Protein AF-A0A0S7XST1-F1 (afdb_monomer_lite)

Secondary structure (DSSP, 8-state):
--SHHHHHHHHHHHHS-S-HHHHHHHHHHHHHHHHHHHHHHHHHHHHH-TT----HHHHHHHHHHHHHGGG--SHHHHHHHHHHHHHHHHHHHHHHHHHHHHS-THHHHHHHTTTTTS-TTS--STTS-HHHHHHHHHHHHHHHTT--TT-TTHHHHHHHHHHHHHHHTTT-TTS-HHHHHHHHHHHHHTTSS-HHHHHHHHHTTHHHHHH-HHHHHHHHHHTHHHHHHHHHHTTTHHHHTTSHHHHHHHHHHHHHHHHSHHHHHH-HHHHHHHHHHHH-TTS--TTTGGGS---SS----------SGGG--SHHHHHHHHHHHGGGSTT-EEGGGS-HHHHHTTT--TTPEEPHHHHHHHHHHHSSS-SS-SSS-B----TT-TTEEE-SS-EEETTEEE--SSTT-EEEE-TTT--EEEEEBPTTEEETTEEE-TT-EEEEETTEEEEEE-SS-EEETTEEEPTTSEEEE-TTSSEEEEEBSS-EEEEETTEEEEEPTTSEEEE-TTS-EEEEEBSS-EEEEETTEEEEEPTTSEEEE-TTS-EEEEEBSS-EEEEETTEEEEE-TTSEEEE-TTS-EEEEEBSSPEEEEETTEEEEEPTTSEEEE-TTS-EEEEEBSS-EEEEETTEEEEEPTTSEEEE-TTS-EEEEEBSS-EEEEETTEEEEEPTT-EEEE-TTS-EEEEEBSS-EEEEETTEEEEEPTTSEEEE-TTS-EEEEEBSS-EEEEETTEEEEEPTTSEEEE-TTS-EEEEEBSS-EEETTEEE-TT-EEEPPPPPPPTT--------------------PPPP--TT-----

Foldseek 3Di:
DPPPVPVVVVVVLVVDDDDQVVSLVVLLVVLLVVLVVLLVVLVVLCVVPVPQDFDVVLNVQSVVLNVCSVVDPHPVSNVVSSVSSVVSSVVRVVSVVVVLVVPDPVSVVVVVVPPPPDDLPPQPDPPDDPVSVQVSLVVLLVVLLPDDPPDPCNVVSLVVLVCLLVVCVPDDPPDDLLSNLSSVLSCVSVVNDPLVVSLVSCLVCLVVCVVDPPSVCSCLPPRVLVSLVVCLVPVCVVVLVVDPSSVVSVVSVLVSLVPDPSSVVRVVVVNVVVVVCVVCVPPDDPPVSVPPDPPDDDDDDDPDDQDALLPDLAPQSLVNNQVVVVPPPPQWDFLCRADPQLSVVQPDDRGDTDHSVSSLVSSQRSDPHRSDPPDWWPAPDDPPDPFKTATQAFDDDPNFTFGHNDDPWIFGADPPRRHTQKTFGDAPDAQLNRGAHTRWMFGDDVNHTFKTAHCQWDADPNFTFHHRWMFGADSVRATQKGAGQAFDFDDQPNDTFTAGHRWMWGADPVRHTFKGAGQAFDQDDQQNHTFTFHHRWMWGADPNSHTFKGAGQAFDWDDQPPDTFTAHHRWMWGADPNRATAKGAGQQWDWDDAPPDTWTFDHRWMWGADNSRATAKGATQQFDFDCQPNDTFTAHHRWMWGADNVGHTFKGAGQAFDWDDQQNDTFTAHHRWMWGADPNSHTQKIAGQAFDFDDQQPDTFTAHHRWMWGADNNRHTFKGFGQAFGWDDDDNDTFTFHHRWMWGADPNRHTQKGFGCAFDQDPNRTDGHRDIDGHDDPDDDPPDPPPPPPPPPPPPPPPPDPPDDPDPPVPDDDDD

InterPro domains:
  IPR018247 EF-Hand 1, calcium-binding site [PS00018] (326-338)

Structure (mmCIF, N/CA/C/O backbone):
data_AF-A0A0S7XST1-F1
#
_entry.id   AF-A0A0S7XST1-F1
#
loop_
_atom_site.group_PDB
_atom_site.id
_atom_site.type_symbol
_atom_site.label_atom_id
_atom_site.label_alt_id
_atom_site.label_comp_id
_atom_site.label_asym_id
_atom_site.label_entity_id
_atom_site.label_seq_id
_atom_site.pdbx_PDB_ins_code
_atom_site.Cartn_x
_atom_site.Cartn_y
_atom_site.Cartn_z
_atom_site.occupancy
_atom_site.B_iso_or_equiv
_atom_site.auth_seq_id
_atom_site.auth_comp_id
_atom_site.auth_asym_id
_atom_site.auth_atom_id
_atom_site.pdbx_PDB_model_num
ATOM 1 N N . MET A 1 1 ? 2.653 -24.220 -9.624 1.00 44.12 1 MET A N 1
ATOM 2 C CA . MET A 1 1 ? 1.642 -25.218 -10.049 1.00 44.12 1 MET A CA 1
ATOM 3 C C . MET A 1 1 ? 0.529 -24.511 -10.812 1.00 44.12 1 MET A C 1
ATOM 5 O O . MET A 1 1 ? -0.244 -23.786 -10.195 1.00 44.12 1 MET A O 1
ATOM 9 N N . ASP A 1 2 ? 0.451 -24.683 -12.132 1.00 32.06 2 ASP A N 1
ATOM 10 C CA . ASP A 1 2 ? -0.672 -24.158 -12.920 1.00 32.06 2 ASP A CA 1
ATOM 11 C C . ASP A 1 2 ? -1.915 -25.051 -12.747 1.00 32.06 2 ASP A C 1
ATOM 13 O O . ASP A 1 2 ? -1.992 -26.174 -13.245 1.00 32.06 2 ASP A O 1
ATOM 17 N N . VAL A 1 3 ? -2.891 -24.538 -11.998 1.00 37.47 3 VAL A N 1
ATOM 18 C CA . VAL A 1 3 ? -4.163 -25.207 -11.686 1.00 37.47 3 VAL A CA 1
ATOM 19 C C . VAL A 1 3 ? -5.128 -25.168 -12.883 1.00 37.47 3 VAL A C 1
ATOM 21 O O . VAL A 1 3 ? -5.983 -26.047 -13.013 1.00 37.47 3 VAL A O 1
ATOM 24 N N . ARG A 1 4 ? -4.985 -24.196 -13.798 1.00 37.78 4 ARG A N 1
ATOM 25 C CA . ARG A 1 4 ? -5.903 -24.002 -14.936 1.00 37.78 4 ARG A CA 1
ATOM 26 C C . ARG A 1 4 ? -5.689 -25.060 -16.014 1.00 37.78 4 ARG A C 1
ATOM 28 O O . ARG A 1 4 ? -6.662 -25.563 -16.578 1.00 37.78 4 ARG A O 1
ATOM 35 N N . GLY A 1 5 ? -4.444 -25.484 -16.233 1.00 45.75 5 GLY A N 1
ATOM 36 C CA . GLY A 1 5 ? -4.115 -26.586 -17.142 1.00 45.75 5 GLY A CA 1
ATOM 37 C C . GLY A 1 5 ? -4.687 -27.952 -16.725 1.00 45.75 5 GLY A C 1
ATOM 38 O O . GLY A 1 5 ? -4.761 -28.866 -17.546 1.00 45.75 5 GLY A O 1
ATOM 39 N N . ILE A 1 6 ? -5.117 -28.116 -15.468 1.00 44.97 6 ILE A N 1
ATOM 40 C CA . ILE A 1 6 ? -5.527 -29.407 -14.895 1.00 44.97 6 ILE A CA 1
ATOM 41 C C . ILE A 1 6 ? -7.034 -29.618 -14.991 1.00 44.97 6 ILE A C 1
ATOM 43 O O . ILE A 1 6 ? -7.446 -30.620 -15.572 1.00 44.97 6 ILE A O 1
ATOM 47 N N . SER A 1 7 ? -7.852 -28.670 -14.517 1.00 42.47 7 SER A N 1
ATOM 48 C CA . SER A 1 7 ? -9.312 -28.754 -14.686 1.00 42.47 7 SER A CA 1
ATOM 49 C C . SER A 1 7 ? -9.673 -28.866 -16.163 1.00 42.47 7 SER A C 1
ATOM 51 O O . SER A 1 7 ? -10.490 -29.698 -16.538 1.00 42.47 7 SER A O 1
ATOM 53 N N . SER A 1 8 ? -8.965 -28.120 -17.016 1.00 42.62 8 SER A N 1
ATOM 54 C CA . SER A 1 8 ? -9.131 -28.160 -18.470 1.00 42.62 8 SER A CA 1
ATOM 55 C C . SER A 1 8 ? -8.720 -29.501 -19.090 1.00 42.62 8 SER A C 1
ATOM 57 O O . SER A 1 8 ? -9.253 -29.879 -20.125 1.00 42.62 8 SER A O 1
ATOM 59 N N . ALA A 1 9 ? -7.751 -30.218 -18.515 1.00 43.72 9 ALA A N 1
ATOM 60 C CA . ALA A 1 9 ? -7.311 -31.522 -19.017 1.00 43.72 9 ALA A CA 1
ATOM 61 C C . ALA A 1 9 ? -8.201 -32.666 -18.514 1.00 43.72 9 ALA A C 1
ATOM 63 O O . ALA A 1 9 ? -8.484 -33.573 -19.282 1.00 43.72 9 ALA A O 1
ATOM 64 N N . ILE A 1 10 ? -8.688 -32.597 -17.271 1.00 46.28 10 ILE A N 1
ATOM 65 C CA . ILE A 1 10 ? -9.646 -33.564 -16.716 1.00 46.28 10 ILE A CA 1
ATOM 66 C C . ILE A 1 10 ? -10.996 -33.429 -17.432 1.00 46.28 10 ILE A C 1
ATOM 68 O O . ILE A 1 10 ? -11.539 -34.438 -17.864 1.00 46.28 10 ILE A O 1
ATOM 72 N N . LEU A 1 11 ? -11.469 -32.197 -17.668 1.00 46.16 11 LEU A N 1
ATOM 73 C CA . LEU A 1 11 ? -12.675 -31.925 -18.464 1.00 46.16 11 LEU A CA 1
ATOM 74 C C . LEU A 1 11 ? -12.542 -32.410 -19.918 1.00 46.16 11 LEU A C 1
ATOM 76 O O . LEU A 1 11 ? -13.492 -32.961 -20.471 1.00 46.16 11 LEU A O 1
ATOM 80 N N . ARG A 1 12 ? -11.357 -32.261 -20.529 1.00 46.22 12 ARG A N 1
ATOM 81 C CA . ARG A 1 12 ? -11.069 -32.793 -21.875 1.00 46.22 12 ARG A CA 1
ATOM 82 C C . ARG A 1 12 ? -10.922 -34.317 -21.895 1.00 46.22 12 ARG A C 1
ATOM 84 O O . ARG A 1 12 ? -11.373 -34.950 -22.841 1.00 46.22 12 ARG A O 1
ATOM 91 N N . ALA A 1 13 ? -10.372 -34.916 -20.841 1.00 42.56 13 ALA A N 1
ATOM 92 C CA . ALA A 1 13 ? -10.294 -36.367 -20.688 1.00 42.56 13 ALA A CA 1
ATOM 93 C C . ALA A 1 13 ? -11.681 -36.997 -20.478 1.00 42.56 13 ALA A C 1
ATOM 95 O O . ALA A 1 13 ? -11.934 -38.088 -20.982 1.00 42.56 13 ALA A O 1
ATOM 96 N N . THR A 1 14 ? -12.622 -36.313 -19.820 1.00 46.88 14 THR A N 1
ATOM 97 C CA . THR A 1 14 ? -14.029 -36.750 -19.775 1.00 46.88 14 THR A CA 1
ATOM 98 C C . THR A 1 14 ? -14.746 -36.642 -21.125 1.00 46.88 14 THR A C 1
ATOM 100 O O . THR A 1 14 ? -15.749 -37.321 -21.307 1.00 46.88 14 THR A O 1
ATOM 103 N N . ALA A 1 15 ? -14.223 -35.863 -22.081 1.00 42.56 15 ALA A N 1
ATOM 104 C CA . ALA A 1 15 ? -14.870 -35.593 -23.367 1.00 42.56 15 ALA A CA 1
ATOM 105 C C . ALA A 1 15 ? -14.362 -36.433 -24.566 1.00 42.56 15 ALA A C 1
ATOM 107 O O . ALA A 1 15 ? -14.977 -36.366 -25.624 1.00 42.56 15 ALA A O 1
ATOM 108 N N . SER A 1 16 ? -13.277 -37.218 -24.447 1.00 44.19 16 SER A N 1
ATOM 109 C CA . SER A 1 16 ? -12.741 -38.035 -25.564 1.00 44.19 16 SER A CA 1
ATOM 110 C C . SER A 1 16 ? -13.180 -39.513 -25.524 1.00 44.19 16 SER A C 1
ATOM 112 O O . SER A 1 16 ? -13.479 -40.044 -24.457 1.00 44.19 16 SER A O 1
ATOM 114 N N . GLN A 1 17 ? -13.175 -40.217 -26.662 1.00 43.16 17 GLN A N 1
ATOM 115 C CA . GLN A 1 17 ? -13.575 -41.634 -26.809 1.00 43.16 17 GLN A CA 1
ATOM 116 C C . GLN A 1 17 ? -12.468 -42.678 -26.490 1.00 43.16 17 GLN A C 1
ATOM 118 O O . GLN A 1 17 ? -12.499 -43.791 -27.005 1.00 43.16 17 GLN A O 1
ATOM 123 N N . THR A 1 18 ? -11.472 -42.385 -25.642 1.00 53.22 18 THR A N 1
ATOM 124 C CA . THR A 1 18 ? -10.499 -43.417 -25.201 1.00 53.22 18 THR A CA 1
ATOM 125 C C . THR A 1 18 ? -11.014 -44.248 -24.015 1.00 53.22 18 THR A C 1
ATOM 127 O O . THR A 1 18 ? -11.811 -43.757 -23.208 1.00 53.22 18 THR A O 1
ATOM 130 N N . SER A 1 19 ? -10.563 -45.508 -23.895 1.00 68.88 19 SER A N 1
ATOM 131 C CA . SER A 1 19 ? -10.972 -46.422 -22.812 1.00 68.88 19 SER A CA 1
ATOM 132 C C . SER A 1 19 ? -10.686 -45.828 -21.424 1.00 68.88 19 SER A C 1
ATOM 134 O O . SER A 1 19 ? -9.696 -45.115 -21.227 1.00 68.88 19 SER A O 1
ATOM 136 N N . LYS A 1 20 ? -11.576 -46.095 -20.454 1.00 71.62 20 LYS A N 1
ATOM 137 C CA . LYS A 1 20 ? -11.519 -45.531 -19.090 1.00 71.62 20 LYS A CA 1
ATOM 138 C C . LYS A 1 20 ? -10.165 -45.777 -18.403 1.00 71.62 20 LYS A C 1
ATOM 140 O O . LYS A 1 20 ? -9.685 -44.886 -17.704 1.00 71.62 20 LYS A O 1
ATOM 145 N N . ASP A 1 21 ? -9.517 -46.903 -18.690 1.00 75.88 21 ASP A N 1
ATOM 146 C CA . ASP A 1 21 ? -8.258 -47.307 -18.053 1.00 75.88 21 ASP A CA 1
ATOM 147 C C . ASP A 1 21 ? -7.063 -46.467 -18.520 1.00 75.88 21 ASP A C 1
ATOM 149 O O . ASP A 1 21 ? -6.303 -45.958 -17.699 1.00 75.88 21 ASP A O 1
ATOM 153 N N . LYS A 1 22 ? -6.948 -46.184 -19.828 1.00 80.81 22 LYS A N 1
ATOM 154 C CA . LYS A 1 22 ? -5.871 -45.318 -20.353 1.00 80.81 22 LYS A CA 1
ATOM 155 C C . LYS A 1 22 ? -5.948 -43.893 -19.796 1.00 80.81 22 LYS A C 1
ATOM 157 O O . LYS A 1 22 ? -4.925 -43.231 -19.632 1.00 80.81 22 LYS A O 1
ATOM 162 N N . LYS A 1 23 ? -7.158 -43.410 -19.496 1.00 81.25 23 LYS A N 1
ATOM 163 C CA . LYS A 1 23 ? -7.376 -42.079 -18.906 1.00 81.25 23 LYS A CA 1
ATOM 164 C C . LYS A 1 23 ? -6.953 -42.019 -17.445 1.00 81.25 23 LYS A C 1
ATOM 166 O O . LYS A 1 23 ? -6.389 -41.009 -17.028 1.00 81.25 23 LYS A O 1
ATOM 171 N N . LEU A 1 24 ? -7.239 -43.074 -16.685 1.00 88.75 24 LEU A N 1
ATOM 172 C CA . LEU A 1 24 ? -6.852 -43.166 -15.284 1.00 88.75 24 LEU A CA 1
ATOM 173 C C . LEU A 1 24 ? -5.326 -43.207 -15.145 1.00 88.75 24 LEU A C 1
ATOM 175 O O . LEU A 1 24 ? -4.782 -42.426 -14.371 1.00 88.75 24 LEU A O 1
ATOM 179 N N . GLU A 1 25 ? -4.641 -44.013 -15.958 1.00 90.44 25 GLU A N 1
ATOM 180 C CA . GLU A 1 25 ? -3.175 -44.112 -15.932 1.00 90.44 25 GLU A CA 1
ATOM 181 C C . GLU A 1 25 ? -2.485 -42.802 -16.346 1.00 90.44 25 GLU A C 1
ATOM 183 O O . GLU A 1 25 ? -1.594 -42.316 -15.650 1.00 90.44 25 GLU A O 1
ATOM 188 N N . ALA A 1 26 ? -2.967 -42.129 -17.399 1.00 85.00 26 ALA A N 1
ATOM 189 C CA . ALA A 1 26 ? -2.451 -40.809 -17.775 1.00 85.00 26 ALA A CA 1
ATOM 190 C C . ALA A 1 26 ? -2.676 -39.747 -16.677 1.00 85.00 26 ALA A C 1
ATOM 192 O O . ALA A 1 26 ? -1.867 -38.830 -16.501 1.00 85.00 26 ALA A O 1
ATOM 193 N N . ALA A 1 27 ? -3.782 -39.849 -15.933 1.00 83.50 27 ALA A N 1
ATOM 194 C CA . ALA A 1 27 ? -4.066 -38.955 -14.822 1.00 83.50 27 ALA A CA 1
ATOM 195 C C . ALA A 1 27 ? -3.176 -39.256 -13.603 1.00 83.50 27 ALA A C 1
ATOM 197 O O . ALA A 1 27 ? -2.656 -38.307 -13.011 1.00 83.50 27 ALA A O 1
ATOM 198 N N . LYS A 1 28 ? -2.956 -40.534 -13.257 1.00 92.69 28 LYS A N 1
ATOM 199 C CA . LYS A 1 28 ? -2.043 -40.967 -12.183 1.00 92.69 28 LYS A CA 1
ATOM 200 C C . LYS A 1 28 ? -0.633 -40.434 -12.410 1.00 92.69 28 LYS A C 1
ATOM 202 O O . LYS A 1 28 ? -0.114 -39.715 -11.558 1.00 92.69 28 LYS A O 1
ATOM 207 N N . GLU A 1 29 ? -0.085 -40.662 -13.602 1.00 92.25 29 GLU A N 1
ATOM 208 C CA . GLU A 1 29 ? 1.254 -40.208 -13.995 1.00 92.25 29 GLU A CA 1
ATOM 209 C C . GLU A 1 29 ? 1.401 -38.680 -13.877 1.00 92.25 29 GLU A C 1
ATOM 211 O O . GLU A 1 29 ? 2.403 -38.151 -13.392 1.00 92.25 29 GLU A O 1
ATOM 216 N N . LYS A 1 30 ? 0.357 -37.928 -14.244 1.00 83.88 30 LYS A N 1
ATOM 217 C CA . LYS A 1 30 ? 0.362 -36.468 -14.106 1.00 83.88 30 LYS A CA 1
ATOM 218 C C . LYS A 1 30 ? 0.363 -36.009 -12.645 1.00 83.88 30 LYS A C 1
ATOM 220 O O . LYS A 1 30 ? 1.043 -35.030 -12.332 1.00 83.88 30 LYS A O 1
ATOM 225 N N . VAL A 1 31 ? -0.400 -36.657 -11.759 1.00 85.75 31 VAL A N 1
ATOM 226 C CA . VAL A 1 31 ? -0.400 -36.326 -10.320 1.00 85.75 31 VAL A CA 1
ATOM 227 C C . VAL A 1 31 ? 0.939 -36.722 -9.688 1.00 85.75 31 VAL A C 1
ATOM 229 O O . VAL A 1 31 ? 1.481 -35.945 -8.903 1.00 85.75 31 VAL A O 1
ATOM 232 N N . LYS A 1 32 ? 1.522 -37.855 -10.098 1.00 93.19 32 LYS A N 1
ATOM 233 C CA . LYS A 1 32 ? 2.844 -38.329 -9.667 1.00 93.19 32 LYS A CA 1
ATOM 234 C C . LYS A 1 32 ? 3.934 -37.282 -9.917 1.00 93.19 32 LYS A C 1
ATOM 236 O O . LYS A 1 32 ? 4.526 -36.780 -8.962 1.00 93.19 32 LYS A O 1
ATOM 241 N N . ARG A 1 33 ? 4.059 -36.802 -11.162 1.00 88.38 33 ARG A N 1
ATOM 242 C CA . ARG A 1 33 ? 5.013 -35.735 -11.539 1.00 88.38 33 ARG A CA 1
ATOM 243 C C . ARG A 1 33 ? 4.840 -34.442 -10.743 1.00 88.38 33 ARG A C 1
ATOM 245 O O . ARG A 1 33 ? 5.796 -33.709 -10.511 1.00 88.38 33 ARG A O 1
ATOM 252 N N . GLN A 1 34 ? 3.613 -34.121 -10.333 1.00 81.00 34 GLN A N 1
ATOM 253 C CA . GLN A 1 34 ? 3.343 -32.925 -9.531 1.00 81.00 34 GLN A CA 1
ATOM 254 C C . GLN A 1 34 ? 3.808 -33.071 -8.086 1.00 81.00 34 GLN A C 1
ATOM 256 O O . GLN A 1 34 ? 4.316 -32.103 -7.517 1.00 81.00 34 GLN A O 1
ATOM 261 N N . ILE A 1 35 ? 3.622 -34.252 -7.496 1.00 89.06 35 ILE A N 1
ATOM 262 C CA . ILE A 1 35 ? 4.123 -34.553 -6.155 1.00 89.06 35 ILE A CA 1
ATOM 263 C C . ILE A 1 35 ? 5.654 -34.605 -6.173 1.00 89.06 35 ILE A C 1
ATOM 265 O O . ILE A 1 35 ? 6.277 -34.004 -5.302 1.00 89.06 35 ILE A O 1
ATOM 269 N N . GLU A 1 36 ? 6.260 -35.213 -7.194 1.00 93.12 36 GLU A N 1
ATOM 270 C CA . GLU A 1 36 ? 7.717 -35.234 -7.389 1.00 93.12 36 GLU A CA 1
ATOM 271 C C . GLU A 1 36 ? 8.299 -33.823 -7.533 1.00 93.12 36 GLU A C 1
ATOM 273 O O . GLU A 1 36 ? 9.250 -33.475 -6.840 1.00 93.12 36 GLU A O 1
ATOM 278 N N . TYR A 1 37 ? 7.687 -32.964 -8.356 1.00 86.12 37 TYR A N 1
ATOM 279 C CA . TYR A 1 37 ? 8.099 -31.563 -8.478 1.00 86.12 37 TYR A CA 1
ATOM 280 C C . TYR A 1 37 ? 7.950 -30.790 -7.158 1.00 86.12 37 TYR A C 1
ATOM 282 O O . TYR A 1 37 ? 8.805 -29.986 -6.797 1.00 86.12 37 TYR A O 1
ATOM 290 N N . ALA A 1 38 ? 6.868 -31.023 -6.410 1.00 82.75 38 ALA A N 1
ATOM 291 C CA . ALA A 1 38 ? 6.682 -30.407 -5.100 1.00 82.75 38 ALA A CA 1
ATOM 292 C C . ALA A 1 38 ? 7.783 -30.829 -4.114 1.00 82.75 38 ALA A C 1
ATOM 294 O O . ALA A 1 38 ? 8.339 -29.972 -3.427 1.00 82.75 38 ALA A O 1
ATOM 295 N N . LEU A 1 39 ? 8.106 -32.125 -4.072 1.00 92.69 39 LEU A N 1
ATOM 296 C CA . LEU A 1 39 ? 9.178 -32.674 -3.244 1.00 92.69 39 LEU A CA 1
ATOM 297 C C . LEU A 1 39 ? 10.549 -32.113 -3.654 1.00 92.69 39 LEU A C 1
ATOM 299 O O . LEU A 1 39 ? 11.284 -31.674 -2.774 1.00 92.69 39 LEU A O 1
ATOM 303 N N . SER A 1 40 ? 10.855 -32.017 -4.954 1.00 91.44 40 SER A N 1
ATOM 304 C CA . SER A 1 40 ? 12.143 -31.487 -5.428 1.00 91.44 40 SER A CA 1
ATOM 305 C C . SER A 1 40 ? 12.324 -29.997 -5.125 1.00 91.44 40 SER A C 1
ATOM 307 O O . SER A 1 40 ? 13.418 -29.560 -4.770 1.00 91.44 40 SER A O 1
ATOM 309 N N . VAL A 1 41 ? 11.253 -29.197 -5.198 1.00 81.81 41 VAL A N 1
ATOM 310 C CA . VAL A 1 41 ? 11.283 -27.783 -4.791 1.00 81.81 41 VAL A CA 1
ATOM 311 C C . VAL A 1 41 ? 11.559 -27.653 -3.294 1.00 81.81 41 VAL A C 1
ATOM 313 O O . VAL A 1 41 ? 12.378 -26.824 -2.902 1.00 81.81 41 VAL A O 1
ATOM 316 N N . ILE A 1 42 ? 10.903 -28.468 -2.459 1.00 86.19 42 ILE A N 1
ATOM 317 C CA . ILE A 1 42 ? 11.129 -28.467 -1.007 1.00 86.19 42 ILE A CA 1
ATOM 318 C C . ILE A 1 42 ? 12.580 -28.852 -0.701 1.00 86.19 42 ILE A C 1
ATOM 320 O O . ILE A 1 42 ? 13.247 -28.130 0.034 1.00 86.19 42 ILE A O 1
ATOM 324 N N . GLU A 1 43 ? 13.080 -29.930 -1.308 1.00 90.56 43 GLU A N 1
ATOM 325 C CA . GLU A 1 43 ? 14.451 -30.411 -1.125 1.00 90.56 43 GLU A CA 1
ATOM 326 C C . GLU A 1 43 ? 15.484 -29.345 -1.516 1.00 90.56 43 GLU A C 1
ATOM 328 O O . GLU A 1 43 ? 16.344 -28.986 -0.707 1.00 90.56 43 GLU A O 1
ATOM 333 N N . ASN A 1 44 ? 15.343 -28.753 -2.707 1.00 84.12 44 ASN A N 1
ATOM 334 C CA . ASN A 1 44 ? 16.225 -27.689 -3.186 1.00 84.12 44 ASN A CA 1
ATOM 335 C C . ASN A 1 44 ? 16.216 -26.461 -2.268 1.00 84.12 44 ASN A C 1
ATOM 337 O O . ASN A 1 44 ? 17.274 -25.893 -1.997 1.00 84.12 44 ASN A O 1
ATOM 341 N N . LEU A 1 45 ? 15.047 -26.059 -1.758 1.00 79.12 45 LEU A N 1
ATOM 342 C CA . LEU A 1 45 ? 14.942 -24.939 -0.822 1.00 79.12 45 LEU A CA 1
ATOM 343 C C . LEU A 1 45 ? 15.603 -25.260 0.520 1.00 79.12 45 LEU A C 1
ATOM 345 O O . LEU A 1 45 ? 16.360 -24.437 1.023 1.00 79.12 45 LEU A O 1
ATOM 349 N N . THR A 1 46 ? 15.386 -26.454 1.076 1.00 85.25 46 THR A N 1
ATOM 350 C CA . THR A 1 46 ? 16.035 -26.861 2.333 1.00 85.25 46 THR A CA 1
ATOM 351 C C . THR A 1 46 ? 17.552 -26.997 2.198 1.00 85.25 46 THR A C 1
ATOM 353 O O . THR A 1 46 ? 18.278 -26.638 3.120 1.00 85.25 46 THR A O 1
ATOM 356 N N . LYS A 1 47 ? 18.051 -27.435 1.033 1.00 86.00 47 LYS A N 1
ATOM 357 C CA . LYS A 1 47 ? 19.490 -27.513 0.741 1.00 86.00 47 LYS A CA 1
ATOM 358 C C . LYS A 1 47 ? 20.116 -26.130 0.572 1.00 86.00 47 LYS A C 1
ATOM 360 O O . LYS A 1 47 ? 21.200 -25.884 1.090 1.00 86.00 47 LYS A O 1
ATOM 365 N N . LYS A 1 48 ? 19.442 -25.229 -0.153 1.00 80.75 48 LYS A N 1
ATOM 366 C CA . LYS A 1 48 ? 19.913 -23.853 -0.374 1.00 80.75 48 LYS A CA 1
ATOM 367 C C . LYS A 1 48 ? 19.854 -23.016 0.910 1.00 80.75 48 LYS A C 1
ATOM 369 O O . LYS A 1 48 ? 20.671 -22.118 1.083 1.00 80.75 48 LYS A O 1
ATOM 374 N N . PHE A 1 49 ? 18.921 -23.323 1.813 1.00 81.75 49 PHE A N 1
ATOM 375 C CA . PHE A 1 49 ? 18.678 -22.566 3.039 1.00 81.75 49 PHE A CA 1
ATOM 376 C C . PHE A 1 49 ? 18.574 -23.499 4.261 1.00 81.75 49 PHE A C 1
ATOM 378 O O . PHE A 1 49 ? 17.467 -23.806 4.709 1.00 81.75 49 PHE A O 1
ATOM 385 N N . PRO A 1 50 ? 19.707 -23.918 4.857 1.00 81.50 50 PRO A N 1
ATOM 386 C CA . PRO A 1 50 ? 19.729 -24.909 5.941 1.00 81.50 50 PRO A CA 1
ATOM 387 C C . PRO A 1 50 ? 19.001 -24.475 7.231 1.00 81.50 50 PRO A C 1
ATOM 389 O O . PRO A 1 50 ? 18.722 -25.305 8.092 1.00 81.50 50 PRO A O 1
ATOM 392 N N . GLY A 1 51 ? 18.653 -23.189 7.374 1.00 80.75 51 GLY A N 1
ATOM 393 C CA . GLY A 1 51 ? 17.840 -22.673 8.483 1.00 80.75 51 GLY A CA 1
ATOM 394 C C . GLY A 1 51 ? 16.325 -22.880 8.333 1.00 80.75 51 GLY A C 1
ATOM 395 O O . GLY A 1 51 ? 15.585 -22.662 9.292 1.00 80.75 51 GLY A O 1
ATOM 396 N N . ILE A 1 52 ? 15.847 -23.293 7.155 1.00 80.94 52 ILE A N 1
ATOM 397 C CA . ILE A 1 52 ? 14.425 -23.522 6.888 1.00 80.94 52 ILE A CA 1
ATOM 398 C C . ILE A 1 52 ? 14.018 -24.911 7.393 1.00 80.94 52 ILE A C 1
ATOM 400 O O . ILE A 1 52 ? 14.504 -25.933 6.909 1.00 80.94 52 ILE A O 1
ATOM 404 N N . LYS A 1 53 ? 13.064 -24.963 8.330 1.00 86.56 53 LYS A N 1
ATOM 405 C CA . LYS A 1 53 ? 12.508 -26.216 8.862 1.00 86.56 53 LYS A CA 1
ATOM 406 C C . LYS A 1 53 ? 11.136 -26.485 8.253 1.00 86.56 53 LYS A C 1
ATOM 408 O O . LYS A 1 53 ? 10.163 -25.804 8.571 1.00 86.56 53 LYS A O 1
ATOM 413 N N . CYS A 1 54 ? 11.035 -27.507 7.409 1.00 86.12 54 CYS A N 1
ATOM 414 C CA . CYS A 1 54 ? 9.750 -27.994 6.905 1.00 86.12 54 CYS A CA 1
ATOM 415 C C . CYS A 1 54 ? 9.130 -29.022 7.870 1.00 86.12 54 CYS A C 1
ATOM 417 O O . CYS A 1 54 ? 9.846 -29.787 8.512 1.00 86.12 54 CYS A O 1
ATOM 419 N N . ASP A 1 55 ? 7.796 -29.073 7.961 1.00 87.94 55 ASP A N 1
ATOM 420 C CA . ASP A 1 55 ? 7.095 -30.089 8.763 1.00 87.94 55 ASP A CA 1
ATOM 421 C C . ASP A 1 55 ? 7.283 -31.476 8.126 1.00 87.94 55 ASP A C 1
ATOM 423 O O . ASP A 1 55 ? 6.663 -31.787 7.101 1.00 87.94 55 ASP A O 1
ATOM 427 N N . ALA A 1 56 ? 8.129 -32.305 8.745 1.00 87.38 56 ALA A N 1
ATOM 428 C CA . ALA A 1 56 ? 8.464 -33.649 8.275 1.00 87.38 56 ALA A CA 1
ATOM 429 C C . ALA A 1 56 ? 7.211 -34.494 7.995 1.00 87.38 56 ALA A C 1
ATOM 431 O O . ALA A 1 56 ? 7.112 -35.116 6.942 1.00 87.38 56 ALA A O 1
ATOM 432 N N . ARG A 1 57 ? 6.165 -34.382 8.828 1.00 83.62 57 ARG A N 1
ATOM 433 C CA . ARG A 1 57 ? 4.912 -35.144 8.660 1.00 83.62 57 ARG A CA 1
ATOM 434 C C . ARG A 1 57 ? 4.175 -34.800 7.367 1.00 83.62 57 ARG A C 1
ATOM 436 O O . ARG A 1 57 ? 3.394 -35.599 6.844 1.00 83.62 57 ARG A O 1
ATOM 443 N N . LYS A 1 58 ? 4.353 -33.583 6.847 1.00 87.38 58 LYS A N 1
ATOM 444 C CA . LYS A 1 58 ? 3.740 -33.157 5.580 1.00 87.38 58 LYS A CA 1
ATOM 445 C C . LYS A 1 58 ? 4.557 -33.632 4.384 1.00 87.38 58 LYS A C 1
ATOM 447 O O . LYS A 1 58 ? 3.940 -34.015 3.393 1.00 87.38 58 LYS A O 1
ATOM 452 N N . ILE A 1 59 ? 5.886 -33.655 4.501 1.00 89.50 59 ILE A N 1
ATOM 453 C CA . ILE A 1 59 ? 6.791 -34.239 3.500 1.00 89.50 59 ILE A CA 1
ATOM 454 C C . ILE A 1 59 ? 6.547 -35.745 3.394 1.00 89.50 59 ILE A C 1
ATOM 456 O O . ILE A 1 59 ? 6.272 -36.235 2.301 1.00 89.50 59 ILE A O 1
ATOM 460 N N . ASP A 1 60 ? 6.530 -36.459 4.518 1.00 90.75 60 ASP A N 1
ATOM 461 C CA . ASP A 1 60 ? 6.208 -37.890 4.566 1.00 90.75 60 ASP A CA 1
ATOM 462 C C . ASP A 1 60 ? 4.800 -38.142 4.037 1.00 90.75 60 ASP A C 1
ATOM 464 O O . ASP A 1 60 ? 4.544 -39.078 3.290 1.00 90.75 60 ASP A O 1
ATOM 468 N N . GLY A 1 61 ? 3.886 -37.217 4.323 1.00 85.00 61 GLY A N 1
ATOM 469 C CA . GLY A 1 61 ? 2.560 -37.205 3.740 1.00 85.00 61 GLY A CA 1
ATOM 470 C C . GLY A 1 61 ? 2.521 -37.070 2.215 1.00 85.00 61 GLY A C 1
ATOM 471 O O . GLY A 1 61 ? 1.579 -37.576 1.624 1.00 85.00 61 GLY A O 1
ATOM 472 N N . LEU A 1 62 ? 3.470 -36.377 1.582 1.00 86.94 62 LEU A N 1
ATOM 473 C CA . LEU A 1 62 ? 3.580 -36.294 0.121 1.00 86.94 62 LEU A CA 1
ATOM 474 C C . LEU A 1 62 ? 4.232 -37.557 -0.453 1.00 86.94 62 LEU A C 1
ATOM 476 O O . LEU A 1 62 ? 3.738 -38.074 -1.450 1.00 86.94 62 LEU A O 1
ATOM 480 N N . LYS A 1 63 ? 5.266 -38.093 0.208 1.00 93.75 63 LYS A N 1
ATOM 481 C CA . LYS A 1 63 ? 5.896 -39.375 -0.156 1.00 93.75 63 LYS A CA 1
ATOM 482 C C . LYS A 1 63 ? 4.897 -40.533 -0.098 1.00 93.75 63 LYS A C 1
ATOM 484 O O . LYS A 1 63 ? 4.757 -41.273 -1.062 1.00 93.75 63 LYS A O 1
ATOM 489 N N . PHE A 1 64 ? 4.100 -40.598 0.967 1.00 91.62 64 PHE A N 1
ATOM 490 C CA . PHE A 1 64 ? 3.030 -41.583 1.108 1.00 91.62 64 PHE A CA 1
ATOM 491 C C . PHE A 1 64 ? 2.018 -41.504 -0.042 1.00 91.62 64 PHE A C 1
ATOM 493 O O . PHE A 1 64 ? 1.634 -42.527 -0.602 1.00 91.62 64 PHE A O 1
ATOM 500 N N . LEU A 1 65 ? 1.591 -40.292 -0.426 1.00 89.44 65 LEU A N 1
ATOM 501 C CA . LEU A 1 65 ? 0.675 -40.109 -1.559 1.00 89.44 65 LEU A CA 1
ATOM 502 C C . LEU A 1 65 ? 1.318 -40.562 -2.878 1.00 89.44 65 LEU A C 1
ATOM 504 O O . LEU A 1 65 ? 0.627 -41.151 -3.703 1.00 89.44 65 LEU A O 1
ATOM 508 N N . LEU A 1 66 ? 2.622 -40.327 -3.058 1.00 93.88 66 LEU A N 1
ATOM 509 C CA . LEU A 1 66 ? 3.371 -40.769 -4.234 1.00 93.88 66 LEU A CA 1
ATOM 510 C C . LEU A 1 66 ? 3.378 -42.300 -4.367 1.00 93.88 66 LEU A C 1
ATOM 512 O O . LEU A 1 66 ? 3.115 -42.814 -5.448 1.00 93.88 66 LEU A O 1
ATOM 516 N N . GLU A 1 67 ? 3.592 -43.017 -3.263 1.00 94.88 67 GLU A N 1
ATOM 517 C CA . GLU A 1 67 ? 3.583 -44.490 -3.208 1.00 94.88 67 GLU A CA 1
ATOM 518 C C . GLU A 1 67 ? 2.185 -45.107 -3.400 1.00 94.88 67 GLU A C 1
ATOM 520 O O . GLU A 1 67 ? 2.055 -46.289 -3.718 1.00 94.88 67 GLU A O 1
ATOM 525 N N . HIS A 1 68 ? 1.122 -44.327 -3.179 1.00 93.50 68 HIS A N 1
ATOM 526 C CA . HIS A 1 68 ? -0.259 -44.823 -3.168 1.00 93.50 68 HIS A CA 1
ATOM 527 C C . HIS A 1 68 ? -1.097 -44.380 -4.372 1.00 93.50 68 HIS A C 1
ATOM 529 O O . HIS A 1 68 ? -2.190 -44.912 -4.562 1.00 93.50 68 HIS A O 1
ATOM 535 N N . ILE A 1 69 ? -0.603 -43.466 -5.214 1.00 93.50 69 ILE A N 1
ATOM 536 C CA . ILE A 1 69 ? -1.318 -42.984 -6.409 1.00 93.50 69 ILE A CA 1
ATOM 537 C C . ILE A 1 69 ? -1.670 -44.116 -7.376 1.00 93.50 69 ILE A C 1
ATOM 539 O O . ILE A 1 69 ? -2.779 -44.136 -7.916 1.00 93.50 69 ILE A O 1
ATOM 543 N N . ASP A 1 70 ? -0.777 -45.091 -7.539 1.00 92.88 70 ASP A N 1
ATOM 544 C CA . ASP A 1 70 ? -0.984 -46.204 -8.470 1.00 92.88 70 ASP A CA 1
ATOM 545 C C . ASP A 1 70 ? -2.141 -47.119 -8.028 1.00 92.88 70 ASP A C 1
ATOM 547 O O . ASP A 1 70 ? -2.761 -47.787 -8.859 1.00 92.88 70 ASP A O 1
ATOM 551 N N . LYS A 1 71 ? -2.520 -47.063 -6.741 1.00 93.25 71 LYS A N 1
ATOM 552 C CA . LYS A 1 71 ? -3.644 -47.813 -6.159 1.00 93.25 71 LYS A CA 1
ATOM 553 C C . LYS A 1 71 ? -5.011 -47.168 -6.409 1.00 93.25 71 LYS A C 1
ATOM 555 O O . LYS A 1 71 ? -6.019 -47.802 -6.102 1.00 93.25 71 LYS A O 1
ATOM 560 N N . ALA A 1 72 ? -5.075 -45.943 -6.942 1.00 91.88 72 ALA A N 1
ATOM 561 C CA . ALA A 1 72 ? -6.349 -45.298 -7.256 1.00 91.88 72 ALA A CA 1
ATOM 562 C C . ALA A 1 72 ? -7.111 -46.117 -8.311 1.00 91.88 72 ALA A C 1
ATOM 564 O O . ALA A 1 72 ? -6.611 -46.344 -9.415 1.00 91.88 72 ALA A O 1
ATOM 565 N N . LYS A 1 73 ? -8.329 -46.551 -7.981 1.00 92.94 73 LYS A N 1
ATOM 566 C CA . LYS A 1 73 ? -9.164 -47.408 -8.841 1.00 92.94 73 LYS A CA 1
ATOM 567 C C . LYS A 1 73 ? -10.010 -46.609 -9.825 1.00 92.94 73 LYS A C 1
ATOM 569 O O . LYS A 1 73 ? -10.540 -47.155 -10.787 1.00 92.94 73 LYS A O 1
ATOM 574 N N . ASN A 1 74 ? -10.182 -45.315 -9.567 1.00 92.19 74 ASN A N 1
ATOM 575 C CA . ASN A 1 74 ? -11.016 -44.423 -10.360 1.00 92.19 74 ASN A CA 1
ATOM 576 C C . ASN A 1 74 ? -10.562 -42.956 -10.220 1.00 92.19 74 ASN A C 1
ATOM 578 O O . ASN A 1 74 ? -9.702 -42.609 -9.409 1.00 92.19 74 ASN A O 1
ATOM 582 N N . ILE A 1 75 ? -11.153 -42.079 -11.038 1.00 84.06 75 ILE A N 1
ATOM 583 C CA . ILE A 1 75 ? -10.813 -40.648 -11.092 1.00 84.06 75 ILE A CA 1
ATOM 584 C C . ILE A 1 75 ? -11.187 -39.909 -9.795 1.00 84.06 75 ILE A C 1
ATOM 586 O O . ILE A 1 75 ? -10.507 -38.949 -9.442 1.00 84.06 75 ILE A O 1
ATOM 590 N N . GLU A 1 76 ? -12.233 -40.328 -9.077 1.00 84.31 76 GLU A N 1
ATOM 591 C CA . GLU A 1 76 ? -12.651 -39.665 -7.832 1.00 84.31 76 GLU A CA 1
ATOM 592 C C . GLU A 1 76 ? -11.665 -39.933 -6.687 1.00 84.31 76 GLU A C 1
ATOM 594 O O . GLU A 1 76 ? -11.266 -39.001 -5.987 1.00 84.31 76 GLU A O 1
ATOM 599 N N . GLU A 1 77 ? -11.163 -41.164 -6.563 1.00 87.06 77 GLU A N 1
ATOM 600 C CA . GLU A 1 77 ? -10.060 -41.487 -5.650 1.00 87.06 77 GLU A CA 1
ATOM 601 C C . GLU A 1 77 ? -8.800 -40.681 -5.995 1.00 87.06 77 GLU A C 1
ATOM 603 O O . GLU A 1 77 ? -8.174 -40.087 -5.116 1.00 87.06 77 GLU A O 1
ATOM 608 N N . LEU A 1 78 ? -8.459 -40.570 -7.284 1.00 89.12 78 LEU A N 1
ATOM 609 C CA . LEU A 1 78 ? -7.316 -39.770 -7.726 1.00 89.12 78 LEU A CA 1
ATOM 610 C C . LEU A 1 78 ? -7.489 -38.269 -7.419 1.00 89.12 78 LEU A C 1
ATOM 612 O O . LEU A 1 78 ? -6.531 -37.605 -7.016 1.00 89.12 78 LEU A O 1
ATOM 616 N N . LYS A 1 79 ? -8.708 -37.726 -7.548 1.00 81.69 79 LYS A N 1
ATOM 617 C CA . LYS A 1 79 ? -9.031 -36.351 -7.127 1.00 81.69 79 LYS A CA 1
ATOM 618 C C . LYS A 1 79 ? -8.858 -36.169 -5.618 1.00 81.69 79 LYS A C 1
ATOM 620 O O . LYS A 1 79 ? -8.373 -35.116 -5.201 1.00 81.69 79 LYS A O 1
ATOM 625 N N . ALA A 1 80 ? -9.198 -37.172 -4.807 1.00 84.31 80 ALA A N 1
ATOM 626 C CA . ALA A 1 80 ? -8.962 -37.140 -3.365 1.00 84.31 80 ALA A CA 1
ATOM 627 C C . ALA A 1 80 ? -7.455 -37.118 -3.042 1.00 84.31 80 ALA A C 1
ATOM 629 O O . ALA A 1 80 ? -7.005 -36.231 -2.310 1.00 84.31 80 ALA A O 1
ATOM 630 N N . PHE A 1 81 ? -6.657 -37.996 -3.669 1.00 83.25 81 PHE A N 1
ATOM 631 C CA . PHE A 1 81 ? -5.189 -37.984 -3.560 1.00 83.25 81 PHE A CA 1
ATOM 632 C C . PHE A 1 81 ? -4.602 -36.617 -3.941 1.00 83.25 81 PHE A C 1
ATOM 634 O O . PHE A 1 81 ? -3.782 -36.051 -3.210 1.00 83.25 81 PHE A O 1
ATOM 641 N N . GLN A 1 82 ? -5.079 -36.035 -5.043 1.00 81.31 82 GLN A N 1
ATOM 642 C CA . GLN A 1 82 ? -4.663 -34.712 -5.498 1.00 81.31 82 GLN A CA 1
ATOM 643 C C . GLN A 1 82 ? -5.051 -33.598 -4.513 1.00 81.31 82 GLN A C 1
ATOM 645 O O . GLN A 1 82 ? -4.251 -32.696 -4.249 1.00 81.31 82 GLN A O 1
ATOM 650 N N . GLY A 1 83 ? -6.263 -33.643 -3.953 1.00 82.62 83 GLY A N 1
ATOM 651 C CA . GLY A 1 83 ? -6.727 -32.700 -2.935 1.00 82.62 83 GLY A CA 1
ATOM 652 C C . GLY A 1 83 ? -5.835 -32.720 -1.693 1.00 82.62 83 GLY A C 1
ATOM 653 O O . GLY A 1 83 ? -5.394 -31.665 -1.226 1.00 82.62 83 GLY A O 1
ATOM 654 N N . CYS A 1 84 ? -5.482 -33.917 -1.218 1.00 82.38 84 CYS A N 1
ATOM 655 C CA . CYS A 1 84 ? -4.552 -34.104 -0.107 1.00 82.38 84 CYS A CA 1
ATOM 656 C C . CYS A 1 84 ? -3.145 -33.578 -0.427 1.00 82.38 84 CYS A C 1
ATOM 658 O O . CYS A 1 84 ? -2.565 -32.864 0.397 1.00 82.38 84 CYS A O 1
ATOM 660 N N . ALA A 1 85 ? -2.611 -33.868 -1.618 1.00 80.25 85 ALA A N 1
ATOM 661 C CA . ALA A 1 85 ? -1.304 -33.371 -2.051 1.00 80.25 85 ALA A CA 1
ATOM 662 C C . ALA A 1 85 ? -1.273 -31.836 -2.101 1.00 80.25 85 ALA A C 1
ATOM 664 O O . ALA A 1 85 ? -0.362 -31.204 -1.563 1.00 80.25 85 ALA A O 1
ATOM 665 N N . LYS A 1 86 ? -2.320 -31.219 -2.667 1.00 77.69 86 LYS A N 1
ATOM 666 C CA . LYS A 1 86 ? -2.465 -29.761 -2.760 1.00 77.69 86 LYS A CA 1
ATOM 667 C C . LYS A 1 86 ? -2.513 -29.100 -1.385 1.00 77.69 86 LYS A C 1
ATOM 669 O O . LYS A 1 86 ? -1.869 -28.072 -1.185 1.00 77.69 86 LYS A O 1
ATOM 674 N N . TYR A 1 87 ? -3.260 -29.677 -0.445 1.00 85.56 87 TYR A N 1
ATOM 675 C CA . TYR A 1 87 ? -3.340 -29.168 0.923 1.00 85.56 87 TYR A CA 1
ATOM 676 C C . TYR A 1 87 ? -1.977 -29.220 1.628 1.00 85.56 87 TYR A C 1
ATOM 678 O O . TYR A 1 87 ? -1.535 -28.215 2.186 1.00 85.56 87 TYR A O 1
ATOM 686 N N . LYS A 1 88 ? -1.276 -30.360 1.552 1.00 84.06 88 LYS A N 1
ATOM 687 C CA . LYS A 1 88 ? 0.045 -30.530 2.180 1.00 84.06 88 LYS A CA 1
ATOM 688 C C . LYS A 1 88 ? 1.094 -29.600 1.561 1.00 84.06 88 LYS A C 1
ATOM 690 O O . LYS A 1 88 ? 1.818 -28.944 2.305 1.00 84.06 88 LYS A O 1
ATOM 695 N N . TYR A 1 89 ? 1.129 -29.478 0.231 1.00 76.56 89 TYR A N 1
ATOM 696 C CA . TYR A 1 89 ? 2.040 -28.559 -0.458 1.00 76.56 89 TYR A CA 1
ATOM 697 C C . TYR A 1 89 ? 1.758 -27.097 -0.108 1.00 76.56 89 TYR A C 1
ATOM 699 O O . TYR A 1 89 ? 2.686 -26.359 0.205 1.00 76.56 89 TYR A O 1
ATOM 707 N N . ARG A 1 90 ? 0.486 -26.673 -0.109 1.00 80.19 90 ARG A N 1
ATOM 708 C CA . ARG A 1 90 ? 0.110 -25.298 0.249 1.00 80.19 90 ARG A CA 1
ATOM 709 C C . ARG A 1 90 ? 0.560 -24.944 1.664 1.00 80.19 90 ARG A C 1
ATOM 711 O O . ARG A 1 90 ? 1.141 -23.884 1.854 1.00 80.19 90 ARG A O 1
ATOM 718 N N . TYR A 1 91 ? 0.337 -25.841 2.620 1.00 84.31 91 TYR A N 1
ATOM 719 C CA . TYR A 1 91 ? 0.780 -25.648 3.998 1.00 84.31 91 TYR A CA 1
ATOM 720 C C . TYR A 1 91 ? 2.305 -25.496 4.094 1.00 84.31 91 TYR A C 1
ATOM 722 O O . TYR A 1 91 ? 2.796 -24.567 4.731 1.00 84.31 91 TYR A O 1
ATOM 730 N N . LEU A 1 92 ? 3.061 -26.375 3.426 1.00 78.88 92 LEU A N 1
ATOM 731 C CA . LEU A 1 92 ? 4.524 -26.291 3.385 1.00 78.88 92 LEU A CA 1
ATOM 732 C C . LEU A 1 92 ? 5.000 -24.994 2.717 1.00 78.88 92 LEU A C 1
ATOM 734 O O . LEU A 1 92 ? 5.897 -24.335 3.227 1.00 78.88 92 LEU A O 1
ATOM 738 N N . HIS A 1 93 ? 4.358 -24.577 1.629 1.00 74.50 93 HIS A N 1
ATOM 739 C CA . HIS A 1 93 ? 4.661 -23.325 0.941 1.00 74.50 93 HIS A CA 1
ATOM 740 C C . HIS A 1 93 ? 4.373 -22.086 1.809 1.00 74.50 93 HIS A C 1
ATOM 742 O O . HIS A 1 93 ? 5.159 -21.143 1.823 1.00 74.50 93 HIS A O 1
ATOM 748 N N . GLU A 1 94 ? 3.276 -22.079 2.566 1.00 77.75 94 GLU A N 1
ATOM 749 C CA . GLU A 1 94 ? 2.953 -20.997 3.505 1.00 77.75 94 GLU A CA 1
ATOM 750 C C . GLU A 1 94 ? 3.957 -20.933 4.670 1.00 77.75 94 GLU A C 1
ATOM 752 O O . GLU A 1 94 ? 4.383 -19.840 5.042 1.00 77.75 94 GLU A O 1
ATOM 757 N N . GLN A 1 95 ? 4.409 -22.083 5.184 1.00 79.19 95 GLN A N 1
ATOM 758 C CA . GLN A 1 95 ? 5.492 -22.157 6.176 1.00 79.19 95 GLN A CA 1
ATOM 759 C C . GLN A 1 95 ? 6.814 -21.617 5.623 1.00 79.19 95 GLN A C 1
ATOM 761 O O . GLN A 1 95 ? 7.479 -20.830 6.292 1.00 79.19 95 GLN A O 1
ATOM 766 N N . LEU A 1 96 ? 7.161 -21.978 4.384 1.00 74.00 96 LEU A N 1
ATOM 767 C CA . LEU A 1 96 ? 8.346 -21.466 3.697 1.00 74.00 96 LEU A CA 1
ATOM 768 C C . LEU A 1 96 ? 8.300 -19.940 3.556 1.00 74.00 96 LEU A C 1
ATOM 770 O O . LEU A 1 96 ? 9.283 -19.278 3.866 1.00 74.00 96 LEU A O 1
ATOM 774 N N . ILE A 1 97 ? 7.149 -19.375 3.172 1.00 68.62 97 ILE A N 1
ATOM 775 C CA . ILE A 1 97 ? 6.950 -17.917 3.103 1.00 68.62 97 ILE A CA 1
ATOM 776 C C . ILE A 1 97 ? 7.076 -17.269 4.484 1.00 68.62 97 ILE A C 1
ATOM 778 O O . ILE A 1 97 ? 7.619 -16.174 4.618 1.00 68.62 97 ILE A O 1
ATOM 782 N N . LEU A 1 98 ? 6.523 -17.896 5.521 1.00 70.88 98 LEU A N 1
ATOM 783 C CA . LEU A 1 98 ? 6.568 -17.336 6.865 1.00 70.88 98 LEU A CA 1
ATOM 784 C C . LEU A 1 98 ? 8.007 -17.307 7.391 1.00 70.88 98 LEU A C 1
ATOM 786 O O . LEU A 1 98 ? 8.455 -16.275 7.879 1.00 70.88 98 LEU A O 1
ATOM 790 N N . GLN A 1 99 ? 8.746 -18.400 7.212 1.00 74.44 99 GLN A N 1
ATOM 791 C CA . GLN A 1 99 ? 10.144 -18.502 7.626 1.00 74.44 99 GLN A CA 1
ATOM 792 C C . GLN A 1 99 ? 11.056 -17.604 6.784 1.00 74.44 99 GLN A C 1
ATOM 794 O O . GLN A 1 99 ? 11.955 -16.973 7.334 1.00 74.44 99 GLN A O 1
ATOM 799 N N . SER A 1 100 ? 10.780 -17.445 5.486 1.00 63.34 100 SER A N 1
ATOM 800 C CA . SER A 1 100 ? 11.507 -16.503 4.629 1.00 63.34 100 SER A CA 1
ATOM 801 C C . SER A 1 100 ? 11.260 -15.043 5.019 1.00 63.34 100 SER A C 1
ATOM 803 O O . SER A 1 100 ? 12.129 -14.202 4.838 1.00 63.34 100 SER A O 1
ATOM 805 N N . LYS A 1 101 ? 10.084 -14.715 5.572 1.00 56.97 101 LYS A N 1
ATOM 806 C CA . LYS A 1 101 ? 9.803 -13.379 6.126 1.00 56.97 101 LYS A CA 1
ATOM 807 C C . LYS A 1 101 ? 10.566 -13.107 7.422 1.00 56.97 101 LYS A C 1
ATOM 809 O O . LYS A 1 101 ? 10.799 -11.943 7.736 1.00 56.97 101 LYS A O 1
ATOM 814 N N . THR A 1 102 ? 10.912 -14.150 8.175 1.00 54.28 102 THR A N 1
ATOM 815 C CA . THR A 1 102 ? 11.686 -14.050 9.421 1.00 54.28 102 THR A CA 1
ATOM 816 C C . THR A 1 102 ? 13.200 -14.085 9.166 1.00 54.28 102 THR A C 1
ATOM 818 O O . THR A 1 102 ? 13.958 -13.499 9.934 1.00 54.28 102 THR A O 1
ATOM 821 N N . ALA A 1 103 ? 13.649 -14.723 8.081 1.00 45.75 103 ALA A N 1
ATOM 822 C CA . ALA A 1 103 ? 15.055 -14.836 7.702 1.00 45.75 103 ALA A CA 1
ATOM 823 C C . ALA A 1 103 ? 15.499 -13.706 6.743 1.00 45.75 103 ALA A C 1
ATOM 825 O O . ALA A 1 103 ? 15.343 -13.831 5.537 1.00 45.75 103 ALA A O 1
ATOM 826 N N . SER A 1 104 ? 16.097 -12.645 7.309 1.00 44.81 104 SER A N 1
ATOM 827 C CA . SER A 1 104 ? 16.857 -11.536 6.674 1.00 44.81 104 SER A CA 1
ATOM 828 C C . SER A 1 104 ? 16.177 -10.688 5.575 1.00 44.81 104 SER A C 1
ATOM 830 O O . SER A 1 104 ? 15.479 -11.166 4.686 1.00 44.81 104 SER A O 1
ATOM 832 N N . ASN A 1 105 ? 16.463 -9.378 5.598 1.00 45.62 105 ASN A N 1
ATOM 833 C CA . ASN A 1 105 ? 16.016 -8.392 4.604 1.00 45.62 105 ASN A CA 1
ATOM 834 C C . ASN A 1 105 ? 16.543 -8.667 3.180 1.00 45.62 105 ASN A C 1
ATOM 836 O O . ASN A 1 105 ? 15.918 -8.229 2.222 1.00 45.62 105 ASN A O 1
ATOM 840 N N . GLU A 1 106 ? 17.630 -9.428 3.033 1.00 44.91 106 GLU A N 1
ATOM 841 C CA . GLU A 1 106 ? 18.235 -9.762 1.732 1.00 44.91 106 GLU A CA 1
ATOM 842 C C . GLU A 1 106 ? 17.362 -10.708 0.888 1.00 44.91 106 GLU A C 1
ATOM 844 O O . GLU A 1 106 ? 17.368 -10.632 -0.337 1.00 44.91 106 GLU A O 1
ATOM 849 N N . LEU A 1 107 ? 16.540 -11.555 1.521 1.00 40.25 107 LEU A N 1
ATOM 850 C CA . LEU A 1 107 ? 15.711 -12.541 0.815 1.00 40.25 107 LEU A CA 1
ATOM 851 C C . LEU A 1 107 ? 14.468 -11.925 0.144 1.00 40.25 107 LEU A C 1
ATOM 853 O O . LEU A 1 107 ? 13.853 -12.543 -0.729 1.00 40.25 107 LEU A O 1
ATOM 857 N N . LYS A 1 108 ? 14.061 -10.724 0.580 1.00 43.59 108 LYS A N 1
ATOM 858 C CA . LYS A 1 108 ? 12.890 -10.017 0.042 1.00 43.59 108 LYS A CA 1
ATOM 859 C C . LYS A 1 108 ? 13.170 -9.409 -1.325 1.00 43.59 108 LYS A C 1
ATOM 861 O O . LYS A 1 108 ? 12.294 -9.483 -2.180 1.00 43.59 108 LYS A O 1
ATOM 866 N N . ASP A 1 109 ? 14.360 -8.859 -1.532 1.00 40.50 109 ASP A N 1
ATOM 867 C CA . ASP A 1 109 ? 14.657 -8.099 -2.745 1.00 40.50 109 ASP A CA 1
ATOM 868 C C . ASP A 1 109 ? 14.840 -9.015 -3.970 1.00 40.50 109 ASP A C 1
ATOM 870 O O . ASP A 1 109 ? 14.435 -8.641 -5.063 1.00 40.50 109 ASP A O 1
ATOM 874 N N . GLU A 1 110 ? 15.301 -10.259 -3.792 1.00 40.50 110 GLU A N 1
ATOM 875 C CA . GLU A 1 110 ? 15.531 -11.200 -4.905 1.00 40.50 110 GLU A CA 1
ATOM 876 C C . GLU A 1 110 ? 14.275 -12.027 -5.286 1.00 40.50 110 GLU A C 1
ATOM 878 O O . GLU A 1 110 ? 14.072 -12.373 -6.447 1.00 40.50 110 GLU A O 1
ATOM 883 N N . ILE A 1 111 ? 13.376 -12.332 -4.334 1.00 38.41 111 ILE A N 1
ATOM 884 C CA . ILE A 1 111 ? 12.168 -13.162 -4.578 1.00 38.41 111 ILE A CA 1
ATOM 885 C C . ILE A 1 111 ? 10.976 -12.334 -5.103 1.00 38.41 111 ILE A C 1
ATOM 887 O O . ILE A 1 111 ? 10.047 -12.894 -5.700 1.00 38.41 111 ILE A O 1
ATOM 891 N N . LEU A 1 112 ? 10.973 -11.016 -4.879 1.00 42.16 112 LEU A N 1
ATOM 892 C CA . LEU A 1 112 ? 9.936 -10.100 -5.374 1.00 42.16 112 LEU A CA 1
ATOM 893 C C . LEU A 1 112 ? 10.186 -9.614 -6.812 1.00 42.16 112 LEU A C 1
ATOM 895 O O . LEU A 1 112 ? 9.225 -9.211 -7.462 1.00 42.16 112 LEU A O 1
ATOM 899 N N . GLU A 1 113 ? 11.411 -9.714 -7.340 1.00 41.19 113 GLU A N 1
ATOM 900 C CA . GLU A 1 113 ? 11.755 -9.231 -8.691 1.00 41.19 113 GLU A CA 1
ATOM 901 C C . GLU A 1 113 ? 11.083 -10.005 -9.842 1.00 41.19 113 GLU A C 1
ATOM 903 O O . GLU A 1 113 ? 10.890 -9.432 -10.912 1.00 41.19 113 GLU A O 1
ATOM 908 N N . ASP A 1 114 ? 10.625 -11.241 -9.605 1.00 30.31 114 ASP A N 1
ATOM 909 C CA . ASP A 1 114 ? 9.971 -12.094 -10.618 1.00 30.31 114 ASP A CA 1
ATOM 910 C C . ASP A 1 114 ? 8.446 -12.272 -10.423 1.00 30.31 114 ASP A C 1
ATOM 912 O O . ASP A 1 114 ? 7.794 -12.967 -11.206 1.00 30.31 114 ASP A O 1
ATOM 916 N N . LYS A 1 115 ? 7.837 -11.692 -9.374 1.00 35.31 115 LYS A N 1
ATOM 917 C CA . LYS A 1 115 ? 6.453 -12.031 -8.958 1.00 35.31 115 LYS A CA 1
ATOM 918 C C . LYS A 1 115 ? 5.376 -10.976 -9.211 1.00 35.31 115 LYS A C 1
ATOM 920 O O . LYS A 1 115 ? 4.203 -11.300 -9.022 1.00 35.31 115 LYS A O 1
ATOM 925 N N . GLU A 1 116 ? 5.714 -9.768 -9.656 1.00 32.72 116 GLU A N 1
ATOM 926 C CA . GLU A 1 116 ? 4.707 -8.704 -9.843 1.00 32.72 116 GLU A CA 1
ATOM 927 C C . GLU A 1 116 ? 3.723 -8.946 -11.011 1.00 32.72 116 GLU A C 1
ATOM 929 O O . GLU A 1 116 ? 2.702 -8.270 -11.074 1.00 32.72 116 GLU A O 1
ATOM 934 N N . ASP A 1 117 ? 3.916 -9.967 -11.859 1.00 32.09 117 ASP A N 1
ATOM 935 C CA . ASP A 1 117 ? 3.050 -10.200 -13.032 1.00 32.09 117 ASP A CA 1
ATOM 936 C C . ASP A 1 117 ? 1.934 -11.253 -12.863 1.00 32.09 117 ASP A C 1
ATOM 938 O O . ASP A 1 117 ? 1.139 -11.466 -13.785 1.00 32.09 117 ASP A O 1
ATOM 942 N N . VAL A 1 118 ? 1.803 -11.943 -11.718 1.00 31.55 118 VAL A N 1
ATOM 943 C CA . VAL A 1 118 ? 0.801 -13.023 -11.598 1.00 31.55 118 VAL A CA 1
ATOM 944 C C . VAL A 1 118 ? 0.166 -13.098 -10.199 1.00 31.55 118 VAL A C 1
ATOM 946 O O . VAL A 1 118 ? 0.828 -13.454 -9.234 1.00 31.55 118 VAL A O 1
ATOM 949 N N . PHE A 1 119 ? -1.161 -12.882 -10.139 1.00 32.31 119 PHE A N 1
ATOM 950 C CA . PHE A 1 119 ? -2.133 -13.161 -9.048 1.00 32.31 119 PHE A CA 1
ATOM 951 C C . PHE A 1 119 ? -2.653 -11.969 -8.204 1.00 32.31 119 PHE A C 1
ATOM 953 O O . PHE A 1 119 ? -2.289 -11.792 -7.046 1.00 32.31 119 PHE A O 1
ATOM 960 N N . GLY A 1 120 ? -3.667 -11.264 -8.731 1.00 33.50 120 GLY A N 1
ATOM 961 C CA . GLY A 1 120 ? -4.417 -10.179 -8.064 1.00 33.50 120 GLY A CA 1
ATOM 962 C C . GLY A 1 120 ? -5.615 -10.576 -7.177 1.00 33.50 120 GLY A C 1
ATOM 963 O O . GLY A 1 120 ? -6.480 -9.750 -6.925 1.00 33.50 120 GLY A O 1
ATOM 964 N N . LEU A 1 121 ? -5.725 -11.818 -6.687 1.00 28.00 121 LEU A N 1
ATOM 965 C CA . LEU A 1 121 ? -6.904 -12.241 -5.893 1.00 28.00 121 LEU A CA 1
ATOM 966 C C . LEU A 1 121 ? -6.692 -12.246 -4.365 1.00 28.00 121 LEU A C 1
ATOM 968 O O . LEU A 1 121 ? -7.621 -12.556 -3.626 1.00 28.00 121 LEU A O 1
ATOM 972 N N . GLY A 1 122 ? -5.492 -11.912 -3.877 1.00 33.44 122 GLY A N 1
ATOM 973 C CA . GLY A 1 122 ? -5.154 -11.913 -2.444 1.00 33.44 122 GLY A CA 1
ATOM 974 C C . GLY A 1 122 ? -5.150 -10.541 -1.758 1.00 33.44 122 GLY A C 1
ATOM 975 O O . GLY A 1 122 ? -4.682 -10.454 -0.626 1.00 33.44 122 GLY A O 1
ATOM 976 N N . ALA A 1 123 ? -5.595 -9.477 -2.435 1.00 40.47 123 ALA A N 1
ATOM 977 C CA . ALA A 1 123 ? -5.378 -8.092 -2.001 1.00 40.47 123 ALA A CA 1
ATOM 978 C C . ALA A 1 123 ? -6.373 -7.565 -0.944 1.00 40.47 123 ALA A C 1
ATOM 980 O O . ALA A 1 123 ? -6.090 -6.568 -0.292 1.00 40.47 123 ALA A O 1
ATOM 981 N N . PHE A 1 124 ? -7.497 -8.247 -0.704 1.00 34.22 124 PHE A N 1
ATOM 982 C CA . PHE A 1 124 ? -8.578 -7.745 0.160 1.00 34.22 124 PHE A CA 1
ATOM 983 C C . PHE A 1 124 ? -8.575 -8.373 1.561 1.00 34.22 124 PHE A C 1
ATOM 985 O O . PHE A 1 124 ? -9.559 -8.960 2.007 1.00 34.22 124 PHE A O 1
ATOM 992 N N . THR A 1 125 ? -7.445 -8.266 2.261 1.00 36.16 125 THR A N 1
ATOM 993 C CA . THR A 1 125 ? -7.350 -8.532 3.708 1.00 36.16 125 THR A CA 1
ATOM 994 C C . THR A 1 125 ? -6.930 -7.253 4.422 1.00 36.16 125 THR A C 1
ATOM 996 O O . THR A 1 125 ? -6.089 -6.530 3.893 1.00 36.16 125 THR A O 1
ATOM 999 N N . SER A 1 126 ? -7.443 -7.009 5.630 1.00 33.00 126 SER A N 1
ATOM 1000 C CA . SER A 1 126 ? -7.296 -5.777 6.434 1.00 33.00 126 SER A CA 1
ATOM 1001 C C . SER A 1 126 ? -5.868 -5.423 6.904 1.00 33.00 126 SER A C 1
ATOM 1003 O O . SER A 1 126 ? -5.710 -4.713 7.889 1.00 33.00 126 SER A O 1
ATOM 1005 N N . GLN A 1 127 ? -4.825 -5.954 6.262 1.00 31.52 127 GLN A N 1
ATOM 1006 C CA . GLN A 1 127 ? -3.410 -5.788 6.624 1.00 31.52 127 GLN A CA 1
ATOM 1007 C C . GLN A 1 127 ? -2.533 -5.304 5.451 1.00 31.52 127 GLN A C 1
ATOM 1009 O O . GLN A 1 127 ? -1.311 -5.406 5.524 1.00 31.52 127 GLN A O 1
ATOM 1014 N N . ARG A 1 128 ? -3.128 -4.828 4.351 1.00 40.09 128 ARG A N 1
ATOM 1015 C CA . ARG A 1 128 ? -2.400 -4.333 3.167 1.00 40.09 128 ARG A CA 1
ATOM 1016 C C . ARG A 1 128 ? -2.570 -2.830 2.988 1.00 40.09 128 ARG A C 1
ATOM 1018 O O . ARG A 1 128 ? -3.597 -2.287 3.389 1.00 40.09 128 ARG A O 1
ATOM 1025 N N . SER A 1 129 ? -1.566 -2.182 2.398 1.00 48.34 129 SER A N 1
ATOM 1026 C CA . SER A 1 129 ? -1.561 -0.733 2.170 1.00 48.34 129 SER A CA 1
ATOM 1027 C C . SER A 1 129 ? -2.624 -0.325 1.141 1.00 48.34 129 SER A C 1
ATOM 1029 O O . SER A 1 129 ? -2.985 -1.122 0.274 1.00 48.34 129 SER A O 1
ATOM 1031 N N . LEU A 1 130 ? -3.116 0.920 1.213 1.00 43.47 130 LEU A N 1
ATOM 1032 C CA . LEU A 1 130 ? -4.105 1.446 0.255 1.00 43.47 130 LEU A CA 1
ATOM 1033 C C . LEU A 1 130 ? -3.638 1.297 -1.205 1.00 43.47 130 LEU A C 1
ATOM 1035 O O . LEU A 1 130 ? -4.407 0.843 -2.040 1.00 43.47 130 LEU A O 1
ATOM 1039 N N . ALA A 1 131 ? -2.351 1.518 -1.491 1.00 45.59 131 ALA A N 1
ATOM 1040 C CA . ALA A 1 131 ? -1.794 1.386 -2.842 1.00 45.59 131 ALA A CA 1
ATOM 1041 C C . ALA A 1 131 ? -1.935 -0.032 -3.448 1.00 45.59 131 ALA A C 1
ATOM 1043 O O . ALA A 1 131 ? -2.105 -0.190 -4.660 1.00 45.59 131 ALA A O 1
ATOM 1044 N N . GLU A 1 132 ? -1.881 -1.078 -2.613 1.00 45.78 132 GLU A N 1
ATOM 1045 C CA . GLU A 1 132 ? -2.090 -2.467 -3.045 1.00 45.78 132 GLU A CA 1
ATOM 1046 C C . GLU A 1 132 ? -3.576 -2.789 -3.271 1.00 45.78 132 GLU A C 1
ATOM 1048 O O . GLU A 1 132 ? -3.904 -3.657 -4.083 1.00 45.78 132 GLU A O 1
ATOM 1053 N N . GLN A 1 133 ? -4.475 -2.098 -2.565 1.00 51.56 133 GLN A N 1
ATOM 1054 C CA . GLN A 1 133 ? -5.924 -2.217 -2.740 1.00 51.56 133 GLN A CA 1
ATOM 1055 C C . GLN A 1 133 ? -6.386 -1.464 -3.997 1.00 51.56 133 GLN A C 1
ATOM 1057 O O . GLN A 1 133 ? -7.164 -2.018 -4.775 1.00 51.56 133 GLN A O 1
ATOM 1062 N N . ASP A 1 134 ? -5.824 -0.280 -4.258 1.00 50.88 134 ASP A N 1
ATOM 1063 C CA . ASP A 1 134 ? -6.109 0.555 -5.433 1.00 50.88 134 ASP A CA 1
ATOM 1064 C C . ASP A 1 134 ? -5.774 -0.180 -6.740 1.00 50.88 134 ASP A C 1
ATOM 1066 O O . ASP A 1 134 ? -6.619 -0.323 -7.626 1.00 50.88 134 ASP A O 1
ATOM 1070 N N . SER A 1 135 ? -4.573 -0.764 -6.815 1.00 49.97 135 SER A N 1
ATOM 1071 C CA . SER A 1 135 ? -4.122 -1.535 -7.985 1.00 49.97 135 SER A CA 1
ATOM 1072 C C . SER A 1 135 ? -4.974 -2.794 -8.223 1.00 49.97 135 SER A C 1
ATOM 1074 O O . SER A 1 135 ? -5.206 -3.206 -9.361 1.00 49.97 135 SER A O 1
ATOM 1076 N N . ALA A 1 136 ? -5.465 -3.426 -7.150 1.00 49.12 136 ALA A N 1
ATOM 1077 C CA . ALA A 1 136 ? -6.326 -4.603 -7.244 1.00 49.12 136 ALA A CA 1
ATOM 1078 C C . ALA A 1 136 ? -7.757 -4.256 -7.688 1.00 49.12 136 ALA A C 1
ATOM 1080 O O . ALA A 1 136 ? -8.382 -5.048 -8.397 1.00 49.12 136 ALA A O 1
ATOM 1081 N N . LEU A 1 137 ? -8.273 -3.088 -7.296 1.00 54.88 137 LEU A N 1
ATOM 1082 C CA . LEU A 1 137 ? -9.599 -2.604 -7.687 1.00 54.88 137 LEU A CA 1
ATOM 1083 C C . LEU A 1 137 ? -9.634 -2.125 -9.139 1.00 54.88 137 LEU A C 1
ATOM 1085 O O . LEU A 1 137 ? -10.572 -2.465 -9.861 1.00 54.88 137 LEU A O 1
ATOM 1089 N N . GLU A 1 138 ? -8.594 -1.428 -9.596 1.00 53.53 138 GLU A N 1
ATOM 1090 C CA . GLU A 1 138 ? -8.445 -1.045 -11.003 1.00 53.53 138 GLU A CA 1
ATOM 1091 C C . GLU A 1 138 ? -8.410 -2.286 -11.909 1.00 53.53 138 GLU A C 1
ATOM 1093 O O . GLU A 1 138 ? -9.150 -2.379 -12.893 1.00 53.53 138 GLU A O 1
ATOM 1098 N N . TRP A 1 139 ? -7.652 -3.308 -11.504 1.00 61.22 139 TRP A N 1
ATOM 1099 C CA . TRP A 1 139 ? -7.629 -4.600 -12.185 1.00 61.22 139 TRP A CA 1
ATOM 1100 C C . TRP A 1 139 ? -8.999 -5.301 -12.179 1.00 61.22 139 TRP A C 1
ATOM 1102 O O . TRP A 1 139 ? -9.433 -5.812 -13.212 1.00 61.22 139 TRP A O 1
ATOM 1112 N N . LEU A 1 140 ? -9.713 -5.322 -11.046 1.00 48.41 140 LEU A N 1
ATOM 1113 C CA . LEU A 1 140 ? -11.040 -5.947 -10.949 1.00 48.41 140 LEU A CA 1
ATOM 1114 C C . LEU A 1 140 ? -12.089 -5.253 -11.823 1.00 48.41 140 LEU A C 1
ATOM 1116 O O . LEU A 1 140 ? -12.915 -5.944 -12.420 1.00 48.41 140 LEU A O 1
ATOM 1120 N N . SER A 1 141 ? -12.041 -3.924 -11.925 1.00 53.91 141 SER A N 1
ATOM 1121 C CA . SER A 1 141 ? -12.933 -3.144 -12.788 1.00 53.91 141 SER A CA 1
ATOM 1122 C C . SER A 1 141 ? -12.669 -3.422 -14.271 1.00 53.91 141 SER A C 1
ATOM 1124 O O . SER A 1 141 ? -13.586 -3.759 -15.026 1.00 53.91 141 SER A O 1
ATOM 1126 N N . GLN A 1 142 ? -11.393 -3.433 -14.676 1.00 53.59 142 GLN A N 1
ATOM 1127 C CA . GLN A 1 142 ? -11.017 -3.823 -16.035 1.00 53.59 142 GLN A CA 1
ATOM 1128 C C . GLN A 1 142 ? -11.494 -5.243 -16.348 1.00 53.59 142 GLN A C 1
ATOM 1130 O O . GLN A 1 142 ? -12.131 -5.455 -17.375 1.00 53.59 142 GLN A O 1
ATOM 1135 N N . VAL A 1 143 ? -11.275 -6.211 -15.450 1.00 45.78 143 VAL A N 1
ATOM 1136 C CA . VAL A 1 143 ? -11.728 -7.599 -15.641 1.00 45.78 143 VAL A CA 1
ATOM 1137 C C . VAL A 1 143 ? -13.252 -7.687 -15.742 1.00 45.78 143 VAL A C 1
ATOM 1139 O O . VAL A 1 143 ? -13.748 -8.415 -16.599 1.00 45.78 143 VAL A O 1
ATOM 1142 N N . ALA A 1 144 ? -13.995 -6.946 -14.915 1.00 53.28 144 ALA A N 1
ATOM 1143 C CA . ALA A 1 144 ? -15.456 -6.952 -14.900 1.00 53.28 144 ALA A CA 1
ATOM 1144 C C . ALA A 1 144 ? -16.067 -6.530 -16.244 1.00 53.28 144 ALA A C 1
ATOM 1146 O O . ALA A 1 144 ? -17.029 -7.158 -16.689 1.00 53.28 144 ALA A O 1
ATOM 1147 N N . SER A 1 145 ? -15.463 -5.551 -16.926 1.00 52.44 145 SER A N 1
ATOM 1148 C CA . SER A 1 145 ? -15.922 -5.062 -18.236 1.00 52.44 145 SER A CA 1
ATOM 1149 C C . SER A 1 145 ? -15.880 -6.116 -19.361 1.00 52.44 145 SER A C 1
ATOM 1151 O O . SER A 1 145 ? -16.575 -5.974 -20.366 1.00 52.44 145 SER A O 1
ATOM 1153 N N . TYR A 1 146 ? -15.126 -7.211 -19.183 1.00 45.03 146 TYR A N 1
ATOM 1154 C CA . TYR A 1 146 ? -14.954 -8.275 -20.183 1.00 45.03 146 TYR A CA 1
ATOM 1155 C C . TYR A 1 146 ? -15.718 -9.576 -19.880 1.00 45.03 146 TYR A C 1
ATOM 1157 O O . TYR A 1 146 ? -15.642 -10.523 -20.669 1.00 45.03 146 TYR A O 1
ATOM 1165 N N . LEU A 1 147 ? -16.441 -9.666 -18.758 1.00 46.56 147 LEU A N 1
ATOM 1166 C CA . LEU A 1 147 ? -17.101 -10.911 -18.345 1.00 46.56 147 LEU A CA 1
ATOM 1167 C C . LEU A 1 147 ? -18.425 -11.130 -19.079 1.00 46.56 147 LEU A C 1
ATOM 1169 O O . LEU A 1 147 ? -19.329 -10.295 -19.054 1.00 46.56 147 LEU A O 1
ATOM 1173 N N . LYS A 1 148 ? -18.591 -12.319 -19.668 1.00 57.38 148 LYS A N 1
ATOM 1174 C CA . LYS A 1 148 ? -19.882 -12.747 -20.223 1.00 57.38 148 LYS A CA 1
ATOM 1175 C C . LYS A 1 148 ? -20.801 -13.208 -19.090 1.00 57.38 148 LYS A C 1
ATOM 1177 O O . LYS A 1 148 ? -20.340 -13.672 -18.049 1.00 57.38 148 LYS A O 1
ATOM 1182 N N . LYS A 1 149 ? -22.125 -13.179 -19.306 1.00 51.91 149 LYS A N 1
ATOM 1183 C CA . LYS A 1 149 ? -23.110 -13.701 -18.329 1.00 51.91 149 LYS A CA 1
ATOM 1184 C C . LYS A 1 149 ? -22.812 -15.139 -17.871 1.00 51.91 149 LYS A C 1
ATOM 1186 O O . LYS A 1 149 ? -23.140 -15.483 -16.743 1.00 51.91 149 LYS A O 1
ATOM 1191 N N . SER A 1 150 ? -22.177 -15.943 -18.723 1.00 49.84 150 SER A N 1
ATOM 1192 C CA . SER A 1 150 ? -21.810 -17.339 -18.468 1.00 49.84 150 SER A CA 1
ATOM 1193 C C . SER A 1 150 ? -20.501 -17.539 -17.688 1.00 49.84 150 SER A C 1
ATOM 1195 O O . SER A 1 150 ? -20.135 -18.685 -17.439 1.00 49.84 150 SER A O 1
ATOM 1197 N N . ASP A 1 151 ? -19.754 -16.482 -17.343 1.00 50.06 151 ASP A N 1
ATOM 1198 C CA . ASP A 1 151 ? -18.452 -16.643 -16.689 1.00 50.06 151 ASP A CA 1
ATOM 1199 C C . ASP A 1 151 ? -18.582 -17.100 -15.222 1.00 50.06 151 ASP A C 1
ATOM 1201 O O . ASP A 1 151 ? -19.222 -16.420 -14.414 1.00 50.06 151 ASP A O 1
ATOM 1205 N N . PRO A 1 152 ? -17.906 -18.193 -14.810 1.00 46.69 152 PRO A N 1
ATOM 1206 C CA . PRO A 1 152 ? -18.050 -18.780 -13.471 1.00 46.69 152 PRO A CA 1
ATOM 1207 C C . PRO A 1 152 ? -17.492 -17.897 -12.341 1.00 46.69 152 PRO A C 1
ATOM 1209 O O . PRO A 1 152 ? -17.749 -18.150 -11.164 1.00 46.69 152 PRO A O 1
ATOM 1212 N N . TYR A 1 153 ? -16.732 -16.851 -12.680 1.00 53.25 153 TYR A N 1
ATOM 1213 C CA . TYR A 1 153 ? -16.180 -15.883 -11.728 1.00 53.25 153 TYR A CA 1
ATOM 1214 C C . TYR A 1 153 ? -16.997 -14.586 -11.635 1.00 53.25 153 TYR A C 1
ATOM 1216 O O . TYR A 1 153 ? -16.779 -13.815 -10.698 1.00 53.25 153 TYR A O 1
ATOM 1224 N N . ARG A 1 154 ? -17.966 -14.373 -12.542 1.00 63.19 154 ARG A N 1
ATOM 1225 C CA . ARG A 1 154 ? -18.803 -13.162 -12.612 1.00 63.19 154 ARG A CA 1
ATOM 1226 C C . ARG A 1 154 ? -19.475 -12.864 -11.276 1.00 63.19 154 ARG A C 1
ATOM 1228 O O . ARG A 1 154 ? -19.374 -11.749 -10.783 1.00 63.19 154 ARG A O 1
ATOM 1235 N N . HIS A 1 155 ? -20.055 -13.874 -10.631 1.00 57.84 155 HIS A N 1
ATOM 1236 C CA . HIS A 1 155 ? -20.735 -13.700 -9.345 1.00 57.84 155 HIS A CA 1
ATOM 1237 C C . HIS A 1 155 ? -19.800 -13.234 -8.211 1.00 57.84 155 HIS A C 1
ATOM 1239 O O . HIS A 1 155 ? -20.172 -12.362 -7.434 1.00 57.84 155 HIS A O 1
ATOM 1245 N N . LYS A 1 156 ? -18.564 -13.752 -8.139 1.00 57.66 156 LYS A N 1
ATOM 1246 C CA . LYS A 1 156 ? -17.591 -13.362 -7.098 1.00 57.66 156 LYS A CA 1
ATOM 1247 C C . LYS A 1 156 ? -17.056 -11.948 -7.305 1.00 57.66 156 LYS A C 1
ATOM 1249 O O . LYS A 1 156 ? -16.904 -11.215 -6.339 1.00 57.66 156 LYS A O 1
ATOM 1254 N N . ILE A 1 157 ? -16.787 -11.571 -8.554 1.00 58.62 157 ILE A N 1
ATOM 1255 C CA . ILE A 1 157 ? -16.324 -10.219 -8.895 1.00 58.62 157 ILE A CA 1
ATOM 1256 C C . ILE A 1 157 ? -17.444 -9.205 -8.636 1.00 58.62 157 ILE A C 1
ATOM 1258 O O . ILE A 1 157 ? -17.193 -8.185 -8.006 1.00 58.62 157 ILE A O 1
ATOM 1262 N N . ILE A 1 158 ? -18.692 -9.531 -8.995 1.00 62.84 158 ILE A N 1
ATOM 1263 C CA . ILE A 1 158 ? -19.867 -8.712 -8.663 1.00 62.84 158 ILE A CA 1
ATOM 1264 C C . ILE A 1 158 ? -20.020 -8.540 -7.148 1.00 62.84 158 ILE A C 1
ATOM 1266 O O . ILE A 1 158 ? -20.281 -7.432 -6.702 1.00 62.84 158 ILE A O 1
ATOM 1270 N N . GLN A 1 159 ? -19.838 -9.592 -6.345 1.00 66.25 159 GLN A N 1
ATOM 1271 C CA . GLN A 1 159 ? -19.910 -9.478 -4.882 1.00 66.25 159 GLN A CA 1
ATOM 1272 C C . GLN A 1 159 ? -18.835 -8.550 -4.308 1.00 66.25 159 GLN A C 1
ATOM 1274 O O . GLN A 1 159 ? -19.135 -7.777 -3.405 1.00 66.25 159 GLN A O 1
ATOM 1279 N N . VAL A 1 160 ? -17.606 -8.598 -4.832 1.00 63.81 160 VAL A N 1
ATOM 1280 C CA . VAL A 1 160 ? -16.532 -7.684 -4.411 1.00 63.81 160 VAL A CA 1
ATOM 1281 C C . VAL A 1 160 ? -16.857 -6.247 -4.817 1.00 63.81 160 VAL A C 1
ATOM 1283 O O . VAL A 1 160 ? -16.737 -5.354 -3.989 1.00 63.81 160 VAL A O 1
ATOM 1286 N N . LEU A 1 161 ? -17.330 -6.022 -6.046 1.00 61.75 161 LEU A N 1
ATOM 1287 C CA . LEU A 1 161 ? -17.706 -4.687 -6.522 1.00 61.75 161 LEU A CA 1
ATOM 1288 C C . LEU A 1 161 ? -18.908 -4.107 -5.762 1.00 61.75 161 LEU A C 1
ATOM 1290 O O . LEU A 1 161 ? -18.871 -2.936 -5.404 1.00 61.75 161 LEU A O 1
ATOM 1294 N N . LYS A 1 162 ? -19.940 -4.915 -5.471 1.00 61.84 162 LYS A N 1
ATOM 1295 C CA . LYS A 1 162 ? -21.085 -4.508 -4.634 1.00 61.84 162 LYS A CA 1
ATOM 1296 C C . LYS A 1 162 ? -20.624 -4.162 -3.225 1.00 61.84 162 LYS A C 1
ATOM 1298 O O . LYS A 1 162 ? -20.925 -3.085 -2.746 1.00 61.84 162 LYS A O 1
ATOM 1303 N N . LYS A 1 163 ? -19.792 -5.010 -2.616 1.00 63.78 163 LYS A N 1
ATOM 1304 C CA . LYS A 1 163 ? -19.210 -4.747 -1.298 1.00 63.78 163 LYS A CA 1
ATOM 1305 C C . LYS A 1 163 ? -18.418 -3.434 -1.264 1.00 63.78 163 LYS A C 1
ATOM 1307 O O . LYS A 1 163 ? -18.583 -2.668 -0.332 1.00 63.78 163 LYS A O 1
ATOM 1312 N N . VAL A 1 164 ? -17.612 -3.148 -2.287 1.00 62.12 164 VAL A N 1
ATOM 1313 C CA . VAL A 1 164 ? -16.869 -1.879 -2.395 1.00 62.12 164 VAL A CA 1
ATOM 1314 C C . VAL A 1 164 ? -17.816 -0.688 -2.593 1.00 62.12 164 VAL A C 1
ATOM 1316 O O . VAL A 1 164 ? -17.637 0.351 -1.971 1.00 62.12 164 VAL A O 1
ATOM 1319 N N . ALA A 1 165 ? -18.854 -0.820 -3.417 1.00 59.62 165 ALA A N 1
ATOM 1320 C CA . ALA A 1 165 ? -19.848 0.240 -3.575 1.00 59.62 165 ALA A CA 1
ATOM 1321 C C . ALA A 1 165 ? -20.634 0.497 -2.272 1.00 59.62 165 ALA A C 1
ATOM 1323 O O . ALA A 1 165 ? -20.841 1.649 -1.901 1.00 59.62 165 ALA A O 1
ATOM 1324 N N . ASP A 1 166 ? -21.009 -0.562 -1.552 1.00 56.03 166 ASP A N 1
ATOM 1325 C CA . ASP A 1 166 ? -21.828 -0.502 -0.338 1.00 56.03 166 ASP A CA 1
ATOM 1326 C C . ASP A 1 166 ? -21.029 -0.045 0.896 1.00 56.03 166 ASP A C 1
ATOM 1328 O O . ASP A 1 166 ? -21.537 0.723 1.711 1.00 56.03 166 ASP A O 1
ATOM 1332 N N . GLU A 1 167 ? -19.780 -0.501 1.055 1.00 57.44 167 GLU A N 1
ATOM 1333 C CA . GLU A 1 167 ? -18.923 -0.143 2.198 1.00 57.44 167 GLU A CA 1
ATOM 1334 C C . GLU A 1 167 ? -18.398 1.293 2.110 1.00 57.44 167 GLU A C 1
ATOM 1336 O O . GLU A 1 167 ? -18.174 1.920 3.143 1.00 57.44 167 GLU A O 1
ATOM 1341 N N . TYR A 1 168 ? -18.233 1.832 0.899 1.00 58.25 168 TYR A N 1
ATOM 1342 C CA . TYR A 1 168 ? -17.580 3.129 0.692 1.00 58.25 168 TYR A CA 1
ATOM 1343 C C . TYR A 1 168 ? -18.505 4.206 0.100 1.00 58.25 168 TYR A C 1
ATOM 1345 O O . TYR A 1 168 ? -18.187 5.392 0.170 1.00 58.25 168 TYR A O 1
ATOM 1353 N N . GLY A 1 169 ? -19.679 3.835 -0.426 1.00 48.16 169 GLY A N 1
ATOM 1354 C CA . GLY A 1 169 ? -20.673 4.767 -0.971 1.00 48.16 169 GLY A CA 1
ATOM 1355 C C . GLY A 1 169 ? -21.422 5.602 0.073 1.00 48.16 169 GLY A C 1
ATOM 1356 O O . GLY A 1 169 ? -21.990 6.634 -0.274 1.00 48.16 169 GLY A O 1
ATOM 1357 N N . ALA A 1 170 ? -21.389 5.215 1.352 1.00 40.16 170 ALA A N 1
ATOM 1358 C CA . ALA A 1 170 ? -22.176 5.834 2.424 1.00 40.16 170 ALA A CA 1
ATOM 1359 C C . ALA A 1 170 ? -21.492 7.021 3.147 1.00 40.16 170 ALA A C 1
ATOM 1361 O O . ALA A 1 170 ? -21.795 7.276 4.311 1.00 40.16 170 ALA A O 1
ATOM 1362 N N . GLY A 1 171 ? -20.601 7.764 2.475 1.00 41.66 171 GLY A N 1
ATOM 1363 C CA . GLY A 1 171 ? -20.088 9.051 2.984 1.00 41.66 171 GLY A CA 1
ATOM 1364 C C . GLY A 1 171 ? -18.627 9.084 3.451 1.00 41.66 171 GLY A C 1
ATOM 1365 O O . GLY A 1 171 ? -18.263 9.959 4.233 1.00 41.66 171 GLY A O 1
ATOM 1366 N N . VAL A 1 172 ? -17.770 8.177 2.976 1.00 36.81 172 VAL A N 1
ATOM 1367 C CA . VAL A 1 172 ? -16.332 8.201 3.301 1.00 36.81 172 VAL A CA 1
ATOM 1368 C C . VAL A 1 172 ? -15.600 9.187 2.377 1.00 36.81 172 VAL A C 1
ATOM 1370 O O . VAL A 1 172 ? -15.584 8.996 1.164 1.00 36.81 172 VAL A O 1
ATOM 1373 N N . LYS A 1 173 ? -14.982 10.234 2.946 1.00 43.81 173 LYS A N 1
ATOM 1374 C CA . LYS A 1 173 ? -14.211 11.269 2.217 1.00 43.81 173 LYS A CA 1
ATOM 1375 C C . LYS A 1 173 ? -12.816 10.811 1.744 1.00 43.81 173 LYS A C 1
ATOM 1377 O O . LYS A 1 173 ? -12.172 11.532 0.990 1.00 43.81 173 LYS A O 1
ATOM 1382 N N . ASP A 1 174 ? -12.371 9.623 2.157 1.00 41.56 174 ASP A N 1
ATOM 1383 C CA . ASP A 1 174 ? -10.962 9.202 2.064 1.00 41.56 174 ASP A CA 1
ATOM 1384 C C . ASP A 1 174 ? -10.627 8.226 0.923 1.00 41.56 174 ASP A C 1
ATOM 1386 O O . ASP A 1 174 ? -9.455 7.887 0.740 1.00 41.56 174 ASP A O 1
ATOM 1390 N N . LEU A 1 175 ? -11.614 7.757 0.149 1.00 49.78 175 LEU A N 1
ATOM 1391 C CA . LEU A 1 175 ? -11.357 6.901 -1.015 1.00 49.78 175 LEU A CA 1
ATOM 1392 C C . LEU A 1 175 ? -11.328 7.735 -2.299 1.00 49.78 175 LEU A C 1
ATOM 1394 O O . LEU A 1 175 ? -12.160 8.616 -2.498 1.00 49.78 175 LEU A O 1
ATOM 1398 N N . ASP A 1 176 ? -10.391 7.422 -3.193 1.00 63.12 176 ASP A N 1
ATOM 1399 C CA . ASP A 1 176 ? -10.304 8.032 -4.518 1.00 63.12 176 ASP A CA 1
ATOM 1400 C C . ASP A 1 176 ? -11.641 7.873 -5.268 1.00 63.12 176 ASP A C 1
ATOM 1402 O O . ASP A 1 176 ? -12.085 6.753 -5.552 1.00 63.12 176 ASP A O 1
ATOM 1406 N N . ASN A 1 177 ? -12.285 8.999 -5.596 1.00 60.03 177 ASN A N 1
ATOM 1407 C CA . ASN A 1 177 ? -13.580 9.047 -6.280 1.00 60.03 177 ASN A CA 1
ATOM 1408 C C . ASN A 1 177 ? -13.588 8.227 -7.582 1.00 60.03 177 ASN A C 1
ATOM 1410 O O . ASN A 1 177 ? -14.633 7.699 -7.973 1.00 60.03 177 ASN A O 1
ATOM 1414 N N . ARG A 1 178 ? -12.424 8.045 -8.225 1.00 62.16 178 ARG A N 1
ATOM 1415 C CA . ARG A 1 178 ? -12.266 7.220 -9.431 1.00 62.16 178 ARG A CA 1
ATOM 1416 C C . ARG A 1 178 ? -12.566 5.747 -9.172 1.00 62.16 178 ARG A C 1
ATOM 1418 O O . ARG A 1 178 ? -13.150 5.087 -10.028 1.00 62.16 178 ARG A O 1
ATOM 1425 N N . ILE A 1 179 ? -12.194 5.227 -8.004 1.00 60.59 179 ILE A N 1
ATOM 1426 C CA . ILE A 1 179 ? -12.344 3.810 -7.646 1.00 60.59 179 ILE A CA 1
ATOM 1427 C C . ILE A 1 179 ? -13.814 3.482 -7.405 1.00 60.59 179 ILE A C 1
ATOM 1429 O O . ILE A 1 179 ? -14.341 2.522 -7.973 1.00 60.59 179 ILE A O 1
ATOM 1433 N N . LEU A 1 180 ? -14.488 4.317 -6.611 1.00 63.66 180 LEU A N 1
ATOM 1434 C CA . LEU A 1 180 ? -15.912 4.171 -6.329 1.00 63.66 180 LEU A CA 1
ATOM 1435 C C . LEU A 1 180 ? -16.736 4.313 -7.617 1.00 63.66 180 LEU A C 1
ATOM 1437 O O . LEU A 1 180 ? -17.595 3.479 -7.899 1.00 63.66 180 LEU A O 1
ATOM 1441 N N . PHE A 1 181 ? -16.401 5.297 -8.456 1.00 69.06 181 PHE A N 1
ATOM 1442 C CA . PHE A 1 181 ? -17.028 5.478 -9.763 1.00 69.06 181 PHE A CA 1
ATOM 1443 C C . PHE A 1 181 ? -16.829 4.265 -10.684 1.00 69.06 181 PHE A C 1
ATOM 1445 O O . PHE A 1 181 ? -17.789 3.764 -11.266 1.00 69.06 181 PHE A O 1
ATOM 1452 N N . SER A 1 182 ? -15.602 3.747 -10.784 1.00 64.94 182 SER A N 1
ATOM 1453 C CA . SER A 1 182 ? -15.261 2.594 -11.627 1.00 64.94 182 SER A CA 1
ATOM 1454 C C . SER A 1 182 ? -16.001 1.319 -11.195 1.00 64.94 182 SER A C 1
ATOM 1456 O O . SER A 1 182 ? -16.465 0.541 -12.036 1.00 64.94 182 SER A O 1
ATOM 1458 N N . ALA A 1 183 ? -16.197 1.134 -9.885 1.00 67.38 183 ALA A N 1
ATOM 1459 C CA . ALA A 1 183 ? -16.998 0.043 -9.343 1.00 67.38 183 ALA A CA 1
ATOM 1460 C C . ALA A 1 183 ? -18.491 0.184 -9.693 1.00 67.38 183 ALA A C 1
ATOM 1462 O O . ALA A 1 183 ? -19.092 -0.771 -10.191 1.00 67.38 183 ALA A O 1
ATOM 1463 N N . VAL A 1 184 ? -19.083 1.371 -9.504 1.00 68.81 184 VAL A N 1
ATOM 1464 C CA . VAL A 1 184 ? -20.500 1.631 -9.825 1.00 68.81 184 VAL A CA 1
ATOM 1465 C C . VAL A 1 184 ? -20.753 1.530 -11.335 1.00 68.81 184 VAL A C 1
ATOM 1467 O O . VAL A 1 184 ? -21.708 0.873 -11.754 1.00 68.81 184 VAL A O 1
ATOM 1470 N N . ALA A 1 185 ? -19.870 2.084 -12.170 1.00 67.56 185 ALA A N 1
ATOM 1471 C CA . ALA A 1 185 ? -19.954 1.988 -13.628 1.00 67.56 185 ALA A CA 1
ATOM 1472 C C . ALA A 1 185 ? -19.874 0.531 -14.114 1.00 67.56 185 ALA A C 1
ATOM 1474 O O . ALA A 1 185 ? -20.660 0.114 -14.967 1.00 67.56 185 ALA A O 1
ATOM 1475 N N . SER A 1 186 ? -18.990 -0.275 -13.517 1.00 70.56 186 SER A N 1
ATOM 1476 C CA . SER A 1 186 ? -18.901 -1.712 -13.800 1.00 70.56 186 SER A CA 1
ATOM 1477 C C . SER A 1 186 ? -20.176 -2.463 -13.409 1.00 70.56 186 SER A C 1
ATOM 1479 O O . SER A 1 186 ? -20.630 -3.335 -14.150 1.00 70.56 186 SER A O 1
ATOM 1481 N N . LEU A 1 187 ? -20.798 -2.119 -12.277 1.00 68.00 187 LEU A N 1
ATOM 1482 C CA . LEU A 1 187 ? -22.074 -2.710 -11.859 1.00 68.00 187 LEU A CA 1
ATOM 1483 C C . LEU A 1 187 ? -23.220 -2.343 -12.816 1.00 68.00 187 LEU A C 1
ATOM 1485 O O . LEU A 1 187 ? -24.033 -3.212 -13.141 1.00 68.00 187 LEU A O 1
ATOM 1489 N N . VAL A 1 188 ? -23.261 -1.103 -13.318 1.00 66.69 188 VAL A N 1
ATOM 1490 C CA . VAL A 1 188 ? -24.240 -0.670 -14.334 1.00 66.69 188 VAL A CA 1
ATOM 1491 C C . VAL A 1 188 ? -24.026 -1.414 -15.652 1.00 66.69 188 VAL A C 1
ATOM 1493 O O . VAL A 1 188 ? -24.978 -1.973 -16.197 1.00 66.69 188 VAL A O 1
ATOM 1496 N N . ALA A 1 189 ? -22.786 -1.494 -16.144 1.00 63.88 189 ALA A N 1
ATOM 1497 C CA . ALA A 1 189 ? -22.458 -2.197 -17.387 1.00 63.88 189 ALA A CA 1
ATOM 1498 C C . ALA A 1 189 ? -22.814 -3.694 -17.328 1.00 63.88 189 ALA A C 1
ATOM 1500 O O . ALA A 1 189 ? -23.205 -4.297 -18.330 1.00 63.88 189 ALA A O 1
ATOM 1501 N N . LEU A 1 190 ? -22.732 -4.295 -16.138 1.00 68.62 190 LEU A N 1
ATOM 1502 C CA . LEU A 1 190 ? -23.117 -5.684 -15.896 1.00 68.62 190 LEU A CA 1
ATOM 1503 C C . LEU A 1 190 ? -24.630 -5.892 -15.711 1.00 68.62 190 LEU A C 1
ATOM 1505 O O . LEU A 1 190 ? -25.051 -7.050 -15.625 1.00 68.62 190 LEU A O 1
ATOM 1509 N N . GLY A 1 191 ? -25.432 -4.820 -15.677 1.00 70.56 191 GLY A N 1
ATOM 1510 C CA . GLY A 1 191 ? -26.880 -4.854 -15.446 1.00 70.56 191 GLY A CA 1
ATOM 1511 C C . GLY A 1 191 ? -27.270 -5.172 -14.000 1.00 70.56 191 GLY A C 1
ATOM 1512 O O . GLY A 1 191 ? -28.366 -5.667 -13.759 1.00 70.56 191 GLY A O 1
ATOM 1513 N N . GLU A 1 192 ? -26.360 -4.948 -13.050 1.00 74.62 192 GLU A N 1
ATOM 1514 C CA . GLU A 1 192 ? -26.524 -5.298 -11.634 1.00 74.62 192 GLU A CA 1
ATOM 1515 C C . GLU A 1 192 ? -27.020 -4.124 -10.776 1.00 74.62 192 GLU A C 1
ATOM 1517 O O . GLU A 1 192 ? -27.419 -4.338 -9.633 1.00 74.62 192 GLU A O 1
ATOM 1522 N N . THR A 1 193 ? -27.000 -2.903 -11.316 1.00 66.88 193 THR A N 1
ATOM 1523 C CA . THR A 1 193 ? -27.637 -1.714 -10.734 1.00 66.88 193 THR A CA 1
ATOM 1524 C C . THR A 1 193 ? -28.277 -0.866 -11.832 1.00 66.88 193 THR A C 1
ATOM 1526 O O . THR A 1 193 ? -27.937 -1.005 -13.013 1.00 66.88 193 THR A O 1
ATOM 1529 N N . LYS A 1 194 ? -29.253 -0.030 -11.466 1.00 69.62 194 LYS A N 1
ATOM 1530 C CA . LYS A 1 194 ? -29.983 0.784 -12.440 1.00 69.62 194 LYS A CA 1
ATOM 1531 C C . LYS A 1 194 ? -29.124 1.981 -12.899 1.00 69.62 194 LYS A C 1
ATOM 1533 O O . LYS A 1 194 ? -28.432 2.559 -12.061 1.00 69.62 194 LYS A O 1
ATOM 1538 N N . PRO A 1 195 ? -29.152 2.373 -14.189 1.00 59.72 195 PRO A N 1
ATOM 1539 C CA . PRO A 1 195 ? -28.384 3.516 -14.697 1.00 59.72 195 PRO A CA 1
ATOM 1540 C C . PRO A 1 195 ? -28.630 4.827 -13.936 1.00 59.72 195 PRO A C 1
ATOM 1542 O O . PRO A 1 195 ? -27.729 5.654 -13.846 1.00 59.72 195 PRO A O 1
ATOM 1545 N N . GLU A 1 196 ? -29.820 4.997 -13.358 1.00 67.19 196 GLU A N 1
ATOM 1546 C CA . GLU A 1 196 ? -30.225 6.160 -12.566 1.00 67.19 196 GLU A CA 1
ATOM 1547 C C . GLU A 1 196 ? -29.306 6.386 -11.356 1.00 67.19 196 GLU A C 1
ATOM 1549 O O . GLU A 1 196 ? -28.955 7.526 -11.083 1.00 67.19 196 GLU A O 1
ATOM 1554 N N . TYR A 1 197 ? -28.803 5.324 -10.714 1.00 63.56 197 TYR A N 1
ATOM 1555 C CA . TYR A 1 197 ? -27.865 5.447 -9.588 1.00 63.56 197 TYR A CA 1
ATOM 1556 C C . TYR A 1 197 ? -26.515 6.038 -9.997 1.00 63.56 197 TYR A C 1
ATOM 1558 O O . TYR A 1 197 ? -25.885 6.747 -9.221 1.00 63.56 197 TYR A O 1
ATOM 1566 N N . LEU A 1 198 ? -26.054 5.749 -11.215 1.00 66.12 198 LEU A N 1
ATOM 1567 C CA . LEU A 1 198 ? -24.814 6.318 -11.744 1.00 66.12 198 LEU A CA 1
ATOM 1568 C C . LEU A 1 198 ? -25.011 7.781 -12.156 1.00 66.12 198 LEU A C 1
ATOM 1570 O O . LEU A 1 198 ? -24.087 8.579 -12.033 1.00 66.12 198 LEU A O 1
ATOM 1574 N N . VAL A 1 199 ? -26.220 8.137 -12.604 1.00 65.31 199 VAL A N 1
ATOM 1575 C CA . VAL A 1 199 ? -26.608 9.526 -12.881 1.00 65.31 199 VAL A CA 1
ATOM 1576 C C . VAL A 1 199 ? -26.694 10.326 -11.584 1.00 65.31 199 VAL A C 1
ATOM 1578 O O . VAL A 1 199 ? -26.066 11.371 -11.498 1.00 65.31 199 VAL A O 1
ATOM 1581 N N . GLU A 1 200 ? -27.379 9.823 -10.557 1.00 65.88 200 GLU A N 1
ATOM 1582 C CA . GLU A 1 200 ? -27.422 10.445 -9.226 1.00 65.88 200 GLU A CA 1
ATOM 1583 C C . GLU A 1 200 ? -26.018 10.577 -8.624 1.00 65.88 200 GLU A C 1
ATOM 1585 O O . GLU A 1 200 ? -25.647 11.658 -8.177 1.00 65.88 200 GLU A O 1
ATOM 1590 N N . PHE A 1 201 ? -25.187 9.531 -8.718 1.00 71.50 201 PHE A N 1
ATOM 1591 C CA . PHE A 1 201 ? -23.793 9.556 -8.261 1.00 71.50 201 PHE A CA 1
ATOM 1592 C C . PHE A 1 201 ? -22.961 10.664 -8.924 1.00 71.50 201 PHE A C 1
ATOM 1594 O O . PHE A 1 201 ? -22.143 11.298 -8.255 1.00 71.50 201 PHE A O 1
ATOM 1601 N N . LEU A 1 202 ? -23.137 10.870 -10.235 1.00 67.00 202 LEU A N 1
ATOM 1602 C CA . LEU A 1 202 ? -22.449 11.915 -10.996 1.00 67.00 202 LEU A CA 1
ATOM 1603 C C . LEU A 1 202 ? -22.997 13.308 -10.687 1.00 67.00 202 LEU A C 1
ATOM 1605 O O . LEU A 1 202 ? -22.218 14.246 -10.546 1.00 67.00 202 LEU A O 1
ATOM 1609 N N . LEU A 1 203 ? -24.319 13.443 -10.570 1.00 68.00 203 LEU A N 1
ATOM 1610 C CA . LEU A 1 203 ? -24.979 14.707 -10.249 1.00 68.00 203 LEU A CA 1
ATOM 1611 C C . LEU A 1 203 ? -24.611 15.188 -8.835 1.00 68.00 203 LEU A C 1
ATOM 1613 O O . LEU A 1 203 ? -24.399 16.382 -8.644 1.00 68.00 203 LEU A O 1
ATOM 1617 N N . ASP A 1 204 ? -24.458 14.280 -7.869 1.00 67.31 204 ASP A N 1
ATOM 1618 C CA . ASP A 1 204 ? -24.018 14.607 -6.504 1.00 67.31 204 ASP A CA 1
ATOM 1619 C C . ASP A 1 204 ? -22.542 14.996 -6.390 1.00 67.31 204 ASP A C 1
ATOM 1621 O O . ASP A 1 204 ? -22.128 15.548 -5.374 1.00 67.31 204 ASP A O 1
ATOM 1625 N N . ARG A 1 205 ? -21.739 14.724 -7.421 1.00 71.12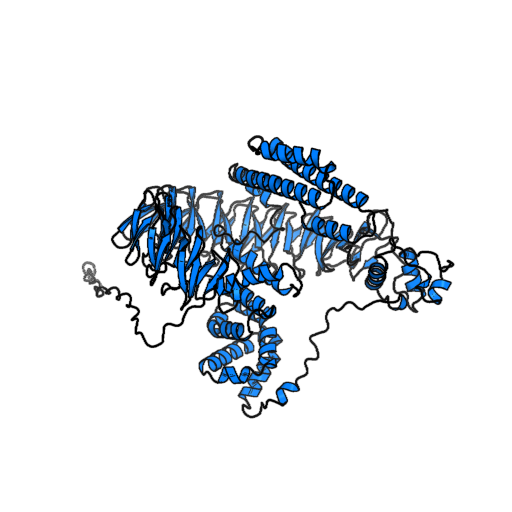 205 ARG A N 1
ATOM 1626 C CA . ARG A 1 205 ? -20.296 15.002 -7.436 1.00 71.12 205 ARG A CA 1
ATOM 1627 C C . ARG A 1 205 ? -19.885 15.964 -8.544 1.00 71.12 205 ARG A C 1
ATOM 1629 O O . ARG A 1 205 ? -18.692 16.122 -8.781 1.00 71.12 205 ARG A O 1
ATOM 1636 N N . VAL A 1 206 ? -20.842 16.610 -9.215 1.00 66.19 206 VAL A N 1
ATOM 1637 C CA . VAL A 1 206 ? -20.562 17.470 -10.375 1.00 66.19 206 VAL A CA 1
ATOM 1638 C C . VAL A 1 206 ? -19.601 18.609 -10.022 1.00 66.19 206 VAL A C 1
ATOM 1640 O O . VAL A 1 206 ? -18.700 18.897 -10.801 1.00 66.19 206 VAL A O 1
ATOM 1643 N N . ASP A 1 207 ? -19.714 19.157 -8.808 1.00 64.44 207 ASP A N 1
ATOM 1644 C CA . ASP A 1 207 ? -18.825 20.211 -8.309 1.00 64.44 207 ASP A CA 1
ATOM 1645 C C . ASP A 1 207 ? -17.395 19.678 -8.048 1.00 64.44 207 ASP A C 1
ATOM 1647 O O . ASP A 1 207 ? -16.414 20.386 -8.234 1.00 64.44 207 ASP A O 1
ATOM 1651 N N . SER A 1 208 ? -17.242 18.393 -7.698 1.00 63.03 208 SER A N 1
ATOM 1652 C CA . SER A 1 208 ? -15.933 17.741 -7.501 1.00 63.03 208 SER A CA 1
ATOM 1653 C C . SER A 1 208 ? -15.228 17.390 -8.819 1.00 63.03 208 SER A C 1
ATOM 1655 O O . SER A 1 208 ? -14.011 17.214 -8.851 1.00 63.03 208 SER A O 1
ATOM 1657 N N . ILE A 1 209 ? -15.988 17.260 -9.913 1.00 62.03 209 ILE A N 1
ATOM 1658 C CA . ILE A 1 209 ? -15.468 16.942 -11.254 1.00 62.03 209 ILE A CA 1
ATOM 1659 C C . ILE A 1 209 ? -14.742 18.150 -11.872 1.00 62.03 209 ILE A C 1
ATOM 1661 O O . ILE A 1 209 ? -13.832 17.957 -12.682 1.00 62.03 209 ILE A O 1
ATOM 1665 N N . GLU A 1 210 ? -15.105 19.380 -11.492 1.00 56.12 210 GLU A N 1
ATOM 1666 C CA . GLU A 1 210 ? -14.395 20.597 -11.915 1.00 56.12 210 GLU A CA 1
ATOM 1667 C C . GLU A 1 210 ? -13.007 20.721 -11.267 1.00 56.12 210 GLU A C 1
ATOM 1669 O O . GLU A 1 210 ? -12.070 21.190 -11.911 1.00 56.12 210 GLU A O 1
ATOM 1674 N N . GLU A 1 211 ? -12.847 20.260 -10.024 1.00 50.56 211 GLU A N 1
ATOM 1675 C CA . GLU A 1 211 ? -11.601 20.417 -9.260 1.00 50.56 211 GLU A CA 1
ATOM 1676 C C . GLU A 1 211 ? -10.578 19.284 -9.498 1.00 50.56 211 GLU A C 1
ATOM 1678 O O . GLU A 1 211 ? -9.370 19.499 -9.362 1.00 50.56 211 GLU A O 1
ATOM 1683 N N . GLU A 1 212 ? -11.020 18.080 -9.892 1.00 58.19 212 GLU A N 1
ATOM 1684 C CA . GLU A 1 212 ? -10.146 16.923 -10.147 1.00 58.19 212 GLU A CA 1
ATOM 1685 C C . GLU A 1 212 ? -10.020 16.576 -11.645 1.00 58.19 212 GLU A C 1
ATOM 1687 O O . GLU A 1 212 ? -10.718 15.706 -12.173 1.00 58.19 212 GLU A O 1
ATOM 1692 N N . GLU A 1 213 ? -9.023 17.162 -12.318 1.00 48.59 213 GLU A N 1
ATOM 1693 C CA . GLU A 1 213 ? -8.683 16.931 -13.741 1.00 48.59 213 GLU A CA 1
ATOM 1694 C C . GLU A 1 213 ? -8.556 15.430 -14.111 1.00 48.59 213 GLU A C 1
ATOM 1696 O O . GLU A 1 213 ? -8.924 14.999 -15.203 1.00 48.59 213 GLU A O 1
ATOM 1701 N N . THR A 1 214 ? -8.103 14.579 -13.181 1.00 50.34 214 THR A N 1
ATOM 1702 C CA . THR A 1 214 ? -7.991 13.123 -13.401 1.00 50.34 214 THR A CA 1
ATOM 1703 C C . THR A 1 214 ? -9.304 12.350 -13.262 1.00 50.34 214 THR A C 1
ATOM 1705 O O . THR A 1 214 ? -9.433 11.271 -13.843 1.00 50.34 214 THR A O 1
ATOM 1708 N N . LEU A 1 215 ? -10.255 12.854 -12.469 1.00 53.00 215 LEU A N 1
ATOM 1709 C CA . LEU A 1 215 ? -11.607 12.299 -12.358 1.00 53.00 215 LEU A CA 1
ATOM 1710 C C . LEU A 1 215 ? -12.420 12.689 -13.602 1.00 53.00 215 LEU A C 1
ATOM 1712 O O . LEU A 1 215 ? -13.112 11.848 -14.176 1.00 53.00 215 LEU A O 1
ATOM 1716 N N . HIS A 1 216 ? -12.226 13.924 -14.069 1.00 59.09 216 HIS A N 1
ATOM 1717 C CA . HIS A 1 216 ? -12.780 14.475 -15.301 1.00 59.09 216 HIS A CA 1
ATOM 1718 C C . HIS A 1 216 ? -12.480 13.575 -16.518 1.00 59.09 216 HIS A C 1
ATOM 1720 O O . HIS A 1 216 ? -13.402 13.052 -17.145 1.00 59.09 216 HIS A O 1
ATOM 1726 N N . ASP A 1 217 ? -11.209 13.276 -16.804 1.00 53.75 217 ASP A N 1
ATOM 1727 C CA . ASP A 1 217 ? -10.822 12.442 -17.956 1.00 53.75 217 ASP A CA 1
ATOM 1728 C C . ASP A 1 217 ? -11.338 10.990 -17.873 1.00 53.75 217 ASP A C 1
ATOM 1730 O O . ASP A 1 217 ? -11.724 10.394 -18.888 1.00 53.75 217 ASP A O 1
ATOM 1734 N N . ALA A 1 218 ? -11.371 10.400 -16.673 1.00 53.22 218 ALA A N 1
ATOM 1735 C CA . ALA A 1 218 ? -11.837 9.028 -16.461 1.00 53.22 218 ALA A CA 1
ATOM 1736 C C . ALA A 1 218 ? -13.355 8.890 -16.680 1.00 53.22 218 ALA A C 1
ATOM 1738 O O . ALA A 1 218 ? -13.806 7.937 -17.327 1.00 53.22 218 ALA A O 1
ATOM 1739 N N . ILE A 1 219 ? -14.137 9.858 -16.189 1.00 60.03 219 ILE A N 1
ATOM 1740 C CA . ILE A 1 219 ? -15.596 9.915 -16.363 1.00 60.03 219 ILE A CA 1
ATOM 1741 C C . ILE A 1 219 ? -15.951 10.118 -17.837 1.00 60.03 219 ILE A C 1
ATOM 1743 O O . ILE A 1 219 ? -16.799 9.400 -18.383 1.00 60.03 219 ILE A O 1
ATOM 1747 N N . LEU A 1 220 ? -15.271 11.063 -18.492 1.00 58.88 220 LEU A N 1
ATOM 1748 C CA . LEU A 1 220 ? -15.531 11.417 -19.880 1.00 58.88 220 LEU A CA 1
ATOM 1749 C C . LEU A 1 220 ? -15.185 10.272 -20.848 1.00 58.88 220 LEU A C 1
ATOM 1751 O O . LEU A 1 220 ? -15.999 9.934 -21.707 1.00 58.88 220 LEU A O 1
ATOM 1755 N N . SER A 1 221 ? -14.026 9.625 -20.684 1.00 50.53 221 SER A N 1
ATOM 1756 C CA . SER A 1 221 ? -13.515 8.636 -21.649 1.00 50.53 221 SER A CA 1
ATOM 1757 C C . SER A 1 221 ? -14.189 7.262 -21.623 1.00 50.53 221 SER A C 1
ATOM 1759 O O . SER A 1 221 ? -14.231 6.598 -22.660 1.00 50.53 221 SER A O 1
ATOM 1761 N N . SER A 1 222 ? -14.720 6.823 -20.478 1.00 48.75 222 SER A N 1
ATOM 1762 C CA . SER A 1 222 ? -15.113 5.417 -20.284 1.00 48.75 222 SER A CA 1
ATOM 1763 C C . SER A 1 222 ? -16.614 5.186 -20.080 1.00 48.75 222 SER A C 1
ATOM 1765 O O . SER A 1 222 ? -17.146 4.174 -20.539 1.00 48.75 222 SER A O 1
ATOM 1767 N N . ALA A 1 223 ? -17.317 6.116 -19.429 1.00 55.53 223 ALA A N 1
ATOM 1768 C CA . ALA A 1 223 ? -18.676 5.881 -18.939 1.00 55.53 223 ALA A CA 1
ATOM 1769 C C . ALA A 1 223 ? -19.716 6.819 -19.563 1.00 55.53 223 ALA A C 1
ATOM 1771 O O . ALA A 1 223 ? -20.844 6.396 -19.834 1.00 55.53 223 ALA A O 1
ATOM 1772 N N . LEU A 1 224 ? -19.339 8.069 -19.854 1.00 62.53 224 LEU A N 1
ATOM 1773 C CA . LEU A 1 224 ? -20.256 9.076 -20.387 1.00 62.53 224 LEU A CA 1
ATOM 1774 C C . LEU A 1 224 ? -20.992 8.633 -21.673 1.00 62.53 224 LEU A C 1
ATOM 1776 O O . LEU A 1 224 ? -22.209 8.808 -21.730 1.00 62.53 224 LEU A O 1
ATOM 1780 N N . PRO A 1 225 ? -20.356 7.983 -22.672 1.00 58.38 225 PRO A N 1
ATOM 1781 C CA . PRO A 1 225 ? -21.068 7.532 -23.872 1.00 58.38 225 PRO A CA 1
ATOM 1782 C C . PRO A 1 225 ? -22.168 6.499 -23.581 1.00 58.38 225 PRO A C 1
ATOM 1784 O O . PRO A 1 225 ? -23.197 6.480 -24.255 1.00 58.38 225 PRO A O 1
ATOM 1787 N N . PHE A 1 226 ? -21.974 5.645 -22.570 1.00 56.16 226 PHE A N 1
ATOM 1788 C CA . PHE A 1 226 ? -22.955 4.636 -22.165 1.00 56.16 226 PHE A CA 1
ATOM 1789 C C . PHE A 1 226 ? -24.129 5.271 -21.411 1.00 56.16 226 PHE A C 1
ATOM 1791 O O . PHE A 1 226 ? -25.287 4.972 -21.699 1.00 56.16 226 PHE A O 1
ATOM 1798 N N . ILE A 1 227 ? -23.824 6.200 -20.503 1.00 60.50 227 ILE A N 1
ATOM 1799 C CA . ILE A 1 227 ? -24.805 6.948 -19.707 1.00 60.50 227 ILE A CA 1
ATOM 1800 C C . ILE A 1 227 ? -25.699 7.793 -20.613 1.00 60.50 227 ILE A C 1
ATOM 1802 O O . ILE A 1 227 ? -26.921 7.717 -20.520 1.00 60.50 227 ILE A O 1
ATOM 1806 N N . LEU A 1 228 ? -25.099 8.540 -21.543 1.00 60.69 228 LEU A N 1
ATOM 1807 C CA . LEU A 1 228 ? -25.830 9.362 -22.504 1.00 60.69 228 LEU A CA 1
ATOM 1808 C C . LEU A 1 228 ? -26.742 8.511 -23.393 1.00 60.69 228 LEU A C 1
ATOM 1810 O O . LEU A 1 228 ? -27.891 8.875 -23.620 1.00 60.69 228 LEU A O 1
ATOM 1814 N N . ASN A 1 229 ? -26.273 7.343 -23.835 1.00 59.00 229 ASN A N 1
ATOM 1815 C CA . ASN A 1 229 ? -27.076 6.414 -24.627 1.00 59.00 229 ASN A CA 1
ATOM 1816 C C . ASN A 1 229 ? -28.280 5.860 -23.841 1.00 59.00 229 ASN A C 1
ATOM 1818 O O . ASN A 1 229 ? -29.366 5.743 -24.400 1.00 59.00 229 ASN A O 1
ATOM 1822 N N . GLU A 1 230 ? -28.125 5.541 -22.553 1.00 59.91 230 GLU A N 1
ATOM 1823 C CA . GLU A 1 230 ? -29.229 5.050 -21.712 1.00 59.91 230 GLU A CA 1
ATOM 1824 C C . GLU A 1 230 ? -30.223 6.156 -21.325 1.00 59.91 230 GLU A C 1
ATOM 1826 O O . GLU A 1 230 ? -31.432 5.920 -21.369 1.00 59.91 230 GLU A O 1
ATOM 1831 N N . ILE A 1 231 ? -29.744 7.371 -21.025 1.00 59.94 231 ILE A N 1
ATOM 1832 C CA . ILE A 1 231 ? -30.592 8.550 -20.775 1.00 59.94 231 ILE A CA 1
ATOM 1833 C C . ILE A 1 231 ? -31.451 8.865 -22.011 1.00 59.94 231 ILE A C 1
ATOM 1835 O O . ILE A 1 231 ? -32.657 9.082 -21.880 1.00 59.94 231 ILE A O 1
ATOM 1839 N N . ILE A 1 232 ? -30.848 8.838 -23.206 1.00 59.22 232 ILE A N 1
ATOM 1840 C CA . ILE A 1 232 ? -31.535 9.093 -24.482 1.00 59.22 232 ILE A CA 1
ATOM 1841 C C . ILE A 1 232 ? -32.539 7.973 -24.809 1.00 59.22 232 ILE A C 1
ATOM 1843 O O . ILE A 1 232 ? -33.651 8.254 -25.246 1.00 59.22 232 ILE A O 1
ATOM 1847 N N . LYS A 1 233 ? -32.193 6.699 -24.573 1.00 56.44 233 LYS A N 1
ATOM 1848 C CA . LYS A 1 233 ? -33.064 5.554 -24.900 1.00 56.44 233 LYS A CA 1
ATOM 1849 C C . LYS A 1 233 ? -34.316 5.431 -24.032 1.00 56.44 233 LYS A C 1
ATOM 1851 O O . LYS A 1 233 ? -35.285 4.825 -24.485 1.00 56.44 233 LYS A O 1
ATOM 1856 N N . LYS A 1 234 ? -34.296 5.919 -22.787 1.00 55.19 234 LYS A N 1
ATOM 1857 C CA . LYS A 1 234 ? -35.347 5.628 -21.790 1.00 55.19 234 LYS A CA 1
ATOM 1858 C C . LYS A 1 234 ? -36.296 6.785 -21.474 1.00 55.19 234 LYS A C 1
ATOM 1860 O O . LYS A 1 234 ? -37.086 6.653 -20.549 1.00 55.19 234 LYS A O 1
ATOM 1865 N N . ASN A 1 235 ? -36.250 7.904 -22.203 1.00 55.12 235 ASN A N 1
ATOM 1866 C CA . ASN A 1 235 ? -37.074 9.098 -21.926 1.00 55.12 235 ASN A CA 1
ATOM 1867 C C . ASN A 1 235 ? -36.955 9.639 -20.476 1.00 55.12 235 ASN A C 1
ATOM 1869 O O . ASN A 1 235 ? -37.766 10.460 -20.049 1.00 55.12 235 ASN A O 1
ATOM 1873 N N . ASN A 1 236 ? -35.917 9.250 -19.721 1.00 57.00 236 ASN A N 1
ATOM 1874 C CA . ASN A 1 236 ? -35.710 9.662 -18.324 1.00 57.00 236 ASN A CA 1
ATOM 1875 C C . ASN A 1 236 ? -35.417 11.169 -18.168 1.00 57.00 236 ASN A C 1
ATOM 1877 O O . ASN A 1 236 ? -35.471 11.695 -17.057 1.00 57.00 236 ASN A O 1
ATOM 1881 N N . PHE A 1 237 ? -35.163 11.872 -19.278 1.00 57.69 237 PHE A N 1
ATOM 1882 C CA . PHE A 1 237 ? -34.938 13.319 -19.326 1.00 57.69 237 PHE A CA 1
ATOM 1883 C C . PHE A 1 237 ? -36.088 14.130 -18.707 1.00 57.69 237 PHE A C 1
ATOM 1885 O O . PHE A 1 237 ? -35.849 15.082 -17.970 1.00 57.69 237 PHE A O 1
ATOM 1892 N N . LEU A 1 238 ? -37.336 13.717 -18.955 1.00 57.81 238 LEU A N 1
ATOM 1893 C CA . LEU A 1 238 ? -38.542 14.396 -18.462 1.00 57.81 238 LEU A CA 1
ATOM 1894 C C . LEU A 1 238 ? -38.771 14.201 -16.953 1.00 57.81 238 LEU A C 1
ATOM 1896 O O . LEU A 1 238 ? -39.351 15.067 -16.302 1.00 57.81 238 LEU A O 1
ATOM 1900 N N . ASN A 1 239 ? -38.310 13.085 -16.379 1.00 59.56 239 ASN A N 1
ATOM 1901 C CA . ASN A 1 239 ? -38.464 12.803 -14.946 1.00 59.56 239 ASN A CA 1
ATOM 1902 C C . ASN A 1 239 ? -37.420 13.536 -14.095 1.00 59.56 239 ASN A C 1
ATOM 1904 O O . ASN A 1 239 ? -37.766 14.055 -13.037 1.00 59.56 239 ASN A O 1
ATOM 1908 N N . LEU A 1 240 ? -36.181 13.655 -14.585 1.00 56.66 240 LEU A N 1
ATOM 1909 C CA . LEU A 1 240 ? -35.115 14.405 -13.909 1.00 56.66 240 LEU A CA 1
ATOM 1910 C C . LEU A 1 240 ? -35.427 15.911 -13.798 1.00 56.66 240 LEU A C 1
ATOM 1912 O O . LEU A 1 240 ? -34.913 16.573 -12.910 1.00 56.66 240 LEU A O 1
ATOM 1916 N N . GLN A 1 241 ? -36.305 16.463 -14.642 1.00 56.41 241 GLN A N 1
ATOM 1917 C CA . GLN A 1 241 ? -36.667 17.890 -14.617 1.00 56.41 241 GLN A CA 1
ATOM 1918 C C . GLN A 1 241 ? -37.719 18.287 -13.586 1.00 56.41 241 GLN A C 1
ATOM 1920 O O . GLN A 1 241 ? -37.834 19.470 -13.264 1.00 56.41 241 GLN A O 1
ATOM 1925 N N . LYS A 1 242 ? -38.482 17.331 -13.046 1.00 65.31 242 LYS A N 1
ATOM 1926 C CA . LYS A 1 242 ? -39.492 17.636 -12.018 1.00 65.31 242 LYS A CA 1
ATOM 1927 C C . LYS A 1 242 ? -38.855 18.104 -10.703 1.00 65.31 242 LYS A C 1
ATOM 1929 O O . LYS A 1 242 ? -39.542 18.688 -9.871 1.00 65.31 242 LYS A O 1
ATOM 1934 N N . HIS A 1 243 ? -37.544 17.907 -10.548 1.00 64.31 243 HIS A N 1
ATOM 1935 C CA . HIS A 1 243 ? -36.759 18.354 -9.406 1.00 64.31 243 HIS A CA 1
ATOM 1936 C C . HIS A 1 243 ? -35.841 19.522 -9.797 1.00 64.31 243 HIS A C 1
ATOM 1938 O O . HIS A 1 243 ? -34.940 19.381 -10.624 1.00 64.31 243 HIS A O 1
ATOM 1944 N N . LYS A 1 244 ? -36.061 20.688 -9.170 1.00 72.06 244 LYS A N 1
ATOM 1945 C CA . LYS A 1 244 ? -35.296 21.933 -9.394 1.00 72.06 244 LYS A CA 1
ATOM 1946 C C . LYS A 1 244 ? -33.778 21.726 -9.271 1.00 72.06 244 LYS A C 1
ATOM 1948 O O . LYS A 1 244 ? -33.026 22.247 -10.084 1.00 72.06 244 LYS A O 1
ATOM 1953 N N . GLU A 1 245 ? -33.351 20.928 -8.296 1.00 68.19 245 GLU A N 1
ATOM 1954 C CA . GLU A 1 245 ? -31.941 20.632 -8.017 1.00 68.19 245 GLU A CA 1
ATOM 1955 C C . GLU A 1 245 ? -31.276 19.802 -9.129 1.00 68.19 245 GLU A C 1
ATOM 1957 O O . GLU A 1 245 ? -30.160 20.087 -9.560 1.00 68.19 245 GLU A O 1
ATOM 1962 N N . SER A 1 246 ? -31.988 18.809 -9.663 1.00 68.81 246 SER A N 1
ATOM 1963 C CA . SER A 1 246 ? -31.502 17.975 -10.764 1.00 68.81 246 SER A CA 1
ATOM 1964 C C . SER A 1 246 ? -31.339 18.775 -12.058 1.00 68.81 246 SER A C 1
ATOM 1966 O O . SER A 1 246 ? -30.404 18.515 -12.811 1.00 68.81 246 SER A O 1
ATOM 1968 N N . LYS A 1 247 ? -32.200 19.778 -12.297 1.00 73.56 247 LYS A N 1
ATOM 1969 C CA . LYS A 1 247 ? -32.084 20.699 -13.439 1.00 73.56 247 LYS A CA 1
ATOM 1970 C C . LYS A 1 247 ? -30.804 21.539 -13.366 1.00 73.56 247 LYS A C 1
ATOM 1972 O O . LYS A 1 247 ? -30.086 21.625 -14.356 1.00 73.56 247 LYS A O 1
ATOM 1977 N N . GLU A 1 248 ? -30.499 22.108 -12.203 1.00 73.62 248 GLU A N 1
ATOM 1978 C CA . GLU A 1 248 ? -29.293 22.921 -11.993 1.00 73.62 248 GLU A CA 1
ATOM 1979 C C . GLU A 1 248 ? -28.009 22.087 -12.157 1.00 73.62 248 GLU A C 1
ATOM 1981 O O . GLU A 1 248 ? -27.084 22.483 -12.867 1.00 73.62 248 GLU A O 1
ATOM 1986 N N . LYS A 1 249 ? -27.986 20.871 -11.594 1.00 72.69 249 LYS A N 1
ATOM 1987 C CA . LYS A 1 249 ? -26.871 19.921 -11.753 1.00 72.69 249 LYS A CA 1
ATOM 1988 C C . LYS A 1 249 ? -26.697 19.460 -13.218 1.00 72.69 249 LYS A C 1
ATOM 1990 O O . LYS A 1 249 ? -25.568 19.296 -13.680 1.00 72.69 249 LYS A O 1
ATOM 1995 N N . LEU A 1 250 ? -27.790 19.308 -13.979 1.00 73.56 250 LEU A N 1
ATOM 1996 C CA . LEU A 1 250 ? -27.771 19.011 -15.425 1.00 73.56 250 LEU A CA 1
ATOM 1997 C C . LEU A 1 250 ? -27.236 20.178 -16.269 1.00 73.56 250 LEU A C 1
ATOM 1999 O O . LEU A 1 250 ? -26.468 19.945 -17.202 1.00 73.56 250 LEU A O 1
ATOM 2003 N N . GLU A 1 251 ? -27.608 21.419 -15.943 1.00 78.19 251 GLU A N 1
ATOM 2004 C CA . GLU A 1 251 ? -27.073 22.619 -16.600 1.00 78.19 251 GLU A CA 1
ATOM 2005 C C . GLU A 1 251 ? -25.567 22.759 -16.362 1.00 78.19 251 GLU A C 1
ATOM 2007 O O . GLU A 1 251 ? -24.829 22.999 -17.319 1.00 78.19 251 GLU A O 1
ATOM 2012 N N . LYS A 1 252 ? -25.095 22.515 -15.132 1.00 77.19 252 LYS A N 1
ATOM 2013 C CA . LYS A 1 252 ? -23.659 22.473 -14.810 1.00 77.19 252 LYS A CA 1
ATOM 2014 C C . LYS A 1 252 ? -22.921 21.404 -15.617 1.00 77.19 252 LYS A C 1
ATOM 2016 O O . LYS A 1 252 ? -21.958 21.719 -16.311 1.00 77.19 252 LYS A O 1
ATOM 2021 N N . LEU A 1 253 ? -23.415 20.160 -15.621 1.00 75.94 253 LEU A N 1
ATOM 2022 C CA . LEU A 1 253 ? -22.815 19.073 -16.406 1.00 75.94 253 LEU A CA 1
ATOM 2023 C C . LEU A 1 253 ? -22.757 19.415 -17.904 1.00 75.94 253 LEU A C 1
ATOM 2025 O O . LEU A 1 253 ? -21.763 19.133 -18.571 1.00 75.94 253 LEU A O 1
ATOM 2029 N N . TYR A 1 254 ? -23.799 20.051 -18.444 1.00 81.19 254 TYR A N 1
ATOM 2030 C CA . TYR A 1 254 ? -23.808 20.518 -19.828 1.00 81.19 254 TYR A CA 1
ATOM 2031 C C . TYR A 1 254 ? -22.719 21.566 -20.108 1.00 81.19 254 TYR A C 1
ATOM 2033 O O . TYR A 1 254 ? -22.060 21.460 -21.145 1.00 81.19 254 TYR A O 1
ATOM 2041 N N . GLN A 1 255 ? -22.488 22.536 -19.213 1.00 80.56 255 GLN A N 1
ATOM 2042 C CA . GLN A 1 255 ? -21.409 23.520 -19.396 1.00 80.56 255 GLN A CA 1
ATOM 2043 C C . GLN A 1 255 ? -20.028 22.856 -19.368 1.00 80.56 255 GLN A C 1
ATOM 2045 O O . GLN A 1 255 ? -19.249 23.048 -20.301 1.00 80.56 255 GLN A O 1
ATOM 2050 N N . VAL A 1 256 ? -19.778 21.962 -18.404 1.00 76.19 256 VAL A N 1
ATOM 2051 C CA . VAL A 1 256 ? -18.523 21.190 -18.309 1.00 76.19 256 VAL A CA 1
ATOM 2052 C C . VAL A 1 256 ? -18.252 20.392 -19.597 1.00 76.19 256 VAL A C 1
ATOM 2054 O O . VAL A 1 256 ? -17.142 20.378 -20.139 1.00 76.19 256 VAL A O 1
ATOM 2057 N N . LEU A 1 257 ? -19.282 19.753 -20.161 1.00 72.50 257 LEU A N 1
ATOM 2058 C CA . LEU A 1 257 ? -19.166 19.001 -21.417 1.00 72.50 257 LEU A CA 1
ATOM 2059 C C . LEU A 1 257 ? -18.970 19.894 -22.645 1.00 72.50 257 LEU A C 1
ATOM 2061 O O . LEU A 1 257 ? -18.298 19.498 -23.598 1.00 72.50 257 LEU A O 1
ATOM 2065 N N . LYS A 1 258 ? -19.561 21.086 -22.649 1.00 80.00 258 LYS A N 1
ATOM 2066 C CA . LYS A 1 258 ? -19.438 22.050 -23.744 1.00 80.00 258 LYS A CA 1
ATOM 2067 C C . LYS A 1 258 ? -18.044 22.678 -23.797 1.00 80.00 258 LYS A C 1
ATOM 2069 O O . LYS A 1 258 ? -17.555 22.963 -24.892 1.00 80.00 258 LYS A O 1
ATOM 2074 N N . GLU A 1 259 ? -17.425 22.890 -22.642 1.00 78.00 259 GLU A N 1
ATOM 2075 C CA . GLU A 1 259 ? -16.120 23.544 -22.515 1.00 78.00 259 GLU A CA 1
ATOM 2076 C C . GLU A 1 259 ? -14.946 22.566 -22.673 1.00 78.00 259 GLU A C 1
ATOM 2078 O O . GLU A 1 259 ? -13.891 22.956 -23.175 1.00 78.00 259 GLU A O 1
ATOM 2083 N N . SER A 1 260 ? -15.137 21.278 -22.362 1.00 72.38 260 SER A N 1
ATOM 2084 C CA . SER A 1 260 ? -14.093 20.259 -22.535 1.00 72.38 260 SER A CA 1
ATOM 2085 C C . SER A 1 260 ? -13.886 19.834 -24.000 1.00 72.38 260 SER A C 1
ATOM 2087 O O . SER A 1 260 ? -14.824 19.580 -24.763 1.00 72.38 260 SER A O 1
ATOM 2089 N N . ASP A 1 261 ? -12.622 19.672 -24.408 1.00 66.00 261 ASP A N 1
ATOM 2090 C CA . ASP A 1 261 ? -12.253 19.157 -25.739 1.00 66.00 261 ASP A CA 1
ATOM 2091 C C . ASP A 1 261 ? -12.799 17.750 -26.000 1.00 66.00 261 ASP A C 1
ATOM 2093 O O . ASP A 1 261 ? -13.179 17.415 -27.126 1.00 66.00 261 ASP A O 1
ATOM 2097 N N . PHE A 1 262 ? -12.871 16.925 -24.956 1.00 61.75 262 PHE A N 1
ATOM 2098 C CA . PHE A 1 262 ? -13.451 15.595 -25.043 1.00 61.75 262 PHE A CA 1
ATOM 2099 C C . PHE A 1 262 ? -14.977 15.655 -25.205 1.00 61.75 262 PHE A C 1
ATOM 2101 O O . PHE A 1 262 ? -15.517 14.993 -26.094 1.00 61.75 262 PHE A O 1
ATOM 2108 N N . GLY A 1 263 ? -15.683 16.465 -24.406 1.00 66.50 263 GLY A N 1
ATOM 2109 C CA . GLY A 1 263 ? -17.136 16.608 -24.507 1.00 66.50 263 GLY A CA 1
ATOM 2110 C C . GLY A 1 263 ? -17.570 17.135 -25.878 1.00 66.50 263 GLY A C 1
ATOM 2111 O O . GLY A 1 263 ? -18.478 16.572 -26.495 1.00 66.50 263 GLY A O 1
ATOM 2112 N N . ARG A 1 264 ? -16.827 18.090 -26.451 1.00 68.38 264 ARG A N 1
ATOM 2113 C CA . ARG A 1 264 ? -17.039 18.554 -27.835 1.00 68.38 264 ARG A CA 1
ATOM 2114 C C . ARG A 1 264 ? -16.846 17.457 -28.888 1.00 68.38 264 ARG A C 1
ATOM 2116 O O . ARG A 1 264 ? -17.566 17.447 -29.884 1.00 68.38 264 ARG A O 1
ATOM 2123 N N . ARG A 1 265 ? -15.908 16.524 -28.683 1.00 60.03 265 ARG A N 1
ATOM 2124 C CA . ARG A 1 265 ? -15.615 15.432 -29.634 1.00 60.03 265 ARG A CA 1
ATOM 2125 C C . ARG A 1 265 ? -16.557 14.236 -29.515 1.00 60.03 265 ARG A C 1
ATOM 2127 O O . ARG A 1 265 ? -16.860 13.616 -30.531 1.00 60.03 265 ARG A O 1
ATOM 2134 N N . TYR A 1 266 ? -17.012 13.904 -28.308 1.00 54.31 266 TYR A N 1
ATOM 2135 C CA . TYR A 1 266 ? -17.673 12.620 -28.037 1.00 54.31 266 TYR A CA 1
ATOM 2136 C C . TYR A 1 266 ? -19.073 12.737 -27.416 1.00 54.31 266 TYR A C 1
ATOM 2138 O O . TYR A 1 266 ? -19.828 11.768 -27.461 1.00 54.31 266 TYR A O 1
ATOM 2146 N N . ALA A 1 267 ? -19.463 13.909 -26.902 1.00 64.69 267 ALA A N 1
ATOM 2147 C CA . ALA A 1 267 ? -20.795 14.168 -26.339 1.00 64.69 267 ALA A CA 1
ATOM 2148 C C . ALA A 1 267 ? -21.662 15.082 -27.229 1.00 64.69 267 ALA A C 1
ATOM 2150 O O . ALA A 1 267 ? -22.705 15.568 -26.792 1.00 64.69 267 ALA A O 1
ATOM 2151 N N . GLY A 1 268 ? -21.277 15.287 -28.495 1.00 67.81 268 GLY A N 1
ATOM 2152 C CA . GLY A 1 268 ? -21.966 16.191 -29.425 1.00 67.81 268 GLY A CA 1
ATOM 2153 C C . GLY A 1 268 ? -23.467 15.914 -29.583 1.00 67.81 268 GLY A C 1
ATOM 2154 O O . GLY A 1 268 ? -24.246 16.856 -29.675 1.00 67.81 268 GLY A O 1
ATOM 2155 N N . GLY A 1 269 ? -23.891 14.645 -29.528 1.00 66.31 269 GLY A N 1
ATOM 2156 C CA . GLY A 1 269 ? -25.312 14.274 -29.575 1.00 66.31 269 GLY A CA 1
ATOM 2157 C C . GLY A 1 269 ? -26.110 14.728 -28.347 1.00 66.31 269 GLY A C 1
ATOM 2158 O O . GLY A 1 269 ? -27.230 15.203 -28.494 1.00 66.31 269 GLY A O 1
ATOM 2159 N N . PHE A 1 270 ? -25.523 14.655 -27.149 1.00 69.12 270 PHE A N 1
ATOM 2160 C CA . PHE A 1 270 ? -26.141 15.179 -25.926 1.00 69.12 270 PHE A CA 1
ATOM 2161 C C . PHE A 1 270 ? -26.137 16.706 -25.906 1.00 69.12 270 PHE A C 1
ATOM 2163 O O . PHE A 1 270 ? -27.156 17.308 -25.591 1.00 69.12 270 PHE A O 1
ATOM 2170 N N . ILE A 1 271 ? -25.023 17.336 -26.297 1.00 74.38 271 ILE A N 1
ATOM 2171 C CA . ILE A 1 271 ? -24.916 18.800 -26.368 1.00 74.38 271 ILE A CA 1
ATOM 2172 C C . ILE A 1 271 ? -25.947 19.362 -27.357 1.00 74.38 271 ILE A C 1
ATOM 2174 O O . ILE A 1 271 ? -26.595 20.363 -27.059 1.00 74.38 271 ILE A O 1
ATOM 2178 N N . ALA A 1 272 ? -26.129 18.713 -28.511 1.00 69.25 272 ALA A N 1
ATOM 2179 C CA . ALA A 1 272 ? -27.136 19.091 -29.498 1.00 69.25 272 ALA A CA 1
ATOM 2180 C C . ALA A 1 272 ? -28.564 18.873 -28.977 1.00 69.25 272 ALA A C 1
ATOM 2182 O O . ALA A 1 272 ? -29.366 19.796 -29.049 1.00 69.25 272 ALA A O 1
ATOM 2183 N N . ALA A 1 273 ? -28.857 17.708 -28.386 1.00 63.94 273 ALA A N 1
ATOM 2184 C CA . ALA A 1 273 ? -30.179 17.404 -27.836 1.00 63.94 273 ALA A CA 1
ATOM 2185 C C . ALA A 1 273 ? -30.566 18.340 -26.676 1.00 63.94 273 ALA A C 1
ATOM 2187 O O . ALA A 1 273 ? -31.703 18.799 -26.608 1.00 63.94 273 ALA A O 1
ATOM 2188 N N . TYR A 1 274 ? -29.623 18.667 -25.786 1.00 74.50 274 TYR A N 1
ATOM 2189 C CA . TYR A 1 274 ? -29.857 19.601 -24.684 1.00 74.50 274 TYR A CA 1
ATOM 2190 C C . TYR A 1 274 ? -30.029 21.042 -25.173 1.00 74.50 274 TYR A C 1
ATOM 2192 O O . TYR A 1 274 ? -30.890 21.761 -24.677 1.00 74.50 274 TYR A O 1
ATOM 2200 N N . ARG A 1 275 ? -29.253 21.463 -26.182 1.00 77.12 275 ARG A N 1
ATOM 2201 C CA . ARG A 1 275 ? -29.384 22.788 -26.805 1.00 77.12 275 ARG A CA 1
ATOM 2202 C C . ARG A 1 275 ? -30.719 22.952 -27.531 1.00 77.12 275 ARG A C 1
ATOM 2204 O O . ARG A 1 275 ? -31.406 23.936 -27.299 1.00 77.12 275 ARG A O 1
ATOM 2211 N N . GLU A 1 276 ? -31.097 21.983 -28.362 1.00 69.50 276 GLU A N 1
ATOM 2212 C CA . GLU A 1 276 ? -32.379 21.991 -29.077 1.00 69.50 276 GLU A CA 1
ATOM 2213 C C . GLU A 1 276 ? -33.561 22.017 -28.094 1.00 69.50 276 GLU A C 1
ATOM 2215 O O . GLU A 1 276 ? -34.548 22.717 -28.314 1.00 69.50 276 GLU A O 1
ATOM 2220 N N . PHE A 1 277 ? -33.420 21.329 -26.958 1.00 65.00 277 PHE A N 1
ATOM 2221 C CA . PHE A 1 277 ? -34.376 21.376 -25.859 1.00 65.00 277 PHE A CA 1
ATOM 2222 C C . PHE A 1 277 ? -34.450 22.755 -25.170 1.00 65.00 277 PHE A C 1
ATOM 2224 O O . PHE A 1 277 ? -35.553 23.240 -24.921 1.00 65.00 277 PHE A O 1
ATOM 2231 N N . LEU A 1 278 ? -33.314 23.410 -24.887 1.00 67.56 278 LEU A N 1
ATOM 2232 C CA . LEU A 1 278 ? -33.285 24.774 -24.328 1.00 67.56 278 LEU A 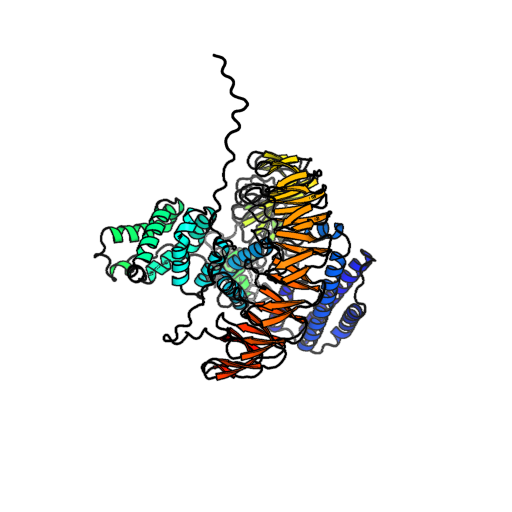CA 1
ATOM 2233 C C . LEU A 1 278 ? -33.922 25.801 -25.275 1.00 67.56 278 LEU A C 1
ATOM 2235 O O . LEU A 1 278 ? -34.544 26.757 -24.818 1.00 67.56 278 LEU A O 1
ATOM 2239 N N . GLU A 1 279 ? -33.771 25.605 -26.584 1.00 67.81 279 GLU A N 1
ATOM 2240 C CA . GLU A 1 279 ? -34.293 26.511 -27.607 1.00 67.81 279 GLU A CA 1
ATOM 2241 C C . GLU A 1 279 ? -35.791 26.301 -27.883 1.00 67.81 279 GLU A C 1
ATOM 2243 O O . GLU A 1 279 ? -36.477 27.255 -28.253 1.00 67.81 279 GLU A O 1
ATOM 2248 N N . LYS A 1 280 ? -36.319 25.073 -27.731 1.00 72.44 280 LYS A N 1
ATOM 2249 C CA . LYS A 1 280 ? -37.724 24.732 -28.041 1.00 72.44 280 LYS A CA 1
ATOM 2250 C C . LYS A 1 280 ? -38.305 23.673 -27.083 1.00 72.44 280 LYS A C 1
ATOM 2252 O O . LYS A 1 280 ? -38.520 22.530 -27.500 1.00 72.44 280 LYS A O 1
ATOM 2257 N N . PRO A 1 281 ? -38.651 24.041 -25.834 1.00 52.09 281 PRO A N 1
ATOM 2258 C CA . PRO A 1 281 ? -39.124 23.093 -24.815 1.00 52.09 281 PRO A CA 1
ATOM 2259 C C . PRO A 1 281 ? -40.385 22.312 -25.224 1.00 52.09 281 PRO A C 1
ATOM 2261 O O . PRO A 1 281 ? -40.576 21.170 -24.817 1.00 52.09 281 PRO A O 1
ATOM 2264 N N . GLU A 1 282 ? -41.233 22.910 -26.066 1.00 48.91 282 GLU A N 1
ATOM 2265 C CA . GLU A 1 282 ? -42.533 22.364 -26.482 1.00 48.91 282 GLU A CA 1
ATOM 2266 C C . GLU A 1 282 ? -42.457 21.444 -27.720 1.00 48.91 282 GLU A C 1
ATOM 2268 O O . GLU A 1 282 ? -43.421 20.754 -28.047 1.00 48.91 282 GLU A O 1
ATOM 2273 N N . ALA A 1 283 ? -41.318 21.398 -28.425 1.00 49.28 283 ALA A N 1
ATOM 2274 C CA . ALA A 1 283 ? -41.192 20.690 -29.707 1.00 49.28 283 ALA A CA 1
ATOM 2275 C C . ALA A 1 283 ? -40.742 19.218 -29.587 1.00 49.28 283 ALA A C 1
ATOM 2277 O O . ALA A 1 283 ? -40.805 18.468 -30.571 1.00 49.28 283 ALA A O 1
ATOM 2278 N N . VAL A 1 284 ? -40.309 18.778 -28.401 1.00 48.66 284 VAL A N 1
ATOM 2279 C CA . VAL A 1 284 ? -39.820 17.411 -28.155 1.00 48.66 284 VAL A CA 1
ATOM 2280 C C . VAL A 1 284 ? -40.985 16.507 -27.737 1.00 48.66 284 VAL A C 1
ATOM 2282 O O . VAL A 1 284 ? -41.140 16.140 -26.577 1.00 48.66 284 VAL A O 1
ATOM 2285 N N . SER A 1 285 ? -41.845 16.145 -28.692 1.00 49.53 285 SER A N 1
ATOM 2286 C CA . SER A 1 285 ? -42.835 15.080 -28.472 1.00 49.53 285 SER A CA 1
ATOM 2287 C C . SER A 1 285 ? -42.183 13.692 -28.570 1.00 49.53 285 SER A C 1
ATOM 2289 O O . SER A 1 285 ? -41.259 13.484 -29.363 1.00 49.53 285 SER A O 1
ATOM 2291 N N . GLU A 1 286 ? -42.713 12.718 -27.816 1.00 42.94 286 GLU A N 1
ATOM 2292 C CA . GLU A 1 286 ? -42.281 11.301 -27.745 1.00 42.94 286 GLU A CA 1
ATOM 2293 C C . GLU A 1 286 ? -42.043 10.616 -29.107 1.00 42.94 286 GLU A C 1
ATOM 2295 O O . GLU A 1 286 ? -41.371 9.585 -29.193 1.00 42.94 286 GLU A O 1
ATOM 2300 N N . LYS A 1 287 ? -42.605 11.174 -30.185 1.00 42.25 287 LYS A N 1
ATOM 2301 C CA . LYS A 1 287 ? -42.567 10.619 -31.537 1.00 42.25 287 LYS A CA 1
ATOM 2302 C C . LYS A 1 287 ? -41.272 10.939 -32.299 1.00 42.25 287 LYS A C 1
ATOM 2304 O O . LYS A 1 287 ? -40.844 10.103 -33.084 1.00 42.25 287 LYS A O 1
ATOM 2309 N N . LYS A 1 288 ? -40.614 12.082 -32.048 1.00 43.91 288 LYS A N 1
ATOM 2310 C CA . LYS A 1 288 ? -39.408 12.509 -32.799 1.00 43.91 288 LYS A CA 1
ATOM 2311 C C . LYS A 1 288 ? -38.094 11.890 -32.302 1.00 43.91 288 LYS A C 1
ATOM 2313 O O . LYS A 1 288 ? -37.179 11.690 -33.092 1.00 43.91 288 LYS A O 1
ATOM 2318 N N . VAL A 1 289 ? -38.007 11.505 -31.027 1.00 41.00 289 VAL A N 1
ATOM 2319 C CA . VAL A 1 289 ? -36.799 10.872 -30.445 1.00 41.00 289 VAL A CA 1
ATOM 2320 C C . VAL A 1 289 ? -36.562 9.456 -31.004 1.00 41.00 289 VAL A C 1
ATOM 2322 O O . VAL A 1 289 ? -35.428 8.988 -31.066 1.00 41.00 289 VAL A O 1
ATOM 2325 N N . LYS A 1 290 ? -37.615 8.785 -31.496 1.00 41.12 290 LYS A N 1
ATOM 2326 C CA . LYS A 1 290 ? -37.535 7.441 -32.098 1.00 41.12 290 LYS A CA 1
ATOM 2327 C C . LYS A 1 290 ? -36.903 7.411 -33.499 1.00 41.12 290 LYS A C 1
ATOM 2329 O O . LYS A 1 290 ? -36.577 6.324 -33.970 1.00 41.12 290 LYS A O 1
ATOM 2334 N N . GLU A 1 291 ? -36.718 8.558 -34.158 1.00 38.81 291 GLU A N 1
ATOM 2335 C CA . GLU A 1 291 ? -36.274 8.628 -35.561 1.00 38.81 291 GLU A CA 1
ATOM 2336 C C . GLU A 1 291 ? -34.778 8.939 -35.749 1.00 38.81 291 GLU A C 1
ATOM 2338 O O . GLU A 1 291 ? -34.297 8.949 -36.881 1.00 38.81 291 GLU A O 1
ATOM 2343 N N . ILE A 1 292 ? -33.999 9.115 -34.675 1.00 35.94 292 ILE A N 1
ATOM 2344 C CA . ILE A 1 292 ? -32.538 9.274 -34.778 1.00 35.94 292 ILE A CA 1
ATOM 2345 C C . ILE A 1 292 ? -31.905 7.877 -34.968 1.00 35.94 292 ILE A C 1
ATOM 2347 O O . ILE A 1 292 ? -31.911 7.074 -34.031 1.00 35.94 292 ILE A O 1
ATOM 2351 N N . PRO A 1 293 ? -31.354 7.519 -36.148 1.00 34.31 293 PRO A N 1
ATOM 2352 C CA . PRO A 1 293 ? -30.938 6.147 -36.404 1.00 34.31 293 PRO A CA 1
ATOM 2353 C C . PRO A 1 293 ? -29.577 5.835 -35.758 1.00 34.31 293 PRO A C 1
ATOM 2355 O O . PRO A 1 293 ? -28.594 6.531 -36.027 1.00 34.31 293 PRO A O 1
ATOM 2358 N N . PRO A 1 294 ? -29.437 4.716 -35.022 1.00 33.53 294 PRO A N 1
ATOM 2359 C CA . PRO A 1 294 ? -28.160 4.239 -34.508 1.00 33.53 294 PRO A CA 1
ATOM 2360 C C . PRO A 1 294 ? -27.430 3.445 -35.601 1.00 33.53 294 PRO A C 1
ATOM 2362 O O . PRO A 1 294 ? -27.196 2.246 -35.478 1.00 33.53 294 PRO A O 1
ATOM 2365 N N . LYS A 1 295 ? -27.083 4.080 -36.721 1.00 32.66 295 LYS A N 1
ATOM 2366 C CA . LYS A 1 295 ? -26.295 3.432 -37.780 1.00 32.66 295 LYS A CA 1
ATOM 2367 C C . LYS A 1 295 ? -24.897 4.029 -37.826 1.00 32.66 295 LYS A C 1
ATOM 2369 O O . LYS A 1 295 ? -24.645 4.873 -38.676 1.00 32.66 295 LYS A O 1
ATOM 2374 N N . LYS A 1 296 ? -24.011 3.574 -36.920 1.00 30.95 296 LYS A N 1
ATOM 2375 C CA . LYS A 1 296 ? -22.547 3.452 -37.163 1.00 30.95 296 LYS A CA 1
ATOM 2376 C C . LYS A 1 296 ? -21.671 2.901 -36.017 1.00 30.95 296 LYS A C 1
ATOM 2378 O O . LYS A 1 296 ? -20.457 2.970 -36.142 1.00 30.95 296 LYS A O 1
ATOM 2383 N N . LEU A 1 297 ? -22.212 2.316 -34.941 1.00 29.75 297 LEU A N 1
ATOM 2384 C CA . LEU A 1 297 ? -21.384 1.937 -33.771 1.00 29.75 297 LEU A CA 1
ATOM 2385 C C . LEU A 1 297 ? -21.436 0.464 -33.323 1.00 29.75 297 LEU A C 1
ATOM 2387 O O . LEU A 1 297 ? -20.889 0.134 -32.278 1.00 29.75 297 LEU A O 1
ATOM 2391 N N . ALA A 1 298 ? -22.019 -0.449 -34.105 1.00 32.03 298 ALA A N 1
ATOM 2392 C CA . ALA A 1 298 ? -22.054 -1.871 -33.746 1.00 32.03 298 ALA A CA 1
ATOM 2393 C C . ALA A 1 298 ? -21.779 -2.791 -34.945 1.00 32.03 298 ALA A C 1
ATOM 2395 O O . ALA A 1 298 ? -22.676 -3.470 -35.433 1.00 32.03 298 ALA A O 1
ATOM 2396 N N . VAL A 1 299 ? -20.529 -2.827 -35.411 1.00 31.38 299 VAL A N 1
ATOM 2397 C CA . VAL A 1 299 ? -19.996 -3.961 -36.185 1.00 31.38 299 VAL A CA 1
ATOM 2398 C C . VAL A 1 299 ? -18.551 -4.191 -35.747 1.00 31.38 299 VAL A C 1
ATOM 2400 O O . VAL A 1 299 ? -17.625 -3.720 -36.393 1.00 31.38 299 VAL A O 1
ATOM 2403 N N . LEU A 1 300 ? -18.356 -4.891 -34.631 1.00 30.52 300 LEU A N 1
ATOM 2404 C CA . LEU A 1 300 ? -17.087 -5.547 -34.317 1.00 30.52 300 LEU A CA 1
ATOM 2405 C C . LEU A 1 300 ? -17.386 -6.933 -33.721 1.00 30.52 300 LEU A C 1
ATOM 2407 O O . LEU A 1 300 ? -18.109 -7.061 -32.735 1.00 30.52 300 LEU A O 1
ATOM 2411 N N . ASP A 1 301 ? -16.842 -7.943 -34.401 1.00 37.34 301 ASP A N 1
ATOM 2412 C CA . ASP A 1 301 ? -16.659 -9.350 -34.033 1.00 37.34 301 ASP A CA 1
ATOM 2413 C C . ASP A 1 301 ? -17.877 -10.229 -33.708 1.00 37.34 301 ASP A C 1
ATOM 2415 O O . ASP A 1 301 ? -18.155 -10.608 -32.568 1.00 37.34 301 ASP A O 1
ATOM 2419 N N . ARG A 1 302 ? -18.484 -10.764 -34.774 1.00 33.16 302 ARG A N 1
ATOM 2420 C CA . ARG A 1 302 ? -18.803 -12.200 -34.799 1.00 33.16 302 ARG A CA 1
ATOM 2421 C C . ARG A 1 302 ? -17.907 -12.867 -35.846 1.00 33.16 302 ARG A C 1
ATOM 2423 O O . ARG A 1 302 ? -17.904 -12.388 -36.979 1.00 33.16 302 ARG A O 1
ATOM 2430 N N . PRO A 1 303 ? -17.169 -13.942 -35.512 1.00 43.34 303 PRO A N 1
ATOM 2431 C CA . PRO A 1 303 ? -16.419 -14.680 -36.518 1.00 43.34 303 PRO A CA 1
ATOM 2432 C C . PRO A 1 303 ? -17.387 -15.210 -37.579 1.00 43.34 303 PRO A C 1
ATOM 2434 O O . PRO A 1 303 ? -18.468 -15.720 -37.267 1.00 43.34 303 PRO A O 1
ATOM 2437 N N . ARG A 1 304 ? -17.009 -15.035 -38.844 1.00 56.34 304 ARG A N 1
ATOM 2438 C CA . ARG A 1 304 ? -17.750 -15.543 -39.998 1.00 56.34 304 ARG A CA 1
ATOM 2439 C C . ARG A 1 304 ? -17.753 -17.074 -39.922 1.00 56.34 304 ARG A C 1
ATOM 2441 O O . ARG A 1 304 ? -16.701 -17.675 -39.746 1.00 56.34 304 ARG A O 1
ATOM 2448 N N . LYS A 1 305 ? -18.923 -17.711 -40.026 1.00 65.69 305 LYS A N 1
ATOM 2449 C CA . LYS A 1 305 ? -19.028 -19.178 -40.057 1.00 65.69 305 LYS A CA 1
ATOM 2450 C C . LYS A 1 305 ? -18.524 -19.669 -41.421 1.00 65.69 305 LYS A C 1
ATOM 2452 O O . LYS A 1 305 ? -19.162 -19.375 -42.430 1.00 65.69 305 LYS A O 1
ATOM 2457 N N . ILE A 1 306 ? -17.380 -20.353 -41.446 1.00 65.88 306 ILE A N 1
ATOM 2458 C CA . ILE A 1 306 ? -16.747 -20.887 -42.662 1.00 65.88 306 ILE A CA 1
ATOM 2459 C C . ILE A 1 306 ? -17.136 -22.360 -42.789 1.00 65.88 306 ILE A C 1
ATOM 2461 O O . ILE A 1 306 ? -16.684 -23.194 -42.015 1.00 65.88 306 ILE A O 1
ATOM 2465 N N . THR A 1 307 ? -18.010 -22.678 -43.740 1.00 66.56 307 THR A N 1
ATOM 2466 C CA . THR A 1 307 ? -18.561 -24.036 -43.914 1.00 66.56 307 THR A CA 1
ATOM 2467 C C . THR A 1 307 ? -17.986 -24.792 -45.107 1.00 66.56 307 THR A C 1
ATOM 2469 O O . THR A 1 307 ? -18.207 -25.995 -45.214 1.00 66.56 307 THR A O 1
ATOM 2472 N N . ASP A 1 308 ? -17.273 -24.096 -45.992 1.00 70.62 308 ASP A N 1
ATOM 2473 C CA . ASP A 1 308 ? -16.740 -24.621 -47.249 1.00 70.62 308 ASP A CA 1
ATOM 2474 C C . ASP A 1 308 ? -15.395 -23.950 -47.575 1.00 70.62 308 ASP A C 1
ATOM 2476 O O . ASP A 1 308 ? -15.168 -22.786 -47.227 1.00 70.62 308 ASP A O 1
ATOM 2480 N N . ILE A 1 309 ? -14.503 -24.677 -48.252 1.00 61.47 309 ILE A N 1
ATOM 2481 C CA . ILE A 1 309 ? -13.157 -24.204 -48.589 1.00 61.47 309 ILE A CA 1
ATOM 2482 C C . ILE A 1 309 ? -13.152 -23.002 -49.547 1.00 61.47 309 ILE A C 1
ATOM 2484 O O . ILE A 1 309 ? -12.256 -22.166 -49.488 1.00 61.47 309 ILE A O 1
ATOM 2488 N N . SER A 1 310 ? -14.178 -22.854 -50.385 1.00 64.94 310 SER A N 1
ATOM 2489 C CA . SER A 1 310 ? -14.367 -21.695 -51.267 1.00 64.94 310 SER A CA 1
ATOM 2490 C C . SER A 1 310 ? -14.641 -20.393 -50.506 1.00 64.94 310 SER A C 1
ATOM 2492 O O . SER A 1 310 ? -14.477 -19.307 -51.061 1.00 64.94 310 SER A O 1
ATOM 2494 N N . MET A 1 311 ? -15.026 -20.485 -49.227 1.00 69.62 311 MET A N 1
ATOM 2495 C CA . MET A 1 311 ? -15.234 -19.337 -48.340 1.00 69.62 311 MET A CA 1
ATOM 2496 C C . MET A 1 311 ? -13.947 -18.900 -47.627 1.00 69.62 311 MET A C 1
ATOM 2498 O O . MET A 1 311 ? -13.951 -17.865 -46.959 1.00 69.62 311 MET A O 1
ATOM 2502 N N . VAL A 1 312 ? -12.863 -19.675 -47.752 1.00 64.88 312 VAL A N 1
ATOM 2503 C CA . VAL A 1 312 ? -11.560 -19.381 -47.150 1.00 64.88 312 VAL A CA 1
ATOM 2504 C C . VAL A 1 312 ? -10.911 -18.228 -47.901 1.00 64.88 312 VAL A C 1
ATOM 2506 O O . VAL A 1 312 ? -10.496 -18.362 -49.049 1.00 64.88 312 VAL A O 1
ATOM 2509 N N . SER A 1 313 ? -10.804 -17.088 -47.226 1.00 69.69 313 SER A N 1
ATOM 2510 C CA . SER A 1 313 ? -10.181 -15.873 -47.758 1.00 69.69 313 SER A CA 1
ATOM 2511 C C . SER A 1 313 ? -8.899 -15.483 -47.022 1.00 69.69 313 SER A C 1
ATOM 2513 O O . SER A 1 313 ? -8.253 -14.497 -47.369 1.00 69.69 313 SER A O 1
ATOM 2515 N N . SER A 1 314 ? -8.523 -16.249 -45.997 1.00 65.12 314 SER A N 1
ATOM 2516 C CA . SER A 1 314 ? -7.363 -15.993 -45.150 1.00 65.12 314 SER A CA 1
ATOM 2517 C C . SER A 1 314 ? -6.859 -17.274 -44.477 1.00 65.12 314 SER A C 1
ATOM 2519 O O . SER A 1 314 ? -7.547 -18.294 -44.434 1.00 65.12 314 SER A O 1
ATOM 2521 N N . MET A 1 315 ? -5.664 -17.215 -43.882 1.00 60.66 315 MET A N 1
ATOM 2522 C CA . MET A 1 315 ? -5.115 -18.327 -43.091 1.00 60.66 315 MET A CA 1
ATOM 2523 C C . MET A 1 315 ? -5.967 -18.608 -41.848 1.00 60.66 315 MET A C 1
ATOM 2525 O O . MET A 1 315 ? -6.152 -19.759 -41.470 1.00 60.66 315 MET A O 1
ATOM 2529 N N . ALA A 1 316 ? -6.532 -17.564 -41.237 1.00 54.78 316 ALA A N 1
ATOM 2530 C CA . ALA A 1 316 ? -7.444 -17.710 -40.111 1.00 54.78 316 ALA A CA 1
ATOM 2531 C C . ALA A 1 316 ? -8.725 -18.455 -40.516 1.00 54.78 316 ALA A C 1
ATOM 2533 O O . ALA A 1 316 ? -9.182 -19.308 -39.759 1.00 54.78 316 ALA A O 1
ATOM 2534 N N . ASP A 1 317 ? -9.264 -18.200 -41.714 1.00 66.50 317 ASP A N 1
ATOM 2535 C CA . ASP A 1 317 ? -10.417 -18.943 -42.240 1.00 66.50 317 ASP A CA 1
ATOM 2536 C C . ASP A 1 317 ? -10.067 -20.419 -42.474 1.00 66.50 317 ASP A C 1
ATOM 2538 O O . ASP A 1 317 ? -10.858 -21.295 -42.135 1.00 66.50 317 ASP A O 1
ATOM 2542 N N . LEU A 1 318 ? -8.866 -20.704 -42.993 1.00 69.88 318 LEU A N 1
ATOM 2543 C CA . LEU A 1 318 ? -8.400 -22.071 -43.234 1.00 69.88 318 LEU A CA 1
ATOM 2544 C C . LEU A 1 318 ? -8.185 -22.840 -41.927 1.00 69.88 318 LEU A C 1
ATOM 2546 O O . LEU A 1 318 ? -8.619 -23.982 -41.808 1.00 69.88 318 LEU A O 1
ATOM 2550 N N . LEU A 1 319 ? -7.555 -22.208 -40.934 1.00 60.00 319 LEU A N 1
ATOM 2551 C CA . LEU A 1 319 ? -7.348 -22.779 -39.603 1.00 60.00 319 LEU A CA 1
ATOM 2552 C C . LEU A 1 319 ? -8.662 -22.922 -38.829 1.00 60.00 319 LEU A C 1
ATOM 2554 O O . LEU A 1 319 ? -8.806 -23.865 -38.057 1.00 60.00 319 LEU A O 1
ATOM 2558 N N . THR A 1 320 ? -9.630 -22.027 -39.045 1.00 64.38 320 THR A N 1
ATOM 2559 C CA . THR A 1 320 ? -10.984 -22.138 -38.479 1.00 64.38 320 THR A CA 1
ATOM 2560 C C . THR A 1 320 ? -11.729 -23.312 -39.108 1.00 64.38 320 THR A C 1
ATOM 2562 O O . THR A 1 320 ? -12.270 -24.138 -38.377 1.00 64.38 320 THR A O 1
ATOM 2565 N N . LEU A 1 321 ? -11.690 -23.442 -40.440 1.00 69.12 321 LEU A N 1
ATOM 2566 C CA . LEU A 1 321 ? -12.263 -24.577 -41.166 1.00 69.12 321 LEU A CA 1
ATOM 2567 C C . LEU A 1 321 ? -11.627 -25.900 -40.709 1.00 69.12 321 LEU A C 1
ATOM 2569 O O . LEU A 1 321 ? -12.347 -26.848 -40.397 1.00 69.12 321 LEU A O 1
ATOM 2573 N N . TYR A 1 322 ? -10.296 -25.942 -40.570 1.00 64.56 322 TYR A N 1
ATOM 2574 C CA . TYR A 1 322 ? -9.581 -27.086 -39.997 1.00 64.56 322 TYR A CA 1
ATOM 2575 C C . TYR A 1 322 ? -10.004 -27.348 -38.550 1.00 64.56 322 TYR A C 1
ATOM 2577 O O . TYR A 1 322 ? -10.409 -28.454 -38.233 1.00 64.56 322 TYR A O 1
ATOM 2585 N N . GLY A 1 323 ? -9.969 -26.352 -37.664 1.00 57.50 323 GLY A N 1
ATOM 2586 C CA . GLY A 1 323 ? -10.262 -26.516 -36.237 1.00 57.50 323 GLY A CA 1
ATOM 2587 C C . GLY A 1 323 ? -11.714 -26.898 -35.924 1.00 57.50 323 GLY A C 1
ATOM 2588 O O . GLY A 1 323 ? -11.972 -27.567 -34.920 1.00 57.50 323 GLY A O 1
ATOM 2589 N N . GLU A 1 324 ? -12.678 -26.510 -36.766 1.00 62.03 324 GLU A N 1
ATOM 2590 C CA . GLU A 1 324 ? -14.067 -26.971 -36.661 1.00 62.03 324 GLU A CA 1
ATOM 2591 C C . GLU A 1 324 ? -14.227 -28.431 -37.110 1.00 62.03 324 GLU A C 1
ATOM 2593 O O . GLU A 1 324 ? -14.968 -29.182 -36.469 1.00 62.03 324 GLU A O 1
ATOM 2598 N N . LYS A 1 325 ? -13.499 -28.849 -38.153 1.00 62.62 325 LYS A N 1
ATOM 2599 C CA . LYS A 1 325 ? -13.579 -30.189 -38.763 1.00 62.62 325 LYS A CA 1
ATOM 2600 C C . LYS A 1 325 ? -12.654 -31.230 -38.104 1.00 62.62 325 LYS A C 1
ATOM 2602 O O . LYS A 1 325 ? -12.951 -32.423 -38.132 1.00 62.62 325 LYS A O 1
ATOM 2607 N N . ASP A 1 326 ? -11.581 -30.794 -37.445 1.00 56.09 326 ASP A N 1
ATOM 2608 C CA . ASP A 1 326 ? -10.527 -31.626 -36.837 1.00 56.09 326 ASP A CA 1
ATOM 2609 C C . ASP A 1 326 ? -10.862 -32.121 -35.420 1.00 56.09 326 ASP A C 1
ATOM 2611 O O . ASP A 1 326 ? -10.150 -32.943 -34.845 1.00 56.09 326 ASP A O 1
ATOM 2615 N N . LYS A 1 327 ? -12.003 -31.725 -34.839 1.00 48.91 327 LYS A N 1
ATOM 2616 C CA . LYS A 1 327 ? -12.412 -32.232 -33.512 1.00 48.91 327 LYS A CA 1
ATOM 2617 C C . LYS A 1 327 ? -12.515 -33.768 -33.442 1.00 48.91 327 LYS A C 1
ATOM 2619 O O . LYS A 1 327 ? -12.518 -34.295 -32.334 1.00 48.91 327 LYS A O 1
ATOM 2624 N N . ASN A 1 328 ? -12.528 -34.463 -34.589 1.00 50.81 328 ASN A N 1
ATOM 2625 C CA . ASN A 1 328 ? -12.655 -35.917 -34.702 1.00 50.81 328 ASN A CA 1
ATOM 2626 C C . ASN A 1 328 ? -11.630 -36.614 -35.645 1.00 50.81 328 ASN A C 1
ATOM 2628 O O . ASN A 1 328 ? -11.843 -37.791 -35.932 1.00 50.81 328 ASN A O 1
ATOM 2632 N N . ARG A 1 329 ? -10.581 -35.954 -36.195 1.00 52.94 329 ARG A N 1
ATOM 2633 C CA . ARG A 1 329 ? -9.880 -36.472 -37.411 1.00 52.94 329 ARG A CA 1
ATOM 2634 C C . ARG A 1 329 ? -8.331 -36.423 -37.468 1.00 52.94 329 ARG A C 1
ATOM 2636 O O . ARG A 1 329 ? -7.769 -36.645 -38.539 1.00 52.94 329 ARG A O 1
ATOM 2643 N N . ASN A 1 330 ? -7.612 -36.246 -36.353 1.00 53.19 330 ASN A N 1
ATOM 2644 C CA . ASN A 1 330 ? -6.132 -36.341 -36.284 1.00 53.19 330 ASN A CA 1
ATOM 2645 C C . ASN A 1 330 ? -5.358 -35.461 -37.306 1.00 53.19 330 ASN A C 1
ATOM 2647 O O . ASN A 1 330 ? -4.329 -35.880 -37.840 1.00 53.19 330 ASN A O 1
ATOM 2651 N N . GLY A 1 331 ? -5.823 -34.243 -37.581 1.00 54.22 331 GLY A N 1
ATOM 2652 C CA . GLY A 1 331 ? -5.112 -33.244 -38.385 1.00 54.22 331 GLY A CA 1
ATOM 2653 C C . GLY A 1 331 ? -5.256 -33.390 -39.904 1.00 54.22 331 GLY A C 1
ATOM 2654 O O . GLY A 1 331 ? -4.395 -32.910 -40.641 1.00 54.22 331 GLY A O 1
ATOM 2655 N N . LYS A 1 332 ? -6.310 -34.057 -40.395 1.00 53.72 332 LYS A N 1
ATOM 2656 C CA . LYS A 1 332 ? -6.504 -34.397 -41.818 1.00 53.72 332 LYS A CA 1
ATOM 2657 C C . LYS A 1 332 ? -7.879 -33.947 -42.349 1.00 53.72 332 LYS A C 1
ATOM 2659 O O . LYS A 1 332 ? -8.894 -34.210 -41.709 1.00 53.72 332 LYS A O 1
ATOM 2664 N N . LEU A 1 333 ? -7.911 -33.300 -43.525 1.00 55.41 333 LEU A N 1
ATOM 2665 C CA . LEU A 1 333 ? -9.139 -32.986 -44.286 1.00 55.41 333 LEU A CA 1
ATOM 2666 C C . LEU A 1 333 ? -9.349 -34.034 -45.391 1.00 55.41 333 LEU A C 1
ATOM 2668 O O . LEU A 1 333 ? -8.395 -34.393 -46.077 1.00 55.41 333 LEU A O 1
ATOM 2672 N N . GLU A 1 334 ? -10.576 -34.521 -45.575 1.00 57.72 334 GLU A N 1
ATOM 2673 C CA . GLU A 1 334 ? -10.919 -35.471 -46.647 1.00 57.72 334 GLU A CA 1
ATOM 2674 C C . GLU A 1 334 ? -11.141 -34.731 -47.977 1.00 57.72 334 GLU A C 1
ATOM 2676 O O . GLU A 1 334 ? -11.800 -33.691 -48.019 1.00 57.72 334 GLU A O 1
ATOM 2681 N N . VAL A 1 335 ? -10.623 -35.285 -49.080 1.00 50.72 335 VAL A N 1
ATOM 2682 C CA . VAL A 1 335 ? -10.697 -34.694 -50.434 1.00 50.72 335 VAL A CA 1
ATOM 2683 C C . VAL A 1 335 ? -12.138 -34.470 -50.916 1.00 50.72 335 VAL A C 1
ATOM 2685 O O . VAL A 1 335 ? -12.388 -33.549 -51.692 1.00 50.72 335 VAL A O 1
ATOM 2688 N N . GLY A 1 336 ? -13.104 -35.257 -50.433 1.00 54.12 336 GLY A N 1
ATOM 2689 C CA . GLY A 1 336 ? -14.525 -35.123 -50.779 1.00 54.12 336 GLY A CA 1
ATOM 2690 C C . GLY A 1 336 ? -15.194 -33.806 -50.357 1.00 54.12 336 GLY A C 1
ATOM 2691 O O . GLY A 1 336 ? -16.297 -33.526 -50.817 1.00 54.12 336 GLY A O 1
ATOM 2692 N N . GLU A 1 337 ? -14.544 -32.994 -49.518 1.00 55.00 337 GLU A N 1
ATOM 2693 C CA . GLU A 1 337 ? -15.055 -31.696 -49.048 1.00 55.00 337 GLU A CA 1
ATOM 2694 C C . GLU A 1 337 ? -14.526 -30.496 -49.859 1.00 55.00 337 GLU A C 1
ATOM 2696 O O . GLU A 1 337 ? -14.753 -29.339 -49.502 1.00 55.00 337 GLU A O 1
ATOM 2701 N N . LEU A 1 338 ? -13.800 -30.765 -50.945 1.00 53.06 338 LEU A N 1
ATOM 2702 C CA . LEU A 1 338 ? -13.290 -29.762 -51.870 1.00 53.06 338 LEU A CA 1
ATOM 2703 C C . LEU A 1 338 ? -14.225 -29.577 -53.070 1.00 53.06 338 LEU A C 1
ATOM 2705 O O . LEU A 1 338 ? -14.847 -30.527 -53.545 1.00 53.06 338 LEU A O 1
ATOM 2709 N N . SER A 1 339 ? -14.258 -28.364 -53.633 1.00 59.44 339 SER A N 1
ATOM 2710 C CA . SER A 1 339 ? -14.897 -28.156 -54.937 1.00 59.44 339 SER A CA 1
ATOM 2711 C C . SER A 1 339 ? -14.255 -29.059 -55.999 1.00 59.44 339 SER A C 1
ATOM 2713 O O . SER A 1 339 ? -13.049 -29.310 -55.976 1.00 59.44 339 SER A O 1
ATOM 2715 N N . GLU A 1 340 ? -15.045 -29.518 -56.969 1.00 54.03 340 GLU A N 1
ATOM 2716 C CA . GLU A 1 340 ? -14.608 -30.436 -58.035 1.00 54.03 340 GLU A CA 1
ATOM 2717 C C . GLU A 1 340 ? -13.346 -29.952 -58.782 1.00 54.03 340 GLU A C 1
ATOM 2719 O O . GLU A 1 340 ? -12.534 -30.752 -59.248 1.00 54.03 340 GLU A O 1
ATOM 2724 N N . LYS A 1 341 ? -13.147 -28.628 -58.851 1.00 55.34 341 LYS A N 1
ATOM 2725 C CA . LYS A 1 341 ? -11.948 -27.983 -59.407 1.00 55.34 341 LYS A CA 1
ATOM 2726 C C . LYS A 1 341 ? -10.685 -28.221 -58.578 1.00 55.34 341 LYS A C 1
ATOM 2728 O O . LYS A 1 341 ? -9.626 -28.440 -59.153 1.00 55.34 341 LYS A O 1
ATOM 2733 N N . ALA A 1 342 ? -10.786 -28.178 -57.253 1.00 50.00 342 ALA A N 1
ATOM 2734 C CA . ALA A 1 342 ? -9.654 -28.382 -56.353 1.00 50.00 342 ALA A CA 1
ATOM 2735 C C . ALA A 1 342 ? -9.243 -29.862 -56.260 1.00 50.00 342 ALA A C 1
ATOM 2737 O O . ALA A 1 342 ? -8.060 -30.156 -56.122 1.00 50.00 342 ALA A O 1
ATOM 2738 N N . VAL A 1 343 ? -10.199 -30.786 -56.418 1.00 54.34 343 VAL A N 1
ATOM 2739 C CA . VAL A 1 343 ? -9.932 -32.234 -56.500 1.00 54.34 343 VAL A CA 1
ATOM 2740 C C . VAL A 1 343 ? -9.156 -32.583 -57.775 1.00 54.34 343 VAL A C 1
ATOM 2742 O O . VAL A 1 343 ? -8.167 -33.307 -57.715 1.00 54.34 343 VAL A O 1
ATOM 2745 N N . LYS A 1 344 ? -9.552 -32.018 -58.926 1.00 58.44 344 LYS A N 1
ATOM 2746 C CA . LYS A 1 344 ? -8.887 -32.262 -60.222 1.00 58.44 344 LYS A CA 1
ATOM 2747 C C . LYS A 1 344 ? -7.450 -31.735 -60.295 1.00 58.44 344 LYS A C 1
ATOM 2749 O O . LYS A 1 344 ? -6.680 -32.219 -61.112 1.00 58.44 344 LYS A O 1
ATOM 2754 N N . ALA A 1 345 ? -7.089 -30.759 -59.464 1.00 54.50 345 ALA A N 1
ATOM 2755 C CA . ALA A 1 345 ? -5.754 -30.162 -59.467 1.00 54.50 345 ALA A CA 1
ATOM 2756 C C . ALA A 1 345 ? -4.700 -30.977 -58.692 1.00 54.50 345 ALA A C 1
ATOM 2758 O O . ALA A 1 345 ? -3.518 -30.681 -58.830 1.00 54.50 345 ALA A O 1
ATOM 2759 N N . ASN A 1 346 ? -5.104 -31.965 -57.879 1.00 50.97 346 ASN A N 1
ATOM 2760 C CA . ASN A 1 346 ? -4.221 -32.590 -56.882 1.00 50.97 346 ASN A CA 1
ATOM 2761 C C . ASN A 1 346 ? -4.024 -34.112 -57.030 1.00 50.97 346 ASN A C 1
ATOM 2763 O O . ASN A 1 346 ? -3.499 -34.739 -56.119 1.00 50.97 346 ASN A O 1
ATOM 2767 N N . ASP A 1 347 ? -4.444 -34.701 -58.154 1.00 53.62 347 ASP A N 1
ATOM 2768 C CA . ASP A 1 347 ? -4.172 -36.087 -58.597 1.00 53.62 347 ASP A CA 1
ATOM 2769 C C . ASP A 1 347 ? -4.339 -37.211 -57.542 1.00 53.62 347 ASP A C 1
ATOM 2771 O O . ASP A 1 347 ? -3.676 -38.249 -57.579 1.00 53.62 347 ASP A O 1
ATOM 2775 N N . LYS A 1 348 ? -5.244 -37.023 -56.571 1.00 56.66 348 LYS A N 1
ATOM 2776 C CA . LYS A 1 348 ? -5.517 -37.985 -55.494 1.00 56.66 348 LYS A CA 1
ATOM 2777 C C . LYS A 1 348 ? -6.976 -38.441 -55.470 1.00 56.66 348 LYS A C 1
ATOM 2779 O O . LYS A 1 348 ? -7.892 -37.701 -55.827 1.00 56.66 348 LYS A O 1
ATOM 2784 N N . THR A 1 349 ? -7.202 -39.672 -55.006 1.00 52.56 349 THR A N 1
ATOM 2785 C CA . THR A 1 349 ? -8.538 -40.273 -54.870 1.00 52.56 349 THR A CA 1
ATOM 2786 C C . THR A 1 349 ? -9.345 -39.612 -53.743 1.00 52.56 349 THR A C 1
ATOM 2788 O O . THR A 1 349 ? -8.777 -39.096 -52.774 1.00 52.56 349 THR A O 1
ATOM 2791 N N . LYS A 1 350 ? -10.685 -39.651 -53.857 1.00 52.28 350 LYS A N 1
ATOM 2792 C CA . LYS A 1 350 ? -11.661 -39.059 -52.912 1.00 52.28 350 LYS A CA 1
ATOM 2793 C C . LYS A 1 350 ? -11.460 -39.460 -51.439 1.00 52.28 350 LYS A C 1
ATOM 2795 O O . LYS A 1 350 ? -11.890 -38.710 -50.567 1.00 52.28 350 LYS A O 1
ATOM 2800 N N . ASP A 1 351 ? -10.770 -40.573 -51.182 1.00 50.19 351 ASP A N 1
ATOM 2801 C CA . ASP A 1 351 ? -10.568 -41.159 -49.847 1.00 50.19 351 ASP A CA 1
ATOM 2802 C C . ASP A 1 351 ? -9.220 -40.798 -49.200 1.00 50.19 351 ASP A C 1
ATOM 2804 O O . ASP A 1 351 ? -8.894 -41.254 -48.104 1.00 50.19 351 ASP A O 1
ATOM 2808 N N . SER A 1 352 ? -8.396 -39.992 -49.870 1.00 54.06 352 SER A N 1
ATOM 2809 C CA . SER A 1 352 ? -7.110 -39.564 -49.324 1.00 54.06 352 SER A CA 1
ATOM 2810 C C . SER A 1 352 ? -7.257 -38.325 -48.435 1.00 54.06 352 SER A C 1
ATOM 2812 O O . SER A 1 352 ? -8.101 -37.455 -48.646 1.00 54.06 352 SER A O 1
ATOM 2814 N N . ALA A 1 353 ? -6.429 -38.256 -47.398 1.00 59.00 353 ALA A N 1
ATOM 2815 C CA . ALA A 1 353 ? -6.356 -37.106 -46.513 1.00 59.00 353 ALA A CA 1
ATOM 2816 C C . ALA A 1 353 ? -5.355 -36.075 -47.038 1.00 59.00 353 ALA A C 1
ATOM 2818 O O . ALA A 1 353 ? -4.228 -36.435 -47.386 1.00 59.00 353 ALA A O 1
ATOM 2819 N N . LEU A 1 354 ? -5.740 -34.802 -47.014 1.00 57.12 354 LEU A N 1
ATOM 2820 C CA . LEU A 1 354 ? -4.861 -33.690 -47.348 1.00 57.12 354 LEU A CA 1
ATOM 2821 C C . LEU A 1 354 ? -4.096 -33.225 -46.112 1.00 57.12 354 LEU A C 1
ATOM 2823 O O . LEU A 1 354 ? -4.665 -33.012 -45.033 1.00 57.12 354 LEU A O 1
ATOM 2827 N N . SER A 1 355 ? -2.791 -33.049 -46.287 1.00 62.41 355 SER A N 1
ATOM 2828 C CA . SER A 1 355 ? -1.972 -32.256 -45.379 1.00 62.41 355 SER A CA 1
ATOM 2829 C C . SER A 1 355 ? -2.393 -30.778 -45.442 1.00 62.41 355 SER A C 1
ATOM 2831 O O . SER A 1 355 ? -2.943 -30.333 -46.452 1.00 62.41 355 SER A O 1
ATOM 2833 N N . PRO A 1 356 ? -2.098 -29.969 -44.411 1.00 58.28 356 PRO A N 1
ATOM 2834 C CA . PRO A 1 356 ? -2.427 -28.543 -44.437 1.00 58.28 356 PRO A CA 1
ATOM 2835 C C . PRO A 1 356 ? -1.804 -27.770 -45.609 1.00 58.28 356 PRO A C 1
ATOM 2837 O O . PRO A 1 356 ? -2.412 -26.818 -46.090 1.00 58.28 356 PRO A O 1
ATOM 2840 N N . TRP A 1 357 ? -0.644 -28.206 -46.120 1.00 58.97 357 TRP A N 1
ATOM 2841 C CA . TRP A 1 357 ? -0.054 -27.649 -47.344 1.00 58.97 357 TRP A CA 1
ATOM 2842 C C . TRP A 1 357 ? -0.911 -27.948 -48.578 1.00 58.97 357 TRP A C 1
ATOM 2844 O O . TRP A 1 357 ? -1.253 -27.045 -49.335 1.00 58.97 357 TRP A O 1
ATOM 2854 N N . GLU A 1 358 ? -1.326 -29.202 -48.748 1.00 66.44 358 GLU A N 1
ATOM 2855 C CA . GLU A 1 358 ? -2.166 -29.606 -49.879 1.00 66.44 358 GLU A CA 1
ATOM 2856 C C . GLU A 1 358 ? -3.560 -28.962 -49.804 1.00 66.44 358 GLU A C 1
ATOM 2858 O O . GLU A 1 358 ? -4.143 -28.626 -50.833 1.00 66.44 358 GLU A O 1
ATOM 2863 N N . ALA A 1 359 ? -4.074 -28.717 -48.594 1.00 67.56 359 ALA A N 1
ATOM 2864 C CA . ALA A 1 359 ? -5.294 -27.946 -48.378 1.00 67.56 359 ALA A CA 1
ATOM 2865 C C . ALA A 1 359 ? -5.115 -26.459 -48.742 1.00 67.56 359 ALA A C 1
ATOM 2867 O O . ALA A 1 359 ? -5.997 -25.876 -49.370 1.00 67.56 359 ALA A O 1
ATOM 2868 N N . MET A 1 360 ? -3.972 -25.841 -48.415 1.00 66.75 360 MET A N 1
ATOM 2869 C CA . MET A 1 360 ? -3.642 -24.481 -48.869 1.00 66.75 360 MET A CA 1
ATOM 2870 C C . MET A 1 360 ? -3.524 -24.395 -50.396 1.00 66.75 360 MET A C 1
ATOM 2872 O O . MET A 1 360 ? -4.052 -23.458 -50.999 1.00 66.75 360 MET A O 1
ATOM 2876 N N . GLU A 1 361 ? -2.862 -25.362 -51.037 1.00 68.50 361 GLU A N 1
ATOM 2877 C CA . GLU A 1 361 ? -2.758 -25.418 -52.499 1.00 68.50 361 GLU A CA 1
ATOM 2878 C C . GLU A 1 361 ? -4.121 -25.634 -53.161 1.00 68.50 361 GLU A C 1
ATOM 2880 O O . GLU A 1 361 ? -4.417 -24.992 -54.172 1.00 68.50 361 GLU A O 1
ATOM 2885 N N . ALA A 1 362 ? -4.988 -26.451 -52.559 1.00 68.75 362 ALA A N 1
ATOM 2886 C CA . ALA A 1 362 ? -6.367 -26.627 -52.996 1.00 68.75 362 ALA A CA 1
ATOM 2887 C C . ALA A 1 362 ? -7.173 -25.315 -52.916 1.00 68.75 362 ALA A C 1
ATOM 2889 O O . ALA A 1 362 ? -7.857 -24.966 -53.880 1.00 68.75 362 ALA A O 1
ATOM 2890 N N . VAL A 1 363 ? -7.048 -24.541 -51.826 1.00 67.75 363 VAL A N 1
ATOM 2891 C CA . VAL A 1 363 ? -7.680 -23.208 -51.699 1.00 67.75 363 VAL A CA 1
ATOM 2892 C C . VAL A 1 363 ? -7.180 -22.279 -52.803 1.00 67.75 363 VAL A C 1
ATOM 2894 O O . VAL A 1 363 ? -7.986 -21.695 -53.524 1.00 67.75 363 VAL A O 1
ATOM 2897 N N . ASN A 1 364 ? -5.862 -22.182 -52.984 1.00 70.31 364 ASN A N 1
ATOM 2898 C CA . ASN A 1 364 ? -5.251 -21.334 -54.008 1.00 70.31 364 ASN A CA 1
ATOM 2899 C C . ASN A 1 364 ? -5.693 -21.682 -55.424 1.00 70.31 364 ASN A C 1
ATOM 2901 O O . ASN A 1 364 ? -5.942 -20.784 -56.222 1.00 70.31 364 ASN A O 1
ATOM 2905 N N . SER A 1 365 ? -5.794 -22.976 -55.719 1.00 69.88 365 SER A N 1
ATOM 2906 C CA . SER A 1 365 ? -6.189 -23.478 -57.035 1.00 69.88 365 SER A CA 1
ATOM 2907 C C . SER A 1 365 ? -7.688 -23.306 -57.296 1.00 69.88 365 SER A C 1
ATOM 2909 O O . SER A 1 365 ? -8.117 -23.248 -58.447 1.00 69.88 365 SER A O 1
ATOM 2911 N N . SER A 1 366 ? -8.500 -23.209 -56.237 1.00 65.19 366 SER A N 1
ATOM 2912 C CA . SER A 1 366 ? -9.952 -23.015 -56.336 1.00 65.19 366 SER A CA 1
ATOM 2913 C C . SER A 1 366 ? -10.381 -21.560 -56.563 1.00 65.19 366 SER A C 1
ATOM 2915 O O . SER A 1 366 ? -11.521 -21.318 -56.957 1.00 65.19 366 SER A O 1
ATOM 2917 N N . GLN A 1 367 ? -9.486 -20.596 -56.338 1.00 64.38 367 GLN A N 1
ATOM 2918 C CA . GLN A 1 367 ? -9.777 -19.163 -56.387 1.00 64.38 367 GLN A CA 1
ATOM 2919 C C . GLN A 1 367 ? -9.148 -18.530 -57.635 1.00 64.38 367 GLN A C 1
ATOM 2921 O O . GLN A 1 367 ? -8.051 -18.892 -58.050 1.00 64.38 367 GLN A O 1
ATOM 2926 N N . SER A 1 368 ? -9.819 -17.546 -58.243 1.00 62.28 368 SER A N 1
ATOM 2927 C CA . SER A 1 368 ? -9.301 -16.850 -59.437 1.00 62.28 368 SER A CA 1
ATOM 2928 C C . SER A 1 368 ? -8.060 -15.990 -59.158 1.00 62.28 368 SER A C 1
ATOM 2930 O O . SER A 1 368 ? -7.351 -15.602 -60.086 1.00 62.28 368 SER A O 1
ATOM 2932 N N . LYS A 1 369 ? -7.795 -15.687 -57.883 1.00 63.69 369 LYS A N 1
ATOM 2933 C CA . LYS A 1 369 ? -6.546 -15.117 -57.375 1.00 63.69 369 LYS A CA 1
ATOM 2934 C C . LYS A 1 369 ? -6.088 -15.972 -56.188 1.00 63.69 369 LYS A C 1
ATOM 2936 O O . LYS A 1 369 ? -6.913 -16.218 -55.307 1.00 63.69 369 LYS A O 1
ATOM 2941 N N . PRO A 1 370 ? -4.819 -16.410 -56.134 1.00 57.25 370 PRO A N 1
ATOM 2942 C CA . PRO A 1 370 ? -4.333 -17.218 -55.023 1.00 57.25 370 PRO A CA 1
ATOM 2943 C C . PRO A 1 370 ? -4.459 -16.444 -53.705 1.00 57.25 370 PRO A C 1
ATOM 2945 O O . PRO A 1 370 ? -4.016 -15.300 -53.602 1.00 57.25 370 PRO A O 1
ATOM 2948 N N . VAL A 1 371 ? -5.084 -17.075 -52.711 1.00 61.47 371 VAL A N 1
ATOM 2949 C CA . VAL A 1 371 ? -5.314 -16.525 -51.362 1.00 61.47 371 VAL A CA 1
ATOM 2950 C C . VAL A 1 371 ? -4.017 -16.523 -50.545 1.00 61.47 371 VAL A C 1
ATOM 2952 O O . VAL A 1 371 ? -3.783 -15.641 -49.723 1.00 61.47 371 VAL A O 1
ATOM 2955 N N . PHE A 1 372 ? -3.142 -17.487 -50.816 1.00 63.44 372 PHE A N 1
ATOM 2956 C CA . PHE A 1 372 ? -1.817 -17.657 -50.240 1.00 63.44 372 PHE A CA 1
ATOM 2957 C C . PHE A 1 372 ? -0.778 -17.540 -51.361 1.00 63.44 372 PHE A C 1
ATOM 2959 O O . PHE A 1 372 ? -0.862 -18.244 -52.366 1.00 63.44 372 PHE A O 1
ATOM 2966 N N . SER A 1 373 ? 0.226 -16.673 -51.236 1.00 50.66 373 SER A N 1
ATOM 2967 C CA . SER A 1 373 ? 1.296 -16.625 -52.239 1.00 50.66 373 SER A CA 1
ATOM 2968 C C . SER A 1 373 ? 2.096 -17.932 -52.221 1.00 50.66 373 SER A C 1
ATOM 2970 O O . SER A 1 373 ? 2.518 -18.384 -51.160 1.00 50.66 373 SER A O 1
ATOM 2972 N N . LYS A 1 374 ? 2.334 -18.532 -53.399 1.00 42.38 374 LYS A N 1
ATOM 2973 C CA . LYS A 1 374 ? 3.104 -19.786 -53.578 1.00 42.38 374 LYS A CA 1
ATOM 2974 C C . LYS A 1 374 ? 4.552 -19.682 -53.068 1.00 42.38 374 LYS A C 1
ATOM 2976 O O . LYS A 1 374 ? 5.230 -20.678 -52.842 1.00 42.38 374 LYS A O 1
ATOM 2981 N N . THR A 1 375 ? 5.027 -18.461 -52.876 1.00 41.28 375 THR A N 1
ATOM 2982 C CA . THR A 1 375 ? 6.304 -18.127 -52.271 1.00 41.28 375 THR A CA 1
ATOM 2983 C C . THR A 1 375 ? 6.163 -18.060 -50.744 1.00 41.28 375 THR A C 1
ATOM 2985 O O . THR A 1 375 ? 5.468 -17.197 -50.211 1.00 41.28 375 THR A O 1
ATOM 2988 N N . THR A 1 376 ? 6.915 -18.934 -50.058 1.00 48.44 376 THR A N 1
ATOM 2989 C CA . THR A 1 376 ? 7.620 -18.631 -48.791 1.00 48.44 376 THR A CA 1
ATOM 2990 C C . THR A 1 376 ? 7.123 -19.213 -47.456 1.00 48.44 376 THR A C 1
ATOM 2992 O O . THR A 1 376 ? 7.436 -18.655 -46.408 1.00 48.44 376 THR A O 1
ATOM 2995 N N . ILE A 1 377 ? 6.453 -20.367 -47.404 1.00 49.94 377 ILE A N 1
ATOM 2996 C CA . ILE A 1 377 ? 6.304 -21.074 -46.112 1.00 49.94 377 ILE A CA 1
ATOM 2997 C C . ILE A 1 377 ? 6.577 -22.564 -46.300 1.00 49.94 377 ILE A C 1
ATOM 2999 O O . ILE A 1 377 ? 5.713 -23.314 -46.738 1.00 49.94 377 ILE A O 1
ATOM 3003 N N . GLU A 1 378 ? 7.792 -22.998 -45.967 1.00 47.22 378 GLU A N 1
ATOM 3004 C CA . GLU A 1 378 ? 8.103 -24.419 -45.827 1.00 47.22 378 GLU A CA 1
ATOM 3005 C C . GLU A 1 378 ? 7.779 -24.802 -44.378 1.00 47.22 378 GLU A C 1
ATOM 3007 O O . GLU A 1 378 ? 8.567 -24.582 -43.457 1.00 47.22 378 GLU A O 1
ATOM 3012 N N . LEU A 1 379 ? 6.560 -25.298 -44.153 1.00 50.00 379 LEU A N 1
ATOM 3013 C CA . LEU A 1 379 ? 6.150 -25.804 -42.847 1.00 50.00 379 LEU A CA 1
ATOM 3014 C C . LEU A 1 379 ? 6.913 -27.106 -42.580 1.00 50.00 379 LEU A C 1
ATOM 3016 O O . LEU A 1 379 ? 6.475 -28.180 -42.986 1.00 50.00 379 LEU A O 1
ATOM 3020 N N . GLN A 1 380 ? 8.068 -27.034 -41.915 1.00 46.59 380 GLN A N 1
ATOM 3021 C CA . GLN A 1 380 ? 8.710 -28.241 -41.398 1.00 46.59 380 GLN A CA 1
ATOM 3022 C C . GLN A 1 380 ? 7.939 -28.739 -40.178 1.00 46.59 380 GLN A C 1
ATOM 3024 O O . GLN A 1 380 ? 8.084 -28.236 -39.065 1.00 46.59 380 GLN A O 1
ATOM 3029 N N . TRP A 1 381 ? 7.116 -29.754 -40.418 1.00 45.84 381 TRP A N 1
ATOM 3030 C CA . TRP A 1 381 ? 6.417 -30.512 -39.394 1.00 45.84 381 TRP A CA 1
ATOM 3031 C C . TRP A 1 381 ? 7.420 -31.337 -38.590 1.00 45.84 381 TRP A C 1
ATOM 3033 O O . TRP A 1 381 ? 7.968 -32.320 -39.085 1.00 45.84 381 TRP A O 1
ATOM 3043 N N . ARG A 1 382 ? 7.648 -30.961 -37.330 1.00 44.94 382 ARG A N 1
ATOM 3044 C CA . ARG A 1 382 ? 8.168 -31.898 -36.330 1.00 44.94 382 ARG A CA 1
ATOM 3045 C C . ARG A 1 382 ? 6.990 -32.439 -35.540 1.00 44.94 382 ARG A C 1
ATOM 3047 O O . ARG A 1 382 ? 6.221 -31.662 -34.975 1.00 44.94 382 ARG A O 1
ATOM 3054 N N . GLU A 1 383 ? 6.847 -33.760 -35.521 1.00 40.09 383 GLU A N 1
ATOM 3055 C CA . GLU A 1 383 ? 5.805 -34.452 -34.765 1.00 40.09 383 GLU A CA 1
ATOM 3056 C C . GLU A 1 383 ? 5.734 -33.911 -33.324 1.00 40.09 383 GLU A C 1
ATOM 3058 O O . GLU A 1 383 ? 6.672 -34.053 -32.541 1.00 40.09 383 GLU A O 1
ATOM 3063 N N . GLY A 1 384 ? 4.625 -33.241 -32.987 1.00 51.09 384 GLY A N 1
ATOM 3064 C CA . GLY A 1 384 ? 4.280 -32.860 -31.613 1.00 51.09 384 GLY A CA 1
ATOM 3065 C C . GLY A 1 384 ? 4.264 -31.367 -31.256 1.00 51.09 384 GLY A C 1
ATOM 3066 O O . GLY A 1 384 ? 3.733 -31.044 -30.192 1.00 51.09 384 GLY A O 1
ATOM 3067 N N . PHE A 1 385 ? 4.756 -30.445 -32.099 1.00 49.09 385 PHE A N 1
ATOM 3068 C CA . PHE A 1 385 ? 4.800 -29.006 -31.766 1.00 49.09 385 PHE A CA 1
ATOM 3069 C C . PHE A 1 385 ? 4.254 -28.117 -32.901 1.00 49.09 385 PHE A C 1
ATOM 3071 O O . PHE A 1 385 ? 4.924 -27.864 -33.894 1.00 49.09 385 PHE A O 1
ATOM 3078 N N . PHE A 1 386 ? 3.011 -27.646 -32.740 1.00 61.19 386 PHE A N 1
ATOM 3079 C CA . PHE A 1 386 ? 2.256 -26.828 -33.712 1.00 61.19 386 PHE A CA 1
ATOM 3080 C C . PHE A 1 386 ? 2.553 -25.320 -33.655 1.00 61.19 386 PHE A C 1
ATOM 3082 O O . PHE A 1 386 ? 1.835 -24.528 -34.258 1.00 61.19 386 PHE A O 1
ATOM 3089 N N . ASP A 1 387 ? 3.539 -24.892 -32.876 1.00 79.81 387 ASP A N 1
ATOM 3090 C CA . ASP A 1 387 ? 3.756 -23.478 -32.577 1.00 79.81 387 ASP A CA 1
ATOM 3091 C C . ASP A 1 387 ? 4.918 -22.856 -33.348 1.00 79.81 387 ASP A C 1
ATOM 3093 O O . ASP A 1 387 ? 5.060 -21.650 -33.261 1.00 79.81 387 ASP A O 1
ATOM 3097 N N . THR A 1 388 ? 5.707 -23.602 -34.129 1.00 85.31 388 THR A N 1
ATOM 3098 C CA . THR A 1 388 ? 6.924 -23.066 -34.772 1.00 85.31 388 THR A CA 1
ATOM 3099 C C . THR A 1 388 ? 6.865 -23.130 -36.304 1.00 85.31 388 THR A C 1
ATOM 3101 O O . THR A 1 388 ? 6.640 -24.199 -36.866 1.00 85.31 388 THR A O 1
ATOM 3104 N N . VAL A 1 389 ? 7.106 -22.008 -36.996 1.00 87.69 389 VAL A N 1
ATOM 3105 C CA . VAL A 1 389 ? 7.117 -21.916 -38.474 1.00 87.69 389 VAL A CA 1
ATOM 3106 C C . VAL A 1 389 ? 8.427 -21.320 -38.984 1.00 87.69 389 VAL A C 1
ATOM 3108 O O . VAL A 1 389 ? 8.806 -20.234 -38.563 1.00 87.69 389 VAL A O 1
ATOM 3111 N N . TYR A 1 390 ? 9.094 -21.985 -39.930 1.00 88.19 390 TYR A N 1
ATOM 3112 C CA . TYR A 1 390 ? 10.333 -21.499 -40.547 1.00 88.19 390 TYR A CA 1
ATOM 3113 C C . TYR A 1 390 ? 10.048 -20.737 -41.845 1.00 88.19 390 TYR A C 1
ATOM 3115 O O . TYR A 1 390 ? 9.288 -21.197 -42.699 1.00 88.19 390 TYR A O 1
ATOM 3123 N N . LEU A 1 391 ? 10.682 -19.574 -42.011 1.00 87.31 391 LEU A N 1
ATOM 3124 C CA . LEU A 1 391 ? 10.548 -18.758 -43.219 1.00 87.31 391 LEU A CA 1
ATOM 3125 C C . LEU A 1 391 ? 11.754 -18.956 -44.143 1.00 87.31 391 LEU A C 1
ATOM 3127 O O . LEU A 1 391 ? 12.906 -18.737 -43.761 1.00 87.31 391 LEU A O 1
ATOM 3131 N N . LYS A 1 392 ? 11.497 -19.332 -45.399 1.00 87.25 392 LYS A N 1
ATOM 3132 C CA . LYS A 1 392 ? 12.564 -19.556 -46.390 1.00 87.25 392 LYS A CA 1
ATOM 3133 C C . LYS A 1 392 ? 13.185 -18.250 -46.888 1.00 87.25 392 LYS A C 1
ATOM 3135 O O . LYS A 1 392 ? 14.399 -18.164 -47.025 1.00 87.25 392 LYS A O 1
ATOM 3140 N N . THR A 1 393 ? 12.362 -17.233 -47.116 1.00 90.81 393 THR A N 1
ATOM 3141 C CA . THR A 1 393 ? 12.781 -15.871 -47.465 1.00 90.81 393 THR A CA 1
ATOM 3142 C C . THR A 1 393 ? 12.022 -14.871 -46.601 1.00 90.81 393 THR A C 1
ATOM 3144 O O . THR A 1 393 ? 11.023 -15.219 -45.964 1.00 90.81 393 THR A O 1
ATOM 3147 N N . ASP A 1 394 ? 12.492 -13.629 -46.555 1.00 93.31 394 ASP A N 1
ATOM 3148 C CA . ASP A 1 394 ? 11.786 -12.576 -45.829 1.00 93.31 394 ASP A CA 1
ATOM 3149 C C . ASP A 1 394 ? 10.338 -12.462 -46.322 1.00 93.31 394 ASP A C 1
ATOM 3151 O O . ASP A 1 394 ? 10.091 -12.444 -47.530 1.00 93.31 394 ASP A O 1
ATOM 3155 N N . SER A 1 395 ? 9.385 -12.396 -45.393 1.00 92.75 395 SER A N 1
ATOM 3156 C CA . SER A 1 395 ? 7.951 -12.473 -45.700 1.00 92.75 395 SER A CA 1
ATOM 3157 C C . SER A 1 395 ? 7.147 -11.473 -44.886 1.00 92.75 395 SER A C 1
ATOM 3159 O O . SER A 1 395 ? 7.392 -11.299 -43.695 1.00 92.75 395 SER A O 1
ATOM 3161 N N . PHE A 1 396 ? 6.160 -10.831 -45.511 1.00 92.50 396 PHE A N 1
ATOM 3162 C CA . PHE A 1 396 ? 5.207 -9.979 -44.803 1.00 92.50 396 PHE A CA 1
ATOM 3163 C C . PHE A 1 396 ? 4.081 -10.823 -44.209 1.00 92.50 396 PHE A C 1
ATOM 3165 O O . PHE A 1 396 ? 3.387 -11.530 -44.933 1.00 92.50 396 PHE A O 1
ATOM 3172 N N . ILE A 1 397 ? 3.871 -10.715 -42.899 1.00 89.56 397 ILE A N 1
ATOM 3173 C CA . ILE A 1 397 ? 2.753 -11.336 -42.185 1.00 89.56 397 ILE A CA 1
ATOM 3174 C C . ILE A 1 397 ? 2.107 -10.250 -41.330 1.00 89.56 397 ILE A C 1
ATOM 3176 O O . ILE A 1 397 ? 2.775 -9.606 -40.525 1.00 89.56 397 ILE A O 1
ATOM 3180 N N . ASN A 1 398 ? 0.810 -10.008 -41.538 1.00 86.06 398 ASN A N 1
ATOM 3181 C CA . ASN A 1 398 ? 0.051 -8.945 -40.866 1.00 86.06 398 ASN A CA 1
ATOM 3182 C C . ASN A 1 398 ? 0.716 -7.556 -40.962 1.00 86.06 398 ASN A C 1
ATOM 3184 O O . ASN A 1 398 ? 0.720 -6.788 -40.004 1.00 86.06 398 ASN A O 1
ATOM 3188 N N . GLY A 1 399 ? 1.312 -7.245 -42.118 1.00 89.31 399 GLY A N 1
ATOM 3189 C CA . GLY A 1 399 ? 1.985 -5.965 -42.366 1.00 89.31 399 GLY A CA 1
ATOM 3190 C C . GLY A 1 399 ? 3.385 -5.832 -41.754 1.00 89.31 399 GLY A C 1
ATOM 3191 O O . GLY A 1 399 ? 4.022 -4.802 -41.949 1.00 89.31 399 GLY A O 1
ATOM 3192 N N . ILE A 1 400 ? 3.894 -6.860 -41.068 1.00 92.19 400 ILE A N 1
ATOM 3193 C CA . ILE A 1 400 ? 5.246 -6.892 -40.494 1.00 92.19 400 ILE A CA 1
ATOM 3194 C C . ILE A 1 400 ? 6.114 -7.824 -41.337 1.00 92.19 400 ILE A C 1
ATOM 3196 O O . ILE A 1 400 ? 5.710 -8.946 -41.640 1.00 92.19 400 ILE A O 1
ATOM 3200 N N . LYS A 1 401 ? 7.305 -7.372 -41.738 1.00 95.12 401 LYS A N 1
ATOM 3201 C CA . LYS A 1 401 ? 8.233 -8.178 -42.538 1.00 95.12 401 LYS A CA 1
ATOM 3202 C C . LYS A 1 401 ? 9.114 -9.012 -41.611 1.00 95.12 401 LYS A C 1
ATOM 3204 O O . LYS A 1 401 ? 9.983 -8.482 -40.926 1.00 95.12 401 LYS A O 1
ATOM 3209 N N . TYR A 1 402 ? 8.926 -10.318 -41.590 1.00 94.44 402 TYR A N 1
ATOM 3210 C CA . TYR A 1 402 ? 9.743 -11.234 -40.802 1.00 94.44 402 TYR A CA 1
ATOM 3211 C C . TYR A 1 402 ? 10.919 -11.756 -41.616 1.00 94.44 402 TYR A C 1
ATOM 3213 O O . TYR A 1 402 ? 10.814 -11.915 -42.834 1.00 94.44 402 TYR A O 1
ATOM 3221 N N . LYS A 1 403 ? 12.042 -11.995 -40.938 1.00 94.12 403 LYS A N 1
ATOM 3222 C CA . LYS A 1 403 ? 13.271 -12.491 -41.551 1.00 94.12 403 LYS A CA 1
ATOM 3223 C C . LYS A 1 403 ? 13.113 -13.959 -41.924 1.00 94.12 403 LYS A C 1
ATOM 3225 O O . LYS A 1 403 ? 12.733 -14.768 -41.080 1.00 94.12 403 LYS A O 1
ATOM 3230 N N . GLY A 1 404 ? 13.435 -14.289 -43.168 1.00 88.81 404 GLY A N 1
ATOM 3231 C CA . GLY A 1 404 ? 13.653 -15.662 -43.604 1.00 88.81 404 GLY A CA 1
ATOM 3232 C C . GLY A 1 404 ? 15.129 -15.930 -43.872 1.00 88.81 404 GLY A C 1
ATOM 3233 O O . GLY A 1 404 ? 15.982 -15.058 -43.708 1.00 88.81 404 GLY A O 1
ATOM 3234 N N . GLY A 1 405 ? 15.441 -17.156 -44.275 1.00 83.50 405 GLY A N 1
ATOM 3235 C CA . GLY A 1 405 ? 16.807 -17.540 -44.644 1.00 83.50 405 GLY A CA 1
ATOM 3236 C C . GLY A 1 405 ? 17.276 -18.877 -44.078 1.00 83.50 405 GLY A C 1
ATOM 3237 O O . GLY A 1 405 ? 18.477 -19.066 -43.922 1.00 83.50 405 GLY A O 1
ATOM 3238 N N . GLY A 1 406 ? 16.361 -19.799 -43.762 1.00 70.06 406 GLY A N 1
ATOM 3239 C CA . GLY A 1 406 ? 16.698 -21.174 -43.377 1.00 70.06 406 GLY A CA 1
ATOM 3240 C C . GLY A 1 406 ? 16.320 -21.537 -41.939 1.00 70.06 406 GLY A C 1
ATOM 3241 O O . GLY A 1 406 ? 15.495 -20.875 -41.314 1.00 70.06 406 GLY A O 1
ATOM 3242 N N . LYS A 1 407 ? 16.911 -22.623 -41.420 1.00 76.94 407 LYS A N 1
ATOM 3243 C CA . LYS A 1 407 ? 16.536 -23.278 -40.145 1.00 76.94 407 LYS A CA 1
ATOM 3244 C C . LYS A 1 407 ? 16.800 -22.445 -38.882 1.00 76.94 407 LYS A C 1
ATOM 3246 O O . LYS A 1 407 ? 16.376 -22.849 -37.804 1.00 76.94 407 LYS A O 1
ATOM 3251 N N . ASP A 1 408 ? 17.462 -21.301 -39.005 1.00 79.75 408 ASP A N 1
ATOM 3252 C CA . ASP A 1 408 ? 17.843 -20.467 -37.860 1.00 79.75 408 ASP A CA 1
ATOM 3253 C C . ASP A 1 408 ? 16.774 -19.428 -37.489 1.00 79.75 408 ASP A C 1
ATOM 3255 O O . ASP A 1 408 ? 16.803 -18.872 -36.391 1.00 79.75 408 ASP A O 1
ATOM 3259 N N . TRP A 1 409 ? 15.806 -19.176 -38.378 1.00 83.56 409 TRP A N 1
ATOM 3260 C CA . TRP A 1 409 ? 14.764 -18.169 -38.174 1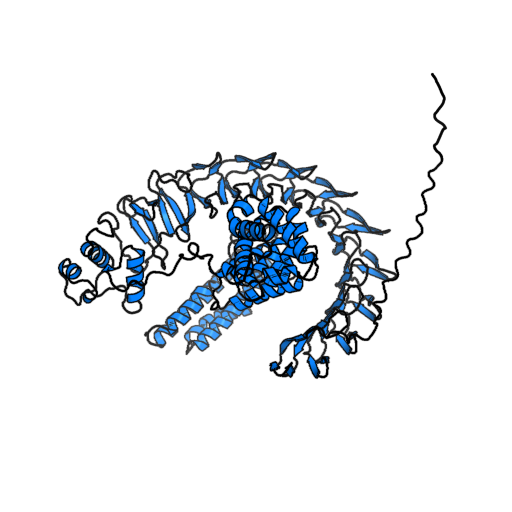.00 83.56 409 TRP A CA 1
ATOM 3261 C C . TRP A 1 409 ? 13.388 -18.817 -38.164 1.00 83.56 409 TRP A C 1
ATOM 3263 O O . TRP A 1 409 ? 12.937 -19.383 -39.162 1.00 83.56 409 TRP A O 1
ATOM 3273 N N . TYR A 1 410 ? 12.712 -18.707 -37.025 1.00 88.12 410 TYR A N 1
ATOM 3274 C CA . TYR A 1 410 ? 11.374 -19.240 -36.840 1.00 88.12 410 TYR A CA 1
ATOM 3275 C C . TYR A 1 410 ? 10.423 -18.209 -36.238 1.00 88.12 410 TYR A C 1
ATOM 3277 O O . TYR A 1 410 ? 10.822 -17.302 -35.506 1.00 88.12 410 TYR A O 1
ATOM 3285 N N . LEU A 1 411 ? 9.147 -18.372 -36.559 1.00 90.50 411 LEU A N 1
ATOM 3286 C CA . LEU A 1 411 ? 8.024 -17.703 -35.928 1.00 90.50 411 LEU A CA 1
ATOM 3287 C C . LEU A 1 411 ? 7.428 -18.625 -34.878 1.00 90.50 411 LEU A C 1
ATOM 3289 O O . LEU A 1 411 ? 7.348 -19.830 -35.106 1.00 90.50 411 LEU A O 1
ATOM 3293 N N . ILE A 1 412 ? 6.954 -18.046 -33.783 1.00 90.69 412 ILE A N 1
ATOM 3294 C CA . ILE A 1 412 ? 6.074 -18.716 -32.832 1.00 90.69 412 ILE A CA 1
ATOM 3295 C C . ILE A 1 412 ? 4.640 -18.277 -33.121 1.00 90.69 412 ILE A C 1
ATOM 3297 O O . ILE A 1 412 ? 4.401 -17.077 -33.267 1.00 90.69 412 ILE A O 1
ATOM 3301 N N . LEU A 1 413 ? 3.700 -19.217 -33.212 1.00 90.19 413 LEU A N 1
ATOM 3302 C CA . LEU A 1 413 ? 2.279 -18.964 -33.455 1.00 90.19 413 LEU A CA 1
ATOM 3303 C C . LEU A 1 413 ? 1.424 -19.286 -32.219 1.00 90.19 413 LEU A C 1
ATOM 3305 O O . LEU A 1 413 ? 1.603 -20.322 -31.575 1.00 90.19 413 LEU A O 1
ATOM 3309 N N . ASP A 1 414 ? 0.423 -18.448 -31.948 1.00 87.75 414 ASP A N 1
ATOM 3310 C CA . ASP A 1 414 ? -0.629 -18.723 -30.970 1.00 87.75 414 ASP A CA 1
ATOM 3311 C C . ASP A 1 414 ? -1.425 -19.942 -31.446 1.00 87.75 414 ASP A C 1
ATOM 3313 O O . ASP A 1 414 ? -2.043 -19.946 -32.514 1.00 87.75 414 ASP A O 1
ATOM 3317 N N . ARG A 1 415 ? -1.451 -20.989 -30.621 1.00 82.62 415 ARG A N 1
ATOM 3318 C CA . ARG A 1 415 ? -2.054 -22.282 -30.985 1.00 82.62 415 ARG A CA 1
ATOM 3319 C C . ARG A 1 415 ? -3.555 -22.223 -31.269 1.00 82.62 415 ARG A C 1
ATOM 3321 O O . ARG A 1 415 ? -4.089 -23.157 -31.856 1.00 82.62 415 ARG A O 1
ATOM 3328 N N . LYS A 1 416 ? -4.268 -21.206 -30.778 1.00 83.69 416 LYS A N 1
ATOM 3329 C CA . LYS A 1 416 ? -5.728 -21.098 -30.926 1.00 83.69 416 LYS A CA 1
ATOM 3330 C C . LYS A 1 416 ? -6.125 -20.278 -32.141 1.00 83.69 416 LYS A C 1
ATOM 3332 O O . LYS A 1 416 ? -7.173 -20.533 -32.720 1.00 83.69 416 LYS A O 1
ATOM 3337 N N . THR A 1 417 ? -5.338 -19.263 -32.462 1.00 86.94 417 THR A N 1
ATOM 3338 C CA . THR A 1 417 ? -5.667 -18.245 -33.461 1.00 86.94 417 THR A CA 1
ATOM 3339 C C . THR A 1 417 ? -4.790 -18.345 -34.704 1.00 86.94 417 THR A C 1
ATOM 3341 O O . THR A 1 417 ? -5.129 -17.752 -35.723 1.00 86.94 417 THR A O 1
ATOM 3344 N N . GLY A 1 418 ? -3.662 -19.062 -34.627 1.00 85.94 418 GLY A N 1
ATOM 3345 C CA . GLY A 1 418 ? -2.648 -19.124 -35.680 1.00 85.94 418 GLY A CA 1
ATOM 3346 C C . GLY A 1 418 ? -1.908 -17.805 -35.904 1.00 85.94 418 GLY A C 1
ATOM 3347 O O . GLY A 1 418 ? -1.148 -17.684 -36.862 1.00 85.94 418 GLY A O 1
ATOM 3348 N N . GLN A 1 419 ? -2.142 -16.796 -35.061 1.00 89.75 419 GLN A N 1
ATOM 3349 C CA . GLN A 1 419 ? -1.474 -15.505 -35.168 1.00 89.75 419 GLN A CA 1
ATOM 3350 C C . GLN A 1 419 ? -0.026 -15.622 -34.708 1.00 89.75 419 GLN A C 1
ATOM 3352 O O . GLN A 1 419 ? 0.269 -16.348 -33.766 1.00 89.75 419 GLN A O 1
ATOM 3357 N N . VAL A 1 420 ? 0.875 -14.866 -35.335 1.00 91.38 420 VAL A N 1
ATOM 3358 C CA . VAL A 1 420 ? 2.263 -14.768 -34.875 1.00 91.38 420 VAL A CA 1
ATOM 3359 C C . VAL A 1 420 ? 2.282 -14.187 -33.457 1.00 91.38 420 VAL A C 1
ATOM 3361 O O . VAL A 1 420 ? 1.743 -13.109 -33.219 1.00 91.38 420 VAL A O 1
ATOM 3364 N N . GLU A 1 421 ? 2.902 -14.905 -32.527 1.00 94.75 421 GLU A N 1
ATOM 3365 C CA . GLU A 1 421 ? 3.228 -14.464 -31.167 1.00 94.75 421 GLU A CA 1
ATOM 3366 C C . GLU A 1 421 ? 4.665 -13.971 -31.068 1.00 94.75 421 GLU A C 1
ATOM 3368 O O . GLU A 1 421 ? 4.951 -13.073 -30.283 1.00 94.75 421 GLU A O 1
ATOM 3373 N N . GLN A 1 422 ? 5.587 -14.533 -31.849 1.00 96.25 422 GLN A N 1
ATOM 3374 C CA . GLN A 1 422 ? 6.985 -14.121 -31.808 1.00 96.25 422 GLN A CA 1
ATOM 3375 C C . GLN A 1 422 ? 7.673 -14.341 -33.153 1.00 96.25 422 GLN A C 1
ATOM 3377 O O . GLN A 1 422 ? 7.356 -15.293 -33.854 1.00 96.25 422 GLN A O 1
ATOM 3382 N N . GLY A 1 423 ? 8.633 -13.495 -33.523 1.00 95.38 423 GLY A N 1
ATOM 3383 C CA . GLY A 1 423 ? 9.440 -13.742 -34.716 1.00 95.38 423 GLY A CA 1
ATOM 3384 C C . GLY A 1 423 ? 10.545 -12.714 -34.960 1.00 95.38 423 GLY A C 1
ATOM 3385 O O . GLY A 1 423 ? 10.411 -11.560 -34.549 1.00 95.38 423 GLY A O 1
ATOM 3386 N N . PRO A 1 424 ? 11.641 -13.105 -35.630 1.00 95.94 424 PRO A N 1
ATOM 3387 C CA . PRO A 1 424 ? 12.727 -12.207 -36.008 1.00 95.94 424 PRO A CA 1
ATOM 3388 C C . PRO A 1 424 ? 12.287 -11.255 -37.128 1.00 95.94 424 PRO A C 1
ATOM 3390 O O . PRO A 1 424 ? 11.726 -11.675 -38.139 1.00 95.94 424 PRO A O 1
ATOM 3393 N N . LEU A 1 425 ? 12.572 -9.966 -36.984 1.00 96.00 425 LEU A N 1
ATOM 3394 C CA . LEU A 1 425 ? 12.275 -8.944 -37.983 1.00 96.00 425 LEU A CA 1
ATOM 3395 C C . LEU A 1 425 ? 13.285 -8.983 -39.135 1.00 96.00 425 LEU A C 1
ATOM 3397 O O . LEU A 1 425 ? 14.485 -9.163 -38.919 1.00 96.00 425 LEU A O 1
ATOM 3401 N N . ALA A 1 426 ? 12.803 -8.773 -40.357 1.00 94.38 426 ALA A N 1
ATOM 3402 C CA . ALA A 1 426 ? 13.630 -8.485 -41.530 1.00 94.38 426 ALA A CA 1
ATOM 3403 C C . ALA A 1 426 ? 14.194 -7.042 -41.472 1.00 94.38 426 ALA A C 1
ATOM 3405 O O . ALA A 1 426 ? 13.724 -6.235 -40.661 1.00 94.38 426 ALA A O 1
ATOM 3406 N N . PRO A 1 427 ? 15.176 -6.671 -42.318 1.00 91.69 427 PRO A N 1
ATOM 3407 C CA . PRO A 1 427 ? 15.637 -5.284 -42.417 1.00 91.69 427 PRO A CA 1
ATOM 3408 C C . PRO A 1 427 ? 14.503 -4.298 -42.764 1.00 91.69 427 PRO A C 1
ATOM 3410 O O . PRO A 1 427 ? 13.604 -4.633 -43.538 1.00 91.69 427 PRO A O 1
ATOM 3413 N N . GLY A 1 428 ? 14.577 -3.074 -42.228 1.00 88.88 428 GLY A N 1
ATOM 3414 C CA . GLY A 1 428 ? 13.687 -1.956 -42.577 1.00 88.88 428 GLY A CA 1
ATOM 3415 C C . GLY A 1 428 ? 12.320 -1.939 -41.878 1.00 88.88 428 GLY A C 1
ATOM 3416 O O . GLY A 1 428 ? 11.468 -1.124 -42.231 1.00 88.88 428 GLY A O 1
ATOM 3417 N N . ASN A 1 429 ? 12.076 -2.812 -40.893 1.00 91.88 429 ASN A N 1
ATOM 3418 C CA . ASN A 1 429 ? 10.832 -2.770 -40.120 1.00 91.88 429 ASN A CA 1
ATOM 3419 C C . ASN A 1 429 ? 10.827 -1.612 -39.127 1.00 91.88 429 ASN A C 1
ATOM 3421 O O . ASN A 1 429 ? 11.767 -1.444 -38.346 1.00 91.88 429 ASN A O 1
ATOM 3425 N N . LYS A 1 430 ? 9.704 -0.892 -39.090 1.00 94.31 430 LYS A N 1
ATOM 3426 C CA . LYS A 1 430 ? 9.411 0.103 -38.061 1.00 94.31 430 LYS A CA 1
ATOM 3427 C C . LYS A 1 430 ? 8.281 -0.394 -37.173 1.00 94.31 430 LYS A C 1
ATOM 3429 O O . LYS A 1 430 ? 7.170 -0.602 -37.651 1.00 94.31 430 LYS A O 1
ATOM 3434 N N . ILE A 1 431 ? 8.548 -0.556 -35.882 1.00 93.69 431 ILE A N 1
ATOM 3435 C CA . ILE A 1 431 ? 7.532 -0.879 -34.876 1.00 93.69 431 ILE A CA 1
ATOM 3436 C C . ILE A 1 431 ? 7.276 0.393 -34.076 1.00 93.69 431 ILE A C 1
ATOM 3438 O O . ILE A 1 431 ? 8.192 0.933 -33.463 1.00 93.69 431 ILE A O 1
ATOM 3442 N N . TYR A 1 432 ? 6.052 0.921 -34.152 1.00 92.75 432 TYR A N 1
ATOM 3443 C CA . TYR A 1 432 ? 5.683 2.219 -33.567 1.00 92.75 432 TYR A CA 1
ATOM 3444 C C . TYR A 1 432 ? 6.608 3.377 -33.986 1.00 92.75 432 TYR A C 1
ATOM 3446 O O . TYR A 1 432 ? 6.954 4.244 -33.190 1.00 92.75 432 TYR A O 1
ATOM 3454 N N . GLY A 1 433 ? 7.036 3.375 -35.253 1.00 91.38 433 GLY A N 1
ATOM 3455 C CA . GLY A 1 433 ? 7.947 4.384 -35.805 1.00 91.38 433 GLY A CA 1
ATOM 3456 C C . GLY A 1 433 ? 9.425 4.176 -35.457 1.00 91.38 433 GLY A C 1
ATOM 3457 O O . GLY A 1 433 ? 10.267 4.884 -36.003 1.00 91.38 433 GLY A O 1
ATOM 3458 N N . ILE A 1 434 ? 9.755 3.188 -34.619 1.00 92.75 434 ILE A N 1
ATOM 3459 C CA . ILE A 1 434 ? 11.128 2.844 -34.239 1.00 92.75 434 ILE A CA 1
ATOM 3460 C C . ILE A 1 434 ? 11.657 1.794 -35.210 1.00 92.75 434 ILE A C 1
ATOM 3462 O O . ILE A 1 434 ? 11.074 0.717 -35.342 1.00 92.75 434 ILE A O 1
ATOM 3466 N N . GLU A 1 435 ? 12.754 2.104 -35.894 1.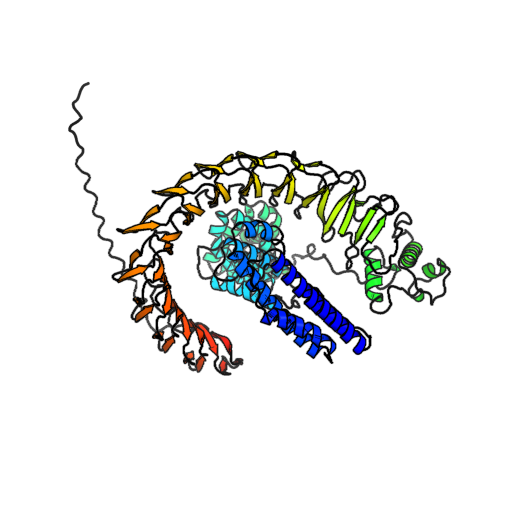00 94.19 435 GLU A N 1
ATOM 3467 C CA . GLU A 1 435 ? 13.407 1.172 -36.810 1.00 94.19 435 GLU A CA 1
ATOM 3468 C C . GLU A 1 435 ? 14.255 0.153 -36.043 1.00 94.19 435 GLU A C 1
ATOM 3470 O O . GLU A 1 435 ? 15.121 0.518 -35.248 1.00 94.19 435 GLU A O 1
ATOM 3475 N N . PHE A 1 436 ? 14.002 -1.133 -36.287 1.00 94.06 436 PHE A N 1
ATOM 3476 C CA . PHE A 1 436 ? 14.743 -2.231 -35.674 1.00 94.06 436 PHE A CA 1
ATOM 3477 C C . PHE A 1 436 ? 15.607 -2.938 -36.713 1.00 94.06 436 PHE A C 1
ATOM 3479 O O . PHE A 1 436 ? 15.162 -3.218 -37.830 1.00 94.06 436 PHE A O 1
ATOM 3486 N N . LYS A 1 437 ? 16.845 -3.280 -36.337 1.00 93.25 437 LYS A N 1
ATOM 3487 C CA . LYS A 1 437 ? 17.722 -4.069 -37.205 1.00 93.25 437 LYS A CA 1
ATOM 3488 C C . LYS A 1 437 ? 17.190 -5.484 -37.402 1.00 93.25 437 LYS A C 1
ATOM 3490 O O . LYS A 1 437 ? 16.486 -6.046 -36.555 1.00 93.25 437 LYS A O 1
ATOM 3495 N N . ALA A 1 438 ? 17.591 -6.073 -38.523 1.00 93.12 438 ALA A N 1
ATOM 3496 C CA . ALA A 1 438 ? 17.262 -7.447 -38.857 1.00 93.12 438 ALA A CA 1
ATOM 3497 C C . ALA A 1 438 ? 17.723 -8.423 -37.764 1.00 93.12 438 ALA A C 1
ATOM 3499 O O . ALA A 1 438 ? 18.830 -8.305 -37.243 1.00 93.12 438 ALA A O 1
ATOM 3500 N N . GLY A 1 439 ? 16.887 -9.410 -37.446 1.00 91.19 439 GLY A N 1
ATOM 3501 C CA . GLY A 1 439 ? 17.123 -10.371 -36.366 1.00 91.19 439 GLY A CA 1
ATOM 3502 C C . GLY A 1 439 ? 16.590 -9.935 -34.997 1.00 91.19 439 GLY A C 1
ATOM 3503 O O . GLY A 1 439 ? 16.601 -10.745 -34.075 1.00 91.19 439 GLY A O 1
ATOM 3504 N N . THR A 1 440 ? 16.073 -8.708 -34.854 1.00 95.25 440 THR A N 1
ATOM 3505 C CA . THR A 1 440 ? 15.327 -8.300 -33.650 1.00 95.25 440 THR A CA 1
ATOM 3506 C C . THR A 1 440 ? 14.105 -9.184 -33.486 1.00 95.25 440 THR A C 1
ATOM 3508 O O . THR A 1 440 ? 13.301 -9.278 -34.408 1.00 95.25 440 THR A O 1
ATOM 3511 N N . VAL A 1 441 ? 13.940 -9.824 -32.330 1.00 96.50 441 VAL A N 1
ATOM 3512 C CA . VAL A 1 441 ? 12.808 -10.731 -32.119 1.00 96.50 441 VAL A CA 1
ATOM 3513 C C . VAL A 1 441 ? 11.635 -9.945 -31.554 1.00 96.50 441 VAL A C 1
ATOM 3515 O O . VAL A 1 441 ? 11.676 -9.498 -30.412 1.00 96.50 441 VAL A O 1
ATOM 3518 N N . LEU A 1 442 ? 10.597 -9.769 -32.362 1.00 97.19 442 LEU A N 1
ATOM 3519 C CA . LEU A 1 442 ? 9.355 -9.115 -31.980 1.00 97.19 442 LEU A CA 1
ATOM 3520 C C . LEU A 1 442 ? 8.429 -10.117 -31.294 1.00 97.19 442 LEU A C 1
ATOM 3522 O O . LEU A 1 442 ? 8.180 -11.182 -31.847 1.00 97.19 442 LEU A O 1
ATOM 3526 N N . THR A 1 443 ? 7.876 -9.746 -30.144 1.00 97.19 443 THR A N 1
ATOM 3527 C CA . THR A 1 443 ? 6.791 -10.450 -29.460 1.00 97.19 443 THR A CA 1
ATOM 3528 C C . THR A 1 443 ? 5.487 -9.678 -29.632 1.00 97.19 443 THR A C 1
ATOM 3530 O O . THR A 1 443 ? 5.408 -8.473 -29.372 1.00 97.19 443 THR A O 1
ATOM 3533 N N . LEU A 1 444 ? 4.450 -10.395 -30.043 1.00 95.88 444 LEU A N 1
ATOM 3534 C CA . LEU A 1 444 ? 3.092 -9.930 -30.245 1.00 95.88 444 LEU A CA 1
ATOM 3535 C C . LEU A 1 444 ? 2.163 -10.558 -29.199 1.00 95.88 444 LEU A C 1
ATOM 3537 O O . LEU A 1 444 ? 2.282 -11.730 -28.857 1.00 95.88 444 LEU A O 1
ATOM 3541 N N . LYS A 1 445 ? 1.173 -9.796 -28.737 1.00 93.25 445 LYS A N 1
ATOM 3542 C CA . LYS A 1 445 ? 0.043 -10.304 -27.953 1.00 93.25 445 LYS A CA 1
ATOM 3543 C C . LYS A 1 445 ? -1.238 -9.889 -28.654 1.00 93.25 445 LYS A C 1
ATOM 3545 O O . LYS A 1 445 ? -1.506 -8.697 -28.785 1.00 93.25 445 LYS A O 1
ATOM 3550 N N . LYS A 1 446 ? -2.024 -10.868 -29.119 1.00 90.44 446 LYS A N 1
ATOM 3551 C CA . LYS A 1 446 ? -3.234 -10.626 -29.934 1.00 90.44 446 LYS A CA 1
ATOM 3552 C C . LYS A 1 446 ? -2.934 -9.745 -31.162 1.00 90.44 446 LYS A C 1
ATOM 3554 O O . LYS A 1 446 ? -3.622 -8.758 -31.414 1.00 90.44 446 LYS A O 1
ATOM 3559 N N . GLY A 1 447 ? -1.827 -10.038 -31.847 1.00 89.88 447 GLY A N 1
ATOM 3560 C CA . GLY A 1 447 ? -1.368 -9.291 -33.021 1.00 89.88 447 GLY A CA 1
ATOM 3561 C C . GLY A 1 447 ? -0.769 -7.905 -32.746 1.00 89.88 447 GLY A C 1
ATOM 3562 O O . GLY A 1 447 ? -0.345 -7.249 -33.692 1.00 89.88 447 GLY A O 1
ATOM 3563 N N . ARG A 1 448 ? -0.698 -7.444 -31.488 1.00 93.75 448 ARG A N 1
ATOM 3564 C CA . ARG A 1 448 ? -0.093 -6.148 -31.131 1.00 93.75 448 ARG A CA 1
ATOM 3565 C C . ARG A 1 448 ? 1.333 -6.320 -30.600 1.00 93.75 448 ARG A C 1
ATOM 3567 O O . ARG A 1 448 ? 1.520 -7.168 -29.727 1.00 93.75 448 ARG A O 1
ATOM 3574 N N . PRO A 1 449 ? 2.318 -5.533 -31.064 1.00 95.38 449 PRO A N 1
ATOM 3575 C CA . PRO A 1 449 ? 3.659 -5.493 -30.480 1.00 95.38 449 PRO A CA 1
ATOM 3576 C C . PRO A 1 449 ? 3.634 -5.200 -28.980 1.00 95.38 449 PRO A C 1
ATOM 3578 O O . PRO A 1 449 ? 3.125 -4.171 -28.554 1.00 95.38 449 PRO A O 1
ATOM 3581 N N . VAL A 1 450 ? 4.201 -6.105 -28.182 1.00 97.38 450 VAL A N 1
ATOM 3582 C CA . VAL A 1 450 ? 4.321 -5.931 -26.723 1.00 97.38 450 VAL A CA 1
ATOM 3583 C C . VAL A 1 450 ? 5.763 -5.911 -26.250 1.00 97.38 450 VAL A C 1
ATOM 3585 O O . VAL A 1 450 ? 6.056 -5.277 -25.242 1.00 97.38 450 VAL A O 1
ATOM 3588 N N . ALA A 1 451 ? 6.679 -6.566 -26.963 1.00 97.62 451 ALA A N 1
ATOM 3589 C CA . ALA A 1 451 ? 8.095 -6.530 -26.630 1.00 97.62 451 ALA A CA 1
ATOM 3590 C C . ALA A 1 451 ? 8.976 -6.781 -27.854 1.00 97.62 451 ALA A C 1
ATOM 3592 O O . ALA A 1 451 ? 8.544 -7.394 -28.824 1.00 97.62 451 ALA A O 1
ATOM 3593 N N . VAL A 1 452 ? 10.225 -6.335 -27.790 1.00 97.56 452 VAL A N 1
ATOM 3594 C CA . VAL A 1 452 ? 11.274 -6.630 -28.774 1.00 97.56 452 VAL A CA 1
ATOM 3595 C C . VAL A 1 452 ? 12.558 -7.010 -28.049 1.00 97.56 452 VAL A C 1
ATOM 3597 O O . VAL A 1 452 ? 13.007 -6.265 -27.181 1.00 97.56 452 VAL A O 1
ATOM 3600 N N . LEU A 1 453 ? 13.157 -8.148 -28.404 1.00 97.38 453 LEU A N 1
ATOM 3601 C CA . LEU A 1 453 ? 14.479 -8.566 -27.934 1.00 97.38 453 LEU A CA 1
ATOM 3602 C C . LEU A 1 453 ? 15.554 -8.007 -28.861 1.00 97.38 453 LEU A C 1
ATOM 3604 O O . LEU A 1 453 ? 15.578 -8.312 -30.056 1.00 97.38 453 LEU A O 1
ATOM 3608 N N . LEU A 1 454 ? 16.454 -7.212 -28.292 1.00 96.25 454 LEU A N 1
ATOM 3609 C CA . LEU A 1 454 ? 17.459 -6.481 -29.048 1.00 96.25 454 LEU A CA 1
ATOM 3610 C C . LEU A 1 454 ? 18.687 -7.354 -29.368 1.00 96.25 454 LEU A C 1
ATOM 3612 O O . LEU A 1 454 ? 19.312 -7.867 -28.438 1.00 96.25 454 LEU A O 1
ATOM 3616 N N . PRO A 1 455 ? 19.105 -7.490 -30.639 1.00 95.12 455 PRO A N 1
ATOM 3617 C CA . PRO A 1 455 ? 20.332 -8.205 -31.001 1.00 95.12 455 PRO A CA 1
ATOM 3618 C C . PRO A 1 455 ? 21.596 -7.354 -30.767 1.00 95.12 455 PRO A C 1
ATOM 3620 O O . PRO A 1 455 ? 22.699 -7.878 -30.637 1.00 95.12 455 PRO A O 1
ATOM 3623 N N . GLU A 1 456 ? 21.438 -6.038 -30.657 1.00 95.75 456 GLU A N 1
ATOM 3624 C CA . GLU A 1 456 ? 22.494 -5.048 -30.446 1.00 95.75 456 GLU A CA 1
ATOM 3625 C C . GLU A 1 456 ? 21.952 -3.857 -29.643 1.00 95.75 456 GLU A C 1
ATOM 3627 O O . GLU A 1 456 ? 20.756 -3.796 -29.358 1.00 95.75 456 GLU A O 1
ATOM 3632 N N . ASN A 1 457 ? 22.821 -2.928 -29.240 1.00 97.38 457 ASN A N 1
ATOM 3633 C CA . ASN A 1 457 ? 22.343 -1.711 -28.599 1.00 97.38 457 ASN A CA 1
ATOM 3634 C C . ASN A 1 457 ? 21.628 -0.847 -29.637 1.00 97.38 457 ASN A C 1
ATOM 3636 O O . ASN A 1 457 ? 22.122 -0.701 -30.753 1.00 97.38 457 ASN A O 1
ATOM 3640 N N . ILE A 1 458 ? 20.508 -0.241 -29.257 1.00 96.38 458 ILE A N 1
ATOM 3641 C CA . ILE A 1 458 ? 19.796 0.707 -30.118 1.00 96.38 458 ILE A CA 1
ATOM 3642 C C . ILE A 1 458 ? 19.477 1.980 -29.347 1.00 96.38 458 ILE A C 1
ATOM 3644 O O . ILE A 1 458 ? 19.214 1.928 -28.146 1.00 96.38 458 ILE A O 1
ATOM 3648 N N . THR A 1 459 ? 19.452 3.115 -30.037 1.00 96.94 459 THR A N 1
ATOM 3649 C CA . THR A 1 459 ? 19.043 4.391 -29.446 1.00 96.94 459 THR A CA 1
ATOM 3650 C C . THR A 1 459 ? 17.613 4.708 -29.854 1.00 96.94 459 THR A C 1
ATOM 3652 O O . THR A 1 459 ? 17.322 4.841 -31.039 1.00 96.94 459 THR A O 1
ATOM 3655 N N . VAL A 1 460 ? 16.725 4.868 -28.875 1.00 95.69 460 VAL A N 1
ATOM 3656 C CA . VAL A 1 460 ? 15.343 5.310 -29.092 1.00 95.69 460 VAL A CA 1
ATOM 3657 C C . VAL A 1 460 ? 15.079 6.523 -28.213 1.00 95.69 460 VAL A C 1
ATOM 3659 O O . VAL A 1 460 ? 15.267 6.455 -27.002 1.00 95.69 460 VAL A O 1
ATOM 3662 N N . HIS A 1 461 ? 14.660 7.638 -28.818 1.00 93.31 461 HIS A N 1
ATOM 3663 C CA . HIS A 1 461 ? 14.412 8.910 -28.121 1.00 93.31 461 HIS A CA 1
ATOM 3664 C C . HIS A 1 461 ? 15.580 9.342 -27.209 1.00 93.31 461 HIS A C 1
ATOM 3666 O O . HIS A 1 461 ? 15.377 9.675 -26.046 1.00 93.31 461 HIS A O 1
ATOM 3672 N N . ASN A 1 462 ? 16.811 9.306 -27.734 1.00 94.69 462 ASN A N 1
ATOM 3673 C CA . ASN A 1 462 ? 18.057 9.618 -27.012 1.00 94.69 462 ASN A CA 1
ATOM 3674 C C . ASN A 1 462 ? 18.400 8.675 -25.841 1.00 94.69 462 ASN A C 1
ATOM 3676 O O . ASN A 1 462 ? 19.317 8.959 -25.074 1.00 94.69 462 ASN A O 1
ATOM 3680 N N . ILE A 1 463 ? 17.717 7.534 -25.723 1.00 97.69 463 ILE A N 1
ATOM 3681 C CA . ILE A 1 463 ? 18.008 6.499 -24.728 1.00 97.69 463 ILE A CA 1
ATOM 3682 C C . ILE A 1 463 ? 18.624 5.299 -25.435 1.00 97.69 463 ILE A C 1
ATOM 3684 O O . ILE A 1 463 ? 18.004 4.714 -26.321 1.00 97.69 463 ILE A O 1
ATOM 3688 N N . GLU A 1 464 ? 19.839 4.923 -25.038 1.00 98.25 464 GLU A N 1
ATOM 3689 C CA . GLU A 1 464 ? 20.514 3.736 -25.562 1.00 98.25 464 GLU A CA 1
ATOM 3690 C C . GLU A 1 464 ? 20.110 2.498 -24.749 1.00 98.25 464 GLU A C 1
ATOM 3692 O O . GLU A 1 464 ? 20.405 2.393 -23.555 1.00 98.25 464 GLU A O 1
ATOM 3697 N N . TYR A 1 465 ? 19.435 1.552 -25.397 1.00 98.31 465 TYR A N 1
ATOM 3698 C CA . TYR A 1 465 ? 18.961 0.306 -24.804 1.00 98.31 465 TYR A CA 1
ATOM 3699 C C . TYR A 1 465 ? 19.948 -0.837 -25.042 1.00 98.31 465 TYR A C 1
ATOM 3701 O O . TYR A 1 465 ? 20.565 -0.936 -26.099 1.00 98.31 465 TYR A O 1
ATOM 3709 N N . LYS A 1 466 ? 20.101 -1.704 -24.040 1.00 98.25 466 LYS A N 1
ATOM 3710 C CA . LYS A 1 466 ? 21.126 -2.750 -23.973 1.00 98.25 466 LYS A CA 1
ATOM 3711 C C . LYS A 1 466 ? 20.794 -3.956 -24.856 1.00 98.25 466 LYS A C 1
ATOM 3713 O O . LYS A 1 466 ? 19.714 -4.534 -24.743 1.00 98.25 466 LYS A O 1
ATOM 3718 N N . LYS A 1 467 ? 21.776 -4.412 -25.637 1.00 97.69 467 LYS A N 1
ATOM 3719 C CA . LYS A 1 467 ? 21.724 -5.672 -26.394 1.00 97.69 467 LYS A CA 1
ATOM 3720 C C . LYS A 1 467 ? 21.412 -6.881 -25.510 1.00 97.69 467 LYS A C 1
ATOM 3722 O O . LYS A 1 467 ? 21.819 -6.945 -24.348 1.00 97.69 467 LYS A O 1
ATOM 3727 N N . GLY A 1 468 ? 20.731 -7.869 -26.080 1.00 96.81 468 GLY A N 1
ATOM 3728 C CA . GLY A 1 468 ? 20.318 -9.099 -25.402 1.00 96.81 468 GLY A CA 1
ATOM 3729 C C . GLY A 1 468 ? 19.237 -8.888 -24.339 1.00 96.81 468 GLY A C 1
ATOM 3730 O O . GLY A 1 468 ? 19.019 -9.765 -23.504 1.00 96.81 468 GLY A O 1
ATOM 3731 N N . LYS A 1 469 ? 18.586 -7.720 -24.321 1.00 97.62 469 LYS A N 1
ATOM 3732 C CA . LYS A 1 469 ? 17.493 -7.385 -23.405 1.00 97.62 469 LYS A CA 1
ATOM 3733 C C . LYS A 1 469 ? 16.276 -6.899 -24.183 1.00 97.62 469 LYS A C 1
ATOM 3735 O O . LYS A 1 469 ? 16.383 -6.518 -25.347 1.00 97.62 469 LYS A O 1
ATOM 3740 N N . ASN A 1 470 ? 15.122 -6.936 -23.521 1.00 97.00 470 ASN A N 1
ATOM 3741 C CA . ASN A 1 470 ? 13.862 -6.524 -24.121 1.00 97.00 470 ASN A CA 1
ATOM 3742 C C . ASN A 1 470 ? 13.600 -5.027 -23.924 1.00 97.00 470 ASN A C 1
ATOM 3744 O O . ASN A 1 470 ? 13.883 -4.485 -22.851 1.00 97.00 470 ASN A O 1
ATOM 3748 N N . ILE A 1 471 ? 12.979 -4.408 -24.926 1.00 98.00 471 ILE A N 1
ATOM 3749 C CA . ILE A 1 471 ? 12.130 -3.225 -24.756 1.00 98.00 471 ILE A CA 1
ATOM 3750 C C . ILE A 1 471 ? 10.685 -3.721 -24.731 1.00 98.00 471 ILE A C 1
ATOM 3752 O O . ILE A 1 471 ? 10.303 -4.529 -25.574 1.00 98.00 471 ILE A O 1
ATOM 3756 N N . ILE A 1 472 ? 9.900 -3.269 -23.759 1.00 98.19 472 ILE A N 1
ATOM 3757 C CA . ILE A 1 472 ? 8.480 -3.603 -23.599 1.00 98.19 472 ILE A CA 1
ATOM 3758 C C . ILE A 1 472 ? 7.666 -2.357 -23.930 1.00 98.19 472 ILE A C 1
ATOM 3760 O O . ILE A 1 472 ? 8.068 -1.257 -23.551 1.00 98.19 472 ILE A O 1
ATOM 3764 N N . PHE A 1 473 ? 6.532 -2.522 -24.605 1.00 97.88 473 PHE A N 1
ATOM 3765 C CA . PHE A 1 473 ? 5.650 -1.436 -25.024 1.00 97.88 473 PHE A CA 1
ATOM 3766 C C . PHE A 1 473 ? 4.332 -1.436 -24.251 1.00 97.88 473 PHE A C 1
ATOM 3768 O O . PHE A 1 473 ? 3.803 -2.485 -23.883 1.00 97.88 473 PHE A O 1
ATOM 3775 N N . HIS A 1 474 ? 3.795 -0.238 -24.056 1.00 97.25 474 HIS A N 1
ATOM 3776 C CA . HIS A 1 474 ? 2.390 -0.005 -23.745 1.00 97.25 474 HIS A CA 1
ATOM 3777 C C . HIS A 1 474 ? 1.511 -0.337 -24.950 1.00 97.25 474 HIS A C 1
ATOM 3779 O O . HIS A 1 474 ? 1.978 -0.355 -26.089 1.00 97.25 474 HIS A O 1
ATOM 3785 N N . GLU A 1 475 ? 0.205 -0.507 -24.730 1.00 94.12 475 GLU A N 1
ATOM 3786 C CA . GLU A 1 475 ? -0.739 -0.761 -25.829 1.00 94.12 475 GLU A CA 1
ATOM 3787 C C . GLU A 1 475 ? -0.802 0.387 -26.850 1.00 94.12 475 GLU A C 1
ATOM 3789 O O . GLU A 1 475 ? -1.082 0.153 -28.027 1.00 94.12 475 GLU A O 1
ATOM 3794 N N . ASN A 1 476 ? -0.502 1.617 -26.419 1.00 94.44 476 ASN A N 1
ATOM 3795 C CA . ASN A 1 476 ? -0.423 2.798 -27.283 1.00 94.44 476 ASN A CA 1
ATOM 3796 C C . ASN A 1 476 ? 0.890 2.892 -28.089 1.00 94.44 476 ASN A C 1
ATOM 3798 O O . ASN A 1 476 ? 1.103 3.866 -28.810 1.00 94.44 476 ASN A O 1
ATOM 3802 N N . GLY A 1 477 ? 1.776 1.903 -27.949 1.00 94.75 477 GLY A N 1
ATOM 3803 C CA . GLY A 1 477 ? 3.040 1.797 -28.668 1.00 94.75 477 GLY A CA 1
ATOM 3804 C C . GLY A 1 477 ? 4.212 2.578 -28.086 1.00 94.75 477 GLY A C 1
ATOM 3805 O O . GLY A 1 477 ? 5.325 2.492 -28.604 1.00 94.75 477 GLY A O 1
ATOM 3806 N N . ARG A 1 478 ? 4.012 3.316 -26.990 1.00 96.38 478 ARG A N 1
ATOM 3807 C CA . ARG A 1 478 ? 5.120 3.926 -26.246 1.00 96.38 478 ARG A CA 1
ATOM 3808 C C . ARG A 1 478 ? 5.889 2.864 -25.476 1.00 96.38 478 ARG A C 1
ATOM 3810 O O . ARG A 1 478 ? 5.348 1.825 -25.115 1.00 96.38 478 ARG A O 1
ATOM 3817 N N . ILE A 1 479 ? 7.159 3.134 -25.200 1.00 97.69 479 ILE A N 1
ATOM 3818 C CA . ILE A 1 479 ? 7.981 2.244 -24.380 1.00 97.69 479 ILE A CA 1
ATOM 3819 C C . ILE A 1 479 ? 7.412 2.232 -22.960 1.00 97.69 479 ILE A C 1
ATOM 3821 O O . ILE A 1 479 ? 7.265 3.283 -22.353 1.00 97.69 479 ILE A O 1
ATOM 3825 N N . TYR A 1 480 ? 7.110 1.045 -22.444 1.00 98.00 480 TYR A N 1
ATOM 3826 C CA . TYR A 1 480 ? 6.795 0.800 -21.040 1.00 98.00 480 TYR A CA 1
ATOM 3827 C C . TYR A 1 480 ? 8.065 0.600 -20.219 1.00 98.00 480 TYR A C 1
ATOM 3829 O O . TYR A 1 480 ? 8.198 1.154 -19.133 1.00 98.00 480 TYR A O 1
ATOM 3837 N N . SER A 1 481 ? 9.021 -0.188 -20.715 1.00 98.38 481 SER A N 1
ATOM 3838 C CA . SER A 1 481 ? 10.302 -0.363 -20.028 1.00 98.38 481 SER A CA 1
ATOM 3839 C C . SER A 1 481 ? 11.412 -0.861 -20.946 1.00 98.38 481 SER A C 1
ATOM 3841 O O . SER A 1 481 ? 11.156 -1.425 -22.008 1.00 98.38 481 SER A O 1
ATOM 3843 N N . GLY A 1 482 ? 12.661 -0.681 -20.519 1.00 98.31 482 GLY A N 1
ATOM 3844 C CA . GLY A 1 482 ? 13.834 -1.223 -21.201 1.00 98.31 482 GLY A CA 1
ATOM 3845 C C . GLY A 1 482 ? 15.090 -1.134 -20.339 1.00 98.31 482 GLY A C 1
ATOM 3846 O O . GLY A 1 482 ? 15.111 -0.429 -19.333 1.00 98.31 482 GLY A O 1
ATOM 3847 N N . TYR A 1 483 ? 16.132 -1.883 -20.699 1.00 98.50 483 TYR A N 1
ATOM 3848 C CA . TYR A 1 483 ? 17.407 -1.885 -19.972 1.00 98.50 483 TYR A CA 1
ATOM 3849 C C . TYR A 1 483 ? 18.378 -0.883 -20.582 1.00 98.50 483 TYR A C 1
ATOM 3851 O O . TYR A 1 483 ? 18.628 -0.945 -21.782 1.00 98.50 483 TYR A O 1
ATOM 3859 N N . LEU A 1 484 ? 18.961 -0.010 -19.764 1.00 98.69 484 LEU A N 1
ATOM 3860 C CA . LEU A 1 484 ? 19.909 1.002 -20.228 1.00 98.69 484 LEU A CA 1
ATOM 3861 C C . LEU A 1 484 ? 21.255 0.366 -20.602 1.00 98.69 484 LEU A C 1
ATOM 3863 O O . LEU A 1 484 ? 21.795 -0.454 -19.858 1.00 98.69 484 LEU A O 1
ATOM 3867 N N . ALA A 1 485 ? 21.820 0.738 -21.749 1.00 98.56 485 ALA A N 1
ATOM 3868 C CA . ALA A 1 485 ? 23.146 0.287 -22.173 1.00 98.56 485 ALA A CA 1
ATOM 3869 C C . ALA A 1 485 ? 24.278 0.991 -21.406 1.00 98.56 485 ALA A C 1
ATOM 3871 O O . ALA A 1 485 ? 25.298 0.370 -21.111 1.00 98.56 485 ALA A O 1
ATOM 3872 N N . LYS A 1 486 ? 24.071 2.263 -21.049 1.00 98.38 486 LYS A N 1
ATOM 3873 C CA . LYS A 1 486 ? 25.012 3.128 -20.324 1.00 98.38 486 LYS A CA 1
ATOM 3874 C C . LYS A 1 486 ? 24.278 4.003 -19.309 1.00 98.38 486 LYS A C 1
ATOM 3876 O O . LYS A 1 486 ? 23.051 4.108 -19.358 1.00 98.38 486 LYS A O 1
ATOM 3881 N N . ASN A 1 487 ? 25.023 4.639 -18.404 1.00 98.62 487 ASN A N 1
ATOM 3882 C CA . ASN A 1 487 ? 24.442 5.627 -17.499 1.00 98.62 487 ASN A CA 1
ATOM 3883 C C . ASN A 1 487 ? 23.790 6.727 -18.341 1.00 98.62 487 ASN A C 1
ATOM 3885 O O . ASN A 1 487 ? 24.426 7.263 -19.247 1.00 98.62 487 ASN A O 1
ATOM 3889 N N . THR A 1 488 ? 22.519 7.015 -18.081 1.00 98.56 488 THR A N 1
ATOM 3890 C CA . THR A 1 488 ? 21.721 7.906 -18.927 1.00 98.56 488 THR A CA 1
ATOM 3891 C C . THR A 1 488 ? 21.085 8.982 -18.062 1.00 98.56 488 THR A C 1
ATOM 3893 O O . THR A 1 488 ? 20.313 8.668 -17.156 1.00 98.56 488 THR A O 1
ATOM 3896 N N . THR A 1 489 ? 21.416 10.243 -18.335 1.00 98.38 489 THR A N 1
ATOM 3897 C CA . THR A 1 489 ? 20.786 11.405 -17.701 1.00 98.38 489 THR A CA 1
ATOM 3898 C C . THR A 1 489 ? 19.506 11.751 -18.443 1.00 98.38 489 THR A C 1
ATOM 3900 O O . THR A 1 489 ? 19.532 11.983 -19.649 1.00 98.38 489 THR A O 1
ATOM 3903 N N . LEU A 1 490 ? 18.385 11.746 -17.727 1.00 97.62 490 LEU A N 1
ATOM 3904 C CA . LEU A 1 490 ? 17.064 12.029 -18.272 1.00 97.62 490 LEU A CA 1
ATOM 3905 C C . LEU A 1 490 ? 16.357 13.069 -17.415 1.00 97.62 490 LEU A C 1
ATOM 3907 O O . LEU A 1 490 ? 16.476 13.067 -16.189 1.00 97.62 490 LEU A O 1
ATOM 3911 N N . LYS A 1 491 ? 15.577 13.919 -18.077 1.00 96.38 491 LYS A N 1
ATOM 3912 C CA . LYS A 1 491 ? 14.788 14.950 -17.418 1.00 96.38 491 LYS A CA 1
ATOM 3913 C C . LYS A 1 491 ? 13.514 14.350 -16.822 1.00 96.38 491 LYS A C 1
ATOM 3915 O O . LYS A 1 491 ? 12.693 13.784 -17.545 1.00 96.38 491 LYS A O 1
ATOM 3920 N N . VAL A 1 492 ? 13.335 14.496 -15.512 1.00 95.44 492 VAL A N 1
ATOM 3921 C CA . VAL A 1 492 ? 12.120 14.125 -14.777 1.00 95.44 492 VAL A CA 1
ATOM 3922 C C . VAL A 1 492 ? 11.540 15.380 -14.135 1.00 95.44 492 VAL A C 1
ATOM 3924 O O . VAL A 1 492 ? 12.062 15.902 -13.150 1.00 95.44 492 VAL A O 1
ATOM 3927 N N . GLY A 1 493 ? 10.473 15.908 -14.736 1.00 90.38 493 GLY A N 1
ATOM 3928 C CA . GLY A 1 493 ? 9.964 17.234 -14.388 1.00 90.38 493 GLY A CA 1
ATOM 3929 C C . GLY A 1 493 ? 11.008 18.312 -14.693 1.00 90.38 493 GLY A C 1
ATOM 3930 O O . GLY A 1 493 ? 11.427 18.472 -15.838 1.00 90.38 493 GLY A O 1
ATOM 3931 N N . GLU A 1 494 ? 11.440 19.040 -13.667 1.00 90.25 494 GLU A N 1
ATOM 3932 C CA . GLU A 1 494 ? 12.456 20.099 -13.774 1.00 90.25 494 GLU A CA 1
ATOM 3933 C C . GLU A 1 494 ? 13.881 19.615 -13.465 1.00 90.25 494 GLU A C 1
ATOM 3935 O O . GLU A 1 494 ? 14.806 20.420 -13.448 1.00 90.25 494 GLU A O 1
ATOM 3940 N N . GLN A 1 495 ? 14.068 18.320 -13.198 1.00 94.56 495 GLN A N 1
ATOM 3941 C CA . GLN A 1 495 ? 15.316 17.786 -12.655 1.00 94.56 495 GLN A CA 1
ATOM 3942 C C . GLN A 1 495 ? 15.995 16.839 -13.637 1.00 94.56 495 GLN A C 1
ATOM 3944 O O . GLN A 1 495 ? 15.337 15.978 -14.220 1.00 94.56 495 GLN A O 1
ATOM 3949 N N . ASP A 1 496 ? 17.313 16.951 -13.761 1.00 97.06 496 ASP A N 1
ATOM 3950 C CA . ASP A 1 496 ? 18.128 15.995 -14.504 1.00 97.06 496 ASP A CA 1
ATOM 3951 C C . ASP A 1 496 ? 18.575 14.865 -13.573 1.00 97.06 496 ASP A C 1
ATOM 3953 O O . ASP A 1 496 ? 19.228 15.091 -12.554 1.00 97.06 496 ASP A O 1
ATOM 3957 N N . ILE A 1 497 ? 18.201 13.630 -13.914 1.00 98.25 497 ILE A N 1
ATOM 3958 C CA . ILE A 1 497 ? 18.455 12.446 -13.090 1.00 98.25 497 ILE A CA 1
ATOM 3959 C C . ILE A 1 497 ? 19.241 11.423 -13.903 1.00 98.25 497 ILE A C 1
ATOM 3961 O O . ILE A 1 497 ? 18.813 11.009 -14.981 1.00 98.25 497 ILE A O 1
ATOM 3965 N N . THR A 1 498 ? 20.385 10.984 -13.379 1.00 98.56 498 THR A N 1
ATOM 3966 C CA . THR A 1 498 ? 21.220 9.961 -14.023 1.00 98.56 498 THR A CA 1
ATOM 3967 C C . THR A 1 498 ? 20.846 8.567 -13.538 1.00 98.56 498 THR A C 1
ATOM 3969 O O . THR A 1 498 ? 21.061 8.219 -12.375 1.00 98.56 498 THR A O 1
ATOM 3972 N N . PHE A 1 499 ? 20.330 7.749 -14.452 1.00 98.69 499 PHE A N 1
ATOM 3973 C CA . PHE A 1 499 ? 19.972 6.354 -14.215 1.00 98.69 499 PHE A CA 1
ATOM 3974 C C . PHE A 1 499 ? 21.115 5.411 -14.594 1.00 98.69 499 PHE A C 1
ATOM 3976 O O . PHE A 1 499 ? 21.856 5.677 -15.543 1.00 98.69 499 PHE A O 1
ATOM 3983 N N . SER A 1 500 ? 21.274 4.317 -13.849 1.00 98.56 500 SER A N 1
ATOM 3984 C CA . SER A 1 500 ? 22.423 3.418 -13.973 1.00 98.56 500 SER A CA 1
ATOM 3985 C C . SER A 1 500 ? 22.334 2.461 -15.166 1.00 98.56 500 SER A C 1
ATOM 3987 O O . SER A 1 500 ? 21.283 1.905 -15.494 1.00 98.56 500 SER A O 1
ATOM 3989 N N . ALA A 1 501 ? 23.483 2.225 -15.801 1.00 98.50 501 ALA A N 1
ATOM 3990 C CA . ALA A 1 501 ? 23.651 1.244 -16.863 1.00 98.50 501 ALA A CA 1
ATOM 3991 C C . ALA A 1 501 ? 23.257 -0.165 -16.398 1.00 98.50 501 ALA A C 1
ATOM 3993 O O . ALA A 1 501 ? 23.394 -0.528 -15.230 1.00 98.50 501 ALA A O 1
ATOM 3994 N N . GLY A 1 502 ? 22.790 -0.992 -17.331 1.00 97.94 502 GLY A N 1
ATOM 3995 C CA . GLY A 1 502 ? 22.419 -2.383 -17.084 1.00 97.94 502 GLY A CA 1
ATOM 3996 C C . GLY A 1 502 ? 21.123 -2.576 -16.297 1.00 97.94 502 GLY A C 1
ATOM 3997 O O . GLY A 1 502 ? 20.667 -3.714 -16.204 1.00 97.94 502 GLY A O 1
ATOM 3998 N N . ASN A 1 503 ? 20.513 -1.503 -15.791 1.00 98.38 503 ASN A N 1
ATOM 3999 C CA . ASN A 1 503 ? 19.273 -1.538 -15.030 1.00 98.38 503 ASN A CA 1
ATOM 4000 C C . ASN A 1 503 ? 18.072 -1.164 -15.902 1.00 98.38 503 ASN A C 1
ATOM 4002 O O . ASN A 1 503 ? 18.202 -0.487 -16.925 1.00 98.38 503 ASN A O 1
ATOM 4006 N N . ARG A 1 504 ? 16.892 -1.648 -15.504 1.00 98.44 504 ARG A N 1
ATOM 4007 C CA . ARG A 1 504 ? 15.641 -1.371 -16.211 1.00 98.44 504 ARG A CA 1
ATOM 4008 C C . ARG A 1 504 ? 15.088 -0.009 -15.789 1.00 98.44 504 ARG A C 1
ATOM 4010 O O . ARG A 1 504 ? 14.956 0.260 -14.596 1.00 98.44 504 ARG A O 1
ATOM 4017 N N . ILE A 1 505 ? 14.728 0.810 -16.769 1.00 98.50 505 ILE A N 1
ATOM 4018 C CA . ILE A 1 505 ? 13.939 2.029 -16.592 1.00 98.50 505 ILE A CA 1
ATOM 4019 C C . ILE A 1 505 ? 12.504 1.769 -17.046 1.00 98.50 505 ILE A C 1
ATOM 4021 O O . ILE A 1 505 ? 12.273 0.986 -17.971 1.00 98.50 505 ILE A O 1
ATOM 4025 N N . TYR A 1 506 ? 11.547 2.394 -16.371 1.00 98.50 506 TYR A N 1
ATOM 4026 C CA . TYR A 1 506 ? 10.123 2.223 -16.620 1.00 98.50 506 TYR A CA 1
ATOM 4027 C C . TYR A 1 506 ? 9.477 3.572 -16.894 1.00 98.50 506 TYR A C 1
ATOM 4029 O O . TYR A 1 506 ? 9.823 4.572 -16.261 1.00 98.50 506 TYR A O 1
ATOM 4037 N N . PHE A 1 507 ? 8.492 3.567 -17.779 1.00 98.06 507 PHE A N 1
ATOM 4038 C CA . PHE A 1 507 ? 7.735 4.732 -18.192 1.00 98.06 507 PHE A CA 1
ATOM 4039 C C . PHE A 1 507 ? 6.239 4.469 -18.054 1.00 98.06 507 PHE A C 1
ATOM 4041 O O . PHE A 1 507 ? 5.765 3.346 -18.231 1.00 98.06 507 PHE A O 1
ATOM 4048 N N . ASP A 1 508 ? 5.482 5.518 -17.763 1.00 96.50 508 ASP A N 1
ATOM 4049 C CA . ASP A 1 508 ? 4.027 5.477 -17.823 1.00 96.50 508 ASP A CA 1
ATOM 4050 C C . ASP A 1 508 ? 3.513 5.531 -19.274 1.00 96.50 508 ASP A C 1
ATOM 4052 O O . ASP A 1 508 ? 4.279 5.688 -20.228 1.00 96.50 508 ASP A O 1
ATOM 4056 N N . GLU A 1 509 ? 2.198 5.412 -19.460 1.00 96.06 509 GLU A N 1
ATOM 4057 C CA . GLU A 1 509 ? 1.569 5.468 -20.788 1.00 96.06 509 GLU A CA 1
ATOM 4058 C C . GLU A 1 509 ? 1.768 6.819 -21.494 1.00 96.06 509 GLU A C 1
ATOM 4060 O O . GLU A 1 509 ? 1.635 6.929 -22.719 1.00 96.06 509 GLU A O 1
ATOM 4065 N N . LYS A 1 510 ? 2.110 7.872 -20.741 1.00 95.94 510 LYS A N 1
ATOM 4066 C CA . LYS A 1 510 ? 2.450 9.191 -21.280 1.00 95.94 510 LYS A CA 1
ATOM 4067 C C . LYS A 1 510 ? 3.919 9.283 -21.731 1.00 95.94 510 LYS A C 1
ATOM 4069 O O . LYS A 1 510 ? 4.298 10.286 -22.327 1.00 95.94 510 LYS A O 1
ATOM 4074 N N . GLY A 1 511 ? 4.714 8.228 -21.525 1.00 96.00 511 GLY A N 1
ATOM 4075 C CA . GLY A 1 511 ? 6.146 8.177 -21.825 1.00 96.00 511 GLY A CA 1
ATOM 4076 C C . GLY A 1 511 ? 7.013 8.878 -20.776 1.00 96.00 511 GLY A C 1
ATOM 4077 O O . GLY A 1 511 ? 8.191 9.124 -21.023 1.00 96.00 511 GLY A O 1
ATOM 4078 N N . ARG A 1 512 ? 6.449 9.228 -19.614 1.00 96.38 512 ARG A N 1
ATOM 4079 C CA . ARG A 1 512 ? 7.176 9.864 -18.509 1.00 96.38 512 ARG A CA 1
ATOM 4080 C C . ARG A 1 512 ? 7.803 8.793 -17.639 1.00 96.38 512 ARG A C 1
ATOM 4082 O O . ARG A 1 512 ? 7.235 7.719 -17.468 1.00 96.38 512 ARG A O 1
ATOM 4089 N N . ILE A 1 513 ? 8.958 9.091 -17.062 1.00 97.44 513 ILE A N 1
ATOM 4090 C CA . ILE A 1 513 ? 9.677 8.141 -16.212 1.00 97.44 513 ILE A CA 1
ATOM 4091 C C . ILE A 1 513 ? 8.852 7.854 -14.953 1.00 97.44 513 ILE A C 1
ATOM 4093 O O . ILE A 1 513 ? 8.466 8.767 -14.229 1.00 97.44 513 ILE A O 1
ATOM 4097 N N . ASN A 1 514 ? 8.598 6.571 -14.708 1.00 97.12 514 ASN A N 1
ATOM 4098 C CA . ASN A 1 514 ? 7.857 6.066 -13.557 1.00 97.12 514 ASN A CA 1
ATOM 4099 C C . ASN A 1 514 ? 8.801 5.534 -12.473 1.00 97.12 514 ASN A C 1
ATOM 4101 O O . ASN A 1 514 ? 8.617 5.836 -11.302 1.00 97.12 514 ASN A O 1
ATOM 4105 N N . LYS A 1 515 ? 9.833 4.765 -12.838 1.00 98.12 515 LYS A N 1
ATOM 4106 C CA . LYS A 1 515 ? 10.829 4.253 -11.882 1.00 98.12 515 LYS A CA 1
ATOM 4107 C C . LYS A 1 515 ? 12.142 3.892 -12.572 1.00 98.12 515 LYS A C 1
ATOM 4109 O O . LYS A 1 515 ? 12.156 3.519 -13.747 1.00 98.12 515 LYS A O 1
ATOM 4114 N N . GLY A 1 516 ? 13.243 3.961 -11.831 1.00 98.31 516 GLY A N 1
ATOM 4115 C CA . GLY A 1 516 ? 14.576 3.602 -12.317 1.00 98.31 516 GLY A CA 1
ATOM 4116 C C . GLY A 1 516 ? 15.595 3.473 -11.188 1.00 98.31 516 GLY A C 1
ATOM 4117 O O . GLY A 1 516 ? 15.307 3.805 -10.041 1.00 98.31 516 GLY A O 1
ATOM 4118 N N . MET A 1 517 ? 16.782 2.959 -11.506 1.00 98.69 517 MET A N 1
ATOM 4119 C CA . MET A 1 517 ? 17.896 2.828 -10.561 1.00 98.69 517 MET A CA 1
ATOM 4120 C C . MET A 1 517 ? 18.838 4.026 -10.704 1.00 98.69 517 MET A C 1
ATOM 4122 O O . MET A 1 517 ? 19.261 4.323 -11.820 1.00 98.69 517 MET A O 1
ATOM 4126 N N . LEU A 1 518 ? 19.175 4.708 -9.610 1.00 98.75 518 LEU A N 1
ATOM 4127 C CA . LEU A 1 518 ? 20.088 5.856 -9.638 1.00 98.75 518 LEU A CA 1
ATOM 4128 C C . LEU A 1 518 ? 21.533 5.414 -9.906 1.00 98.75 518 LEU A C 1
ATOM 4130 O O . LEU A 1 518 ? 21.998 4.421 -9.349 1.00 98.75 518 LEU A O 1
ATOM 4134 N N . ALA A 1 519 ? 22.259 6.158 -10.741 1.00 98.56 519 ALA A N 1
ATOM 4135 C CA . ALA A 1 519 ? 23.685 5.920 -10.987 1.00 98.56 519 ALA A CA 1
ATOM 4136 C C . ALA A 1 519 ? 24.582 6.484 -9.880 1.00 98.56 519 ALA A C 1
ATOM 4138 O O . ALA A 1 519 ? 25.572 5.855 -9.526 1.00 98.56 519 ALA A O 1
ATOM 4139 N N . ASN A 1 520 ? 24.214 7.643 -9.333 1.00 98.19 520 ASN A N 1
ATOM 4140 C CA . ASN A 1 520 ? 24.967 8.376 -8.319 1.00 98.19 520 ASN A CA 1
ATOM 4141 C C . ASN A 1 520 ? 24.031 8.800 -7.185 1.00 98.19 520 ASN A C 1
ATOM 4143 O O . ASN A 1 520 ? 22.811 8.820 -7.370 1.00 98.19 520 ASN A O 1
ATOM 4147 N N . ASP A 1 521 ? 24.605 9.196 -6.048 1.00 98.56 521 ASP A N 1
ATOM 4148 C CA . ASP A 1 521 ? 23.845 9.891 -5.019 1.00 98.56 521 ASP A CA 1
ATOM 4149 C C . ASP A 1 521 ? 23.310 11.191 -5.625 1.00 98.56 521 ASP A C 1
ATOM 4151 O O . ASP A 1 521 ? 24.072 11.987 -6.178 1.00 98.56 521 ASP A O 1
ATOM 4155 N N . ALA A 1 522 ? 21.998 11.393 -5.560 1.00 98.00 522 ALA A N 1
ATOM 4156 C CA . ALA A 1 522 ? 21.329 12.469 -6.276 1.00 98.00 522 ALA A CA 1
ATOM 4157 C C . ALA A 1 522 ? 20.600 13.398 -5.292 1.00 98.00 522 ALA A C 1
ATOM 4159 O O . ALA A 1 522 ? 19.667 12.942 -4.622 1.00 98.00 522 ALA A O 1
ATOM 4160 N N . PRO A 1 523 ? 20.990 14.685 -5.181 1.00 97.62 523 PRO A N 1
ATOM 4161 C CA . PRO A 1 523 ? 20.193 15.689 -4.487 1.00 97.62 523 PRO A CA 1
ATOM 4162 C C . PRO A 1 523 ? 18.979 16.032 -5.351 1.00 97.62 523 PRO A C 1
ATOM 4164 O O . PRO A 1 523 ? 19.111 16.713 -6.365 1.00 97.62 523 PRO A O 1
ATOM 4167 N N . LEU A 1 524 ? 17.801 15.551 -4.964 1.00 97.88 524 LEU A N 1
ATOM 4168 C CA . LEU A 1 524 ? 16.572 15.761 -5.720 1.00 97.88 524 LEU A CA 1
ATOM 4169 C C . LEU A 1 524 ? 15.558 16.561 -4.908 1.00 97.88 524 LEU A C 1
ATOM 4171 O O . LEU A 1 524 ? 15.355 16.333 -3.714 1.00 97.88 524 LEU A O 1
ATOM 4175 N N . ARG A 1 525 ? 14.892 17.495 -5.578 1.00 97.38 525 ARG A N 1
ATOM 4176 C CA . ARG A 1 525 ? 13.831 18.323 -5.025 1.00 97.38 525 ARG A CA 1
ATOM 4177 C C . ARG A 1 525 ? 12.567 17.496 -4.815 1.00 97.38 525 ARG A C 1
ATOM 4179 O O . ARG A 1 525 ? 12.001 16.952 -5.765 1.00 97.38 525 ARG A O 1
ATOM 4186 N N . VAL A 1 526 ? 12.093 17.470 -3.574 1.00 96.56 526 VAL A N 1
ATOM 4187 C CA . VAL A 1 526 ? 10.797 16.928 -3.165 1.00 96.56 526 VAL A CA 1
ATOM 4188 C C . VAL A 1 526 ? 10.024 18.034 -2.453 1.00 96.56 526 VAL A C 1
ATOM 4190 O O . VAL A 1 526 ? 10.419 18.522 -1.394 1.00 96.56 526 VAL A O 1
ATOM 4193 N N . GLY A 1 527 ? 8.952 18.512 -3.087 1.00 93.31 527 GLY A N 1
ATOM 4194 C CA . GLY A 1 527 ? 8.254 19.717 -2.638 1.00 93.31 527 GLY A CA 1
ATOM 4195 C C . GLY A 1 527 ? 9.191 20.934 -2.594 1.00 93.31 527 GLY A C 1
ATOM 4196 O O . GLY A 1 527 ? 9.709 21.386 -3.620 1.00 93.31 527 GLY A O 1
ATOM 4197 N N . LYS A 1 528 ? 9.402 21.484 -1.393 1.00 92.38 528 LYS A N 1
ATOM 4198 C CA . LYS A 1 528 ? 10.283 22.643 -1.154 1.00 92.38 528 LYS A CA 1
ATOM 4199 C C . LYS A 1 528 ? 11.689 22.260 -0.668 1.00 92.38 528 LYS A C 1
ATOM 4201 O O . LYS A 1 528 ? 12.490 23.152 -0.416 1.00 92.38 528 LYS A O 1
ATOM 4206 N N . GLN A 1 529 ? 11.982 20.972 -0.504 1.00 94.25 529 GLN A N 1
ATOM 4207 C CA . GLN A 1 529 ? 13.209 20.484 0.131 1.00 94.25 529 GLN A CA 1
ATOM 4208 C C . GLN A 1 529 ? 14.069 19.714 -0.878 1.00 94.25 529 GLN A C 1
ATOM 4210 O O . GLN A 1 529 ? 13.535 19.057 -1.768 1.00 94.25 529 GLN A O 1
ATOM 4215 N N . ASN A 1 530 ? 15.394 19.773 -0.732 1.00 96.50 530 ASN A N 1
ATOM 4216 C CA . ASN A 1 530 ? 16.329 18.936 -1.490 1.00 96.50 530 ASN A CA 1
ATOM 4217 C C . ASN A 1 530 ? 16.744 17.742 -0.629 1.00 96.50 530 ASN A C 1
ATOM 4219 O O . ASN A 1 530 ? 17.227 17.919 0.489 1.00 96.50 530 ASN A O 1
ATOM 4223 N N . ILE A 1 531 ? 16.553 16.533 -1.150 1.00 98.31 531 ILE A N 1
ATOM 4224 C CA . ILE A 1 531 ? 16.775 15.274 -0.439 1.00 98.31 531 ILE A CA 1
ATOM 4225 C C . ILE A 1 531 ? 17.786 14.445 -1.227 1.00 98.31 531 ILE A C 1
ATOM 4227 O O . ILE A 1 531 ? 17.640 14.265 -2.433 1.00 98.31 531 ILE A O 1
ATOM 4231 N N . ASN A 1 532 ? 18.813 13.929 -0.550 1.00 98.31 532 ASN A N 1
ATOM 4232 C CA . ASN A 1 532 ? 19.840 13.109 -1.192 1.00 98.31 532 ASN A CA 1
ATOM 4233 C C . ASN A 1 532 ? 19.401 11.642 -1.235 1.00 98.31 532 ASN A C 1
ATOM 4235 O O . ASN A 1 532 ? 19.337 10.982 -0.193 1.00 98.31 532 ASN A O 1
ATOM 4239 N N . PHE A 1 533 ? 19.154 11.126 -2.435 1.00 98.69 533 PHE A N 1
ATOM 4240 C CA . PHE A 1 533 ? 18.819 9.724 -2.676 1.00 98.69 533 PHE A CA 1
ATOM 4241 C C . PHE A 1 533 ? 20.054 8.909 -3.057 1.00 98.69 533 PHE A C 1
ATOM 4243 O O . PHE A 1 533 ? 20.955 9.424 -3.707 1.00 98.69 533 PHE A O 1
ATOM 4250 N N . MET A 1 534 ? 20.092 7.650 -2.624 1.00 98.62 534 MET A N 1
ATOM 4251 C CA . MET A 1 534 ? 21.261 6.768 -2.675 1.00 98.62 534 MET A CA 1
ATOM 4252 C C . MET A 1 534 ? 21.523 6.205 -4.083 1.00 98.62 534 MET A C 1
ATOM 4254 O O . MET A 1 534 ? 20.610 5.677 -4.725 1.00 98.62 534 MET A O 1
ATOM 4258 N N . ALA A 1 535 ? 22.778 6.235 -4.529 1.00 98.56 535 ALA A N 1
ATOM 4259 C CA . ALA A 1 535 ? 23.271 5.549 -5.720 1.00 98.56 535 ALA A CA 1
ATOM 4260 C C . ALA A 1 535 ? 22.976 4.046 -5.660 1.00 98.56 535 ALA A C 1
ATOM 4262 O O . ALA A 1 535 ? 22.982 3.435 -4.592 1.00 98.56 535 ALA A O 1
ATOM 4263 N N . GLY A 1 536 ? 22.724 3.422 -6.811 1.00 98.19 536 GLY A N 1
ATOM 4264 C CA . GLY A 1 536 ? 22.415 1.993 -6.869 1.00 98.19 536 GLY A CA 1
ATOM 4265 C C . GLY A 1 536 ? 21.116 1.617 -6.148 1.00 98.19 536 GLY A C 1
ATOM 4266 O O . GLY A 1 536 ? 20.894 0.441 -5.873 1.00 98.19 536 GLY A O 1
ATOM 4267 N N . SER A 1 537 ? 20.260 2.596 -5.834 1.00 98.38 537 SER A N 1
ATOM 4268 C CA . SER A 1 537 ? 18.929 2.369 -5.278 1.00 98.38 537 SER A CA 1
ATOM 4269 C C . SER A 1 537 ? 17.834 2.820 -6.243 1.00 98.38 537 SER A C 1
ATOM 4271 O O . SER A 1 537 ? 18.038 3.681 -7.107 1.00 98.38 537 SER A O 1
ATOM 4273 N N . ARG A 1 538 ? 16.661 2.194 -6.117 1.00 98.38 538 ARG A N 1
ATOM 4274 C CA . ARG A 1 538 ? 15.491 2.515 -6.932 1.00 98.38 538 ARG A CA 1
ATOM 4275 C C . ARG A 1 538 ? 14.870 3.828 -6.460 1.00 98.38 538 ARG A C 1
ATOM 4277 O O . ARG A 1 538 ? 14.676 4.027 -5.261 1.00 98.38 538 ARG A O 1
ATOM 4284 N N . ILE A 1 539 ? 14.501 4.662 -7.422 1.00 98.62 539 ILE A N 1
ATOM 4285 C CA . ILE A 1 539 ? 13.650 5.831 -7.234 1.00 98.62 539 ILE A CA 1
ATOM 4286 C C . ILE A 1 539 ? 12.372 5.663 -8.057 1.00 98.62 539 ILE A C 1
ATOM 4288 O O . ILE A 1 539 ? 12.417 5.169 -9.189 1.00 98.62 539 ILE A O 1
ATOM 4292 N N . SER A 1 540 ? 11.245 6.058 -7.473 1.00 98.31 540 SER A N 1
ATOM 4293 C CA . SER A 1 540 ? 9.920 5.951 -8.083 1.00 98.31 540 SER A CA 1
ATOM 4294 C C . SER A 1 540 ? 9.243 7.318 -8.119 1.00 98.31 540 SER A C 1
ATOM 4296 O O . SER A 1 540 ? 9.376 8.125 -7.195 1.00 98.31 540 SER A O 1
ATOM 4298 N N . PHE A 1 541 ? 8.472 7.553 -9.173 1.00 97.81 541 PHE A N 1
ATOM 4299 C CA . PHE A 1 541 ? 7.741 8.779 -9.445 1.00 97.81 541 PHE A CA 1
ATOM 4300 C C . PHE A 1 541 ? 6.257 8.466 -9.608 1.00 97.81 541 PHE A C 1
ATOM 4302 O O . PHE A 1 541 ? 5.871 7.429 -10.147 1.00 97.81 541 PHE A O 1
ATOM 4309 N N . ASN A 1 542 ? 5.412 9.381 -9.150 1.00 94.44 542 ASN A N 1
ATOM 4310 C CA . ASN A 1 542 ? 3.979 9.296 -9.377 1.00 94.44 542 ASN A CA 1
ATOM 4311 C C . ASN A 1 542 ? 3.617 9.700 -10.820 1.00 94.44 542 ASN A C 1
ATOM 4313 O O . ASN A 1 542 ? 4.451 10.156 -11.604 1.00 94.44 542 ASN A O 1
ATOM 4317 N N . ILE A 1 543 ? 2.328 9.618 -11.156 1.00 90.31 543 ILE A N 1
ATOM 4318 C CA . ILE A 1 543 ? 1.789 10.015 -12.468 1.00 90.31 543 ILE A CA 1
ATOM 4319 C C . ILE A 1 543 ? 1.917 11.515 -12.789 1.00 90.31 543 ILE A C 1
ATOM 4321 O O . ILE A 1 543 ? 1.424 11.958 -13.818 1.00 90.31 543 ILE A O 1
ATOM 4325 N N . GLN A 1 544 ? 2.503 12.336 -11.924 1.00 91.31 544 GLN A N 1
ATOM 4326 C CA . GLN A 1 544 ? 2.808 13.748 -12.185 1.00 91.31 544 GLN A CA 1
ATOM 4327 C C . GLN A 1 544 ? 4.320 13.961 -12.371 1.00 91.31 544 GLN A C 1
ATOM 4329 O O . GLN A 1 544 ? 4.760 15.094 -12.527 1.00 91.31 544 GLN A O 1
ATOM 4334 N N . GLY A 1 545 ? 5.123 12.888 -12.343 1.00 92.69 545 GLY A N 1
ATOM 4335 C CA . GLY A 1 545 ? 6.584 12.959 -12.386 1.00 92.69 545 GLY A CA 1
ATOM 4336 C C . GLY A 1 545 ? 7.214 13.447 -11.078 1.00 92.69 545 GLY A C 1
ATOM 4337 O O . GLY A 1 545 ? 8.396 13.778 -11.060 1.00 92.69 545 GLY A O 1
ATOM 4338 N N . LYS A 1 546 ? 6.450 13.513 -9.979 1.00 95.88 546 LYS A N 1
ATOM 4339 C CA . LYS A 1 546 ? 6.974 13.855 -8.651 1.00 95.88 546 LYS A CA 1
ATOM 4340 C C . LYS A 1 546 ? 7.488 12.601 -7.964 1.00 95.88 546 LYS A C 1
ATOM 4342 O O . LYS A 1 546 ? 6.898 11.534 -8.113 1.00 95.88 546 LYS A O 1
ATOM 4347 N N . ILE A 1 547 ? 8.555 12.738 -7.185 1.00 97.75 547 ILE A N 1
ATOM 4348 C CA . ILE A 1 547 ? 9.128 11.629 -6.417 1.00 97.75 547 ILE A CA 1
ATOM 4349 C C . ILE A 1 547 ? 8.080 11.110 -5.430 1.00 97.75 547 ILE A C 1
ATOM 4351 O O . ILE A 1 547 ? 7.523 11.874 -4.648 1.00 97.75 547 ILE A O 1
ATOM 4355 N N . TRP A 1 548 ? 7.821 9.809 -5.498 1.00 97.25 548 TRP A N 1
ATOM 4356 C CA . TRP A 1 548 ? 6.920 9.075 -4.611 1.00 97.25 548 TRP A CA 1
ATOM 4357 C C . TRP A 1 548 ? 7.703 8.270 -3.573 1.00 97.25 548 TRP A C 1
ATOM 4359 O O . TRP A 1 548 ? 7.248 8.094 -2.448 1.00 97.25 548 TRP A O 1
ATOM 4369 N N . GLU A 1 549 ? 8.892 7.782 -3.932 1.00 98.44 549 GLU A N 1
ATOM 4370 C CA . GLU A 1 549 ? 9.678 6.893 -3.079 1.00 98.44 549 GLU A CA 1
ATOM 4371 C C . GLU A 1 549 ? 11.156 6.881 -3.482 1.00 98.44 549 GLU A C 1
ATOM 4373 O O . GLU A 1 549 ? 11.484 6.913 -4.670 1.00 98.44 549 GLU A O 1
ATOM 4378 N N . GLY A 1 550 ? 12.047 6.759 -2.496 1.00 98.44 550 GLY A N 1
ATOM 4379 C CA . GLY A 1 550 ? 13.469 6.490 -2.717 1.00 98.44 550 GLY A CA 1
ATOM 4380 C C . GLY A 1 550 ? 14.213 6.136 -1.426 1.00 98.44 550 GLY A C 1
ATOM 4381 O O . GLY A 1 550 ? 13.690 6.304 -0.324 1.00 98.44 550 GLY A O 1
ATOM 4382 N N . LYS A 1 551 ? 15.442 5.620 -1.546 1.00 98.75 551 LYS A N 1
ATOM 4383 C CA . LYS A 1 551 ? 16.315 5.313 -0.399 1.00 98.75 551 LYS A CA 1
ATOM 4384 C C . LYS A 1 551 ? 17.228 6.502 -0.102 1.00 98.75 551 LYS A C 1
ATOM 4386 O O . LYS A 1 551 ? 17.844 7.037 -1.017 1.00 98.75 551 LYS A O 1
ATOM 4391 N N . LEU A 1 552 ? 17.337 6.906 1.160 1.00 98.75 552 LEU A N 1
ATOM 4392 C CA . LEU A 1 552 ? 18.173 8.041 1.564 1.00 98.75 552 LEU A CA 1
ATOM 4393 C C . LEU A 1 552 ? 19.666 7.710 1.486 1.00 98.75 552 LEU A C 1
ATOM 4395 O O . LEU A 1 552 ? 20.091 6.689 2.021 1.00 98.75 552 LEU A O 1
ATOM 4399 N N . ALA A 1 553 ? 20.475 8.589 0.893 1.00 98.62 553 ALA A N 1
ATOM 4400 C CA . ALA A 1 553 ? 21.935 8.451 0.861 1.00 98.62 553 ALA A CA 1
ATOM 4401 C C . ALA A 1 553 ? 22.577 8.741 2.229 1.00 98.62 553 ALA A C 1
ATOM 4403 O O . ALA A 1 553 ? 23.497 8.052 2.660 1.00 98.62 553 ALA A O 1
ATOM 4404 N N . LYS A 1 554 ? 22.052 9.741 2.945 1.00 98.31 554 LYS A N 1
ATOM 4405 C CA . LYS A 1 554 ? 22.544 10.203 4.252 1.00 98.31 554 LYS A CA 1
ATOM 4406 C C . LYS A 1 554 ? 21.390 10.476 5.215 1.00 98.31 554 LYS A C 1
ATOM 4408 O O . LYS A 1 554 ? 20.237 10.566 4.789 1.00 98.31 554 LYS A O 1
ATOM 4413 N N . GLU A 1 555 ? 21.697 10.594 6.508 1.00 98.56 555 GLU A N 1
ATOM 4414 C CA . GLU A 1 555 ? 20.705 11.028 7.495 1.00 98.56 555 GLU A CA 1
ATOM 4415 C C . GLU A 1 555 ? 20.152 12.385 7.056 1.00 98.56 555 GLU A C 1
ATOM 4417 O O . GLU A 1 555 ? 20.910 13.287 6.692 1.00 98.56 555 GLU A O 1
ATOM 4422 N N . THR A 1 556 ? 18.829 12.495 7.014 1.00 98.50 556 THR A N 1
ATOM 4423 C CA . THR A 1 556 ? 18.145 13.664 6.461 1.00 98.50 556 THR A CA 1
ATOM 4424 C C . THR A 1 556 ? 17.167 14.188 7.500 1.00 98.50 556 THR A C 1
ATOM 4426 O O . THR A 1 556 ? 16.244 13.476 7.885 1.00 98.50 556 THR A O 1
ATOM 4429 N N . THR A 1 557 ? 17.367 15.424 7.953 1.00 98.25 557 THR A N 1
ATOM 4430 C CA . THR A 1 557 ? 16.439 16.113 8.858 1.00 98.25 557 THR A CA 1
ATOM 4431 C C . THR A 1 557 ? 15.516 17.004 8.050 1.00 98.25 557 THR A C 1
ATOM 4433 O O . THR A 1 557 ? 15.988 17.891 7.342 1.00 98.25 557 THR A O 1
ATOM 4436 N N . LEU A 1 558 ? 14.211 16.769 8.159 1.00 97.69 558 LEU A N 1
ATOM 4437 C CA . LEU A 1 558 ? 13.183 17.520 7.445 1.00 97.69 558 LEU A CA 1
ATOM 4438 C C . LEU A 1 558 ? 12.271 18.239 8.439 1.00 97.69 558 LEU A C 1
ATOM 4440 O O . LEU A 1 558 ? 11.971 17.713 9.512 1.00 97.69 558 LEU A O 1
ATOM 4444 N N . GLN A 1 559 ? 11.811 19.430 8.060 1.00 96.44 559 GLN A N 1
ATOM 4445 C CA . GLN A 1 559 ? 10.735 20.124 8.764 1.00 96.44 559 GLN A CA 1
ATOM 4446 C C . GLN A 1 559 ? 9.396 19.546 8.290 1.00 96.44 559 GLN A C 1
ATOM 4448 O O . GLN A 1 559 ? 9.074 19.657 7.103 1.00 96.44 559 GLN A O 1
ATOM 4453 N N . ILE A 1 560 ? 8.635 18.940 9.201 1.00 95.44 560 ILE A N 1
ATOM 4454 C CA . ILE A 1 560 ? 7.300 18.379 8.958 1.00 95.44 560 ILE A CA 1
ATOM 4455 C C . ILE A 1 560 ? 6.348 18.999 9.983 1.00 95.44 560 ILE A C 1
ATOM 4457 O O . ILE A 1 560 ? 6.471 18.767 11.187 1.00 95.44 560 ILE A O 1
ATOM 4461 N N . GLY A 1 561 ? 5.431 19.845 9.510 1.00 90.75 561 GLY A N 1
ATOM 4462 C CA . GLY A 1 561 ? 4.657 20.720 10.391 1.00 90.75 561 GLY A CA 1
ATOM 4463 C C . GLY A 1 561 ? 5.587 21.586 11.246 1.00 90.75 561 GLY A C 1
ATOM 4464 O O . GLY A 1 561 ? 6.499 22.232 10.730 1.00 90.75 561 GLY A O 1
ATOM 4465 N N . GLU A 1 562 ? 5.395 21.556 12.562 1.00 90.38 562 GLU A N 1
ATOM 4466 C CA . GLU A 1 562 ? 6.227 22.276 13.537 1.00 90.38 562 GLU A CA 1
ATOM 4467 C C . GLU A 1 562 ? 7.447 21.470 14.019 1.00 90.38 562 GLU A C 1
ATOM 4469 O O . GLU A 1 562 ? 8.273 21.984 14.772 1.00 90.38 562 GLU A O 1
ATOM 4474 N N . GLN A 1 563 ? 7.610 20.220 13.574 1.00 94.44 563 GLN A N 1
ATOM 4475 C CA . GLN A 1 563 ? 8.653 19.321 14.067 1.00 94.44 563 GLN A CA 1
ATOM 4476 C C . GLN A 1 563 ? 9.823 19.184 13.090 1.00 94.44 563 GLN A C 1
ATOM 4478 O O . GLN A 1 563 ? 9.639 19.071 11.878 1.00 94.44 563 GLN A O 1
ATOM 4483 N N . GLN A 1 564 ? 11.039 19.111 13.636 1.00 96.94 564 GLN A N 1
ATOM 4484 C CA . GLN A 1 564 ? 12.218 18.644 12.907 1.00 96.94 564 GLN A CA 1
ATOM 4485 C C . GLN A 1 564 ? 12.396 17.147 13.139 1.00 96.94 564 GLN A C 1
ATOM 4487 O O . GLN A 1 564 ? 12.574 16.707 14.275 1.00 96.94 564 GLN A O 1
ATOM 4492 N N . ILE A 1 565 ? 12.357 16.362 12.063 1.00 98.38 565 ILE A N 1
ATOM 4493 C CA . ILE A 1 565 ? 12.403 14.900 12.129 1.00 98.38 565 ILE A CA 1
ATOM 4494 C C . ILE A 1 565 ? 13.597 14.397 11.320 1.00 98.38 565 ILE A C 1
ATOM 4496 O O . ILE A 1 565 ? 13.708 14.677 10.127 1.00 98.38 565 ILE A O 1
ATOM 4500 N N . SER A 1 566 ? 14.494 13.652 11.972 1.00 98.44 566 SER A N 1
ATOM 4501 C CA . SER A 1 566 ? 15.665 13.032 11.339 1.00 98.44 566 SER A CA 1
ATOM 4502 C C . SER A 1 566 ? 15.349 11.611 10.875 1.00 98.44 566 SER A C 1
ATOM 4504 O O . SER A 1 566 ? 14.958 10.760 11.676 1.00 98.44 566 SER A O 1
ATOM 4506 N N . PHE A 1 567 ? 15.576 11.338 9.592 1.00 98.75 567 PHE A N 1
ATOM 4507 C CA . PHE A 1 567 ? 15.367 10.041 8.951 1.00 98.75 567 PHE A CA 1
ATOM 4508 C C . PHE A 1 567 ? 16.690 9.339 8.650 1.00 98.75 567 PHE A C 1
ATOM 4510 O O . PHE A 1 567 ? 17.662 9.964 8.223 1.00 98.75 567 PHE A O 1
ATOM 4517 N N . LYS A 1 568 ? 16.726 8.024 8.880 1.00 98.69 568 LYS A N 1
ATOM 4518 C CA . LYS A 1 568 ? 17.939 7.201 8.842 1.00 98.69 568 LYS A CA 1
ATOM 4519 C C . LYS A 1 568 ? 18.451 7.008 7.411 1.00 98.69 568 LYS A C 1
ATOM 4521 O O . LYS A 1 568 ? 17.691 6.628 6.517 1.00 98.69 568 LYS A O 1
ATOM 4526 N N . SER A 1 569 ? 19.758 7.179 7.205 1.00 98.56 569 SER A N 1
ATOM 4527 C CA . SER A 1 569 ? 20.418 6.841 5.937 1.00 98.56 569 SER A CA 1
ATOM 4528 C C . SER A 1 569 ? 20.221 5.371 5.561 1.00 98.56 569 SER A C 1
ATOM 4530 O O . SER A 1 569 ? 20.030 4.498 6.410 1.00 98.56 569 SER A O 1
ATOM 4532 N N . GLY A 1 570 ? 20.252 5.082 4.264 1.00 98.25 570 GLY A N 1
ATOM 4533 C CA . GLY A 1 570 ? 20.086 3.732 3.746 1.00 98.25 570 GLY A CA 1
ATOM 4534 C C . GLY A 1 570 ? 18.705 3.131 4.014 1.00 98.25 570 GLY A C 1
ATOM 4535 O O . GLY A 1 570 ? 18.539 1.921 3.880 1.00 98.25 570 GLY A O 1
ATOM 4536 N N . THR A 1 571 ? 17.709 3.936 4.378 1.00 98.62 571 THR A N 1
ATOM 4537 C CA . THR A 1 571 ? 16.325 3.479 4.532 1.00 98.62 571 THR A CA 1
ATOM 4538 C C . THR A 1 571 ? 15.420 4.127 3.497 1.00 98.62 571 THR A C 1
ATOM 4540 O O . THR A 1 571 ? 15.748 5.166 2.920 1.00 98.62 571 THR A O 1
ATOM 4543 N N . ARG A 1 572 ? 14.313 3.448 3.201 1.00 98.50 572 ARG A N 1
ATOM 4544 C CA . ARG A 1 572 ? 13.300 3.893 2.248 1.00 98.50 572 ARG A CA 1
ATOM 4545 C C . ARG A 1 572 ? 12.461 5.009 2.869 1.00 98.50 572 ARG A C 1
ATOM 4547 O O . ARG A 1 572 ? 12.066 4.909 4.029 1.00 98.50 572 ARG A O 1
ATOM 4554 N N . MET A 1 573 ? 12.165 6.024 2.071 1.00 98.50 573 MET A N 1
ATOM 4555 C CA . MET A 1 573 ? 11.257 7.113 2.401 1.00 98.50 573 MET A CA 1
ATOM 4556 C C . MET A 1 573 ? 10.221 7.250 1.287 1.00 98.50 573 MET A C 1
ATOM 4558 O O . MET A 1 573 ? 10.559 7.095 0.112 1.00 98.50 573 MET A O 1
ATOM 4562 N N . THR A 1 574 ? 8.970 7.509 1.658 1.00 98.62 574 THR A N 1
ATOM 4563 C CA . THR A 1 574 ? 7.861 7.732 0.722 1.00 98.62 574 THR A CA 1
ATOM 4564 C C . THR A 1 574 ? 7.323 9.148 0.865 1.00 98.62 574 THR A C 1
ATOM 4566 O O . THR A 1 574 ? 7.512 9.791 1.901 1.00 98.62 574 THR A O 1
ATOM 4569 N N . PHE A 1 575 ? 6.650 9.633 -0.174 1.00 98.44 575 PHE A N 1
ATOM 4570 C CA . PHE A 1 575 ? 6.114 10.984 -0.245 1.00 98.44 575 PHE A CA 1
ATOM 4571 C C . PHE A 1 575 ? 4.729 10.995 -0.868 1.00 98.44 575 PHE A C 1
ATOM 4573 O O . PHE A 1 575 ? 4.447 10.287 -1.832 1.00 98.44 575 PHE A O 1
ATOM 4580 N N . TRP A 1 576 ? 3.883 11.875 -0.355 1.00 97.50 576 TRP A N 1
ATOM 4581 C CA . TRP A 1 576 ? 2.605 12.206 -0.958 1.00 97.50 576 TRP A CA 1
ATOM 4582 C C . TRP A 1 576 ? 2.793 13.034 -2.238 1.00 97.50 576 TRP A C 1
ATOM 4584 O O . TRP A 1 576 ? 3.831 13.653 -2.471 1.00 97.50 576 TRP A O 1
ATOM 4594 N N . SER A 1 577 ? 1.755 13.112 -3.074 1.00 95.00 577 SER A N 1
ATOM 4595 C CA . SER A 1 577 ? 1.777 13.879 -4.334 1.00 95.00 577 SER A CA 1
ATOM 4596 C C . SER A 1 577 ? 1.984 15.392 -4.149 1.00 95.00 577 SER A C 1
ATOM 4598 O O . SER A 1 577 ? 2.408 16.083 -5.080 1.00 95.00 577 SER A O 1
ATOM 4600 N N . ASN A 1 578 ? 1.725 15.925 -2.953 1.00 94.88 578 ASN A N 1
ATOM 4601 C CA . ASN A 1 578 ? 2.028 17.310 -2.579 1.00 94.88 578 ASN A CA 1
ATOM 4602 C C . ASN A 1 578 ? 3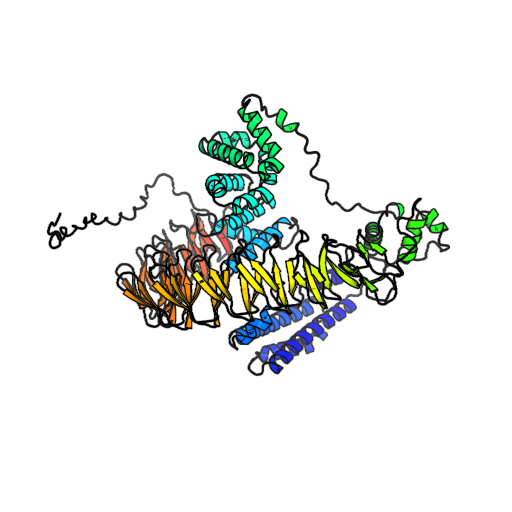.500 17.515 -2.146 1.00 94.88 578 ASN A C 1
ATOM 4604 O O . ASN A 1 578 ? 3.898 18.643 -1.866 1.00 94.88 578 ASN A O 1
ATOM 4608 N N . GLY A 1 579 ? 4.313 16.453 -2.118 1.00 95.88 579 GLY A N 1
ATOM 4609 C CA . GLY A 1 579 ? 5.715 16.473 -1.699 1.00 95.88 579 GLY A CA 1
ATOM 4610 C C . GLY A 1 579 ? 5.931 16.373 -0.187 1.00 95.88 579 GLY A C 1
ATOM 4611 O O . GLY A 1 579 ? 7.079 16.418 0.245 1.00 95.88 579 GLY A O 1
ATOM 4612 N N . GLN A 1 580 ? 4.868 16.243 0.617 1.00 97.06 580 GLN A N 1
ATOM 4613 C CA . GLN A 1 580 ? 4.993 15.937 2.044 1.00 97.06 580 GLN A CA 1
ATOM 4614 C C . GLN A 1 580 ? 5.488 14.505 2.239 1.00 97.06 580 GLN A C 1
ATOM 4616 O O . GLN A 1 580 ? 5.220 13.627 1.418 1.00 97.06 580 GLN A O 1
ATOM 4621 N N . VAL A 1 581 ? 6.192 14.259 3.340 1.00 98.19 581 VAL A N 1
ATOM 4622 C CA . VAL A 1 581 ? 6.642 12.909 3.702 1.00 98.19 581 VAL A CA 1
ATOM 4623 C C . VAL A 1 581 ? 5.424 12.034 3.996 1.00 98.19 581 VAL A C 1
ATOM 4625 O O . VAL A 1 581 ? 4.528 12.452 4.720 1.00 98.19 581 VAL A O 1
ATOM 4628 N N . GLY A 1 582 ? 5.389 10.833 3.420 1.00 98.06 582 GLY A N 1
ATOM 4629 C CA . GLY A 1 582 ? 4.381 9.810 3.706 1.00 98.06 582 GLY A CA 1
ATOM 4630 C C . GLY A 1 582 ? 4.839 8.845 4.791 1.00 98.06 582 GLY A C 1
ATOM 4631 O O . GLY A 1 582 ? 4.113 8.583 5.743 1.00 98.06 582 GLY A O 1
ATOM 4632 N N . SER A 1 583 ? 6.075 8.356 4.696 1.00 98.69 583 SER A N 1
ATOM 4633 C CA . SER A 1 583 ? 6.671 7.481 5.707 1.00 98.69 583 SER A CA 1
ATOM 4634 C C . SER A 1 583 ? 8.193 7.485 5.633 1.00 98.69 583 SER A C 1
ATOM 4636 O O . SER A 1 583 ? 8.753 7.619 4.546 1.00 98.69 583 SER A O 1
ATOM 4638 N N . GLY A 1 584 ? 8.871 7.205 6.743 1.00 98.56 584 GLY A N 1
ATOM 4639 C CA . GLY A 1 584 ? 10.320 6.985 6.765 1.00 98.56 584 GLY A CA 1
ATOM 4640 C C . GLY A 1 584 ? 10.787 6.313 8.053 1.00 98.56 584 GLY A C 1
ATOM 4641 O O . GLY A 1 584 ? 10.027 6.202 9.010 1.00 98.56 584 GLY A O 1
ATOM 4642 N N . THR A 1 585 ? 12.040 5.857 8.099 1.00 98.75 585 THR A N 1
ATOM 4643 C CA . THR A 1 585 ? 12.621 5.276 9.321 1.00 98.75 585 THR A CA 1
ATOM 4644 C C . THR A 1 585 ? 13.293 6.355 10.156 1.00 98.75 585 THR A C 1
ATOM 4646 O O . THR A 1 585 ? 14.191 7.041 9.668 1.00 98.75 585 THR A O 1
ATOM 4649 N N . LEU A 1 586 ? 12.918 6.473 11.429 1.00 98.75 586 LEU A N 1
ATOM 4650 C CA . LEU A 1 586 ? 13.513 7.441 12.351 1.00 98.75 586 LEU A CA 1
ATOM 4651 C C . LEU A 1 586 ? 15.010 7.165 12.570 1.00 98.75 586 LEU A C 1
ATOM 4653 O O . LEU A 1 586 ? 15.407 6.035 12.860 1.00 98.75 586 LEU A O 1
ATOM 4657 N N . ALA A 1 587 ? 15.846 8.197 12.468 1.00 98.62 587 ALA A N 1
ATOM 4658 C CA . ALA A 1 587 ? 17.264 8.125 12.830 1.00 98.62 587 ALA A CA 1
ATOM 4659 C C . ALA A 1 587 ? 17.480 8.223 14.345 1.00 98.62 587 ALA A C 1
ATOM 4661 O O . ALA A 1 587 ? 18.405 7.611 14.873 1.00 98.62 587 ALA A O 1
ATOM 4662 N N . LYS A 1 588 ? 16.619 8.982 15.031 1.00 98.50 588 LYS A N 1
ATOM 4663 C CA . LYS A 1 588 ? 16.678 9.281 16.467 1.00 98.50 588 LYS A CA 1
ATOM 4664 C C . LYS A 1 588 ? 15.286 9.160 17.072 1.00 98.50 588 LYS A C 1
ATOM 4666 O O . LYS A 1 588 ? 14.293 9.208 16.346 1.00 98.50 588 LYS A O 1
ATOM 4671 N N . ASP A 1 589 ? 15.219 9.002 18.389 1.00 98.50 589 ASP A N 1
ATOM 4672 C CA . ASP A 1 589 ? 13.944 9.009 19.097 1.00 98.50 589 ASP A CA 1
ATOM 4673 C C . ASP A 1 589 ? 13.246 10.355 18.860 1.00 98.50 589 ASP A C 1
ATOM 4675 O O . ASP A 1 589 ? 13.851 11.418 19.017 1.00 98.50 589 ASP A O 1
ATOM 4679 N N . LEU A 1 590 ? 11.971 10.313 18.478 1.00 98.31 590 LEU A N 1
ATOM 4680 C CA . LEU A 1 590 ? 11.190 11.508 18.177 1.00 98.31 590 LEU A CA 1
ATOM 4681 C C . LEU A 1 590 ? 10.245 11.809 19.337 1.00 98.31 590 LEU A C 1
ATOM 4683 O O . LEU A 1 590 ? 9.371 11.005 19.655 1.00 98.31 590 LEU A O 1
ATOM 4687 N N . THR A 1 591 ? 10.399 12.978 19.959 1.00 97.69 591 THR A N 1
ATOM 4688 C CA . THR A 1 591 ? 9.467 13.447 20.990 1.00 97.69 591 THR A CA 1
ATOM 4689 C C . THR A 1 591 ? 8.381 14.304 20.362 1.00 97.69 591 THR A C 1
ATOM 4691 O O . THR A 1 591 ? 8.685 15.352 19.800 1.00 97.69 591 THR A O 1
ATOM 4694 N N . ILE A 1 592 ? 7.124 13.895 20.516 1.00 95.94 592 ILE A N 1
ATOM 4695 C CA . ILE A 1 592 ? 5.967 14.590 19.948 1.00 95.94 592 ILE A CA 1
ATOM 4696 C C . ILE A 1 592 ? 5.019 15.067 21.052 1.00 95.94 592 ILE A C 1
ATOM 4698 O O . ILE A 1 592 ? 4.786 14.328 22.020 1.00 95.94 592 ILE A O 1
ATOM 4702 N N . PRO A 1 593 ? 4.481 16.294 20.952 1.00 94.50 593 PRO A N 1
ATOM 4703 C CA . PRO A 1 593 ? 3.416 16.750 21.825 1.00 94.50 593 PRO A CA 1
ATOM 4704 C C . PRO A 1 593 ? 2.089 16.116 21.394 1.00 94.50 593 PRO A C 1
ATOM 4706 O O . PRO A 1 593 ? 1.727 16.153 20.224 1.00 94.50 593 PRO A O 1
ATOM 4709 N N . VAL A 1 594 ? 1.350 15.559 22.352 1.00 91.00 594 VAL A N 1
ATOM 4710 C CA . VAL A 1 594 ? -0.042 15.130 22.168 1.00 91.00 594 VAL A CA 1
ATOM 4711 C C . VAL A 1 594 ? -0.858 15.678 23.328 1.00 91.00 594 VAL A C 1
ATOM 4713 O O . VAL A 1 594 ? -0.761 15.218 24.472 1.00 91.00 594 VAL A O 1
ATOM 4716 N N . GLY A 1 595 ? -1.614 16.740 23.047 1.00 87.69 595 GLY A N 1
ATOM 4717 C CA . GLY A 1 595 ? -2.217 17.577 24.080 1.00 87.69 595 GLY A CA 1
ATOM 4718 C C . GLY A 1 595 ? -1.155 18.095 25.057 1.00 87.69 595 GLY A C 1
ATOM 4719 O O . GLY A 1 595 ? -0.152 18.678 24.659 1.00 87.69 595 GLY A O 1
ATOM 4720 N N . LYS A 1 596 ? -1.349 17.847 26.358 1.00 87.94 596 LYS A N 1
ATOM 4721 C CA . LYS A 1 596 ? -0.392 18.229 27.418 1.00 87.94 596 LYS A CA 1
ATOM 4722 C C . LYS A 1 596 ? 0.728 17.203 27.644 1.00 87.94 596 LYS A C 1
ATOM 4724 O O . LYS A 1 596 ? 1.548 17.379 28.542 1.00 87.94 596 LYS A O 1
ATOM 4729 N N . GLN A 1 597 ? 0.739 16.099 26.898 1.00 91.00 597 GLN A N 1
ATOM 4730 C CA . GLN A 1 597 ? 1.680 15.000 27.095 1.00 91.00 597 GLN A CA 1
ATOM 4731 C C . GLN A 1 597 ? 2.790 15.010 26.047 1.00 91.00 597 GLN A C 1
ATOM 4733 O O . GLN A 1 597 ? 2.610 15.495 24.934 1.00 91.00 597 GLN A O 1
ATOM 4738 N N . LYS A 1 598 ? 3.936 14.422 26.402 1.00 94.88 598 LYS A N 1
ATOM 4739 C CA . LYS A 1 598 ? 5.045 14.158 25.479 1.00 94.88 598 LYS A CA 1
ATOM 4740 C C . LYS A 1 598 ? 5.195 12.655 25.272 1.00 94.88 598 LYS A C 1
ATOM 4742 O O . LYS A 1 598 ? 5.460 11.919 26.231 1.00 94.88 598 LYS A O 1
ATOM 4747 N N . ILE A 1 599 ? 5.056 12.214 24.029 1.00 96.19 599 ILE A N 1
ATOM 4748 C CA . ILE A 1 599 ? 5.252 10.822 23.614 1.00 96.19 599 ILE A CA 1
ATOM 4749 C C . ILE A 1 599 ? 6.598 10.720 22.917 1.00 96.19 599 ILE A C 1
ATOM 4751 O O . ILE A 1 599 ? 6.993 11.638 22.210 1.00 96.19 599 ILE A O 1
ATOM 4755 N N . ILE A 1 600 ? 7.302 9.611 23.130 1.00 97.69 600 ILE A N 1
ATOM 4756 C CA . ILE A 1 600 ? 8.585 9.345 22.483 1.00 97.69 600 ILE A CA 1
ATOM 4757 C C . ILE A 1 600 ? 8.399 8.147 21.553 1.00 97.69 600 ILE A C 1
ATOM 4759 O O . ILE A 1 600 ? 8.045 7.053 22.006 1.00 97.69 600 ILE A O 1
ATOM 4763 N N . LEU A 1 601 ? 8.619 8.375 20.262 1.00 98.31 601 LEU A N 1
ATOM 4764 C CA . LEU A 1 601 ? 8.622 7.360 19.218 1.00 98.31 601 LEU A CA 1
ATOM 4765 C C . LEU A 1 601 ? 10.045 6.845 18.997 1.00 98.31 601 LEU A C 1
ATOM 4767 O O . LEU A 1 601 ? 11.007 7.609 19.052 1.00 98.31 601 LEU A O 1
ATOM 4771 N N . LYS A 1 602 ? 10.170 5.538 18.786 1.00 98.44 602 LYS A N 1
ATOM 4772 C CA . LYS A 1 602 ? 11.427 4.794 18.847 1.00 98.44 602 LYS A CA 1
ATOM 4773 C C . LYS A 1 602 ? 12.257 4.943 17.572 1.00 98.44 602 LYS A C 1
ATOM 4775 O O . LYS A 1 602 ? 11.777 4.664 16.475 1.00 98.44 602 LYS A O 1
ATOM 4780 N N . GLN A 1 603 ? 13.536 5.263 17.728 1.00 98.44 603 GLN A N 1
ATOM 4781 C CA . GLN A 1 603 ? 14.519 5.266 16.650 1.00 98.44 603 GLN A CA 1
ATOM 4782 C C . GLN A 1 603 ? 14.621 3.911 15.939 1.00 98.44 603 GLN A C 1
ATOM 4784 O O . GLN A 1 603 ? 14.412 2.840 16.518 1.00 98.44 603 GLN A O 1
ATOM 4789 N N . GLY A 1 604 ? 14.978 3.950 14.659 1.00 98.12 604 GLY A N 1
ATOM 4790 C CA . GLY A 1 604 ? 15.088 2.772 13.806 1.00 98.12 604 GLY A CA 1
ATOM 4791 C C . GLY A 1 604 ? 13.748 2.118 13.460 1.00 98.12 604 GLY A C 1
ATOM 4792 O O . GLY A 1 604 ? 13.758 1.076 12.810 1.00 98.12 604 GLY A O 1
ATOM 4793 N N . GLN A 1 605 ? 12.619 2.692 13.886 1.00 98.50 605 GLN A N 1
ATOM 4794 C CA . GLN A 1 605 ? 11.276 2.260 13.502 1.00 98.50 605 GLN A CA 1
ATOM 4795 C C . GLN A 1 605 ? 10.705 3.175 12.418 1.00 98.50 605 GLN A C 1
ATOM 4797 O O . GLN A 1 605 ? 11.113 4.332 12.288 1.00 98.50 605 GLN A O 1
ATOM 4802 N N . ILE A 1 606 ? 9.774 2.633 11.633 1.00 98.44 606 ILE A N 1
ATOM 4803 C CA . ILE A 1 606 ? 9.034 3.398 10.630 1.00 98.44 606 ILE A CA 1
ATOM 4804 C C . ILE A 1 606 ? 8.030 4.306 11.346 1.00 98.44 606 ILE A C 1
ATOM 4806 O O . ILE A 1 606 ? 7.376 3.893 12.306 1.00 98.44 606 ILE A O 1
ATOM 4810 N N . ILE A 1 607 ? 7.935 5.539 10.866 1.00 98.62 607 ILE A N 1
ATOM 4811 C CA . ILE A 1 607 ? 6.887 6.501 11.186 1.00 98.62 607 ILE A CA 1
ATOM 4812 C C . ILE A 1 607 ? 6.114 6.810 9.901 1.00 98.62 607 ILE A C 1
ATOM 4814 O O . ILE A 1 607 ? 6.713 6.910 8.827 1.00 98.62 607 ILE A O 1
ATOM 4818 N N . GLU A 1 608 ? 4.796 6.941 10.011 1.00 98.62 608 GLU A N 1
ATOM 4819 C CA . GLU A 1 608 ? 3.906 7.311 8.906 1.00 98.62 608 GLU A CA 1
ATOM 4820 C C . GLU A 1 608 ? 3.218 8.642 9.194 1.00 98.62 608 GLU A C 1
ATOM 4822 O O . GLU A 1 608 ? 2.972 8.978 10.354 1.00 98.62 608 GLU A O 1
ATOM 4827 N N . PHE A 1 609 ? 2.869 9.373 8.138 1.00 98.44 609 PHE A N 1
ATOM 4828 C CA . PHE A 1 609 ? 2.246 10.689 8.201 1.00 98.44 609 PHE A CA 1
ATOM 4829 C C . PHE A 1 609 ? 1.031 10.770 7.277 1.00 98.44 609 PHE A C 1
ATOM 4831 O O . PHE A 1 609 ? 1.016 10.202 6.185 1.00 98.44 609 PHE A O 1
ATOM 4838 N N . TYR A 1 610 ? 0.031 11.542 7.684 1.00 97.62 610 TYR A N 1
ATOM 4839 C CA . TYR A 1 610 ? -1.054 11.999 6.824 1.00 97.62 610 TYR A CA 1
ATOM 4840 C C . TYR A 1 610 ? -0.552 13.000 5.773 1.00 97.62 610 TYR A C 1
ATOM 4842 O O . TYR A 1 610 ? 0.554 13.537 5.862 1.00 97.62 610 TYR A O 1
ATOM 4850 N N . ARG A 1 611 ? -1.389 13.300 4.770 1.00 96.19 611 ARG A N 1
ATOM 4851 C CA . ARG A 1 611 ? -1.053 14.257 3.694 1.00 96.19 611 ARG A CA 1
ATOM 4852 C C . ARG A 1 611 ? -0.786 15.676 4.201 1.00 96.19 611 ARG A C 1
ATOM 4854 O O . ARG A 1 611 ? -0.071 16.427 3.536 1.00 96.19 611 ARG A O 1
ATOM 4861 N N . ASN A 1 612 ? -1.352 16.033 5.353 1.00 95.56 612 ASN A N 1
ATOM 4862 C CA . ASN A 1 612 ? -1.150 17.313 6.034 1.00 95.56 612 ASN A CA 1
ATOM 4863 C C . ASN A 1 612 ? 0.146 17.357 6.880 1.00 95.56 612 ASN A C 1
ATOM 4865 O O . ASN A 1 612 ? 0.441 18.385 7.484 1.00 95.56 612 ASN A O 1
ATOM 4869 N N . GLY A 1 613 ? 0.925 16.267 6.919 1.00 96.25 613 GLY A N 1
ATOM 4870 C CA . GLY A 1 613 ? 2.168 16.154 7.687 1.00 96.25 613 GLY A CA 1
ATOM 4871 C C . GLY A 1 613 ? 1.982 15.743 9.151 1.00 96.25 613 GLY A C 1
ATOM 4872 O O . GLY A 1 613 ? 2.971 15.584 9.861 1.00 96.25 613 GLY A O 1
ATOM 4873 N N . GLN A 1 614 ? 0.748 15.543 9.620 1.00 97.12 614 GLN A N 1
ATOM 4874 C CA . GLN A 1 614 ? 0.492 15.017 10.960 1.00 97.12 614 GLN A CA 1
ATOM 4875 C C . GLN A 1 614 ? 0.885 13.548 11.033 1.00 97.12 614 GLN A C 1
ATOM 4877 O O . GLN A 1 614 ? 0.771 12.808 10.057 1.00 97.12 614 GLN A O 1
ATOM 4882 N N . ILE A 1 615 ? 1.369 13.115 12.191 1.00 97.75 615 ILE A N 1
ATOM 4883 C CA . ILE A 1 615 ? 1.781 11.724 12.386 1.00 97.75 615 ILE A CA 1
ATOM 4884 C C . ILE A 1 615 ? 0.537 10.843 12.352 1.00 97.75 615 ILE A C 1
ATOM 4886 O O . ILE A 1 615 ? -0.481 11.189 12.937 1.00 97.75 615 ILE A O 1
ATOM 4890 N N . LYS A 1 616 ? 0.642 9.705 11.669 1.00 98.00 616 LYS A N 1
ATOM 4891 C CA . LYS A 1 616 ? -0.400 8.686 11.547 1.00 98.00 616 LYS A CA 1
ATOM 4892 C C . LYS A 1 616 ? -0.098 7.468 12.411 1.00 98.00 616 LYS A C 1
ATOM 4894 O O . LYS A 1 616 ? -0.958 7.033 13.170 1.00 98.00 616 LYS A O 1
ATOM 4899 N N . TYR A 1 617 ? 1.129 6.950 12.339 1.00 97.81 617 TYR A N 1
ATOM 4900 C CA . TYR A 1 617 ? 1.568 5.790 13.120 1.00 97.81 617 TYR A CA 1
ATOM 4901 C C . TYR A 1 617 ? 3.016 5.924 13.576 1.00 97.81 617 TYR A C 1
ATOM 4903 O O . TYR A 1 617 ? 3.853 6.480 12.865 1.00 97.81 617 TYR A O 1
ATOM 4911 N N . GLY A 1 618 ? 3.326 5.349 14.737 1.00 98.00 618 GLY A N 1
ATOM 4912 C CA . GLY A 1 618 ? 4.697 5.183 15.212 1.00 98.00 618 GLY A CA 1
ATOM 4913 C C . GLY A 1 618 ? 4.808 4.189 16.367 1.00 98.00 618 GLY A C 1
ATOM 4914 O O . GLY A 1 618 ? 3.830 3.892 17.048 1.00 98.00 618 GLY A O 1
ATOM 4915 N N . ILE A 1 619 ? 6.013 3.674 16.613 1.00 98.38 619 ILE A N 1
ATOM 4916 C CA . ILE A 1 619 ? 6.275 2.729 17.711 1.00 98.38 619 ILE A CA 1
ATOM 4917 C C . ILE A 1 619 ? 6.728 3.487 18.958 1.00 98.38 619 ILE A C 1
ATOM 4919 O O . ILE A 1 619 ? 7.719 4.211 18.915 1.00 98.38 619 ILE A O 1
ATOM 4923 N N . SER A 1 620 ? 6.053 3.290 20.088 1.00 97.88 620 SER A N 1
ATOM 4924 C CA . SER A 1 620 ? 6.398 3.969 21.348 1.00 97.88 620 SER A CA 1
ATOM 4925 C C . SER A 1 620 ? 7.619 3.356 22.052 1.00 97.88 620 SER A C 1
ATOM 4927 O O . SER A 1 620 ? 7.805 2.138 22.056 1.00 97.88 620 SER A O 1
ATOM 4929 N N . THR A 1 621 ? 8.453 4.175 22.706 1.00 97.75 621 THR A N 1
ATOM 4930 C CA . THR A 1 621 ? 9.599 3.677 23.505 1.00 97.75 621 THR A CA 1
ATOM 4931 C C . THR A 1 621 ? 9.215 3.232 24.914 1.00 97.75 621 THR A C 1
ATOM 4933 O O . THR A 1 621 ? 9.910 2.415 25.513 1.00 97.75 621 THR A O 1
ATOM 4936 N N . LYS A 1 622 ? 8.103 3.752 25.444 1.00 97.56 622 LYS A N 1
ATOM 4937 C CA . LYS A 1 622 ? 7.644 3.546 26.822 1.00 97.56 622 LYS A CA 1
ATOM 4938 C C . LYS A 1 622 ? 6.136 3.351 26.886 1.00 97.56 622 LYS A C 1
ATOM 4940 O O . LYS A 1 622 ? 5.403 3.744 25.978 1.00 97.56 622 LYS A O 1
ATOM 4945 N N . ASN A 1 623 ? 5.669 2.773 27.991 1.00 97.88 623 ASN A N 1
ATOM 4946 C CA . ASN A 1 623 ? 4.240 2.609 28.222 1.00 97.88 623 ASN A CA 1
ATOM 4947 C C . ASN A 1 623 ? 3.602 3.998 28.251 1.00 97.88 623 ASN A C 1
ATOM 4949 O O . ASN A 1 623 ? 4.046 4.867 29.003 1.00 97.88 623 ASN A O 1
ATOM 4953 N N . THR A 1 624 ? 2.595 4.212 27.412 1.00 96.94 624 THR A N 1
ATOM 4954 C CA . THR A 1 624 ? 2.091 5.552 27.101 1.00 96.94 624 THR A CA 1
ATOM 4955 C C . THR A 1 624 ? 0.723 5.755 27.756 1.00 96.94 624 THR A C 1
ATOM 4957 O O . THR A 1 624 ? -0.258 5.160 27.303 1.00 96.94 624 THR A O 1
ATOM 4960 N N . PRO A 1 625 ? 0.637 6.524 28.862 1.00 95.06 625 PRO A N 1
ATOM 4961 C CA . PRO A 1 625 ? -0.618 6.781 29.551 1.00 95.06 625 PRO A CA 1
ATOM 4962 C C . PRO A 1 625 ? -1.403 7.911 28.877 1.00 95.06 625 PRO A C 1
ATOM 4964 O O . PRO A 1 625 ? -1.068 9.072 29.056 1.00 95.06 625 PRO A O 1
ATOM 4967 N N . VAL A 1 626 ? -2.497 7.601 28.198 1.00 91.88 626 VAL A N 1
ATOM 4968 C CA . VAL A 1 626 ? -3.370 8.580 27.539 1.00 91.88 626 VAL A CA 1
ATOM 4969 C C . VAL A 1 626 ? -4.593 8.859 28.406 1.00 91.88 626 VAL A C 1
ATOM 4971 O O . VAL A 1 626 ? -5.124 7.956 29.057 1.00 91.88 626 VAL A O 1
ATOM 4974 N N . LEU A 1 627 ? -5.039 10.114 28.434 1.00 90.19 627 LEU A N 1
ATOM 4975 C CA . LEU A 1 627 ? -6.347 10.476 28.973 1.00 90.19 627 LEU A CA 1
ATOM 4976 C C . LEU A 1 627 ? -7.342 10.535 27.820 1.00 90.19 627 LEU A C 1
ATOM 4978 O O . LEU A 1 627 ? -7.224 11.398 26.958 1.00 90.19 627 LEU A O 1
ATOM 4982 N N . ILE A 1 628 ? -8.310 9.623 27.822 1.00 84.06 628 ILE A N 1
ATOM 4983 C CA . ILE A 1 628 ? -9.407 9.615 26.856 1.00 84.06 628 ILE A CA 1
ATOM 4984 C C . ILE A 1 628 ? -10.696 9.874 27.632 1.00 84.06 628 ILE A C 1
ATOM 4986 O O . ILE A 1 628 ? -11.105 9.096 28.504 1.00 84.06 628 ILE A O 1
ATOM 4990 N N . GLY A 1 629 ? -11.270 11.058 27.411 1.00 81.56 629 GLY A N 1
ATOM 4991 C CA . GLY A 1 629 ? -12.253 11.643 28.318 1.00 81.56 629 GLY A CA 1
ATOM 4992 C C . GLY A 1 629 ? -11.687 11.771 29.739 1.00 81.56 629 GLY A C 1
ATOM 4993 O O . GLY A 1 629 ? -10.663 12.408 29.967 1.00 81.56 629 GLY A O 1
ATOM 4994 N N . LYS A 1 630 ? -12.342 11.133 30.716 1.00 82.94 630 LYS A N 1
ATOM 4995 C CA . LYS A 1 630 ? -11.896 11.096 32.127 1.00 82.94 630 LYS A CA 1
ATOM 4996 C C . LYS A 1 630 ? -11.107 9.831 32.490 1.00 82.94 630 LYS A C 1
ATOM 4998 O O . LYS A 1 630 ? -10.796 9.619 33.659 1.00 82.94 630 LYS A O 1
ATOM 5003 N N . GLN A 1 631 ? -10.838 8.949 31.527 1.00 85.88 631 GLN A N 1
ATOM 5004 C CA . GLN A 1 631 ? -10.250 7.637 31.789 1.00 85.88 631 GLN A CA 1
ATOM 5005 C C . GLN A 1 631 ? -8.779 7.609 31.385 1.00 85.88 631 GLN A C 1
ATOM 5007 O O . GLN A 1 631 ? -8.415 7.990 30.277 1.00 85.88 631 GLN A O 1
ATOM 5012 N N . LYS A 1 632 ? -7.933 7.122 32.297 1.00 93.12 632 LYS A N 1
ATOM 5013 C CA . LYS A 1 632 ? -6.510 6.896 32.039 1.00 93.12 632 LYS A CA 1
ATOM 5014 C C . LYS A 1 632 ? -6.308 5.505 31.448 1.00 93.12 632 LYS A C 1
ATOM 5016 O O . LYS A 1 632 ? -6.580 4.503 32.110 1.00 93.12 632 LYS A O 1
ATOM 5021 N N . ILE A 1 633 ? -5.786 5.456 30.233 1.00 95.75 633 ILE A N 1
ATOM 5022 C CA . ILE A 1 633 ? -5.526 4.238 29.464 1.00 95.75 633 ILE A CA 1
ATOM 5023 C C . ILE A 1 633 ? -4.026 4.140 29.247 1.00 95.75 633 ILE A C 1
ATOM 5025 O O . ILE A 1 633 ? -3.375 5.152 29.034 1.00 95.75 633 ILE A O 1
ATOM 5029 N N . ILE A 1 634 ? -3.447 2.947 29.365 1.00 97.50 634 ILE A N 1
ATOM 5030 C CA . ILE A 1 634 ? -1.998 2.768 29.229 1.00 97.50 634 ILE A CA 1
ATOM 5031 C C . ILE A 1 634 ? -1.729 1.810 28.079 1.00 97.50 634 ILE A C 1
ATOM 5033 O O . ILE A 1 634 ? -2.006 0.609 28.185 1.00 97.50 634 ILE A O 1
ATOM 5037 N N . PHE A 1 635 ? -1.166 2.353 27.004 1.00 98.00 635 PHE A N 1
ATOM 5038 C CA . PHE A 1 635 ? -0.699 1.568 25.874 1.00 98.00 635 PHE A CA 1
ATOM 5039 C C . PHE A 1 635 ? 0.686 0.983 26.146 1.00 98.00 635 PHE A C 1
ATOM 5041 O O . PHE A 1 635 ? 1.511 1.585 26.839 1.00 98.00 635 PHE A O 1
ATOM 5048 N N . LYS A 1 636 ? 0.911 -0.225 25.636 1.00 98.31 636 LYS A N 1
ATOM 5049 C CA . LYS A 1 636 ? 2.124 -1.018 25.820 1.00 98.31 636 LYS A CA 1
ATOM 5050 C C . LYS A 1 636 ? 3.273 -0.438 24.989 1.00 98.31 636 LYS A C 1
ATOM 5052 O O . LYS A 1 636 ? 3.100 -0.120 23.819 1.00 98.31 636 LYS A O 1
ATOM 5057 N N . GLN A 1 637 ? 4.448 -0.333 25.602 1.00 97.75 637 GLN A N 1
ATOM 5058 C CA . GLN A 1 637 ? 5.681 0.079 24.931 1.00 97.75 637 GLN A CA 1
ATOM 5059 C C . GLN A 1 637 ? 6.125 -0.903 23.848 1.00 97.75 637 GLN A C 1
ATOM 5061 O O . GLN A 1 637 ? 5.867 -2.102 23.953 1.00 97.75 637 GLN A O 1
ATOM 5066 N N . GLY A 1 638 ? 6.877 -0.414 22.862 1.00 97.19 638 GLY A N 1
ATOM 5067 C CA . GLY A 1 638 ? 7.394 -1.230 21.762 1.00 97.19 638 GLY A CA 1
ATOM 5068 C C . GLY A 1 638 ? 6.315 -1.706 20.791 1.00 97.19 638 GLY A C 1
ATOM 5069 O O . GLY A 1 638 ? 6.621 -2.470 19.882 1.00 97.19 638 GLY A O 1
ATOM 5070 N N . GLU A 1 639 ? 5.078 -1.254 20.977 1.00 97.88 639 GLU A N 1
ATOM 5071 C CA . GLU A 1 639 ? 3.954 -1.495 20.086 1.00 97.88 639 GLU A CA 1
ATOM 5072 C C . GLU A 1 639 ? 3.585 -0.195 19.361 1.00 97.88 639 GLU A C 1
ATOM 5074 O O . GLU A 1 639 ? 3.965 0.913 19.769 1.00 97.88 639 GLU A O 1
ATOM 5079 N N . GLU A 1 640 ? 2.836 -0.360 18.277 1.00 97.94 640 GLU A N 1
ATOM 5080 C CA . GLU A 1 640 ? 2.312 0.726 17.458 1.00 97.94 640 GLU A CA 1
ATOM 5081 C C . GLU A 1 640 ? 1.286 1.571 18.217 1.00 97.94 640 GLU A C 1
ATOM 5083 O O . GLU A 1 640 ? 0.421 1.053 18.931 1.00 97.94 640 GLU A O 1
ATOM 5088 N N . LEU A 1 641 ? 1.401 2.883 18.033 1.00 98.31 641 LEU A N 1
ATOM 5089 C CA . LEU A 1 641 ? 0.399 3.881 18.358 1.00 98.31 641 LEU A CA 1
ATOM 5090 C C . LEU A 1 641 ? -0.117 4.481 17.054 1.00 98.31 641 LEU A C 1
ATOM 5092 O O . LEU A 1 641 ? 0.682 4.867 16.200 1.00 98.31 641 LEU A O 1
ATOM 5096 N N . GLY A 1 642 ? -1.438 4.568 16.925 1.00 97.88 642 GLY A N 1
ATOM 5097 C CA . GLY A 1 642 ? -2.093 5.296 15.842 1.00 97.88 642 GLY A CA 1
ATOM 5098 C C . GLY A 1 642 ? -2.605 6.642 16.321 1.00 97.88 642 GLY A C 1
ATOM 5099 O O . GLY A 1 642 ? -3.077 6.766 17.455 1.00 97.88 642 GLY A O 1
ATOM 5100 N N . PHE A 1 643 ? -2.520 7.630 15.444 1.00 97.31 643 PHE A N 1
ATOM 5101 C CA . PHE A 1 643 ? -2.886 9.014 15.693 1.00 97.31 643 PHE A CA 1
ATOM 5102 C C . PHE A 1 643 ? -3.931 9.461 14.665 1.00 97.31 643 PHE A C 1
ATOM 5104 O O . PHE A 1 643 ? -3.882 9.028 13.515 1.00 97.31 643 PHE A O 1
ATOM 5111 N N . SER A 1 644 ? -4.889 10.288 15.069 1.00 96.06 644 SER A N 1
ATOM 5112 C CA . SER A 1 644 ? -5.829 10.968 14.166 1.00 96.06 644 SER A CA 1
ATOM 5113 C C . SER A 1 644 ? -5.157 12.150 13.468 1.00 96.06 644 SER A C 1
ATOM 5115 O O . SER A 1 644 ? -4.066 12.576 13.854 1.00 96.06 644 SER A O 1
ATOM 5117 N N . GLU A 1 645 ? -5.821 12.735 12.468 1.00 95.44 645 GLU A N 1
ATOM 5118 C CA . GLU A 1 645 ? -5.285 13.903 11.757 1.00 95.44 645 GLU A CA 1
ATOM 5119 C C . GLU A 1 645 ? -5.138 15.143 12.651 1.00 95.44 645 GLU A C 1
ATOM 5121 O O . GLU A 1 645 ? -4.344 16.026 12.350 1.00 95.44 645 GLU A O 1
ATOM 5126 N N . ASN A 1 646 ? -5.851 15.207 13.778 1.00 94.06 646 ASN A N 1
ATOM 5127 C CA . ASN A 1 646 ? -5.685 16.257 14.789 1.00 94.06 646 ASN A CA 1
ATOM 5128 C C . ASN A 1 646 ? -4.579 15.948 15.830 1.00 94.06 646 ASN A C 1
ATOM 5130 O O . ASN A 1 646 ? -4.422 16.687 16.803 1.00 94.06 646 ASN A O 1
ATOM 5134 N N . GLY A 1 647 ? -3.831 14.852 15.654 1.00 94.44 647 GLY A N 1
ATOM 5135 C CA . GLY A 1 647 ? -2.698 14.463 16.496 1.00 94.44 647 GLY A CA 1
ATOM 5136 C C . GLY A 1 647 ? -3.056 13.747 17.805 1.00 94.44 647 GLY A C 1
ATOM 5137 O O . GLY A 1 647 ? -2.167 13.505 18.623 1.00 94.44 647 GLY A O 1
ATOM 5138 N N . GLN A 1 648 ? -4.322 13.394 18.049 1.00 94.44 648 GLN A N 1
ATOM 5139 C CA . GLN A 1 648 ? -4.712 12.601 19.223 1.00 94.44 648 GLN A CA 1
ATOM 5140 C C . GLN A 1 648 ? -4.370 11.119 19.030 1.00 94.44 648 GLN A C 1
ATOM 5142 O O . GLN A 1 648 ? -4.433 10.605 17.920 1.00 94.44 648 GLN A O 1
ATOM 5147 N N . ILE A 1 649 ? -4.031 10.396 20.108 1.00 95.69 649 ILE A N 1
ATOM 5148 C CA . ILE A 1 649 ? -3.869 8.936 20.017 1.00 95.69 649 ILE A CA 1
ATOM 5149 C C . ILE A 1 649 ? -5.246 8.290 19.889 1.00 95.69 649 ILE A C 1
ATOM 5151 O O . ILE A 1 649 ? -6.051 8.352 20.819 1.00 95.69 649 ILE A O 1
ATOM 5155 N N . ILE A 1 650 ? -5.447 7.577 18.787 1.00 96.19 650 ILE A N 1
ATOM 5156 C CA . ILE A 1 650 ? -6.668 6.832 18.486 1.00 96.19 650 ILE A CA 1
ATOM 5157 C C . ILE A 1 650 ? -6.463 5.322 18.485 1.00 96.19 650 ILE A C 1
ATOM 5159 O O . ILE A 1 650 ? -7.431 4.588 18.360 1.00 96.19 650 ILE A O 1
ATOM 5163 N N . TYR A 1 651 ? -5.242 4.800 18.603 1.00 97.62 651 TYR A N 1
ATOM 5164 C CA . TYR A 1 651 ? -5.022 3.351 18.587 1.00 97.62 651 TYR A CA 1
ATOM 5165 C C . TYR A 1 651 ? -3.786 2.926 19.378 1.00 97.62 651 TYR A C 1
ATOM 5167 O O . TYR A 1 651 ? -2.775 3.624 19.392 1.00 97.62 651 TYR A O 1
ATOM 5175 N N . GLY A 1 652 ? -3.861 1.745 19.995 1.00 98.00 652 GLY A N 1
ATOM 5176 C CA . GLY A 1 652 ? -2.708 1.037 20.543 1.00 98.00 652 GLY A CA 1
ATOM 5177 C C . GLY A 1 652 ? -3.085 -0.271 21.243 1.00 98.00 652 GLY A C 1
ATOM 5178 O O . GLY A 1 652 ? -4.262 -0.588 21.437 1.00 98.00 652 GLY A O 1
ATOM 5179 N N . LYS A 1 653 ? -2.079 -1.047 21.664 1.00 98.38 653 LYS A N 1
ATOM 5180 C CA . LYS A 1 653 ? -2.283 -2.270 22.464 1.00 98.38 653 LYS A CA 1
ATOM 5181 C C . LYS A 1 653 ? -2.249 -1.989 23.957 1.00 98.38 653 LYS A C 1
ATOM 5183 O O . LYS A 1 653 ? -1.364 -1.292 24.445 1.00 98.38 653 LYS A O 1
ATOM 5188 N N . LEU A 1 654 ? -3.169 -2.581 24.711 1.00 98.38 654 LEU A N 1
ATOM 5189 C CA . LEU A 1 654 ? -3.259 -2.375 26.159 1.00 98.38 654 LEU A CA 1
ATOM 5190 C C . LEU A 1 654 ? -2.174 -3.132 26.938 1.00 98.38 654 LEU A C 1
ATOM 5192 O O . LEU A 1 654 ? -1.911 -4.302 26.676 1.00 98.38 654 LEU A O 1
ATOM 5196 N N . ILE A 1 655 ? -1.608 -2.528 27.988 1.00 98.19 655 ILE A N 1
ATOM 5197 C CA . ILE A 1 655 ? -0.666 -3.235 28.884 1.00 98.19 655 ILE A CA 1
ATOM 5198 C C . ILE A 1 655 ? -1.361 -4.225 29.842 1.00 98.19 655 ILE A C 1
ATOM 5200 O O . ILE A 1 655 ? -0.750 -5.178 30.331 1.00 98.19 655 ILE A O 1
ATOM 5204 N N . LYS A 1 656 ? -2.648 -4.008 30.132 1.00 98.00 656 LYS A N 1
ATOM 5205 C CA . LYS A 1 656 ? -3.462 -4.829 31.040 1.00 98.00 656 LYS A CA 1
ATOM 5206 C C . LYS A 1 656 ? -4.929 -4.820 30.621 1.00 98.00 656 LYS A C 1
ATOM 5208 O O . LYS A 1 656 ? -5.359 -3.914 29.907 1.00 98.00 656 LYS A O 1
ATOM 5213 N N . ASN A 1 657 ? -5.702 -5.786 31.123 1.00 98.44 657 ASN A N 1
ATOM 5214 C CA . ASN A 1 657 ? -7.153 -5.756 30.966 1.00 98.44 657 ASN A CA 1
ATOM 5215 C C . ASN A 1 657 ? -7.685 -4.431 31.528 1.00 98.44 657 ASN A C 1
ATOM 5217 O O . ASN A 1 657 ? -7.410 -4.100 32.683 1.00 98.44 657 ASN A O 1
ATOM 5221 N N . THR A 1 658 ? -8.419 -3.672 30.720 1.00 98.06 658 THR A N 1
ATOM 5222 C CA . THR A 1 658 ? -8.827 -2.306 31.067 1.00 98.06 658 THR A CA 1
ATOM 5223 C C . THR A 1 658 ? -10.331 -2.167 30.887 1.00 98.06 658 THR A C 1
ATOM 5225 O O . THR A 1 658 ? -10.867 -2.447 29.818 1.00 98.06 658 THR A O 1
ATOM 5228 N N . ALA A 1 659 ? -11.028 -1.780 31.958 1.00 97.31 659 ALA A N 1
ATOM 5229 C CA . ALA A 1 659 ? -12.465 -1.545 31.929 1.00 97.31 659 ALA A CA 1
ATOM 5230 C C . ALA A 1 659 ? -12.755 -0.101 31.513 1.00 97.31 659 ALA A C 1
ATOM 5232 O O . ALA A 1 659 ? -12.375 0.817 32.238 1.00 97.31 659 ALA A O 1
ATOM 5233 N N . ILE A 1 660 ? -13.450 0.073 30.392 1.00 96.44 660 ILE A N 1
ATOM 5234 C CA . ILE A 1 660 ? -13.746 1.365 29.777 1.00 96.44 660 ILE A CA 1
ATOM 5235 C C . ILE A 1 660 ? -15.256 1.544 29.662 1.00 96.44 660 ILE A C 1
ATOM 5237 O O . ILE A 1 660 ? -15.991 0.590 29.396 1.00 96.44 660 ILE A O 1
ATOM 5241 N N . ARG A 1 661 ? -15.736 2.766 29.900 1.00 95.69 661 ARG A N 1
ATOM 5242 C CA . ARG A 1 661 ? -17.132 3.126 29.619 1.00 95.69 661 ARG A CA 1
ATOM 5243 C C . ARG A 1 661 ? -17.296 3.462 28.134 1.00 95.69 661 ARG A C 1
ATOM 5245 O O . ARG A 1 661 ? -16.660 4.403 27.679 1.00 95.69 661 ARG A O 1
ATOM 5252 N N . VAL A 1 662 ? -18.155 2.718 27.437 1.00 95.44 662 VAL A N 1
ATOM 5253 C CA . VAL A 1 662 ? -18.542 2.925 26.032 1.00 95.44 662 VAL A CA 1
ATOM 5254 C C . VAL A 1 662 ? -20.047 3.180 26.006 1.00 95.44 662 VAL A C 1
ATOM 5256 O O . VAL A 1 662 ? -20.840 2.324 26.418 1.00 95.44 662 VAL A O 1
ATOM 5259 N N . GLY A 1 663 ? -20.446 4.406 25.662 1.00 92.50 663 GLY A N 1
ATOM 5260 C CA . GLY A 1 663 ? -21.817 4.879 25.862 1.00 92.50 663 GLY A CA 1
ATOM 5261 C C . GLY A 1 663 ? -22.308 4.676 27.309 1.00 92.50 663 GLY A C 1
ATOM 5262 O O . GLY A 1 663 ? -21.739 5.182 28.285 1.00 92.50 663 GLY A O 1
ATOM 5263 N N . LYS A 1 664 ? -23.389 3.902 27.475 1.00 92.94 664 LYS A N 1
ATOM 5264 C CA . LYS A 1 664 ? -23.976 3.573 28.792 1.00 92.94 664 LYS A CA 1
ATOM 5265 C C . LYS A 1 664 ? -23.383 2.312 29.439 1.00 92.94 664 LYS A C 1
ATOM 5267 O O . LYS A 1 664 ? -23.784 1.965 30.547 1.00 92.94 664 LYS A O 1
ATOM 5272 N N . GLN A 1 665 ? -22.452 1.621 28.780 1.00 94.94 665 GLN A N 1
ATOM 5273 C CA . GLN A 1 665 ? -21.991 0.286 29.176 1.00 94.94 665 GLN A CA 1
ATOM 5274 C C . GLN A 1 665 ? -20.536 0.318 29.651 1.00 94.94 665 GLN A C 1
ATOM 5276 O O . GLN A 1 665 ? -19.732 1.113 29.173 1.00 94.94 665 GLN A O 1
ATOM 5281 N N . ARG A 1 666 ? -20.179 -0.549 30.606 1.00 96.38 666 ARG A N 1
ATOM 5282 C CA . ARG A 1 666 ? -18.793 -0.725 31.069 1.00 96.38 666 ARG A CA 1
ATOM 5283 C C . ARG A 1 666 ? -18.243 -2.039 30.526 1.00 96.38 666 ARG A C 1
ATOM 5285 O O . ARG A 1 666 ? -18.709 -3.106 30.914 1.00 96.38 666 ARG A O 1
ATOM 5292 N N . ILE A 1 667 ? -17.239 -1.958 29.660 1.00 98.06 667 ILE A N 1
ATOM 5293 C CA . ILE A 1 667 ? -16.695 -3.088 28.897 1.00 98.06 667 ILE A CA 1
ATOM 5294 C C . ILE A 1 667 ? -15.237 -3.296 29.293 1.00 98.06 667 ILE A C 1
ATOM 5296 O O . ILE A 1 667 ? -14.502 -2.334 29.475 1.00 98.06 667 ILE A O 1
ATOM 5300 N N . THR A 1 668 ? -14.806 -4.546 29.487 1.00 98.38 668 THR A N 1
ATOM 5301 C CA . THR A 1 668 ? -13.400 -4.856 29.806 1.00 98.38 668 THR A CA 1
ATOM 5302 C C . THR A 1 668 ? -12.680 -5.355 28.566 1.00 98.38 668 THR A C 1
ATOM 5304 O O . THR A 1 668 ? -12.996 -6.433 28.065 1.00 98.38 668 THR A O 1
ATOM 5307 N N . PHE A 1 669 ? -11.693 -4.591 28.110 1.00 98.56 669 PHE A N 1
ATOM 5308 C CA . PHE A 1 669 ? -10.860 -4.914 26.957 1.00 98.56 669 PHE A CA 1
ATOM 5309 C C . PHE A 1 669 ? -9.599 -5.670 27.370 1.00 98.56 669 PHE A C 1
ATOM 5311 O O . PHE A 1 669 ? -9.105 -5.497 28.486 1.00 98.56 669 PHE A O 1
ATOM 5318 N N . MET A 1 670 ? -9.134 -6.560 26.497 1.00 98.38 670 MET A N 1
ATOM 5319 C CA . MET A 1 670 ? -8.086 -7.543 26.763 1.00 98.38 670 MET A CA 1
ATOM 5320 C C . MET A 1 670 ? -6.689 -6.907 26.788 1.00 98.38 670 MET A C 1
ATOM 5322 O O . MET A 1 670 ? -6.361 -6.075 25.948 1.00 98.38 670 MET A O 1
ATOM 5326 N N . LYS A 1 671 ? -5.839 -7.341 27.727 1.00 98.38 671 LYS A N 1
ATOM 5327 C CA . LYS A 1 671 ? -4.390 -7.101 27.717 1.00 98.38 671 LYS A CA 1
ATOM 5328 C C . LYS A 1 671 ? -3.811 -7.534 26.370 1.00 98.38 671 LYS A C 1
ATOM 5330 O O . LYS A 1 671 ? -4.138 -8.611 25.894 1.00 98.38 671 LYS A O 1
ATOM 5335 N N . GLU A 1 672 ? -2.947 -6.708 25.792 1.00 97.38 672 GLU A N 1
ATOM 5336 C CA . GLU A 1 672 ? -2.341 -6.887 24.464 1.00 97.38 672 GLU A CA 1
ATOM 5337 C C . GLU A 1 672 ? -3.342 -6.928 23.300 1.00 97.38 672 GLU A C 1
ATOM 5339 O O . GLU A 1 672 ? -2.929 -6.986 22.143 1.00 97.38 672 GLU A O 1
ATOM 5344 N N . GLY A 1 673 ? -4.642 -6.808 23.583 1.00 97.50 673 GLY A N 1
ATOM 5345 C CA . GLY A 1 673 ? -5.659 -6.544 22.583 1.00 97.50 673 GLY A CA 1
ATOM 5346 C C . GLY A 1 673 ? -5.507 -5.128 22.039 1.00 97.50 673 GLY A C 1
ATOM 5347 O O . GLY A 1 673 ? -5.215 -4.189 22.790 1.00 97.50 673 GLY A O 1
ATOM 5348 N N . GLY A 1 674 ? -5.711 -4.989 20.730 1.00 97.00 674 GLY A N 1
ATOM 5349 C CA . GLY A 1 674 ? -5.845 -3.686 20.093 1.00 97.00 674 GLY A CA 1
ATOM 5350 C C . GLY A 1 674 ? -7.093 -2.976 20.610 1.00 97.00 674 GLY A C 1
ATOM 5351 O O . GLY A 1 674 ? -8.136 -3.606 20.825 1.00 97.00 674 GLY A O 1
ATOM 5352 N N . LEU A 1 675 ? -6.961 -1.675 20.828 1.00 98.19 675 LEU A N 1
ATOM 5353 C CA . LEU A 1 675 ? -8.043 -0.784 21.205 1.00 98.19 675 LEU A CA 1
ATOM 5354 C C . LEU A 1 675 ? -7.934 0.474 20.354 1.00 98.19 675 LEU A C 1
ATOM 5356 O O . LEU A 1 675 ? -6.861 1.075 20.285 1.00 98.19 675 LEU A O 1
ATOM 5360 N N . ASN A 1 676 ? -9.039 0.848 19.726 1.00 98.00 676 ASN A N 1
ATOM 5361 C CA . ASN A 1 676 ? -9.139 2.030 18.893 1.00 98.00 676 ASN A CA 1
ATOM 5362 C C . ASN A 1 676 ? -10.248 2.957 19.388 1.00 98.00 676 ASN A C 1
ATOM 5364 O O . ASN A 1 676 ? -11.249 2.509 19.952 1.00 98.00 676 ASN A O 1
ATOM 5368 N N . PHE A 1 677 ? -10.036 4.244 19.170 1.00 96.94 677 PHE A N 1
ATOM 5369 C CA . PHE A 1 677 ? -10.933 5.327 19.497 1.00 96.94 677 PHE A CA 1
ATOM 5370 C C . PHE A 1 677 ? -11.275 6.099 18.234 1.00 96.94 677 PHE A C 1
ATOM 5372 O O . PHE A 1 677 ? -10.435 6.248 17.352 1.00 96.94 677 PHE A O 1
ATOM 5379 N N . GLU A 1 678 ? -12.491 6.609 18.197 1.00 95.00 678 GLU A N 1
ATOM 5380 C CA . GLU A 1 678 ? -12.909 7.621 17.241 1.00 95.00 678 GLU A CA 1
ATOM 5381 C C . GLU A 1 678 ? -12.330 8.986 17.641 1.00 95.00 678 GLU A C 1
ATOM 5383 O O . GLU A 1 678 ? -11.889 9.183 18.780 1.00 95.00 678 GLU A O 1
ATOM 5388 N N . GLU A 1 679 ? -12.372 9.965 16.736 1.00 91.44 679 GLU A N 1
ATOM 5389 C CA . GLU A 1 679 ? -11.848 11.317 17.001 1.00 91.44 679 GLU A CA 1
ATOM 5390 C C . GLU A 1 679 ? -12.577 12.037 18.146 1.00 91.44 679 GLU A C 1
ATOM 5392 O O . GLU A 1 679 ? -12.009 12.895 18.820 1.00 91.44 679 GLU A O 1
ATOM 5397 N N . ASN A 1 680 ? -13.828 11.657 18.419 1.00 91.62 680 ASN A N 1
ATOM 5398 C CA . ASN A 1 680 ? -14.598 12.162 19.556 1.00 91.62 680 ASN A CA 1
ATOM 5399 C C . ASN A 1 680 ? -14.216 11.495 20.901 1.00 91.62 680 ASN A C 1
ATOM 5401 O O . ASN A 1 680 ? -14.809 11.790 21.944 1.00 91.62 680 ASN A O 1
ATOM 5405 N N . GLY A 1 681 ? -13.247 10.572 20.890 1.00 92.56 681 GLY A N 1
ATOM 5406 C CA . GLY A 1 681 ? -12.753 9.836 22.051 1.00 92.56 681 GLY A CA 1
ATOM 5407 C C . GLY A 1 681 ? -13.628 8.660 22.500 1.00 92.56 681 GLY A C 1
ATOM 5408 O O . GLY A 1 681 ? -13.313 8.030 23.515 1.00 92.56 681 GLY A O 1
ATOM 5409 N N . GLN A 1 682 ? -14.722 8.338 21.800 1.00 95.12 682 GLN A N 1
ATOM 5410 C CA . GLN A 1 682 ? -15.436 7.075 22.012 1.00 95.12 682 GLN A CA 1
ATOM 5411 C C . GLN A 1 682 ? -14.601 5.903 21.504 1.00 95.12 682 GLN A C 1
ATOM 5413 O O . GLN A 1 682 ? -13.745 6.057 20.644 1.00 95.12 682 GLN A O 1
ATOM 5418 N N . VAL A 1 683 ? -14.825 4.713 22.058 1.00 97.06 683 VAL A N 1
ATOM 5419 C CA . VAL A 1 683 ? -14.165 3.498 21.565 1.00 97.06 683 VAL A CA 1
ATOM 5420 C C . VAL A 1 683 ? -14.799 3.111 20.235 1.00 97.06 683 VAL A C 1
ATOM 5422 O O . VAL A 1 683 ? -15.992 2.839 20.235 1.00 97.06 683 VAL A O 1
ATOM 5425 N N . GLY A 1 684 ? -14.009 3.022 19.165 1.00 97.19 684 GLY A N 1
ATOM 5426 C CA . GLY A 1 684 ? -14.449 2.507 17.864 1.00 97.19 684 GLY A CA 1
ATOM 5427 C C . GLY A 1 684 ? -14.428 0.980 17.824 1.00 97.19 684 GLY A C 1
ATOM 5428 O O . GLY A 1 684 ? -15.408 0.325 17.481 1.00 97.19 684 GLY A O 1
ATOM 5429 N N . TYR A 1 685 ? -13.341 0.356 18.290 1.00 98.38 685 TYR A N 1
ATOM 5430 C CA . TYR A 1 685 ? -13.287 -1.102 18.449 1.00 98.38 685 TYR A CA 1
ATOM 5431 C C . TYR A 1 685 ? -12.309 -1.564 19.528 1.00 98.38 685 TYR A C 1
ATOM 5433 O O . TYR A 1 685 ? -11.366 -0.866 19.898 1.00 98.38 685 TYR A O 1
ATOM 5441 N N . GLY A 1 686 ? -12.483 -2.802 19.996 1.00 98.38 686 GLY A N 1
ATOM 5442 C CA . GLY A 1 686 ? -11.506 -3.455 20.865 1.00 98.38 686 GLY A CA 1
ATOM 5443 C C . GLY A 1 686 ? -11.722 -4.958 21.027 1.00 98.38 686 GLY A C 1
ATOM 5444 O O . GLY A 1 686 ? -12.746 -5.504 20.627 1.00 98.38 686 GLY A O 1
ATOM 5445 N N . THR A 1 687 ? -10.749 -5.650 21.625 1.00 98.56 687 THR A N 1
ATOM 5446 C CA . THR A 1 687 ? -10.841 -7.099 21.909 1.00 98.56 687 THR A CA 1
ATOM 5447 C C . THR A 1 687 ? -11.388 -7.357 23.313 1.00 98.56 687 THR A C 1
ATOM 5449 O O . THR A 1 687 ? -10.855 -6.825 24.289 1.00 98.56 687 THR A O 1
ATOM 5452 N N . LEU A 1 688 ? -12.421 -8.191 23.461 1.00 98.62 688 LEU A N 1
ATOM 5453 C CA . LEU A 1 688 ? -13.068 -8.441 24.759 1.00 98.62 688 LEU A CA 1
ATOM 5454 C C . LEU A 1 688 ? -12.218 -9.312 25.699 1.00 98.62 688 LEU A C 1
ATOM 5456 O O . LEU A 1 688 ? -11.861 -10.438 25.367 1.00 98.62 688 LEU A O 1
ATOM 5460 N N . ALA A 1 689 ? -11.975 -8.862 26.935 1.00 98.56 689 ALA A N 1
ATOM 5461 C CA . ALA A 1 689 ? -11.227 -9.631 27.943 1.00 98.56 689 ALA A CA 1
ATOM 5462 C C . ALA A 1 689 ? -12.015 -10.807 28.544 1.00 98.56 689 ALA A C 1
ATOM 5464 O O . ALA A 1 689 ? -11.426 -11.737 29.102 1.00 98.56 689 ALA A O 1
ATOM 5465 N N . LYS A 1 690 ? -13.347 -10.756 28.473 1.00 98.44 690 LYS A N 1
ATOM 5466 C CA . LYS A 1 690 ? -14.267 -11.769 29.002 1.00 98.44 690 LYS A CA 1
ATOM 5467 C C . LYS A 1 690 ? -15.550 -11.809 28.180 1.00 98.44 690 LYS A C 1
ATOM 5469 O O . LYS A 1 690 ? -15.880 -10.834 27.507 1.00 98.44 690 LYS A O 1
ATOM 5474 N N . ASN A 1 691 ? -16.277 -12.920 28.277 1.00 98.62 691 ASN A N 1
ATOM 5475 C CA . ASN A 1 691 ? -17.621 -13.015 27.723 1.00 98.62 691 ASN A CA 1
ATOM 5476 C C . ASN A 1 691 ? -18.457 -11.884 28.326 1.00 98.62 691 ASN A C 1
ATOM 5478 O O . ASN A 1 691 ? -18.471 -11.719 29.549 1.00 98.62 691 ASN A O 1
ATOM 5482 N N . THR A 1 692 ? -19.089 -11.076 27.481 1.00 98.44 692 THR A N 1
ATOM 5483 C CA . THR A 1 692 ? -19.734 -9.838 27.924 1.00 98.44 692 THR A CA 1
ATOM 5484 C C . THR A 1 692 ? -21.144 -9.762 27.361 1.00 98.44 692 THR A C 1
ATOM 5486 O O . THR A 1 692 ? -21.331 -9.755 26.148 1.00 98.44 692 THR A O 1
ATOM 5489 N N . THR A 1 693 ? -22.138 -9.711 28.248 1.00 98.31 693 THR A N 1
ATOM 5490 C CA . THR A 1 693 ? -23.537 -9.480 27.872 1.00 98.31 693 THR A CA 1
ATOM 5491 C C . THR A 1 693 ? -23.806 -7.986 27.820 1.00 98.31 693 THR A C 1
ATOM 5493 O O . THR A 1 693 ? -23.662 -7.301 28.831 1.00 98.31 693 THR A O 1
ATOM 5496 N N . LEU A 1 694 ? -24.201 -7.495 26.650 1.00 97.88 694 LEU A N 1
ATOM 5497 C CA . LEU A 1 694 ? -24.434 -6.082 26.370 1.00 97.88 694 LEU A CA 1
ATOM 5498 C C . LEU A 1 694 ? -25.862 -5.875 25.861 1.00 97.88 694 LEU A C 1
ATOM 5500 O O . LEU A 1 694 ? -26.468 -6.781 25.282 1.00 97.88 694 LEU A O 1
ATOM 5504 N N . ARG A 1 695 ? -26.415 -4.681 26.093 1.00 97.25 695 ARG A N 1
ATOM 5505 C CA . ARG A 1 695 ? -27.724 -4.298 25.545 1.00 97.25 695 ARG A CA 1
ATOM 5506 C C . ARG A 1 695 ? -27.532 -3.681 24.159 1.00 97.25 695 ARG A C 1
ATOM 5508 O O . ARG A 1 695 ? -26.775 -2.722 24.034 1.00 97.25 695 ARG A O 1
ATOM 5515 N N . VAL A 1 696 ? -28.230 -4.209 23.156 1.00 96.62 696 VAL A N 1
ATOM 5516 C CA . VAL A 1 696 ? -28.263 -3.688 21.779 1.00 96.62 696 VAL A CA 1
ATOM 5517 C C . VAL A 1 696 ? -29.724 -3.487 21.393 1.00 96.62 696 VAL A C 1
ATOM 5519 O O . VAL A 1 696 ? -30.475 -4.456 21.281 1.00 96.62 696 VAL A O 1
ATOM 5522 N N . GLY A 1 697 ? -30.168 -2.231 21.318 1.00 93.75 697 GLY A N 1
ATOM 5523 C CA . GLY A 1 697 ? -31.593 -1.906 21.215 1.00 93.75 697 GLY A CA 1
ATOM 5524 C C . GLY A 1 697 ? -32.421 -2.569 22.331 1.00 93.75 697 GLY A C 1
ATOM 5525 O O . GLY A 1 697 ? -32.196 -2.345 23.531 1.00 93.75 697 GLY A O 1
ATOM 5526 N N . LYS A 1 698 ? -33.369 -3.427 21.934 1.00 93.62 698 LYS A N 1
ATOM 5527 C CA . LYS A 1 698 ? -34.218 -4.227 22.840 1.00 93.62 698 LYS A CA 1
ATOM 5528 C C . LYS A 1 698 ? -33.604 -5.571 23.263 1.00 93.62 698 LYS A C 1
ATOM 5530 O O . LYS A 1 698 ? -34.162 -6.251 24.120 1.00 93.62 698 LYS A O 1
ATOM 5535 N N . HIS A 1 699 ? -32.460 -5.956 22.701 1.00 95.25 699 HIS A N 1
ATOM 5536 C CA . HIS A 1 699 ? -31.850 -7.270 22.903 1.00 95.25 699 HIS A CA 1
ATOM 5537 C C . HIS A 1 699 ? -30.743 -7.243 23.961 1.00 95.25 699 HIS A C 1
ATOM 5539 O O . HIS A 1 699 ? -30.024 -6.256 24.118 1.00 95.25 699 HIS A O 1
ATOM 5545 N N . LYS A 1 700 ? -30.585 -8.360 24.681 1.00 97.38 700 LYS A N 1
ATOM 5546 C CA . LYS A 1 700 ? -29.405 -8.654 25.507 1.00 97.38 700 LYS A CA 1
ATOM 5547 C C . LYS A 1 700 ? -28.591 -9.724 24.792 1.00 97.38 700 LYS A C 1
ATOM 5549 O O . LYS A 1 700 ? -29.069 -10.845 24.643 1.00 97.38 700 LYS A O 1
ATOM 5554 N N . ILE A 1 701 ? -27.387 -9.378 24.356 1.00 98.19 701 ILE A N 1
ATOM 5555 C CA . ILE A 1 701 ? -26.551 -10.231 23.506 1.00 98.19 701 ILE A CA 1
ATOM 5556 C C . ILE A 1 701 ? -25.240 -10.508 24.228 1.00 98.19 701 ILE A C 1
ATOM 5558 O O . ILE A 1 701 ? -24.614 -9.587 24.751 1.00 98.19 701 ILE A O 1
ATOM 5562 N N . THR A 1 702 ? -24.834 -11.778 24.289 1.00 98.50 702 THR A N 1
ATOM 5563 C CA . THR A 1 702 ? -23.566 -12.182 24.907 1.00 98.50 702 THR A CA 1
ATOM 5564 C C . THR A 1 702 ? -22.494 -12.356 23.843 1.00 98.50 702 THR A C 1
ATOM 5566 O O . THR A 1 702 ? -22.539 -13.294 23.047 1.00 98.50 702 THR A O 1
ATOM 5569 N N . PHE A 1 703 ? -21.503 -11.472 23.878 1.00 98.62 703 PHE A N 1
ATOM 5570 C CA . PHE A 1 703 ? -20.352 -11.494 22.987 1.00 98.62 703 PHE A CA 1
ATOM 5571 C C . PHE A 1 703 ? -19.212 -12.331 23.570 1.00 98.62 703 PHE A C 1
ATOM 5573 O O . PHE A 1 703 ? -19.006 -12.374 24.790 1.00 98.62 703 PHE A O 1
ATOM 5580 N N . LYS A 1 704 ? -18.485 -13.013 22.686 1.00 98.56 704 LYS A N 1
ATOM 5581 C CA . LYS A 1 704 ? -17.439 -13.982 23.025 1.00 98.56 704 LYS A CA 1
ATOM 5582 C C . LYS A 1 704 ? -16.123 -13.298 23.432 1.00 98.56 704 LYS A C 1
ATOM 5584 O O . LYS A 1 704 ? -15.669 -12.348 22.802 1.00 98.56 704 LYS A O 1
ATOM 5589 N N . LYS A 1 705 ? -15.484 -13.801 24.494 1.00 98.44 705 LYS A N 1
ATOM 5590 C CA . LYS A 1 705 ? -14.134 -13.410 24.937 1.00 98.44 705 LYS A CA 1
ATOM 5591 C C . LYS A 1 705 ? -13.110 -13.624 23.820 1.00 98.44 705 LYS A C 1
ATOM 5593 O O . LYS A 1 705 ? -13.130 -14.661 23.168 1.00 98.44 705 LYS A O 1
ATOM 5598 N N . GLY A 1 706 ? -12.146 -12.713 23.714 1.00 97.75 706 GLY A N 1
ATOM 5599 C CA . GLY A 1 706 ? -11.025 -12.811 22.777 1.00 97.75 706 GLY A CA 1
ATOM 5600 C C . GLY A 1 706 ? -11.375 -12.409 21.352 1.00 97.75 706 GLY A C 1
ATOM 5601 O O . GLY A 1 706 ? -10.482 -12.352 20.519 1.00 97.75 706 GLY A O 1
ATOM 5602 N N . GLU A 1 707 ? -12.640 -12.087 21.093 1.00 98.25 707 GLU A N 1
ATOM 5603 C CA . GLU A 1 707 ? -13.097 -11.608 19.799 1.00 98.25 707 GLU A CA 1
ATOM 5604 C C . GLU A 1 707 ? -13.182 -10.076 19.779 1.00 98.25 707 GLU A C 1
ATOM 5606 O O . GLU A 1 707 ? -13.277 -9.412 20.824 1.00 98.25 707 GLU A O 1
ATOM 5611 N N . LEU A 1 708 ? -13.147 -9.527 18.566 1.00 98.25 708 LEU A N 1
ATOM 5612 C CA . LEU A 1 708 ? -13.328 -8.106 18.295 1.00 98.25 708 LEU A CA 1
ATOM 5613 C C . LEU A 1 708 ? -14.795 -7.701 18.514 1.00 98.25 708 LEU A C 1
ATOM 5615 O O . LEU A 1 708 ? -15.714 -8.419 18.118 1.00 98.25 708 LEU A O 1
ATOM 5619 N N . ILE A 1 709 ? -15.001 -6.525 19.097 1.00 98.62 709 ILE A N 1
ATOM 5620 C CA . ILE A 1 709 ? -16.283 -5.816 19.118 1.00 98.62 709 ILE A CA 1
ATOM 5621 C C . ILE A 1 709 ? -16.073 -4.409 18.552 1.00 98.62 709 ILE A C 1
ATOM 5623 O O . ILE A 1 709 ? -15.046 -3.787 18.840 1.00 98.62 709 ILE A O 1
ATOM 5627 N N . ARG A 1 710 ? -17.022 -3.935 17.743 1.00 98.62 710 ARG A N 1
ATOM 5628 C CA . ARG A 1 710 ? -17.022 -2.599 17.136 1.00 98.62 710 ARG A CA 1
ATOM 5629 C C . ARG A 1 710 ? -18.212 -1.783 17.619 1.00 98.62 710 ARG A C 1
ATOM 5631 O O . ARG A 1 710 ? -19.259 -2.342 17.966 1.00 98.62 710 ARG A O 1
ATOM 5638 N N . PHE A 1 711 ? -18.053 -0.473 17.629 1.00 98.38 711 PHE A N 1
ATOM 5639 C CA . PHE A 1 711 ? -19.045 0.485 18.075 1.00 98.38 711 PHE A CA 1
ATOM 5640 C C . PHE A 1 711 ? -19.141 1.631 17.078 1.00 98.38 711 PHE A C 1
ATOM 5642 O O . PHE A 1 711 ? -18.163 2.005 16.446 1.00 98.38 711 PHE A O 1
ATOM 5649 N N . TYR A 1 712 ? -20.327 2.215 16.999 1.00 97.44 712 TYR A N 1
ATOM 5650 C CA . TYR A 1 712 ? -20.534 3.502 16.361 1.00 97.44 712 TYR A CA 1
ATOM 5651 C C . TYR A 1 712 ? -19.948 4.639 17.202 1.00 97.44 712 TYR A C 1
ATOM 5653 O O . TYR A 1 712 ? -19.764 4.503 18.415 1.00 97.44 712 TYR A O 1
ATOM 5661 N N . GLU A 1 713 ? -19.797 5.812 16.588 1.00 95.81 713 GLU A N 1
ATOM 5662 C CA . GLU A 1 713 ? -19.327 7.039 17.243 1.00 95.81 713 GLU A CA 1
ATOM 5663 C C . GLU A 1 713 ? -20.147 7.461 18.471 1.00 95.81 713 GLU A C 1
ATOM 5665 O O . GLU A 1 713 ? -19.637 8.173 19.331 1.00 95.81 713 GLU A O 1
ATOM 5670 N N . ASN A 1 714 ? -21.409 7.034 18.591 1.00 95.25 714 ASN A N 1
ATOM 5671 C CA . ASN A 1 714 ? -22.252 7.306 19.761 1.00 95.25 714 ASN A CA 1
ATOM 5672 C C . ASN A 1 714 ? -22.125 6.240 20.878 1.00 95.25 714 ASN A C 1
ATOM 5674 O O . ASN A 1 714 ? -22.837 6.288 21.887 1.00 95.25 714 ASN A O 1
ATOM 5678 N N . GLY A 1 715 ? -21.237 5.257 20.699 1.00 96.25 715 GLY A N 1
ATOM 5679 C CA . GLY A 1 715 ? -20.980 4.155 21.624 1.00 96.25 715 GLY A CA 1
ATOM 5680 C C . GLY A 1 715 ? -21.999 3.011 21.575 1.00 96.25 715 GLY A C 1
ATOM 5681 O O . GLY A 1 715 ? -21.945 2.118 22.428 1.00 96.25 715 GLY A O 1
ATOM 5682 N N . GLN A 1 716 ? -22.946 3.014 20.630 1.00 97.19 716 GLN A N 1
ATOM 5683 C CA . GLN A 1 716 ? -23.784 1.843 20.350 1.00 97.19 716 GLN A CA 1
ATOM 5684 C C . GLN A 1 716 ? -22.969 0.763 19.640 1.00 97.19 716 GLN A C 1
ATOM 5686 O O . GLN A 1 716 ? -21.990 1.052 18.967 1.00 97.19 716 GLN A O 1
ATOM 5691 N N . ILE A 1 717 ? -23.356 -0.498 19.814 1.00 98.12 717 ILE A N 1
ATOM 5692 C CA . ILE A 1 717 ? -22.628 -1.631 19.235 1.00 98.12 717 ILE A CA 1
ATOM 5693 C C . ILE A 1 717 ? -22.940 -1.709 17.744 1.00 98.12 717 ILE A C 1
ATOM 5695 O O . ILE A 1 717 ? -24.106 -1.797 17.372 1.00 98.12 717 ILE A O 1
ATOM 5699 N N . GLU A 1 718 ? -21.892 -1.706 16.929 1.00 98.25 718 GLU A N 1
ATOM 5700 C CA . GLU A 1 718 ? -21.974 -1.877 15.480 1.00 98.25 718 GLU A CA 1
ATOM 5701 C C . GLU A 1 718 ? -21.909 -3.360 15.122 1.00 98.25 718 GLU A C 1
ATOM 5703 O O . GLU A 1 718 ? -22.748 -3.850 14.376 1.00 98.25 718 GLU A O 1
ATOM 5708 N N . SER A 1 719 ? -20.938 -4.098 15.669 1.00 98.50 719 SER A N 1
ATOM 5709 C CA . SER A 1 719 ? -20.779 -5.525 15.377 1.00 98.50 719 SER A CA 1
ATOM 5710 C C . SER A 1 719 ? -20.004 -6.282 16.452 1.00 98.50 719 SER A C 1
ATOM 5712 O O . SER A 1 719 ? -19.266 -5.701 17.252 1.00 98.50 719 SER A O 1
ATOM 5714 N N . GLY A 1 720 ? -20.158 -7.606 16.481 1.00 98.44 720 GLY A N 1
ATOM 5715 C CA . GLY A 1 720 ? -19.376 -8.483 17.354 1.00 98.44 720 GLY A CA 1
ATOM 5716 C C . GLY A 1 720 ? -19.653 -9.967 17.132 1.00 98.44 720 GLY A C 1
ATOM 5717 O O . GLY A 1 720 ? -20.552 -10.338 16.386 1.00 98.44 720 GLY A O 1
ATOM 5718 N N . TYR A 1 721 ? -18.886 -10.835 17.794 1.00 98.50 721 TYR A N 1
ATOM 5719 C CA . TYR A 1 721 ? -19.020 -12.291 17.662 1.00 98.50 721 TYR A CA 1
ATOM 5720 C C . TYR A 1 721 ? -19.874 -12.895 18.778 1.00 98.50 721 TYR A C 1
ATOM 5722 O O . TYR A 1 721 ? -19.608 -12.684 19.968 1.00 98.50 721 TYR A O 1
ATOM 5730 N N . LEU A 1 722 ? -20.880 -13.683 18.396 1.00 98.56 722 LEU A N 1
ATOM 5731 C CA . LEU A 1 722 ? -21.814 -14.314 19.328 1.00 98.56 722 LEU A CA 1
ATOM 5732 C C . LEU A 1 722 ? -21.148 -15.444 20.122 1.00 98.56 722 LEU A C 1
ATOM 5734 O O . LEU A 1 722 ? -20.465 -16.300 19.561 1.00 98.56 722 LEU A O 1
ATOM 5738 N N . LEU A 1 723 ? -21.381 -15.488 21.436 1.00 98.38 723 LEU A N 1
ATOM 5739 C CA . LEU A 1 723 ? -20.905 -16.591 22.280 1.00 98.38 723 LEU A CA 1
ATOM 5740 C C . LEU A 1 723 ? -21.707 -17.881 22.071 1.00 98.38 723 LEU A C 1
ATOM 5742 O O . LEU A 1 723 ? -21.142 -18.966 22.155 1.00 98.38 723 LEU A O 1
ATOM 5746 N N . LYS A 1 724 ? -23.016 -17.751 21.857 1.00 98.38 724 LYS A N 1
ATOM 5747 C CA . LYS A 1 724 ? -23.975 -18.854 21.753 1.00 98.38 724 LYS A CA 1
ATOM 5748 C C . LYS A 1 724 ? -25.055 -18.514 20.735 1.00 98.38 724 LYS A C 1
ATOM 5750 O O . LYS A 1 724 ? -25.216 -17.338 20.393 1.00 98.38 724 LYS A O 1
ATOM 5755 N N . ASP A 1 725 ? -25.804 -19.524 20.306 1.00 98.44 725 ASP A N 1
ATOM 5756 C CA . ASP A 1 725 ? -26.945 -19.315 19.426 1.00 98.44 725 ASP A CA 1
ATOM 5757 C C . ASP A 1 725 ? -27.912 -18.344 20.110 1.00 98.44 725 ASP A C 1
ATOM 5759 O O . ASP A 1 725 ? -28.282 -18.517 21.277 1.00 98.44 725 ASP A O 1
ATOM 5763 N N . THR A 1 726 ? -28.219 -17.245 19.428 1.00 98.19 726 THR A N 1
ATOM 5764 C CA . THR A 1 726 ? -28.879 -16.092 20.040 1.00 98.19 726 THR A CA 1
ATOM 5765 C C . THR A 1 726 ? -30.205 -15.827 19.337 1.00 98.19 726 THR A C 1
ATOM 5767 O O . THR A 1 726 ? -30.201 -15.436 18.168 1.00 98.19 726 THR A O 1
ATOM 5770 N N . PRO A 1 727 ? -31.346 -16.015 20.027 1.00 97.56 727 PRO A N 1
ATOM 5771 C CA . PRO A 1 727 ? -32.644 -15.687 19.465 1.00 97.56 727 PRO A CA 1
ATOM 5772 C C . PRO A 1 727 ? -32.832 -14.169 19.407 1.00 97.56 727 PRO A C 1
ATOM 5774 O O . PRO A 1 727 ? -32.691 -13.479 20.421 1.00 97.56 727 PRO A O 1
ATOM 5777 N N . ILE A 1 728 ? -33.180 -13.649 18.234 1.00 96.50 728 ILE A N 1
ATOM 5778 C CA . ILE A 1 728 ? -33.406 -12.223 17.991 1.00 96.50 728 ILE A CA 1
ATOM 5779 C C . ILE A 1 728 ? -34.734 -12.032 17.260 1.00 96.50 728 ILE A C 1
ATOM 5781 O O . ILE A 1 728 ? -35.174 -12.891 16.504 1.00 96.50 728 ILE A O 1
ATOM 5785 N N . TRP A 1 729 ? -35.399 -10.913 17.537 1.00 93.56 729 TRP A N 1
ATOM 5786 C CA . TRP A 1 729 ? -36.638 -10.533 16.871 1.00 93.56 729 TRP A CA 1
ATOM 5787 C C . TRP A 1 729 ? -36.325 -9.534 15.763 1.00 93.56 729 TRP A C 1
ATOM 5789 O O . TRP A 1 729 ? -35.841 -8.443 16.064 1.00 93.56 729 TRP A O 1
ATOM 5799 N N . VAL A 1 730 ? -36.638 -9.903 14.524 1.00 92.12 730 VAL A N 1
ATOM 5800 C CA . VAL A 1 730 ? -36.645 -9.019 13.353 1.00 92.12 730 VAL A CA 1
ATOM 5801 C C . VAL A 1 730 ? -38.105 -8.871 12.934 1.00 92.12 730 VAL A C 1
ATOM 5803 O O . VAL A 1 730 ? -38.774 -9.852 12.610 1.00 92.12 730 VAL A O 1
ATOM 5806 N N . GLY A 1 731 ? -38.652 -7.668 13.064 1.00 89.44 731 GLY A N 1
ATOM 5807 C CA . GLY A 1 731 ? -40.083 -7.412 12.977 1.00 89.44 731 GLY A CA 1
ATOM 5808 C C . GLY A 1 731 ? -40.866 -8.240 13.988 1.00 89.44 731 GLY A C 1
ATOM 5809 O O . GLY A 1 731 ? -40.589 -8.236 15.193 1.00 89.44 731 GLY A O 1
ATOM 5810 N N . LYS A 1 732 ? -41.847 -8.983 13.472 1.00 91.31 732 LYS A N 1
ATOM 5811 C CA . LYS A 1 732 ? -42.663 -9.938 14.236 1.00 91.31 732 LYS A CA 1
ATOM 5812 C C . LYS A 1 732 ? -42.075 -11.350 14.250 1.00 91.31 732 LYS A C 1
ATOM 5814 O O . LYS A 1 732 ? -42.656 -12.239 14.864 1.00 91.31 732 LYS A O 1
ATOM 5819 N N . GLN A 1 733 ? -40.949 -11.575 13.578 1.00 94.00 733 GLN A N 1
ATOM 5820 C CA . GLN A 1 733 ? -40.357 -12.893 13.432 1.00 94.00 733 GLN A CA 1
ATOM 5821 C C . GLN A 1 733 ? -39.196 -13.090 14.406 1.00 94.00 733 GLN A C 1
ATOM 5823 O O . GLN A 1 733 ? -38.292 -12.262 14.513 1.00 94.00 733 GLN A O 1
ATOM 5828 N N . LYS A 1 734 ? -39.200 -14.231 15.096 1.00 96.00 734 LYS A N 1
ATOM 5829 C CA . LYS A 1 734 ? -38.060 -14.699 15.881 1.00 96.00 734 LYS A CA 1
ATOM 5830 C C . LYS A 1 734 ? -37.145 -15.528 14.982 1.00 96.00 734 LYS A C 1
ATOM 5832 O O . LYS A 1 734 ? -37.599 -16.484 14.364 1.00 96.00 734 LYS A O 1
ATOM 5837 N N . ILE A 1 735 ? -35.869 -15.176 14.949 1.00 96.69 735 ILE A N 1
ATOM 5838 C CA . ILE A 1 735 ? -34.809 -15.906 14.247 1.00 96.69 735 ILE A CA 1
ATOM 5839 C C . ILE A 1 735 ? -33.728 -16.322 15.247 1.00 96.69 735 ILE A C 1
ATOM 5841 O O . ILE A 1 735 ? -33.567 -15.670 16.283 1.00 96.69 735 ILE A O 1
ATOM 5845 N N . ILE A 1 736 ? -32.971 -17.379 14.955 1.00 97.75 736 ILE A N 1
ATOM 5846 C CA . ILE A 1 736 ? -31.834 -17.803 15.783 1.00 97.75 736 ILE A CA 1
ATOM 5847 C C . ILE A 1 736 ? -30.542 -17.581 15.004 1.00 97.75 736 ILE A C 1
ATOM 5849 O O . ILE A 1 736 ? -30.329 -18.174 13.947 1.00 97.75 736 ILE A O 1
ATOM 5853 N N . LEU A 1 737 ? -29.673 -16.717 15.531 1.00 98.06 737 LEU A N 1
ATOM 5854 C CA . LEU A 1 737 ? -28.369 -16.445 14.933 1.00 98.06 737 LEU A CA 1
ATOM 5855 C C . LEU A 1 737 ? -27.287 -17.337 15.536 1.00 98.06 737 LEU A C 1
ATOM 5857 O O . LEU A 1 737 ? -27.265 -17.559 16.745 1.00 98.06 737 LEU A O 1
ATOM 5861 N N . LYS A 1 738 ? -26.393 -17.825 14.679 1.00 98.31 738 LYS A N 1
ATOM 5862 C CA . LYS A 1 738 ? -25.401 -18.864 14.954 1.00 98.31 738 LYS A CA 1
ATOM 5863 C C . LYS A 1 738 ? -24.254 -18.377 15.839 1.00 98.31 738 LYS A C 1
ATOM 5865 O O . LYS A 1 738 ? -23.646 -17.336 15.591 1.00 98.31 738 LYS A O 1
ATOM 5870 N N . GLN A 1 739 ? -23.899 -19.180 16.834 1.00 98.19 739 GLN A N 1
ATOM 5871 C CA . GLN A 1 739 ? -22.739 -18.979 17.693 1.00 98.19 739 GLN A CA 1
ATOM 5872 C C . GLN A 1 739 ? -21.426 -18.930 16.911 1.00 98.19 739 GLN A C 1
ATOM 5874 O O . GLN A 1 739 ? -21.249 -19.608 15.899 1.00 98.19 739 GLN A O 1
ATOM 5879 N N . GLY A 1 740 ? -20.469 -18.152 17.413 1.00 97.50 740 GLY A N 1
ATOM 5880 C CA . GLY A 1 740 ? -19.152 -17.990 16.801 1.00 97.50 740 GLY A CA 1
ATOM 5881 C C . GLY A 1 740 ? -19.155 -17.194 15.494 1.00 97.50 740 GLY A C 1
ATOM 5882 O O . GLY A 1 740 ? -18.081 -16.931 14.960 1.00 97.50 740 GLY A O 1
ATOM 5883 N N . CYS A 1 741 ? -20.320 -16.787 14.991 1.00 98.00 741 CYS A N 1
ATOM 5884 C CA . CYS A 1 741 ? -20.446 -15.913 13.835 1.00 98.00 741 CYS A CA 1
ATOM 5885 C C . CYS A 1 741 ? -20.549 -14.443 14.263 1.00 98.00 741 CYS A C 1
ATOM 5887 O O . CYS A 1 741 ? -20.954 -14.127 15.388 1.00 98.00 741 CYS A O 1
ATOM 5889 N N . VAL A 1 742 ? -20.168 -13.552 13.346 1.00 98.00 742 VAL A N 1
ATOM 5890 C CA . VAL A 1 742 ? -20.352 -12.107 13.502 1.00 98.00 742 VAL A CA 1
ATOM 5891 C C . VAL A 1 742 ? -21.827 -11.741 13.320 1.00 98.00 742 VAL A C 1
ATOM 5893 O O . VAL A 1 742 ? -22.531 -12.346 12.506 1.00 98.00 742 VAL A O 1
ATOM 5896 N N . ILE A 1 743 ? -22.275 -10.765 14.098 1.00 98.44 743 ILE A N 1
ATOM 5897 C CA . ILE A 1 743 ? -23.551 -10.074 13.951 1.00 98.44 743 ILE A CA 1
ATOM 5898 C C . ILE A 1 743 ? -23.270 -8.582 13.799 1.00 98.44 743 ILE A C 1
ATOM 5900 O O . ILE A 1 743 ? -22.472 -8.046 14.571 1.00 98.44 743 ILE A O 1
ATOM 5904 N N . ASP A 1 744 ? -23.949 -7.935 12.853 1.00 98.19 744 ASP A N 1
ATOM 5905 C CA . ASP A 1 744 ? -23.898 -6.485 12.673 1.00 98.19 744 ASP A CA 1
ATOM 5906 C C . ASP A 1 744 ? -25.266 -5.875 12.970 1.00 98.19 744 ASP A C 1
ATOM 5908 O O . ASP A 1 744 ? -26.317 -6.480 12.720 1.00 98.19 744 ASP A O 1
ATOM 5912 N N . PHE A 1 745 ? -25.252 -4.648 13.463 1.00 98.06 745 PHE A N 1
ATOM 5913 C CA . PHE A 1 745 ? -26.431 -3.870 13.796 1.00 98.06 745 PHE A CA 1
ATOM 5914 C C . PHE A 1 745 ? -26.488 -2.609 12.943 1.00 98.06 745 PHE A C 1
ATOM 5916 O O . PHE A 1 745 ? -25.500 -2.200 12.347 1.00 98.06 745 PHE A O 1
ATOM 5923 N N . TYR A 1 746 ? -27.664 -2.004 12.875 1.00 96.88 746 TYR A N 1
ATOM 5924 C CA . TYR A 1 746 ? -27.827 -0.604 12.514 1.00 96.88 746 TYR A CA 1
ATOM 5925 C C . TYR A 1 746 ? -27.605 0.281 13.743 1.00 96.88 746 TYR A C 1
ATOM 5927 O O . TYR A 1 746 ? -27.659 -0.194 14.879 1.00 96.88 746 TYR A O 1
ATOM 5935 N N . LEU A 1 747 ? -27.455 1.592 13.528 1.00 95.31 747 LEU A N 1
ATOM 5936 C CA . LEU A 1 747 ? -27.311 2.570 14.612 1.00 95.31 747 LEU A CA 1
ATOM 5937 C C . LEU A 1 747 ? -28.444 2.455 15.650 1.00 95.31 747 LEU A C 1
ATOM 5939 O O . LEU A 1 747 ? -28.199 2.420 16.844 1.00 95.31 747 LEU A O 1
ATOM 5943 N N . ASN A 1 748 ? -29.695 2.258 15.229 1.00 94.56 748 ASN A N 1
ATOM 5944 C CA . ASN A 1 748 ? -30.829 2.084 16.153 1.00 94.56 748 ASN A CA 1
ATOM 5945 C C . ASN A 1 748 ? -30.807 0.761 16.967 1.00 94.56 748 ASN A C 1
ATOM 5947 O O . ASN A 1 748 ? -31.674 0.544 17.816 1.00 94.56 748 ASN A O 1
ATOM 5951 N N . GLY A 1 749 ? -29.835 -0.126 16.737 1.00 95.94 749 GLY A N 1
ATOM 5952 C CA . GLY A 1 749 ? -29.685 -1.414 17.411 1.00 95.94 749 GLY A CA 1
ATOM 5953 C C . GLY A 1 749 ? -30.504 -2.561 16.812 1.00 95.94 749 GLY A C 1
ATOM 5954 O O . GLY A 1 749 ? -30.506 -3.650 17.390 1.00 95.94 749 GLY A O 1
ATOM 5955 N N . GLN A 1 750 ? -31.195 -2.352 15.686 1.00 95.75 750 GLN A N 1
ATOM 5956 C CA . GLN A 1 750 ? -31.765 -3.449 14.896 1.00 95.75 750 GLN A CA 1
ATOM 5957 C C . GLN A 1 750 ? -30.648 -4.276 14.261 1.00 95.75 750 GLN A C 1
ATOM 5959 O O . GLN A 1 750 ? -29.583 -3.749 13.950 1.00 95.75 750 GLN A O 1
ATOM 5964 N N . VAL A 1 751 ? -30.884 -5.571 14.055 1.00 96.81 751 VAL A N 1
ATOM 5965 C CA . VAL A 1 751 ? -29.921 -6.427 13.351 1.00 96.81 751 VAL A CA 1
ATOM 5966 C C . VAL A 1 751 ? -29.886 -6.028 11.883 1.00 96.81 751 VAL A C 1
ATOM 5968 O O . VAL A 1 751 ? -30.928 -5.961 11.244 1.00 96.81 751 VAL A O 1
ATOM 5971 N N . LYS A 1 752 ? -28.682 -5.797 11.363 1.00 97.12 752 LYS A N 1
ATOM 5972 C CA . LYS A 1 752 ? -28.401 -5.559 9.945 1.00 97.12 752 LYS A CA 1
ATOM 5973 C C . LYS A 1 752 ? -27.978 -6.847 9.252 1.00 97.12 752 LYS A C 1
ATOM 5975 O O . LYS A 1 752 ? -28.390 -7.108 8.127 1.00 97.12 752 LYS A O 1
ATOM 5980 N N . PHE A 1 753 ? -27.153 -7.653 9.914 1.00 97.75 753 PHE A N 1
ATOM 5981 C CA . PHE A 1 753 ? -26.539 -8.832 9.311 1.00 97.75 753 PHE A CA 1
ATOM 5982 C C . PHE A 1 753 ? -26.264 -9.929 10.342 1.00 97.75 753 PHE A C 1
ATOM 5984 O O . PHE A 1 753 ? -25.899 -9.640 11.481 1.00 97.75 753 PHE A O 1
ATOM 5991 N N . GLY A 1 754 ? -26.398 -11.194 9.940 1.00 97.62 754 GLY A N 1
ATOM 5992 C CA . GLY A 1 754 ? -26.015 -12.341 10.763 1.00 97.62 754 GLY A CA 1
ATOM 5993 C C . GLY A 1 754 ? -26.078 -13.671 10.014 1.00 97.62 754 GLY A C 1
ATOM 5994 O O . GLY A 1 754 ? -26.508 -13.735 8.867 1.00 97.62 754 GLY A O 1
ATOM 5995 N N . TYR A 1 755 ? -25.654 -14.749 10.672 1.00 98.12 755 TYR A N 1
ATOM 5996 C CA . TYR A 1 755 ? -25.702 -16.112 10.131 1.00 98.12 755 TYR A CA 1
ATOM 5997 C C . TYR A 1 755 ? -26.769 -16.924 10.855 1.00 98.12 755 TYR A C 1
ATOM 5999 O O . TYR A 1 755 ? -26.796 -16.915 12.083 1.00 98.12 755 TYR A O 1
ATOM 6007 N N . LEU A 1 756 ? -27.615 -17.650 10.126 1.00 97.94 756 LEU A N 1
ATOM 6008 C CA . LEU A 1 756 ? -28.676 -18.457 10.737 1.00 97.94 756 LEU A CA 1
ATOM 6009 C C . LEU A 1 756 ? -28.125 -19.722 11.408 1.00 97.94 756 LEU A C 1
ATOM 6011 O O . LEU A 1 756 ? -27.271 -20.415 10.845 1.00 97.94 756 LEU A O 1
ATOM 6015 N N . ALA A 1 757 ? -28.626 -20.034 12.603 1.00 97.69 757 ALA A N 1
ATOM 6016 C CA . ALA A 1 757 ? -28.323 -21.273 13.321 1.00 97.69 757 ALA A CA 1
ATOM 6017 C C . ALA A 1 757 ? -29.144 -22.468 12.810 1.00 97.69 757 ALA A C 1
ATOM 6019 O O . ALA A 1 757 ? -28.720 -23.605 12.974 1.00 97.69 757 ALA A O 1
ATOM 6020 N N . GLU A 1 758 ? -30.282 -22.207 12.165 1.00 97.56 758 GLU A N 1
ATOM 6021 C CA . GLU A 1 758 ? -31.224 -23.206 11.659 1.00 97.56 758 GLU A CA 1
ATOM 6022 C C . GLU A 1 758 ? -31.938 -22.699 10.396 1.00 97.56 758 GLU A C 1
ATOM 6024 O O . GLU A 1 758 ? -31.951 -21.496 10.117 1.00 97.56 758 GLU A O 1
ATOM 6029 N N . ASP A 1 759 ? -32.523 -23.614 9.622 1.00 97.44 759 ASP A N 1
ATOM 6030 C CA . ASP A 1 759 ? -33.333 -23.261 8.454 1.00 97.44 759 ASP A CA 1
ATOM 6031 C C . ASP A 1 759 ? -34.498 -22.355 8.877 1.00 97.44 759 ASP A C 1
ATOM 6033 O O . ASP A 1 759 ? -35.283 -22.707 9.755 1.00 97.44 759 ASP A O 1
ATOM 6037 N N . THR A 1 760 ? -34.628 -21.187 8.248 1.00 96.06 760 THR A N 1
ATOM 6038 C CA . THR A 1 760 ? -35.615 -20.166 8.635 1.00 96.06 760 THR A CA 1
ATOM 6039 C C . THR A 1 760 ? -36.309 -19.602 7.398 1.00 96.06 760 THR A C 1
ATOM 6041 O O . THR A 1 760 ? -35.657 -19.332 6.394 1.00 96.06 760 THR A O 1
ATOM 6044 N N . ILE A 1 761 ? -37.627 -19.395 7.450 1.00 94.12 761 ILE A N 1
ATOM 6045 C CA . ILE A 1 761 ? -38.376 -18.736 6.367 1.00 94.12 761 ILE A CA 1
ATOM 6046 C C . ILE A 1 761 ? -38.280 -17.224 6.555 1.00 94.12 761 ILE A C 1
ATOM 6048 O O . ILE A 1 761 ? -38.827 -16.718 7.523 1.00 94.12 761 ILE A O 1
ATOM 6052 N N . ILE A 1 762 ? -37.623 -16.493 5.661 1.00 92.44 762 ILE A N 1
ATOM 6053 C CA . ILE A 1 762 ? -37.470 -15.033 5.732 1.00 92.44 762 ILE A CA 1
ATOM 6054 C C . ILE A 1 762 ? -38.179 -14.436 4.522 1.00 92.44 762 ILE A C 1
ATOM 6056 O O . ILE A 1 762 ? -37.895 -14.824 3.394 1.00 92.44 762 ILE A O 1
ATOM 6060 N N . ASN A 1 763 ? -39.133 -13.528 4.748 1.00 89.94 763 ASN A N 1
ATOM 6061 C CA . ASN A 1 763 ? -39.966 -12.938 3.688 1.00 89.94 763 ASN A CA 1
ATOM 6062 C C . ASN A 1 763 ? -40.661 -13.982 2.788 1.00 89.94 763 ASN A C 1
ATOM 6064 O O . ASN A 1 763 ? -40.809 -13.780 1.588 1.00 89.94 763 ASN A O 1
ATOM 6068 N N . GLY A 1 764 ? -41.076 -15.114 3.365 1.00 92.31 764 GLY A N 1
ATOM 6069 C CA . GLY A 1 764 ? -41.724 -16.206 2.629 1.00 92.31 764 GLY A CA 1
ATOM 6070 C C . GLY A 1 764 ? -40.765 -17.173 1.927 1.00 92.31 764 GLY A C 1
ATOM 6071 O O . GLY A 1 764 ? -41.215 -18.207 1.441 1.00 92.31 764 GLY A O 1
ATOM 6072 N N . GLU A 1 765 ? -39.454 -16.913 1.931 1.00 93.81 765 GLU A N 1
ATOM 6073 C CA . GLU A 1 765 ? -38.454 -17.782 1.306 1.00 93.81 765 GLU A CA 1
ATOM 6074 C C . GLU A 1 765 ? -37.653 -18.572 2.345 1.00 93.81 765 GLU A C 1
ATOM 6076 O O . GLU A 1 765 ? -37.171 -18.033 3.345 1.00 93.81 765 GLU A O 1
ATOM 6081 N N . LYS A 1 766 ? -37.476 -19.878 2.110 1.00 96.06 766 LYS A N 1
ATOM 6082 C CA . LYS A 1 766 ? -36.639 -20.721 2.969 1.00 96.06 766 LYS A CA 1
ATOM 6083 C C . LYS A 1 766 ? -35.170 -20.328 2.801 1.00 96.06 766 LYS A C 1
ATOM 6085 O O . LYS A 1 766 ? -34.588 -20.517 1.737 1.00 96.06 766 LYS A O 1
ATOM 6090 N N . THR A 1 767 ? -34.558 -19.863 3.881 1.00 95.88 767 THR A N 1
ATOM 6091 C CA . THR A 1 767 ? -33.124 -19.590 3.962 1.00 95.88 767 THR A CA 1
ATOM 6092 C C . THR A 1 767 ? -32.443 -20.700 4.762 1.00 95.88 767 THR A C 1
ATOM 6094 O O . THR A 1 767 ? -32.856 -21.019 5.877 1.00 95.88 767 THR A O 1
ATOM 6097 N N . GLU A 1 768 ? -31.412 -21.312 4.178 1.00 95.75 768 GLU A N 1
ATOM 6098 C CA . GLU A 1 768 ? -30.678 -22.441 4.767 1.00 95.75 768 GLU A CA 1
ATOM 6099 C C . GLU A 1 768 ? -29.815 -22.012 5.966 1.00 95.75 768 GLU A C 1
ATOM 6101 O O . GLU A 1 768 ? -29.213 -20.932 5.975 1.00 95.75 768 GLU A O 1
ATOM 6106 N N . MET A 1 769 ? -29.680 -22.905 6.948 1.00 95.38 769 MET A N 1
ATOM 6107 C CA . MET A 1 769 ? -28.733 -22.778 8.056 1.00 95.38 769 MET A CA 1
ATOM 6108 C C . MET A 1 769 ? -27.317 -22.417 7.574 1.00 95.38 769 MET A C 1
ATOM 6110 O O . MET A 1 769 ? -26.794 -22.950 6.594 1.00 95.38 769 MET A O 1
ATOM 6114 N N . GLY A 1 770 ? -26.640 -21.541 8.320 1.00 93.31 770 GLY A N 1
ATOM 6115 C CA . GLY A 1 770 ? -25.264 -21.127 8.048 1.00 93.31 770 GLY A CA 1
ATOM 6116 C C . GLY A 1 770 ? -25.117 -20.151 6.881 1.00 93.31 770 GLY A C 1
ATOM 6117 O O . GLY A 1 770 ? -23.996 -19.717 6.609 1.00 93.31 770 GLY A O 1
ATOM 6118 N N . ARG A 1 771 ? -26.211 -19.773 6.209 1.00 93.75 771 ARG A N 1
ATOM 6119 C CA . ARG A 1 771 ? -26.193 -18.686 5.230 1.00 93.75 771 ARG A CA 1
ATOM 6120 C C . ARG A 1 771 ? -26.134 -17.328 5.938 1.00 93.75 771 ARG A C 1
ATOM 6122 O O . ARG A 1 771 ? -26.790 -17.155 6.970 1.00 93.75 771 ARG A O 1
ATOM 6129 N N . PRO A 1 772 ? -25.356 -16.373 5.400 1.00 96.19 772 PRO A N 1
ATOM 6130 C CA . PRO A 1 772 ? -25.451 -14.986 5.815 1.00 96.19 772 PRO A CA 1
ATOM 6131 C C . PRO A 1 772 ? -26.785 -14.396 5.353 1.00 96.19 772 PRO A C 1
ATOM 6133 O O . PRO A 1 772 ? -27.218 -14.643 4.227 1.00 96.19 772 PRO A O 1
ATOM 6136 N N . VAL A 1 773 ? -27.400 -13.586 6.204 1.00 96.38 773 VAL A N 1
ATOM 6137 C CA . VAL A 1 773 ? -28.644 -12.874 5.919 1.00 96.38 773 VAL A CA 1
ATOM 6138 C C . VAL A 1 773 ? -28.442 -11.401 6.223 1.00 96.38 773 VAL A C 1
ATOM 6140 O O . VAL A 1 773 ? -27.914 -11.053 7.279 1.00 96.38 773 VAL A O 1
ATOM 6143 N N . VAL A 1 774 ? -28.870 -10.550 5.292 1.00 96.31 774 VAL A N 1
ATOM 6144 C CA . VAL A 1 774 ? -28.982 -9.103 5.487 1.00 96.31 774 VAL A CA 1
ATOM 6145 C C . VAL A 1 774 ? -30.447 -8.792 5.754 1.00 96.31 774 VAL A C 1
ATOM 6147 O O . VAL A 1 774 ? -31.316 -9.185 4.977 1.00 96.31 774 VAL A O 1
ATOM 6150 N N . PHE A 1 775 ? -30.719 -8.095 6.849 1.00 94.12 775 PHE A N 1
ATOM 6151 C CA . PHE A 1 775 ? -32.057 -7.651 7.208 1.00 94.12 775 PHE A CA 1
ATOM 6152 C C . PHE A 1 775 ? -32.206 -6.189 6.796 1.00 94.12 775 PHE A C 1
ATOM 6154 O O . PHE A 1 775 ? -31.311 -5.398 7.096 1.00 94.12 775 PHE A O 1
ATOM 6161 N N . PRO A 1 776 ? -33.290 -5.812 6.101 1.00 91.25 776 PRO A N 1
ATOM 6162 C CA . PRO A 1 776 ? -33.526 -4.417 5.766 1.00 91.25 776 PRO A CA 1
ATOM 6163 C C . PRO A 1 776 ? -33.703 -3.594 7.046 1.00 91.25 776 PRO A C 1
ATOM 6165 O O . PRO A 1 776 ? -34.225 -4.085 8.049 1.00 91.25 776 PRO A O 1
ATOM 6168 N N . LYS A 1 777 ? -33.286 -2.327 6.999 1.00 90.56 777 LYS A N 1
ATOM 6169 C CA . LYS A 1 777 ? -33.574 -1.364 8.063 1.00 90.56 777 LYS A CA 1
ATOM 6170 C C . LYS A 1 777 ? -35.091 -1.214 8.144 1.00 90.56 777 LYS A C 1
ATOM 6172 O O . LYS A 1 777 ? -35.704 -0.825 7.153 1.00 90.56 777 LYS A O 1
ATOM 6177 N N . GLU A 1 778 ? -35.696 -1.523 9.287 1.00 84.38 778 GLU A N 1
ATOM 6178 C CA . GLU A 1 778 ? -37.104 -1.177 9.470 1.00 84.38 778 GLU A CA 1
ATOM 6179 C C . GLU A 1 778 ? -37.162 0.339 9.604 1.00 84.38 778 GLU A C 1
ATOM 6181 O O . GLU A 1 778 ? -36.469 0.930 10.443 1.00 84.38 778 GLU A O 1
ATOM 6186 N N . GLU A 1 779 ? -37.962 0.971 8.756 1.00 76.44 779 GLU A N 1
ATOM 6187 C CA . GLU A 1 779 ? -38.314 2.365 8.954 1.00 76.44 779 GLU A CA 1
ATOM 6188 C C . GLU A 1 779 ? -38.939 2.476 10.343 1.00 76.44 779 GLU A C 1
ATOM 6190 O O . GLU A 1 779 ? -39.833 1.704 10.705 1.00 76.44 779 GLU A O 1
ATOM 6195 N N . ALA A 1 780 ? -38.397 3.376 11.166 1.00 64.44 780 ALA A N 1
ATOM 6196 C CA . ALA A 1 780 ? -39.046 3.688 12.425 1.00 64.44 780 ALA A CA 1
ATOM 6197 C C . ALA A 1 780 ? -40.486 4.107 12.085 1.00 64.44 780 ALA A C 1
ATOM 6199 O O . ALA A 1 780 ? -40.663 4.851 11.115 1.00 64.44 780 ALA A O 1
ATOM 6200 N N . PRO A 1 781 ? -41.507 3.624 12.816 1.00 56.69 781 PRO A N 1
ATOM 6201 C CA . PRO A 1 781 ? -42.852 4.145 12.631 1.00 56.69 781 PRO A CA 1
ATOM 6202 C C . PRO A 1 781 ? -42.766 5.671 12.721 1.00 56.69 781 PRO A C 1
ATOM 6204 O O . PRO A 1 781 ? -42.094 6.189 13.612 1.00 56.69 781 PRO A O 1
ATOM 6207 N N . ALA A 1 782 ? -43.380 6.373 11.768 1.00 52.16 782 ALA A N 1
ATOM 6208 C CA . ALA A 1 782 ? -43.217 7.813 11.550 1.00 52.16 782 ALA A CA 1
ATOM 6209 C C . ALA A 1 782 ? -43.695 8.711 12.718 1.00 52.16 782 ALA A C 1
ATOM 6211 O O . ALA A 1 782 ? -43.800 9.919 12.543 1.00 52.16 782 ALA A O 1
ATOM 6212 N N . ASP A 1 783 ? -43.983 8.137 13.888 1.00 43.47 783 ASP A N 1
ATOM 6213 C CA . ASP A 1 783 ? -44.772 8.746 14.959 1.00 43.47 783 ASP A CA 1
ATOM 6214 C C . ASP A 1 783 ? -44.093 8.730 16.344 1.00 43.47 783 ASP A C 1
ATOM 6216 O O . ASP A 1 783 ? -44.712 9.076 17.341 1.00 43.47 783 ASP A O 1
ATOM 6220 N N . ASP A 1 784 ? -42.805 8.376 16.436 1.00 44.50 784 ASP A N 1
ATOM 6221 C CA . ASP A 1 784 ? -42.037 8.539 17.677 1.00 44.50 784 ASP A CA 1
ATOM 6222 C C . ASP A 1 784 ? -40.893 9.537 17.467 1.00 44.50 784 ASP A C 1
ATOM 6224 O O . ASP A 1 784 ? -39.875 9.233 16.839 1.00 44.50 784 ASP A O 1
ATOM 6228 N N . ASN A 1 785 ? -41.055 10.728 18.055 1.00 44.88 785 ASN A N 1
ATOM 6229 C CA . ASN A 1 785 ? -40.007 11.719 18.309 1.00 44.88 785 ASN A CA 1
ATOM 6230 C C . ASN A 1 785 ? -38.912 11.121 19.216 1.00 44.88 785 ASN A C 1
ATOM 6232 O O . ASN A 1 785 ? -38.753 11.496 20.379 1.00 44.88 785 ASN A O 1
ATOM 6236 N N . LEU A 1 786 ? -38.120 10.184 18.697 1.00 45.56 786 LEU A N 1
ATOM 6237 C CA . LEU A 1 786 ? -36.790 9.922 19.222 1.00 45.56 786 LEU A CA 1
ATOM 6238 C C . LEU A 1 786 ? -35.945 11.138 18.856 1.00 45.56 786 LEU A C 1
ATOM 6240 O O . LEU A 1 786 ? -35.280 11.151 17.821 1.00 45.56 786 LEU A O 1
ATOM 6244 N N 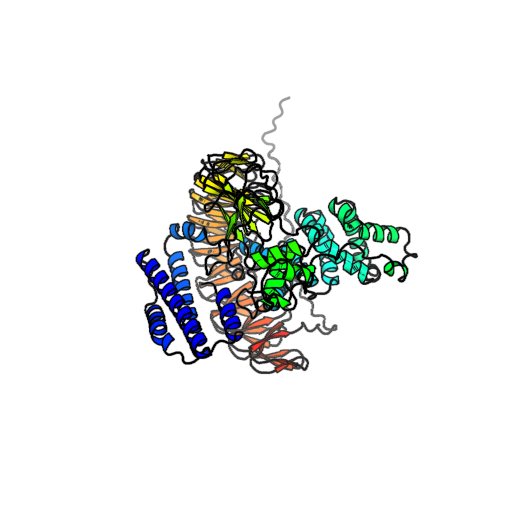. GLU A 1 787 ? -35.989 12.165 19.708 1.00 41.12 787 GLU A N 1
ATOM 6245 C CA . GLU A 1 787 ? -34.960 13.195 19.736 1.00 41.12 787 GLU A CA 1
ATOM 6246 C C . GLU A 1 787 ? -33.615 12.464 19.738 1.00 41.12 787 GLU A C 1
ATOM 6248 O O . GLU A 1 787 ? -33.224 11.813 20.716 1.00 41.12 787 GLU A O 1
ATOM 6253 N N . LEU A 1 788 ? -32.906 12.536 18.610 1.00 41.41 788 LEU A N 1
ATOM 6254 C CA . LEU A 1 788 ? -31.462 12.409 18.611 1.00 41.41 788 LEU A CA 1
ATOM 6255 C C . LEU A 1 788 ? -31.008 13.446 19.624 1.00 41.41 788 LEU A C 1
ATOM 6257 O O . LEU A 1 788 ? -30.995 14.624 19.292 1.00 41.41 788 LEU A O 1
ATOM 6261 N N . VAL A 1 789 ? -30.735 13.024 20.864 1.00 42.75 789 VAL A N 1
ATOM 6262 C CA . VAL A 1 789 ? -30.172 13.905 21.884 1.00 42.75 789 VAL A CA 1
ATOM 6263 C C . VAL A 1 789 ? -28.955 14.523 21.214 1.00 42.75 789 VAL A C 1
ATOM 6265 O O . VAL A 1 789 ? -28.000 13.781 20.945 1.00 42.75 789 VAL A O 1
ATOM 6268 N N . PRO A 1 790 ? -28.991 15.822 20.867 1.00 37.84 790 PRO A N 1
ATOM 6269 C CA . PRO A 1 790 ? -27.850 16.448 20.242 1.00 37.84 790 PRO A CA 1
ATOM 6270 C C . PRO A 1 790 ? -26.699 16.233 21.210 1.00 37.84 790 PRO A C 1
ATOM 6272 O O . PRO A 1 790 ? -26.877 16.366 22.428 1.00 37.84 790 PRO A O 1
ATOM 6275 N N . LEU A 1 791 ? -25.526 15.856 20.702 1.00 40.88 791 LEU A N 1
ATOM 6276 C CA . LEU A 1 791 ? -24.315 16.023 21.493 1.00 40.88 791 LEU A CA 1
ATOM 6277 C C . LEU A 1 791 ? -24.361 17.468 21.986 1.00 40.88 791 LEU A C 1
ATOM 6279 O O . LEU A 1 791 ? -24.387 18.385 21.166 1.00 40.88 791 LEU A O 1
ATOM 6283 N N . ALA A 1 792 ? -24.509 17.653 23.303 1.00 35.84 792 ALA A N 1
ATOM 6284 C CA . ALA A 1 792 ? -24.569 18.984 23.881 1.00 35.84 792 ALA A CA 1
ATOM 6285 C C . ALA A 1 792 ? -23.368 19.744 23.312 1.00 35.84 792 ALA A C 1
ATOM 6287 O O . ALA A 1 792 ? -22.258 19.202 23.405 1.00 35.84 792 ALA A O 1
ATOM 6288 N N . PRO A 1 793 ? -23.567 20.917 22.680 1.00 34.53 793 PRO A N 1
ATOM 6289 C CA . PRO A 1 793 ? -22.451 21.677 22.156 1.00 34.53 793 PRO A CA 1
ATOM 6290 C C . PRO A 1 793 ? -21.452 21.804 23.296 1.00 34.53 793 PRO A C 1
ATOM 6292 O O . PRO A 1 793 ? -21.812 22.193 24.415 1.00 34.53 793 PRO A O 1
ATOM 6295 N N . THR A 1 794 ? -20.213 21.379 23.052 1.00 36.94 794 THR A N 1
ATOM 6296 C CA . THR A 1 794 ? -19.102 21.748 23.918 1.00 36.94 794 THR A CA 1
ATOM 6297 C C . THR A 1 794 ? -19.231 23.244 24.106 1.00 36.94 794 THR A C 1
ATOM 6299 O O . THR A 1 794 ? -19.158 23.969 23.118 1.00 36.94 794 THR A O 1
ATOM 6302 N N . LYS A 1 795 ? -19.534 23.690 25.335 1.00 35.62 795 LYS A N 1
ATOM 6303 C CA . LYS A 1 795 ? -19.517 25.110 25.675 1.00 35.62 795 LYS A CA 1
ATOM 6304 C C . LYS A 1 795 ? -18.187 25.635 25.160 1.00 35.62 795 LYS A C 1
ATOM 6306 O O . LYS A 1 795 ? -17.150 25.281 25.718 1.00 35.62 795 LYS A O 1
ATOM 6311 N N . GLU A 1 796 ? -18.226 26.412 24.087 1.00 37.31 796 GLU A N 1
ATOM 6312 C CA . GLU A 1 796 ? -17.130 27.299 23.764 1.00 37.31 796 GLU A CA 1
ATOM 6313 C C . GLU A 1 796 ? -16.944 28.143 25.023 1.00 37.31 796 GLU A C 1
ATOM 6315 O O . GLU A 1 796 ? -17.851 28.863 25.454 1.00 37.31 796 GLU A O 1
ATOM 6320 N N . GLU A 1 797 ? -15.810 27.959 25.701 1.00 40.97 797 GLU A N 1
ATOM 6321 C CA . GLU A 1 797 ? -15.354 28.971 26.639 1.00 40.97 797 GLU A CA 1
ATOM 6322 C C . GLU A 1 797 ? -15.350 30.292 25.863 1.00 40.97 797 GLU A C 1
ATOM 6324 O O . GLU A 1 797 ? -14.823 30.326 24.746 1.00 40.97 797 GLU A O 1
ATOM 6329 N N . PRO A 1 798 ? -15.966 31.364 26.394 1.00 42.69 798 PRO A N 1
ATOM 6330 C CA . PRO A 1 798 ? -15.946 32.648 25.720 1.00 42.69 798 PRO A CA 1
ATOM 6331 C C . PRO A 1 798 ? -14.491 32.989 25.431 1.00 42.69 798 PRO A C 1
ATOM 6333 O O . PRO A 1 798 ? -13.663 32.966 26.344 1.00 42.69 798 PRO A O 1
ATOM 6336 N N . ALA A 1 799 ? -14.187 33.258 24.161 1.00 38.47 799 ALA A N 1
ATOM 6337 C CA . ALA A 1 799 ? -12.862 33.653 23.723 1.00 38.47 799 ALA A CA 1
ATOM 6338 C C . ALA A 1 799 ? -12.348 34.765 24.644 1.00 38.47 799 ALA A C 1
ATOM 6340 O O . ALA A 1 799 ? -12.801 35.913 24.589 1.00 38.47 799 ALA A O 1
ATOM 6341 N N . VAL A 1 800 ? -11.412 34.415 25.527 1.00 43.88 800 VAL A N 1
ATOM 6342 C CA . VAL A 1 800 ? -10.660 35.391 26.302 1.00 43.88 800 VAL A CA 1
ATOM 6343 C C . VAL A 1 800 ? -9.840 36.144 25.271 1.00 43.88 800 VAL A C 1
ATOM 6345 O O . VAL A 1 800 ? -8.839 35.631 24.772 1.00 43.88 800 VAL A O 1
ATOM 6348 N N . LYS A 1 801 ? -10.297 37.347 24.903 1.00 43.12 801 LYS A N 1
ATOM 6349 C CA . LYS A 1 801 ? -9.495 38.287 24.119 1.00 43.12 801 LYS A CA 1
ATOM 6350 C C . LYS A 1 801 ? -8.126 38.374 24.801 1.00 43.12 801 LYS A C 1
ATOM 6352 O O . LYS A 1 801 ? -8.090 38.757 25.976 1.00 43.12 801 LYS A O 1
ATOM 6357 N N . PRO A 1 802 ? -7.016 38.024 24.131 1.00 42.19 802 PRO A N 1
ATOM 6358 C CA . PRO A 1 802 ? -5.708 38.265 24.707 1.00 42.19 802 PRO A CA 1
ATOM 6359 C C . PRO A 1 802 ? -5.596 39.773 24.940 1.00 42.19 802 PRO A C 1
ATOM 6361 O O . PRO A 1 802 ? -5.662 40.565 24.000 1.00 42.19 802 PRO A O 1
ATOM 6364 N N . LYS A 1 803 ? -5.489 40.183 26.210 1.00 49.38 803 LYS A N 1
ATOM 6365 C CA . LYS A 1 803 ? -5.024 41.528 26.541 1.00 49.38 803 LYS A CA 1
ATOM 6366 C C . LYS A 1 803 ? -3.606 41.617 25.992 1.00 49.38 803 LYS A C 1
ATOM 6368 O O . LYS A 1 803 ? -2.695 41.008 26.549 1.00 49.38 803 LYS A O 1
ATOM 6373 N N . LEU A 1 804 ? -3.449 42.327 24.878 1.00 48.97 804 LEU A N 1
ATOM 6374 C CA . LEU A 1 804 ? -2.145 42.780 24.419 1.00 48.97 804 LEU A CA 1
ATOM 6375 C C . LEU A 1 804 ? -1.479 43.517 25.593 1.00 48.97 804 LEU A C 1
ATOM 6377 O O . LEU A 1 804 ? -2.136 44.370 26.203 1.00 48.97 804 LEU A O 1
ATOM 6381 N N . PRO A 1 805 ? -0.227 43.190 25.956 1.00 60.53 805 PRO A N 1
ATOM 6382 C CA . PRO A 1 805 ? 0.525 44.055 26.848 1.00 60.53 805 PRO A CA 1
ATOM 6383 C C . PRO A 1 805 ? 0.610 45.449 26.205 1.00 60.53 805 PRO A C 1
ATOM 6385 O O . PRO A 1 805 ? 0.695 45.542 24.974 1.00 60.53 805 PRO A O 1
ATOM 6388 N N . PRO A 1 806 ? 0.537 46.534 26.996 1.00 61.00 806 PRO A N 1
ATOM 6389 C CA . PRO A 1 806 ? 0.740 47.871 26.461 1.00 61.00 806 PRO A CA 1
ATOM 6390 C C . PRO A 1 806 ? 2.095 47.919 25.737 1.00 61.00 806 PRO A C 1
ATOM 6392 O O . PRO A 1 806 ? 3.045 47.280 26.199 1.00 61.00 806 PRO A O 1
ATOM 6395 N N . PRO A 1 807 ? 2.187 48.621 24.595 1.00 51.47 807 PRO A N 1
ATOM 6396 C CA . PRO A 1 807 ? 3.441 48.750 23.874 1.00 51.47 807 PRO A CA 1
ATOM 6397 C C . PRO A 1 807 ? 4.501 49.345 24.800 1.00 51.47 807 PRO A C 1
ATOM 6399 O O . PRO A 1 807 ? 4.264 50.348 25.472 1.00 51.47 807 PRO A O 1
ATOM 6402 N N . ASP A 1 808 ? 5.660 48.695 24.838 1.00 58.56 808 ASP A N 1
ATOM 6403 C CA . ASP A 1 808 ? 6.833 49.184 25.544 1.00 58.56 808 ASP A CA 1
ATOM 6404 C C . ASP A 1 808 ? 7.360 50.430 24.819 1.00 58.56 808 ASP A C 1
ATOM 6406 O O . ASP A 1 808 ? 8.025 50.354 23.784 1.00 58.56 808 ASP A O 1
ATOM 6410 N N . THR A 1 809 ? 6.996 51.602 25.334 1.00 54.12 809 THR A N 1
ATOM 6411 C CA . THR A 1 809 ? 7.410 52.906 24.806 1.00 54.12 809 THR A CA 1
ATOM 6412 C C . THR A 1 809 ? 8.780 53.348 25.328 1.00 54.12 809 THR A C 1
ATOM 6414 O O . THR A 1 809 ? 9.157 54.501 25.130 1.00 54.12 809 THR A O 1
ATOM 6417 N N . SER A 1 810 ? 9.559 52.475 25.981 1.00 53.03 810 SER A N 1
ATOM 6418 C CA . SER A 1 810 ? 10.850 52.851 26.584 1.00 53.03 810 SER A CA 1
ATOM 6419 C C . SER A 1 810 ? 11.975 53.155 25.579 1.00 53.03 810 SER A C 1
ATOM 6421 O O . SER A 1 810 ? 13.032 53.649 25.975 1.00 53.03 810 SER A O 1
ATOM 6423 N N . HIS A 1 811 ? 11.751 52.945 24.275 1.00 48.62 811 HIS A N 1
ATOM 6424 C CA . HIS A 1 811 ? 12.776 53.131 23.239 1.00 48.62 811 HIS A CA 1
ATOM 6425 C C . HIS A 1 811 ? 12.496 54.216 22.189 1.00 48.62 811 HIS A C 1
ATOM 6427 O O . HIS A 1 811 ? 13.299 54.383 21.276 1.00 48.62 811 HIS A O 1
ATOM 6433 N N . TRP A 1 812 ? 11.445 55.024 22.343 1.00 43.47 812 TRP A N 1
ATOM 6434 C CA . TRP A 1 812 ? 11.218 56.188 21.476 1.00 43.47 812 TRP A CA 1
ATOM 6435 C C . TRP A 1 812 ? 11.615 57.476 22.201 1.00 43.47 812 TRP A C 1
ATOM 6437 O O . TRP A 1 812 ? 10.777 58.223 22.697 1.00 43.47 812 TRP A O 1
ATOM 6447 N N . LYS A 1 813 ? 12.929 57.722 22.279 1.00 51.62 813 LYS A N 1
ATOM 6448 C CA . LYS A 1 813 ? 13.451 59.084 22.426 1.00 51.62 813 LYS A CA 1
ATOM 6449 C C . LYS A 1 813 ? 13.600 59.681 21.033 1.00 51.62 813 LYS A C 1
ATOM 6451 O O . LYS A 1 813 ? 14.339 59.161 20.203 1.00 51.62 813 LYS A O 1
ATOM 6456 N N . GLU A 1 814 ? 12.860 60.758 20.823 1.00 51.41 814 GLU A N 1
ATOM 6457 C CA . GLU A 1 814 ? 12.902 61.638 19.664 1.00 51.41 814 GLU A CA 1
ATOM 6458 C C . GLU A 1 814 ? 14.319 62.143 19.365 1.00 51.41 814 GLU A C 1
ATOM 6460 O O . GLU A 1 814 ? 15.097 62.461 20.268 1.00 51.41 814 GLU A O 1
ATOM 6465 N N . GLY A 1 815 ? 14.614 62.277 18.073 1.00 47.56 815 GLY A N 1
ATOM 6466 C CA . GLY A 1 815 ? 15.835 62.890 17.575 1.00 47.56 815 GLY A CA 1
ATOM 6467 C C . GLY A 1 815 ? 15.789 63.135 16.069 1.00 47.56 815 GLY A C 1
ATOM 6468 O O . GLY A 1 815 ? 16.524 62.468 15.358 1.00 47.56 815 GLY A O 1
ATOM 6469 N N . LYS A 1 816 ? 14.954 64.109 15.669 1.00 37.09 816 LYS A N 1
ATOM 6470 C CA . LYS A 1 816 ? 14.901 64.866 14.395 1.00 37.09 816 LYS A CA 1
ATOM 6471 C C . LYS A 1 816 ? 14.734 64.122 13.069 1.00 37.09 816 LYS A C 1
ATOM 6473 O O . LYS A 1 816 ? 15.648 63.383 12.657 1.00 37.09 816 LYS A O 1
#

Sequence (816 aa):
MDVRGISSAILRATASQTSKDKKLEAAKEKVKRQIEYALSVIENLTKKFPGIKCDARKIDGLKFLLEHIDKAKNIEELKAFQGCAKYKYRYLHEQLILQSKTASNELKDEILEDKEDVFGLGAFTSQRSLAEQDSALEWLSQVASYLKKSDPYRHKIIQVLKKVADEYGAGVKDLDNRILFSAVASLVALGETKPEYLVEFLLDRVDSIEEEETLHDAILSSALPFILNEIIKKNNFLNLQKHKESKEKLEKLYQVLKESDFGRRYAGGFIAAYREFLEKPEAVSEKKVKEIPPKKLAVLDRPRKITDISMVSSMADLLTLYGEKDKNRNGKLEVGELSEKAVKANDKTKDSALSPWEAMEAVNSSQSKPVFSKTTIELQWREGFFDTVYLKTDSFINGIKYKGGGKDWYLILDRKTGQVEQGPLAPGNKIYGIEFKAGTVLTLKKGRPVAVLLPENITVHNIEYKKGKNIIFHENGRIYSGYLAKNTTLKVGEQDITFSAGNRIYFDEKGRINKGMLANDAPLRVGKQNINFMAGSRISFNIQGKIWEGKLAKETTLQIGEQQISFKSGTRMTFWSNGQVGSGTLAKDLTIPVGKQKIILKQGQIIEFYRNGQIKYGISTKNTPVLIGKQKIIFKQGEELGFSENGQIIYGKLIKNTAIRVGKQRITFMKEGGLNFEENGQVGYGTLAKNTTLRVGKHKITFKKGELIRFYENGQIESGYLLKDTPIWVGKQKIILKQGCVIDFYLNGQVKFGYLAEDTIINGEKTEMGRPVVFPKEEAPADDNLELVPLAPTKEEPAVKPKLPPPDTSHWKEGK

pLDDT: mean 77.27, std 21.31, range [28.0, 98.75]

Radius of gyration: 34.25 Å; chains: 1; bounding box: 70×113×92 Å

Organism: NCBI:txid1703775